Protein AF-A0A482XL24-F1 (afdb_monomer_lite)

Radius of gyration: 33.19 Å; chains: 1; bounding box: 81×76×133 Å

Sequence (801 aa):
MAFNTCVSWLLFVTLSTFYIAEVHLQKIIPEHLTKCYEYPPKQLLPRTMDTLIEIIRKIESAPGFNMDMKMLATTMLHRFRVDGIERDPDVLTLIAVPYRISGFQAYRQQILFDYLLPVGSRYHYFNVLNDVEKCTLHQMLSSTVDPWQRGDESTTCPQTVFGPIAPITQPFGVKGAKMSSCPQELGVVSEGKSTVSAGTVIAAIAAALSPVEVQQLQILANLQRDQRSLNPGRPTSVADLSDSYVNNTWAATLAGDLAEVIEFQAANVEDIFLGANGVWNDTLIPTAYYFTSLEKKRIEKKTWQITDAEALGGVDGLILAREVSSLTSNMYQPRLSQILEMYYSTKGLFLNSNIQACYREQNIKNIMQTEKQNLLSQIVKFAELLDAKTSSYIIDKSFIADAGRQTVDRFSSYLSELLKGTKCEEQMMRKAKVYLTFVIDQTWLPYKTLQLIMYLSRALDASDYGSTISVLNGQTGYTIVDDARNTSSIYSNWTASPHTEPYGLSLPNALITLKQRLENRIEKEKNQNIYTSSSCVALVMGYSTNIPDSDYERAKSLIRSIKSLNPDLRLIYVASWRNNFMYARLTESTDSHDDKVITIDADGSIPLRSFLPQLQDPLLSVPRSLSAPYCSIGQGESYFEEYITPGQPLKYRIHPAYLCGSDELTIKVTNREYGSIQVCKSRSEKASGDYACRSLRPYEEHYFRIQDPCQKSRYYRGEGLQWSEGCMPIYIDVTVYSTLNKCTETKCRFPDQVKFNIALKGLQCVQPYKAICSSARKLISHLGFSTYALLAILVYSLNYT

Foldseek 3Di:
DVPVVVVVVVVVVVVVVVVVPPPPPFADDPPLCQCCQLPNDPAAAFQALQLLLQLLLLLCPFPPDDDFQLLSLLQLCVQQEQAQWEFQPVDDSVPDRRTTNDGLVNLLSCLLDVPQRDHDDDDDSNVSDDPSSSSSSSQQQYWDKYFFDPPCCQPQPDCVQQPRPDPPPFDQDDPRTGTDPWIFTTQWGDQQFAIARVNLLSQLLNCLVVWDWDQLVVLLVVLVVVCVVPDPDDDDPPVPRRPATATSNLSSADLVLLLSQLQQPVLQDPDQDAAQAWDASDSLRRRITTGRDQDSVCSVSVRPSHHLRRNLSRLLSNLCSVCSVVCVVQFDRDRPSLQSCQQSDCNHDPVDSCRHSLNSLVSVVVVCVPCVVVSLSNNLSSSVSSCSNVVDDDPDSVSSSVSSVVSSVVVVVVVNVSSPPRDRDPDPLLAAAAAEEEEDQLPDDLVVVLSLVSLVCVSNVLALQTYWYWYAHQDQRDTQQDRGRGSRSVVVSSVPDDSPDDGAGQLLNVLVSVQVVLVVVLVVCQVVVNDEQHFYEYEHEHAPYAQDPVSLVSNLVSLVQSCLQPLRYEYEYEYEPVRQVSVVVSCPDLSNVLYYYDYDHNVPPPDCVVVVVVVSVSRSLRAGEDDAAADDPDFDKRKDKDKDDASHKHKYKYDLLQLPPFQKKKKKKFWAPFAKKKKWKDLDPDPPDGIDIDIAGHGDMDIDMDGSQQPQPPPDPDPDSHHPRNRTMMMMMMHGDAGSLCPDDSNDSHSRITIMMIMMGRTQHRDNSDRSDDPPPVPPVVVVVVVVVVVVVVVVVVVPD

Structure (mmCIF, N/CA/C/O backbone):
data_AF-A0A482XL24-F1
#
_entry.id   AF-A0A482XL24-F1
#
loop_
_atom_site.group_PDB
_atom_site.id
_atom_site.type_symbol
_atom_site.label_atom_id
_atom_site.label_alt_id
_atom_site.label_comp_id
_atom_site.label_asym_id
_atom_site.label_entity_id
_atom_site.label_seq_id
_atom_site.pdbx_PDB_ins_code
_atom_site.Cartn_x
_atom_site.Cartn_y
_atom_site.Cartn_z
_atom_site.occupancy
_atom_site.B_iso_or_equiv
_atom_site.auth_seq_id
_atom_site.auth_comp_id
_atom_site.auth_asym_id
_atom_site.auth_atom_id
_atom_site.pdbx_PDB_model_num
ATOM 1 N N . MET A 1 1 ? -35.163 -53.350 52.246 1.00 48.88 1 MET A N 1
ATOM 2 C CA . MET A 1 1 ? -34.660 -51.965 52.424 1.00 48.88 1 MET A CA 1
ATOM 3 C C . MET A 1 1 ? -33.267 -51.701 51.833 1.00 48.88 1 MET A C 1
ATOM 5 O O . MET A 1 1 ? -32.906 -50.540 51.760 1.00 48.88 1 MET A O 1
ATOM 9 N N . ALA A 1 2 ? -32.512 -52.697 51.344 1.00 48.81 2 ALA A N 1
ATOM 10 C CA . ALA A 1 2 ? -31.177 -52.474 50.758 1.00 48.81 2 ALA A CA 1
ATOM 11 C C . ALA A 1 2 ? -31.162 -52.176 49.238 1.00 48.81 2 ALA A C 1
ATOM 13 O O . ALA A 1 2 ? -30.155 -51.725 48.709 1.00 48.81 2 ALA A O 1
ATOM 14 N N . PHE A 1 3 ? -32.272 -52.407 48.524 1.00 44.47 3 PHE A N 1
ATOM 15 C CA . PHE A 1 3 ? -32.326 -52.228 47.064 1.00 44.47 3 PHE A CA 1
ATOM 16 C C . PHE A 1 3 ? -32.654 -50.780 46.643 1.00 44.47 3 PHE A C 1
ATOM 18 O O . PHE A 1 3 ? -32.131 -50.287 45.650 1.00 44.47 3 PHE A O 1
ATOM 25 N N . ASN A 1 4 ? -33.437 -50.050 47.449 1.00 47.16 4 ASN A N 1
ATOM 26 C CA . ASN A 1 4 ? -33.814 -48.659 47.149 1.00 47.16 4 ASN A CA 1
ATOM 27 C C . ASN A 1 4 ? -32.699 -47.640 47.429 1.00 47.16 4 ASN A C 1
ATOM 29 O O . ASN A 1 4 ? -32.692 -46.563 46.840 1.00 47.16 4 ASN A O 1
ATOM 33 N N . THR A 1 5 ? -31.734 -47.965 48.291 1.00 53.38 5 THR A N 1
ATOM 34 C CA . THR A 1 5 ? -30.591 -47.084 48.576 1.00 53.38 5 THR A CA 1
ATOM 35 C C . THR A 1 5 ? -29.534 -47.136 47.473 1.00 53.38 5 THR A C 1
ATOM 37 O O . THR A 1 5 ? -28.898 -46.123 47.197 1.00 53.38 5 THR A O 1
ATOM 40 N N . CYS A 1 6 ? -29.398 -48.274 46.784 1.00 48.97 6 CYS A N 1
ATOM 41 C CA . CYS A 1 6 ? -28.435 -48.449 45.695 1.00 48.97 6 CYS A CA 1
ATOM 42 C C . CYS A 1 6 ? -28.885 -47.741 44.402 1.00 48.97 6 CYS A C 1
ATOM 44 O O . CYS A 1 6 ? -28.084 -47.079 43.747 1.00 48.97 6 CYS A O 1
ATOM 46 N N . VAL A 1 7 ? -30.187 -47.782 44.090 1.00 56.69 7 VAL A N 1
ATOM 47 C CA . VAL A 1 7 ? -30.765 -47.070 42.934 1.00 56.69 7 VAL A CA 1
ATOM 48 C C . VAL A 1 7 ? -30.739 -45.550 43.136 1.00 56.69 7 VAL A C 1
ATOM 50 O O . VAL A 1 7 ? -30.457 -44.814 42.195 1.00 56.69 7 VAL A O 1
ATOM 53 N N . SER A 1 8 ? -30.946 -45.074 44.370 1.00 52.84 8 SER A N 1
ATOM 54 C CA . SER A 1 8 ? -30.853 -43.646 44.704 1.00 52.84 8 SER A CA 1
ATOM 55 C C . SER A 1 8 ? -29.417 -43.111 44.587 1.00 52.84 8 SER A C 1
ATOM 57 O O . SER A 1 8 ? -29.208 -42.031 44.041 1.00 52.84 8 SER A O 1
ATOM 59 N N . TRP A 1 9 ? -28.412 -43.894 45.000 1.00 53.00 9 TRP A N 1
ATOM 60 C CA . TRP A 1 9 ? -26.997 -43.527 44.849 1.00 53.00 9 TRP A CA 1
ATOM 61 C C . TRP A 1 9 ? -26.520 -43.549 43.393 1.00 53.00 9 TRP A C 1
ATOM 63 O O . TRP A 1 9 ? -25.795 -42.648 42.983 1.00 53.00 9 TRP A O 1
ATOM 73 N N . LEU A 1 10 ? -26.962 -44.520 42.587 1.00 52.53 10 LEU A N 1
ATOM 74 C CA . LEU A 1 10 ? -26.668 -44.547 41.149 1.00 52.53 10 LEU A CA 1
ATOM 75 C C . LEU A 1 10 ? -27.310 -43.363 40.416 1.00 52.53 10 LEU A C 1
ATOM 77 O O . LEU A 1 10 ? -26.630 -42.728 39.618 1.00 52.53 10 LEU A O 1
ATOM 81 N N . LEU A 1 11 ? -28.554 -42.998 40.753 1.00 52.25 11 LEU A N 1
ATOM 82 C CA . LEU A 1 11 ? -29.205 -41.799 40.216 1.00 52.25 11 LEU A CA 1
ATOM 83 C C . LEU A 1 11 ? -28.482 -40.513 40.633 1.00 52.25 11 LEU A C 1
ATOM 85 O O . LEU A 1 11 ? -28.267 -39.657 39.781 1.00 52.25 11 LEU A O 1
ATOM 89 N N . PHE A 1 12 ? -28.031 -40.394 41.887 1.00 51.09 12 PHE A N 1
ATOM 90 C CA . PHE A 1 12 ? -27.273 -39.228 42.361 1.00 51.09 12 PHE A CA 1
ATOM 91 C C . PHE A 1 12 ? -25.885 -39.117 41.716 1.00 51.09 12 PHE A C 1
ATOM 93 O O . PHE A 1 12 ? -25.445 -38.010 41.415 1.00 51.09 12 PHE A O 1
ATOM 100 N N . VAL A 1 13 ? -25.206 -40.236 41.444 1.00 52.75 13 VAL A N 1
ATOM 101 C CA . VAL A 1 13 ? -23.914 -40.254 40.735 1.00 52.75 13 VAL A CA 1
ATOM 102 C C . VAL A 1 13 ? -24.099 -39.958 39.242 1.00 52.75 13 VAL A C 1
ATOM 104 O O . VAL A 1 13 ? -23.300 -39.221 38.671 1.00 52.75 13 VAL A O 1
ATOM 107 N N . THR A 1 14 ? -25.188 -40.413 38.611 1.00 49.09 14 THR A N 1
ATOM 108 C CA . THR A 1 14 ? -25.514 -40.019 37.227 1.00 49.09 14 THR A CA 1
ATOM 109 C C . THR A 1 14 ? -25.974 -38.561 37.120 1.00 49.09 14 THR A C 1
ATOM 111 O O . THR A 1 14 ? -25.572 -37.866 36.199 1.00 49.09 14 THR A O 1
ATOM 114 N N . LEU A 1 15 ? -26.733 -38.037 38.088 1.00 44.09 15 LEU A N 1
ATOM 115 C CA . LEU A 1 15 ? -27.141 -36.627 38.109 1.00 44.09 15 LEU A CA 1
ATOM 116 C C . LEU A 1 15 ? -25.984 -35.687 38.467 1.00 44.09 15 LEU A C 1
ATOM 118 O O . LEU A 1 15 ? -25.903 -34.613 37.889 1.00 44.09 15 LEU A O 1
ATOM 122 N N . SER A 1 16 ? -25.050 -36.086 39.337 1.00 39.81 16 SER A N 1
ATOM 123 C CA . SER A 1 16 ? -23.849 -35.286 39.644 1.00 39.81 16 SER A CA 1
ATOM 124 C C . SER A 1 16 ? -22.781 -35.341 38.547 1.00 39.81 16 SER A C 1
ATOM 126 O O . SER A 1 16 ? -22.054 -34.368 38.372 1.00 39.81 16 SER A O 1
ATOM 128 N N . THR A 1 17 ? -22.732 -36.409 37.743 1.00 36.69 17 THR A N 1
ATOM 129 C CA . THR A 1 17 ? -21.909 -36.442 36.517 1.00 36.69 17 THR A CA 1
ATOM 130 C C . THR A 1 17 ? -22.551 -35.684 35.352 1.00 36.69 17 THR A C 1
ATOM 132 O O . THR A 1 17 ? -21.823 -35.136 34.530 1.00 36.69 17 THR A O 1
ATOM 135 N N . PHE A 1 18 ? -23.881 -35.536 35.324 1.00 32.59 18 PHE A N 1
ATOM 136 C CA . PHE A 1 18 ? -24.559 -34.603 34.415 1.00 32.59 18 PHE A CA 1
ATOM 137 C C . PHE A 1 18 ? -24.506 -33.132 34.884 1.00 32.59 18 PHE A C 1
ATOM 139 O O . PHE A 1 18 ? -24.607 -32.239 34.049 1.00 32.59 18 PHE A O 1
ATOM 146 N N . TYR A 1 19 ? -24.273 -32.856 36.175 1.00 31.67 19 TYR A N 1
ATOM 147 C CA . TYR A 1 19 ? -24.202 -31.489 36.729 1.00 31.67 19 TYR A CA 1
ATOM 148 C C . TYR A 1 19 ? -22.804 -30.833 36.713 1.00 31.67 19 TYR A C 1
ATOM 150 O O . TYR A 1 19 ? -22.665 -29.705 37.178 1.00 31.67 19 TYR A O 1
ATOM 158 N N . ILE A 1 20 ? -21.769 -31.483 36.160 1.00 35.00 20 ILE A N 1
ATOM 159 C CA . ILE A 1 20 ? -20.423 -30.884 35.965 1.00 35.00 20 ILE A CA 1
ATOM 160 C C . ILE A 1 20 ? -20.097 -30.658 34.470 1.00 35.00 20 ILE A C 1
ATOM 162 O O . ILE A 1 20 ? -18.975 -30.337 34.095 1.00 35.00 20 ILE A O 1
ATOM 166 N N . ALA A 1 21 ? -21.095 -30.727 33.589 1.00 32.12 21 ALA A N 1
ATOM 167 C CA . ALA A 1 21 ? -20.936 -30.371 32.178 1.00 32.12 21 ALA A CA 1
ATOM 168 C C . ALA A 1 21 ? -21.790 -29.163 31.763 1.00 32.12 21 ALA A C 1
ATOM 170 O O . ALA A 1 21 ? -22.226 -29.085 30.622 1.00 32.12 21 ALA A O 1
ATOM 171 N N . GLU A 1 22 ? -21.973 -28.170 32.636 1.00 30.62 22 GLU A N 1
ATOM 172 C CA . GLU A 1 22 ? -22.144 -26.792 32.158 1.00 30.62 22 GLU A CA 1
ATOM 173 C C . GLU A 1 22 ? -20.754 -26.190 31.943 1.00 30.62 22 GLU A C 1
ATOM 175 O O . GLU A 1 22 ? -20.277 -25.314 32.663 1.00 30.62 22 GLU A O 1
ATOM 180 N N . VAL A 1 23 ? -20.070 -26.703 30.917 1.00 31.11 23 VAL A N 1
ATOM 181 C CA . VAL A 1 23 ? -19.019 -25.936 30.258 1.00 31.11 23 VAL A CA 1
ATOM 182 C C . VAL A 1 23 ? -19.736 -24.704 29.726 1.00 31.11 23 VAL A C 1
ATOM 184 O O . VAL A 1 23 ? -20.523 -24.809 28.784 1.00 31.11 23 VAL A O 1
ATOM 187 N N . HIS A 1 24 ? -19.523 -23.552 30.380 1.00 34.47 24 HIS A N 1
ATOM 188 C CA . HIS A 1 24 ? -19.793 -22.233 29.808 1.00 34.47 24 HIS A CA 1
ATOM 189 C C . HIS A 1 24 ? -19.549 -22.322 28.315 1.00 34.47 24 HIS A C 1
ATOM 191 O O . HIS A 1 24 ? -18.471 -22.778 27.950 1.00 34.47 24 HIS A O 1
ATOM 197 N N . LEU A 1 25 ? -20.533 -21.954 27.494 1.00 35.41 25 LEU A N 1
ATOM 198 C CA . LEU A 1 25 ? -20.476 -22.033 26.038 1.00 35.41 25 LEU A CA 1
ATOM 199 C C . LEU A 1 25 ? -19.195 -21.328 25.541 1.00 35.41 25 LEU A C 1
ATOM 201 O O . LEU A 1 25 ? -19.185 -20.129 25.266 1.00 35.41 25 LEU A O 1
ATOM 205 N N . GLN A 1 26 ? -18.081 -22.060 25.514 1.00 45.78 26 GLN A N 1
ATOM 206 C CA . GLN A 1 26 ? -16.771 -21.584 25.117 1.00 45.78 26 GLN A CA 1
ATOM 207 C C . GLN A 1 26 ? -16.926 -21.359 23.627 1.00 45.78 26 GLN A C 1
ATOM 209 O O . GLN A 1 26 ? -17.071 -22.318 22.873 1.00 45.78 26 GLN A O 1
ATOM 214 N N . LYS A 1 27 ? -17.018 -20.099 23.195 1.00 57.47 27 LYS A N 1
ATOM 215 C CA . LYS A 1 27 ? -17.127 -19.794 21.770 1.00 57.47 27 LYS A CA 1
ATOM 216 C C . LYS A 1 27 ? -15.819 -20.215 21.106 1.00 57.47 27 LYS A C 1
ATOM 218 O O . LYS A 1 27 ? -14.801 -19.532 21.218 1.00 57.47 27 LYS A O 1
ATOM 223 N N . ILE A 1 28 ? -15.868 -21.391 20.486 1.00 71.56 28 ILE A N 1
ATOM 224 C CA . ILE A 1 28 ? -14.778 -22.006 19.735 1.00 71.56 28 ILE A CA 1
ATOM 225 C C . ILE A 1 28 ? -14.460 -21.096 18.546 1.00 71.56 28 ILE A C 1
ATOM 227 O O . ILE A 1 28 ? -15.362 -20.529 17.922 1.00 71.56 28 ILE A O 1
ATOM 231 N N . ILE A 1 29 ? -13.170 -20.942 18.251 1.00 83.94 29 ILE A N 1
ATOM 232 C CA . ILE A 1 29 ? -12.689 -20.206 17.078 1.00 83.94 29 ILE A CA 1
ATOM 233 C C . ILE A 1 29 ? -13.371 -20.772 15.823 1.00 83.94 29 ILE A C 1
ATOM 235 O O . ILE A 1 29 ? -13.441 -21.995 15.680 1.00 83.94 29 ILE A O 1
ATOM 239 N N . PRO A 1 30 ? -13.877 -19.926 14.905 1.00 86.00 30 PRO A N 1
ATOM 240 C CA . PRO A 1 30 ? -14.501 -20.415 13.684 1.00 86.00 30 PRO A CA 1
ATOM 241 C C . PRO A 1 30 ? -13.579 -21.358 12.903 1.00 86.00 30 PRO A C 1
ATOM 243 O O . PRO A 1 30 ? -12.404 -21.051 12.714 1.00 86.00 30 PRO A O 1
ATOM 246 N N . GLU A 1 31 ? -14.131 -22.460 12.386 1.00 84.12 31 GLU A N 1
ATOM 247 C CA . GLU A 1 31 ? -13.383 -23.558 11.743 1.00 84.12 31 GLU A CA 1
ATOM 248 C C . GLU A 1 31 ? -12.384 -23.082 10.672 1.00 84.12 31 GLU A C 1
ATOM 250 O O . GLU A 1 31 ? -11.272 -23.589 10.539 1.00 84.12 31 GLU A O 1
ATOM 255 N N . HIS A 1 32 ? -12.749 -22.051 9.910 1.00 84.50 32 HIS A N 1
ATOM 256 C CA . HIS A 1 32 ? -11.908 -21.510 8.844 1.00 84.50 32 HIS A CA 1
ATOM 257 C C . HIS A 1 32 ? -10.732 -20.651 9.322 1.00 84.50 32 HIS A C 1
ATOM 259 O O . HIS A 1 32 ? -9.872 -20.323 8.505 1.00 84.50 32 HIS A O 1
ATOM 265 N N . LEU A 1 33 ? -10.701 -20.273 10.601 1.00 89.81 33 LEU A N 1
ATOM 266 C CA . LEU A 1 33 ? -9.596 -19.566 11.257 1.00 89.81 33 LEU A CA 1
ATOM 267 C C . LEU A 1 33 ? -8.789 -20.484 12.174 1.00 89.81 33 LEU A C 1
ATOM 269 O O . LEU A 1 33 ? -7.684 -20.116 12.559 1.00 89.81 33 LEU A O 1
ATOM 273 N N . THR A 1 34 ? -9.284 -21.685 12.483 1.00 87.25 34 THR A N 1
ATOM 274 C CA . THR A 1 34 ? -8.629 -22.638 13.388 1.00 87.25 34 THR A CA 1
ATOM 275 C C . THR A 1 34 ? -7.171 -22.909 13.009 1.00 87.25 34 THR A C 1
ATOM 277 O O . THR A 1 34 ? -6.294 -22.892 13.871 1.00 87.25 34 THR A O 1
ATOM 280 N N . LYS A 1 35 ? -6.865 -23.027 11.708 1.00 87.12 35 LYS A N 1
ATOM 281 C CA . LYS A 1 35 ? -5.487 -23.188 11.207 1.00 87.12 35 LYS A CA 1
ATOM 282 C C . LYS A 1 35 ? -4.532 -22.075 11.645 1.00 87.12 35 LYS A C 1
ATOM 284 O O . LYS A 1 35 ? -3.357 -22.348 11.854 1.00 87.12 35 LYS A O 1
ATOM 289 N N . CYS A 1 36 ? -5.018 -20.844 11.800 1.00 90.62 36 CYS A N 1
ATOM 290 C CA . CYS A 1 36 ? -4.198 -19.709 12.226 1.00 90.62 36 CYS A CA 1
ATOM 291 C C . CYS A 1 36 ? -3.732 -19.814 13.682 1.00 90.62 36 CYS A C 1
ATOM 293 O O . CYS A 1 36 ? -2.835 -19.073 14.071 1.00 90.62 36 CYS A O 1
ATOM 295 N N . TYR A 1 37 ? -4.323 -20.722 14.462 1.00 88.62 37 TYR A N 1
ATOM 296 C CA . TYR A 1 37 ? -4.043 -20.902 15.882 1.00 88.62 37 TYR A CA 1
ATOM 297 C C . TYR A 1 37 ? -3.510 -22.304 16.216 1.00 88.62 37 TYR A C 1
ATOM 299 O O . TYR A 1 37 ? -2.639 -22.417 17.072 1.00 88.62 37 TYR A O 1
ATOM 307 N N . GLU A 1 38 ? -3.974 -23.358 15.532 1.00 83.81 38 GLU A N 1
ATOM 308 C CA . GLU A 1 38 ? -3.435 -24.725 15.674 1.00 83.81 38 GLU A CA 1
ATOM 309 C C . GLU A 1 38 ? -2.052 -24.871 15.042 1.00 83.81 38 GLU A C 1
ATOM 311 O O . GLU A 1 38 ? -1.120 -25.391 15.654 1.00 83.81 38 GLU A O 1
ATOM 316 N N . TYR A 1 39 ? -1.923 -24.397 13.803 1.00 81.94 39 TYR A N 1
ATOM 317 C CA . TYR A 1 39 ? -0.723 -24.538 12.986 1.00 81.94 39 TYR A CA 1
ATOM 318 C C . TYR A 1 39 ? -0.390 -23.189 12.344 1.00 81.94 39 TYR A C 1
ATOM 320 O O . TYR A 1 39 ? -0.446 -23.060 11.115 1.00 81.94 39 TYR A O 1
ATOM 328 N N . PRO A 1 40 ? -0.083 -22.162 13.164 1.00 83.88 40 PRO A N 1
ATOM 329 C CA . PRO A 1 40 ? 0.149 -20.821 12.663 1.00 83.88 40 PRO A CA 1
ATOM 330 C C . PRO A 1 40 ? 1.267 -20.836 11.613 1.00 83.88 40 PRO A C 1
ATOM 332 O O . PRO A 1 40 ? 2.295 -21.501 11.808 1.00 83.88 40 PRO A O 1
ATOM 335 N N . PRO A 1 41 ? 1.107 -20.099 10.500 1.00 83.56 41 PRO A N 1
ATOM 336 C CA . PRO A 1 41 ? 2.189 -19.908 9.551 1.00 83.56 41 PRO A CA 1
ATOM 337 C C . PRO A 1 41 ? 3.446 -19.408 10.266 1.00 83.56 41 PRO A C 1
ATOM 339 O O . PRO A 1 41 ? 3.373 -18.502 11.094 1.00 83.56 41 PRO A O 1
ATOM 342 N N . LYS A 1 42 ? 4.612 -19.973 9.924 1.00 79.69 42 LYS A N 1
ATOM 343 C CA . LYS A 1 42 ? 5.891 -19.614 10.566 1.00 79.69 42 LYS A CA 1
ATOM 344 C C . LYS A 1 42 ? 6.191 -18.116 10.491 1.00 79.69 42 LYS A C 1
ATOM 346 O O . LYS A 1 42 ? 6.833 -17.580 11.386 1.00 79.69 42 LYS A O 1
ATOM 351 N N . GLN A 1 43 ? 5.777 -17.471 9.401 1.00 84.50 43 GLN A N 1
ATOM 352 C CA . GLN A 1 43 ? 5.927 -16.040 9.173 1.00 84.50 43 GLN A CA 1
ATOM 353 C C . GLN A 1 43 ? 4.677 -15.513 8.471 1.00 84.50 43 GLN A C 1
ATOM 355 O O . GLN A 1 43 ? 4.174 -16.129 7.529 1.00 84.50 43 GLN A O 1
ATOM 360 N N . LEU A 1 44 ? 4.180 -14.379 8.953 1.00 90.88 44 LEU A N 1
ATOM 361 C CA . LEU A 1 44 ? 3.067 -13.645 8.359 1.00 90.88 44 LEU A CA 1
ATOM 362 C C . LEU A 1 44 ? 3.593 -12.509 7.489 1.00 90.88 44 LEU A C 1
ATOM 364 O O . LEU A 1 44 ? 4.750 -12.105 7.611 1.00 90.88 44 LEU A O 1
ATOM 368 N N . LEU A 1 45 ? 2.738 -11.992 6.610 1.00 94.50 45 LEU A N 1
ATOM 369 C CA . LEU A 1 45 ? 3.110 -10.874 5.750 1.00 94.50 45 LEU A CA 1
ATOM 370 C C . LEU A 1 45 ? 3.285 -9.587 6.578 1.00 94.50 45 LEU A C 1
ATOM 372 O O . LEU A 1 45 ? 2.672 -9.444 7.642 1.00 94.50 45 LEU A O 1
ATOM 376 N N . PRO A 1 46 ? 4.068 -8.610 6.088 1.00 94.50 46 PRO A N 1
ATOM 377 C CA . PRO A 1 46 ? 4.131 -7.288 6.698 1.00 94.50 46 PRO A CA 1
ATOM 378 C C . PRO A 1 46 ? 2.738 -6.645 6.747 1.00 94.50 46 PRO A C 1
ATOM 380 O O . PRO A 1 46 ? 2.072 -6.514 5.720 1.00 94.50 46 PRO A O 1
ATOM 383 N N . ARG A 1 47 ? 2.303 -6.214 7.931 1.00 95.50 47 ARG A N 1
ATOM 384 C CA . ARG A 1 47 ? 0.991 -5.613 8.201 1.00 95.50 47 ARG A CA 1
ATOM 385 C C . ARG A 1 47 ? 0.992 -4.123 7.860 1.00 95.50 47 ARG A C 1
ATOM 387 O O . ARG A 1 47 ? 0.819 -3.274 8.726 1.00 95.50 47 ARG A O 1
ATOM 394 N N . THR A 1 48 ? 1.223 -3.792 6.594 1.00 94.62 48 THR A N 1
ATOM 395 C CA . THR A 1 48 ? 1.117 -2.422 6.066 1.00 94.62 48 THR A CA 1
ATOM 396 C C . THR A 1 48 ? -0.235 -2.203 5.389 1.00 94.62 48 THR A C 1
ATOM 398 O O . THR A 1 48 ? -0.892 -3.158 4.968 1.00 94.62 48 THR A O 1
ATOM 401 N N . MET A 1 49 ? -0.637 -0.939 5.233 1.00 94.38 49 MET A N 1
ATOM 402 C CA . MET A 1 49 ? -1.806 -0.592 4.416 1.00 94.38 49 MET A CA 1
ATOM 403 C C . MET A 1 49 ? -1.665 -1.086 2.963 1.00 94.38 49 MET A C 1
ATOM 405 O O . MET A 1 49 ? -2.634 -1.566 2.379 1.00 94.38 49 MET A O 1
ATOM 409 N N . ASP A 1 50 ? -0.449 -1.053 2.408 1.00 91.62 50 ASP A N 1
ATOM 410 C CA . ASP A 1 50 ? -0.158 -1.550 1.057 1.00 91.62 50 ASP A CA 1
ATOM 411 C C . ASP A 1 50 ? -0.473 -3.055 0.937 1.00 91.62 50 ASP A C 1
ATOM 413 O O . ASP A 1 50 ? -1.212 -3.459 0.040 1.00 91.62 50 ASP A O 1
ATOM 417 N N . THR A 1 51 ? -0.013 -3.877 1.891 1.00 94.06 51 THR A N 1
ATOM 418 C CA . THR A 1 51 ? -0.314 -5.320 1.924 1.00 94.06 51 THR A CA 1
ATOM 419 C C . THR A 1 51 ? -1.817 -5.583 2.062 1.00 94.06 51 THR A C 1
ATOM 421 O O . THR A 1 51 ? -2.344 -6.487 1.413 1.00 94.06 51 THR A O 1
ATOM 424 N N . LEU A 1 52 ? -2.536 -4.797 2.877 1.00 96.19 52 LEU A N 1
ATOM 425 C CA . LEU A 1 52 ? -3.991 -4.937 3.023 1.00 96.19 52 LEU A CA 1
ATOM 426 C C . LEU A 1 52 ? -4.697 -4.732 1.682 1.00 96.19 52 LEU A C 1
ATOM 428 O O . LEU A 1 52 ? -5.522 -5.546 1.267 1.00 96.19 52 LEU A O 1
ATOM 432 N N . ILE A 1 53 ? -4.354 -3.635 1.007 1.00 95.12 53 ILE A N 1
ATOM 433 C CA . ILE A 1 53 ? -4.922 -3.251 -0.283 1.00 95.12 53 ILE A CA 1
ATOM 434 C C . ILE A 1 53 ? -4.605 -4.318 -1.335 1.00 95.12 53 ILE A C 1
ATOM 436 O O . ILE A 1 53 ? -5.486 -4.670 -2.116 1.00 95.12 53 ILE A O 1
ATOM 440 N N . GLU A 1 54 ? -3.393 -4.877 -1.346 1.00 92.62 54 GLU A N 1
ATOM 441 C CA . GLU A 1 54 ? -3.014 -5.984 -2.235 1.00 92.62 54 GLU A CA 1
ATOM 442 C C . GLU A 1 54 ? -3.867 -7.242 -2.017 1.00 92.62 54 GLU A C 1
ATOM 444 O O . GLU A 1 54 ? -4.374 -7.809 -2.987 1.00 92.62 54 GLU A O 1
ATOM 449 N N . ILE A 1 55 ? -4.081 -7.658 -0.763 1.00 94.88 55 ILE A N 1
ATOM 450 C CA . ILE A 1 55 ? -4.930 -8.818 -0.444 1.00 94.88 55 ILE A CA 1
ATOM 451 C C . ILE A 1 55 ? -6.372 -8.565 -0.907 1.00 94.88 55 ILE A C 1
ATOM 453 O O . ILE A 1 55 ? -6.981 -9.436 -1.532 1.00 94.88 55 ILE A O 1
ATOM 457 N N . ILE A 1 56 ? -6.911 -7.364 -0.665 1.00 95.50 56 ILE A N 1
ATOM 458 C CA . ILE A 1 56 ? -8.259 -6.982 -1.117 1.00 95.50 56 ILE A CA 1
ATOM 459 C C . ILE A 1 56 ? -8.341 -6.996 -2.651 1.00 95.50 56 ILE A C 1
ATOM 461 O O . ILE A 1 56 ? -9.282 -7.563 -3.204 1.00 95.50 56 ILE A O 1
ATOM 465 N N . ARG A 1 57 ? -7.336 -6.462 -3.357 1.00 93.19 57 ARG A N 1
ATOM 466 C CA . ARG A 1 57 ? -7.270 -6.503 -4.831 1.00 93.19 57 ARG A CA 1
ATOM 467 C C . ARG A 1 57 ? -7.267 -7.915 -5.373 1.00 93.19 57 ARG A C 1
ATOM 469 O O . ARG A 1 57 ? -7.926 -8.187 -6.373 1.00 93.19 57 ARG A O 1
ATOM 476 N N . LYS A 1 58 ? -6.528 -8.816 -4.729 1.00 92.69 58 LYS A N 1
ATOM 477 C CA . LYS A 1 58 ? -6.480 -10.228 -5.113 1.00 92.69 58 LYS A CA 1
ATOM 478 C C . LYS A 1 58 ? -7.860 -10.888 -5.012 1.00 92.69 58 LYS A C 1
ATOM 480 O O . LYS A 1 58 ? -8.207 -11.692 -5.871 1.00 92.69 58 LYS A O 1
ATOM 485 N N . ILE A 1 59 ? -8.668 -10.518 -4.012 1.00 93.00 59 ILE A N 1
ATOM 486 C CA . ILE A 1 59 ? -10.071 -10.954 -3.908 1.00 93.00 59 ILE A CA 1
ATOM 487 C C . ILE A 1 59 ? -10.924 -10.330 -5.028 1.00 93.00 59 ILE A C 1
ATOM 489 O O . ILE A 1 59 ? -11.646 -11.050 -5.710 1.00 93.00 59 ILE A O 1
ATOM 493 N N . GLU A 1 60 ? -10.821 -9.017 -5.252 1.00 92.06 60 GLU A N 1
ATOM 494 C CA . GLU A 1 60 ? -11.606 -8.276 -6.262 1.00 92.06 60 GLU A CA 1
ATOM 495 C C . GLU A 1 60 ? -11.285 -8.672 -7.717 1.00 92.06 60 GLU A C 1
ATOM 497 O O . GLU A 1 60 ? -12.099 -8.478 -8.616 1.00 92.06 60 GLU A O 1
ATOM 502 N N . SER A 1 61 ? -10.091 -9.214 -7.960 1.00 90.44 61 SER A N 1
ATOM 503 C CA . SER A 1 61 ? -9.628 -9.704 -9.268 1.00 90.44 61 SER A CA 1
ATOM 504 C C . SER A 1 61 ? -9.833 -11.207 -9.464 1.00 90.44 61 SER A C 1
ATOM 506 O O . SER A 1 61 ? -9.454 -11.747 -10.508 1.00 90.44 61 SER A O 1
ATOM 508 N N . ALA A 1 62 ? -10.435 -11.894 -8.489 1.00 90.62 62 ALA A N 1
ATOM 509 C CA . ALA A 1 62 ? -10.686 -13.320 -8.587 1.00 90.62 62 ALA A CA 1
ATOM 510 C C . ALA A 1 62 ? -11.604 -13.639 -9.789 1.00 90.62 62 ALA A C 1
ATOM 512 O O . ALA A 1 62 ? -12.568 -12.911 -10.053 1.00 90.62 62 ALA A O 1
ATOM 513 N N . PRO A 1 63 ? -11.358 -14.741 -10.521 1.00 87.19 63 PRO A N 1
ATOM 514 C CA . PRO A 1 63 ? -12.226 -15.150 -11.620 1.00 87.19 63 PRO A CA 1
ATOM 515 C C . PRO A 1 63 ? -13.680 -15.319 -11.162 1.00 87.19 63 PRO A C 1
ATOM 517 O O . PRO A 1 63 ? -13.958 -16.037 -10.202 1.00 87.19 63 PRO A O 1
ATOM 520 N N . GLY A 1 64 ? -14.610 -14.663 -11.858 1.00 84.31 64 GLY A N 1
ATOM 521 C CA . GLY A 1 64 ? -16.037 -14.708 -11.530 1.00 84.31 64 GLY A CA 1
ATOM 522 C C . GLY A 1 64 ? -16.455 -13.837 -10.342 1.00 84.31 64 GLY A C 1
ATOM 523 O O . GLY A 1 64 ? -17.591 -13.968 -9.895 1.00 84.31 64 GLY A O 1
ATOM 524 N N . PHE A 1 65 ? -15.578 -12.962 -9.830 1.00 88.19 65 PHE A N 1
ATOM 525 C CA . PHE A 1 65 ? -15.926 -12.009 -8.777 1.00 88.19 65 PHE A CA 1
ATOM 526 C C . PHE A 1 65 ? -17.129 -11.147 -9.189 1.00 88.19 65 PHE A C 1
ATOM 528 O O . PHE A 1 65 ? -17.101 -10.454 -10.204 1.00 88.19 65 PHE A O 1
ATOM 535 N N . ASN A 1 66 ? -18.195 -11.213 -8.393 1.00 86.62 66 ASN A N 1
ATOM 536 C CA . ASN A 1 66 ? -19.445 -10.488 -8.619 1.00 86.62 66 ASN A CA 1
ATOM 537 C C . ASN A 1 66 ? -20.004 -9.990 -7.281 1.00 86.62 66 ASN A C 1
ATOM 539 O O . ASN A 1 66 ? -21.074 -10.408 -6.837 1.00 86.62 66 ASN A O 1
ATOM 543 N N . MET A 1 67 ? -19.213 -9.179 -6.584 1.00 88.31 67 MET A N 1
ATOM 544 C CA . MET A 1 67 ? -19.648 -8.468 -5.387 1.00 88.31 67 MET A CA 1
ATOM 545 C C . MET A 1 67 ? -19.441 -6.979 -5.594 1.00 88.31 67 MET A C 1
ATOM 547 O O . MET A 1 67 ? -18.406 -6.562 -6.113 1.00 88.31 67 MET A O 1
ATOM 551 N N . ASP A 1 68 ? -20.398 -6.179 -5.141 1.00 88.25 68 ASP A N 1
ATOM 552 C CA . ASP A 1 68 ? -20.150 -4.757 -4.956 1.00 88.25 68 ASP A CA 1
ATOM 553 C C . ASP A 1 68 ? -19.299 -4.514 -3.693 1.00 88.25 68 ASP A C 1
ATOM 555 O O . ASP A 1 68 ? -19.031 -5.413 -2.886 1.00 88.25 68 ASP A O 1
ATOM 559 N N . MET A 1 69 ? -18.860 -3.271 -3.512 1.00 90.50 69 MET A N 1
ATOM 560 C CA . MET A 1 69 ? -18.039 -2.871 -2.370 1.00 90.50 69 MET A CA 1
ATOM 561 C C . MET A 1 69 ? -18.705 -3.151 -1.016 1.00 90.50 69 MET A C 1
ATOM 563 O O . MET A 1 69 ? -18.027 -3.542 -0.066 1.00 90.50 69 MET A O 1
ATOM 567 N N . LYS A 1 70 ? -20.027 -2.978 -0.925 1.00 89.94 70 LYS A N 1
ATOM 568 C CA . LYS A 1 70 ? -20.810 -3.200 0.298 1.00 89.94 70 LYS A CA 1
ATOM 569 C C . LYS A 1 70 ? -20.752 -4.663 0.710 1.00 89.94 70 LYS A C 1
ATOM 571 O O . LYS A 1 70 ? -20.448 -5.002 1.855 1.00 89.94 70 LYS A O 1
ATOM 576 N N . MET A 1 71 ? -21.048 -5.529 -0.241 1.00 90.06 71 MET A N 1
ATOM 577 C CA . MET A 1 71 ? -21.080 -6.968 -0.089 1.00 90.06 71 MET A CA 1
ATOM 578 C C . MET A 1 71 ? -19.691 -7.527 0.207 1.00 90.06 71 MET A C 1
ATOM 580 O O . MET A 1 71 ? -19.553 -8.362 1.100 1.00 90.06 71 MET A O 1
ATOM 584 N N . LEU A 1 72 ? -18.651 -7.025 -0.466 1.00 92.38 72 LEU A N 1
ATOM 585 C CA . LEU A 1 72 ? -17.270 -7.396 -0.171 1.00 92.38 72 LEU A CA 1
ATOM 586 C C . LEU A 1 72 ? -16.873 -6.995 1.256 1.00 92.38 72 LEU A C 1
ATOM 588 O O . LEU A 1 72 ? -16.396 -7.845 2.006 1.00 92.38 72 LEU A O 1
ATOM 592 N N . ALA A 1 73 ? -17.090 -5.734 1.645 1.00 93.56 73 ALA A N 1
ATOM 593 C CA . ALA A 1 73 ? -16.704 -5.228 2.963 1.00 93.56 73 ALA A CA 1
ATOM 594 C C . ALA A 1 73 ? -17.400 -6.003 4.094 1.00 93.56 73 ALA A C 1
ATOM 596 O O . ALA A 1 73 ? -16.736 -6.512 4.996 1.00 93.56 73 ALA A O 1
ATOM 597 N N . THR A 1 74 ? -18.722 -6.172 4.010 1.00 91.94 74 THR A N 1
ATOM 598 C CA . THR A 1 74 ? -19.512 -6.916 5.009 1.00 91.94 74 THR A CA 1
ATOM 599 C C . THR A 1 74 ? -19.126 -8.396 5.074 1.00 91.94 74 THR A C 1
ATOM 601 O O . THR A 1 74 ? -18.873 -8.915 6.161 1.00 91.94 74 THR A O 1
ATOM 604 N N . THR A 1 75 ? -18.997 -9.078 3.929 1.00 91.44 75 THR A N 1
ATOM 605 C CA . THR A 1 75 ? -18.620 -10.503 3.900 1.00 91.44 75 THR A CA 1
ATOM 606 C C . THR A 1 75 ? -17.199 -10.713 4.429 1.00 91.44 75 THR A C 1
ATOM 608 O O . THR A 1 75 ? -16.949 -11.669 5.163 1.00 91.44 75 THR A O 1
ATOM 611 N N . MET A 1 76 ? -16.260 -9.826 4.089 1.00 92.69 76 MET A N 1
ATOM 612 C CA . MET A 1 76 ? -14.879 -9.906 4.566 1.00 92.69 76 MET A CA 1
ATOM 613 C C . MET A 1 76 ? -14.797 -9.728 6.085 1.00 92.69 76 MET A C 1
ATOM 615 O O . MET A 1 76 ? -14.098 -10.499 6.739 1.00 92.69 76 MET A O 1
ATOM 619 N N . LEU A 1 77 ? -15.545 -8.775 6.651 1.00 93.69 77 LEU A N 1
ATOM 620 C CA . LEU A 1 77 ? -15.631 -8.575 8.100 1.00 93.69 77 LEU A CA 1
ATOM 621 C C . LEU A 1 77 ? -16.189 -9.817 8.802 1.00 93.69 77 LEU A C 1
ATOM 623 O O . LEU A 1 77 ? -15.529 -10.357 9.681 1.00 93.69 77 LEU A O 1
ATOM 627 N N . HIS A 1 78 ? -17.336 -10.341 8.366 1.00 92.00 78 HIS A N 1
ATOM 628 C CA . HIS A 1 78 ? -17.931 -11.548 8.963 1.00 92.00 78 HIS A CA 1
ATOM 629 C C . HIS A 1 78 ? -17.062 -12.800 8.814 1.00 92.00 78 HIS A C 1
ATOM 631 O O . HIS A 1 78 ? -17.169 -13.734 9.608 1.00 92.00 78 HIS A O 1
ATOM 637 N N . ARG A 1 79 ? -16.203 -12.849 7.790 1.00 90.88 79 ARG A N 1
ATOM 638 C CA . ARG A 1 79 ? -15.308 -13.986 7.563 1.00 90.88 79 ARG A CA 1
ATOM 639 C C . ARG A 1 79 ? -14.004 -13.874 8.345 1.00 90.88 79 ARG A C 1
ATOM 641 O O . ARG A 1 79 ? -13.555 -14.881 8.875 1.00 90.88 79 ARG A O 1
ATOM 648 N N . PHE A 1 80 ? -13.369 -12.710 8.390 1.00 93.62 80 PHE A N 1
ATOM 649 C CA . PHE A 1 80 ? -11.995 -12.582 8.890 1.00 93.62 80 PHE A CA 1
ATOM 650 C C . PHE A 1 80 ? -11.852 -11.723 10.134 1.00 93.62 80 PHE A C 1
ATOM 652 O O . PHE A 1 80 ? -10.792 -11.777 10.744 1.00 93.62 80 PHE A O 1
ATOM 659 N N . ARG A 1 81 ? -12.857 -10.945 10.533 1.00 94.50 81 ARG A N 1
ATOM 660 C CA . ARG A 1 81 ? -12.794 -10.169 11.770 1.00 94.50 81 ARG A CA 1
ATOM 661 C C . ARG A 1 81 ? -13.442 -10.968 12.894 1.00 94.50 81 ARG A C 1
ATOM 663 O O . ARG A 1 81 ? -14.626 -11.283 12.819 1.00 94.50 81 ARG A O 1
ATOM 670 N N . VAL A 1 82 ? -12.669 -11.297 13.923 1.00 94.19 82 VAL A N 1
ATOM 671 C CA . VAL A 1 82 ? -13.154 -11.892 15.178 1.00 94.19 82 VAL A CA 1
ATOM 672 C C . VAL A 1 82 ? -12.391 -11.237 16.320 1.00 94.19 82 VAL A C 1
ATOM 674 O O . VAL A 1 82 ? -11.273 -11.632 16.648 1.00 94.19 82 VAL A O 1
ATOM 677 N N . ASP A 1 83 ? -12.984 -10.194 16.879 1.00 94.31 83 ASP A N 1
ATOM 678 C CA . ASP A 1 83 ? -12.379 -9.373 17.915 1.00 94.31 83 ASP A CA 1
ATOM 679 C C . ASP A 1 83 ? -12.393 -10.109 19.265 1.00 94.31 83 ASP A C 1
ATOM 681 O O . ASP A 1 83 ? -13.246 -10.959 19.537 1.00 94.31 83 ASP A O 1
ATOM 685 N N . GLY A 1 84 ? -11.433 -9.784 20.131 1.00 92.25 84 GLY A N 1
ATOM 686 C CA . GLY A 1 84 ? -11.362 -10.332 21.487 1.00 92.25 84 GLY A CA 1
ATOM 687 C C . GLY A 1 84 ? -10.946 -11.806 21.567 1.00 92.25 84 GLY A C 1
ATOM 688 O O . GLY A 1 84 ? -11.269 -12.480 22.548 1.00 92.25 84 GLY A O 1
ATOM 689 N N . ILE A 1 85 ? -10.232 -12.338 20.568 1.00 91.62 85 ILE A N 1
ATOM 690 C CA . ILE A 1 85 ? -9.551 -13.631 20.725 1.00 91.62 85 ILE A CA 1
ATOM 691 C C . ILE A 1 85 ? -8.364 -13.435 21.670 1.00 91.62 85 ILE A C 1
ATOM 693 O O . ILE A 1 85 ? -7.383 -12.781 21.317 1.00 91.62 85 ILE A O 1
ATOM 697 N N . GLU A 1 86 ? -8.447 -14.012 22.864 1.00 87.62 86 GLU A N 1
ATOM 698 C CA . GLU A 1 86 ? -7.393 -13.976 23.874 1.00 87.62 86 GLU A CA 1
ATOM 699 C C . GLU A 1 86 ? -6.768 -15.365 24.027 1.00 87.62 86 GLU A C 1
ATOM 701 O O . GLU A 1 86 ? -7.442 -16.397 23.921 1.00 87.62 86 GLU A O 1
ATOM 706 N N . ARG A 1 87 ? -5.463 -15.388 24.313 1.00 84.88 87 ARG A N 1
ATOM 707 C CA . ARG A 1 87 ? -4.773 -16.610 24.716 1.00 84.88 87 ARG A CA 1
ATOM 708 C C . ARG A 1 87 ? -5.201 -16.992 26.133 1.00 84.88 87 ARG A C 1
ATOM 710 O O . ARG A 1 87 ? -5.169 -16.158 27.039 1.00 84.88 87 ARG A O 1
ATOM 717 N N . ASP A 1 88 ? -5.573 -18.252 26.315 1.00 81.75 88 ASP A N 1
ATOM 718 C CA . ASP A 1 88 ? -5.839 -18.859 27.612 1.00 81.75 88 ASP A CA 1
ATOM 719 C C . ASP A 1 88 ? -4.538 -19.470 28.158 1.00 81.75 88 ASP A C 1
ATOM 721 O O . ASP A 1 88 ? -4.060 -20.476 27.623 1.00 81.75 88 ASP A O 1
ATOM 725 N N . PRO A 1 89 ? -3.920 -18.871 29.191 1.00 73.69 89 PRO A N 1
ATOM 726 C CA . PRO A 1 89 ? -2.669 -19.382 29.732 1.00 73.69 89 PRO A CA 1
ATOM 727 C C . PRO A 1 89 ? -2.831 -20.720 30.470 1.00 73.69 89 PRO A C 1
ATOM 729 O O . PRO A 1 89 ? -1.827 -21.392 30.705 1.00 73.69 89 PRO A O 1
ATOM 732 N N . ASP A 1 90 ? -4.061 -21.116 30.819 1.00 70.81 90 ASP A N 1
ATOM 733 C CA . ASP A 1 90 ? -4.338 -22.345 31.569 1.00 70.81 90 ASP A CA 1
ATOM 734 C C . ASP A 1 90 ? -4.360 -23.597 30.672 1.00 70.81 90 ASP A C 1
ATOM 736 O O . ASP A 1 90 ? -4.356 -24.724 31.175 1.00 70.81 90 ASP A O 1
ATOM 740 N N . VAL A 1 91 ? -4.380 -23.425 29.346 1.00 71.50 91 VAL A N 1
ATOM 741 C CA . VAL A 1 91 ? -4.454 -24.525 28.379 1.00 71.50 91 VAL A CA 1
ATOM 742 C C . VAL A 1 91 ? -3.056 -24.890 27.880 1.00 71.50 91 VAL A C 1
ATOM 744 O O . VAL A 1 91 ? -2.345 -24.080 27.282 1.00 71.50 91 VAL A O 1
ATOM 747 N N . LEU A 1 92 ? -2.661 -26.149 28.086 1.00 62.94 92 LEU A N 1
ATOM 748 C CA . LEU A 1 92 ? -1.423 -26.688 27.523 1.00 62.94 92 LEU A CA 1
ATOM 749 C C . LEU A 1 92 ? -1.560 -26.839 26.001 1.00 62.94 92 LEU A C 1
ATOM 751 O O . LEU A 1 92 ? -2.407 -27.592 25.517 1.00 62.94 92 LEU A O 1
ATOM 755 N N . THR A 1 93 ? -0.658 -26.193 25.259 1.00 63.66 93 THR A N 1
ATOM 756 C CA . THR A 1 93 ? -0.603 -26.193 23.781 1.00 63.66 93 THR A CA 1
ATOM 757 C C . THR A 1 93 ? -0.515 -27.585 23.150 1.00 63.66 93 THR A C 1
ATOM 759 O O . THR A 1 93 ? -0.846 -27.748 21.983 1.00 63.66 93 THR A O 1
ATOM 762 N N . LEU A 1 94 ? -0.066 -28.595 23.903 1.00 59.28 94 LEU A N 1
ATOM 763 C CA . LEU A 1 94 ? 0.048 -29.984 23.445 1.00 59.28 94 LEU A CA 1
ATOM 764 C C . LEU A 1 94 ? -1.304 -30.713 23.350 1.00 59.28 94 LEU A C 1
ATOM 766 O O . LEU A 1 94 ? -1.370 -31.760 22.712 1.00 59.28 94 LEU A O 1
ATOM 770 N N . ILE A 1 95 ? -2.349 -30.205 24.013 1.00 59.19 95 ILE A N 1
ATOM 771 C CA . ILE A 1 95 ? -3.642 -30.894 24.172 1.00 59.19 95 ILE A CA 1
ATOM 772 C C . ILE A 1 95 ? -4.758 -30.159 23.421 1.00 59.19 95 ILE A C 1
ATOM 774 O O . ILE A 1 95 ? -5.671 -30.800 22.906 1.00 59.19 95 ILE A O 1
ATOM 778 N N . ALA A 1 96 ? -4.690 -28.828 23.341 1.00 69.81 96 ALA A N 1
ATOM 779 C CA . ALA A 1 96 ? -5.676 -28.009 22.646 1.00 69.81 96 ALA A CA 1
ATOM 780 C C . ALA A 1 96 ? -5.096 -26.647 22.238 1.00 69.81 96 ALA A C 1
ATOM 782 O O . ALA A 1 96 ? -4.059 -26.209 22.742 1.00 69.81 96 ALA A O 1
ATOM 783 N N . VAL A 1 97 ? -5.813 -25.956 21.352 1.00 75.38 97 VAL A N 1
ATOM 784 C CA . VAL A 1 97 ? -5.548 -24.558 20.998 1.00 75.38 97 VAL A CA 1
ATOM 785 C C . VAL A 1 97 ? -5.801 -23.674 22.220 1.00 75.38 97 VAL A C 1
ATOM 787 O O . VAL A 1 97 ? -6.940 -23.614 22.684 1.00 75.38 97 VAL A O 1
ATOM 790 N N . PRO A 1 98 ? -4.797 -22.950 22.743 1.00 82.88 98 PRO A N 1
ATOM 791 C CA . PRO A 1 98 ? -4.951 -22.155 23.957 1.00 82.88 98 PRO A CA 1
ATOM 792 C C . PRO A 1 98 ? -5.550 -20.779 23.646 1.00 82.88 98 PRO A C 1
ATOM 794 O O . PRO A 1 98 ? -5.013 -19.766 24.074 1.00 82.88 98 PRO A O 1
ATOM 797 N N . TYR A 1 99 ? -6.611 -20.706 22.846 1.00 86.25 99 TYR A N 1
ATOM 798 C CA . TYR A 1 99 ? -7.223 -19.441 22.439 1.00 86.25 99 TYR A CA 1
ATOM 799 C C . TYR A 1 99 ? -8.742 -19.532 22.501 1.00 86.25 99 TYR A C 1
ATOM 801 O O . TYR A 1 99 ? -9.334 -20.545 22.130 1.00 86.25 99 TYR A O 1
ATOM 809 N N . ARG A 1 100 ? -9.374 -18.449 22.952 1.00 85.62 100 ARG A N 1
ATOM 810 C CA . ARG A 1 100 ? -10.829 -18.350 23.088 1.00 85.62 100 ARG A CA 1
ATOM 811 C C . ARG A 1 100 ? -11.305 -16.921 22.860 1.00 85.62 100 ARG A C 1
ATOM 813 O O . ARG A 1 100 ? -10.564 -15.966 23.076 1.00 85.62 100 ARG A O 1
ATOM 820 N N . ILE A 1 101 ? -12.559 -16.774 22.449 1.00 88.25 101 ILE A N 1
ATOM 821 C CA . ILE A 1 101 ? -13.198 -15.464 22.285 1.00 88.25 101 ILE A CA 1
ATOM 822 C C . ILE A 1 101 ? -13.679 -14.998 23.669 1.00 88.25 101 ILE A C 1
ATOM 824 O O . ILE A 1 101 ? -14.815 -15.275 24.056 1.00 88.25 101 ILE A O 1
ATOM 828 N N . SER A 1 102 ? -12.791 -14.367 24.446 1.00 85.94 102 SER A N 1
ATOM 829 C CA . SER A 1 102 ? -13.076 -13.882 25.813 1.00 85.94 102 SER A CA 1
ATOM 830 C C . SER A 1 102 ? -12.747 -12.411 26.066 1.00 85.94 102 SER A C 1
ATOM 832 O O . SER A 1 102 ? -13.105 -11.893 27.123 1.00 85.94 102 SER A O 1
ATOM 834 N N . GLY A 1 103 ? -12.082 -11.738 25.128 1.00 87.69 103 GLY A N 1
ATOM 835 C CA . GLY A 1 103 ? -11.761 -10.318 25.228 1.00 87.69 103 GLY A CA 1
ATOM 836 C C . GLY A 1 103 ? -13.011 -9.441 25.194 1.00 87.69 103 GLY A C 1
ATOM 837 O O . GLY A 1 103 ? -14.039 -9.811 24.623 1.00 87.69 103 GLY A O 1
ATOM 838 N N . PHE A 1 104 ? -12.919 -8.255 25.795 1.00 88.69 104 PHE A N 1
ATOM 839 C CA . PHE A 1 104 ? -14.053 -7.334 25.903 1.00 88.69 104 PHE A CA 1
ATOM 840 C C . PHE A 1 104 ? -14.567 -6.860 24.532 1.00 88.69 104 PHE A C 1
ATOM 842 O O . PHE A 1 104 ? -15.772 -6.675 24.360 1.00 88.69 104 PHE A O 1
ATOM 849 N N . GLN A 1 105 ? -13.683 -6.778 23.531 1.00 92.81 105 GLN A N 1
ATOM 850 C CA . GLN A 1 105 ? -14.028 -6.364 22.169 1.00 92.81 105 GLN A CA 1
ATOM 851 C C . GLN A 1 105 ? -15.057 -7.296 21.507 1.00 92.81 105 GLN A C 1
ATOM 853 O O . GLN A 1 105 ? -15.829 -6.883 20.639 1.00 92.81 105 GLN A O 1
ATOM 858 N N . ALA A 1 106 ? -15.116 -8.562 21.940 1.00 92.31 106 ALA A N 1
ATOM 859 C CA . ALA A 1 106 ? -16.047 -9.545 21.400 1.00 92.31 106 ALA A CA 1
ATOM 860 C C . ALA A 1 106 ? -17.519 -9.185 21.676 1.00 92.31 106 ALA A C 1
ATOM 862 O O . ALA A 1 106 ? -18.395 -9.559 20.892 1.00 92.31 106 ALA A O 1
ATOM 863 N N . TYR A 1 107 ? -17.815 -8.477 22.774 1.00 91.19 107 TYR A N 1
ATOM 864 C CA . TYR A 1 107 ? -19.187 -8.091 23.123 1.00 91.19 107 TYR A CA 1
ATOM 865 C C . TYR A 1 107 ? -19.728 -7.033 22.163 1.00 91.19 107 TYR A C 1
ATOM 867 O O . TYR A 1 107 ? -20.812 -7.212 21.600 1.00 91.19 107 TYR A O 1
ATOM 875 N N . ARG A 1 108 ? -18.945 -5.980 21.906 1.00 92.31 108 ARG A N 1
ATOM 876 C CA . ARG A 1 108 ? -19.266 -4.969 20.893 1.00 92.31 108 ARG A CA 1
ATOM 877 C C . ARG A 1 108 ? -19.396 -5.590 19.518 1.00 92.31 108 ARG A C 1
ATOM 879 O O . ARG A 1 108 ? -20.372 -5.308 18.825 1.00 92.31 108 ARG A O 1
ATOM 886 N N . GLN A 1 109 ? -18.438 -6.431 19.128 1.00 92.56 109 GLN A N 1
ATOM 887 C CA . GLN A 1 109 ? -18.441 -7.026 17.799 1.00 92.56 109 GLN A CA 1
ATOM 888 C C . GLN A 1 109 ? -19.718 -7.833 17.542 1.00 92.56 109 GLN A C 1
ATOM 890 O O . GLN A 1 109 ? -20.313 -7.705 16.475 1.00 92.56 109 GLN A O 1
ATOM 895 N N . GLN A 1 110 ? -20.173 -8.618 18.523 1.00 89.75 110 GLN A N 1
ATOM 896 C CA . GLN A 1 110 ? -21.427 -9.370 18.415 1.00 89.75 110 GLN A CA 1
ATOM 897 C C . GLN A 1 110 ? -22.618 -8.442 18.181 1.00 89.75 110 GLN A C 1
ATOM 899 O O . GLN A 1 110 ? -23.373 -8.649 17.239 1.00 89.75 110 GLN A O 1
ATOM 904 N N . ILE A 1 111 ? -22.759 -7.377 18.980 1.00 91.38 111 ILE A N 1
ATOM 905 C CA . ILE A 1 111 ? -23.858 -6.417 18.802 1.00 91.38 111 ILE A CA 1
ATOM 906 C C . ILE A 1 111 ? -23.793 -5.779 17.407 1.00 91.38 111 ILE A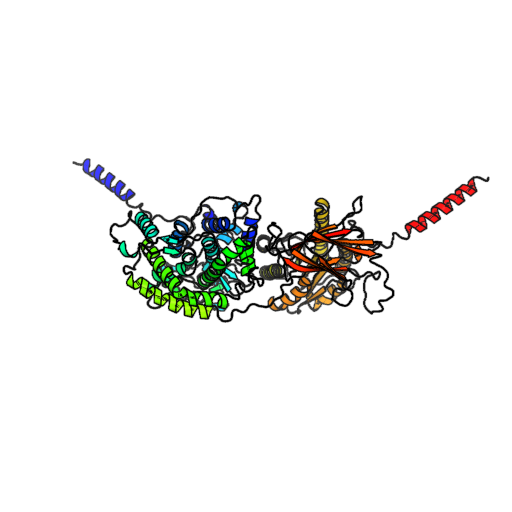 C 1
ATOM 908 O O . ILE A 1 111 ? -24.805 -5.689 16.709 1.00 91.38 111 ILE A O 1
ATOM 912 N N . LEU A 1 112 ? -22.597 -5.368 16.983 1.00 92.31 112 LEU A N 1
ATOM 913 C CA . LEU A 1 112 ? -22.382 -4.739 15.688 1.00 92.31 112 LEU A CA 1
ATOM 914 C C . LEU A 1 112 ? -22.743 -5.684 14.531 1.00 92.31 112 LEU A C 1
ATOM 916 O O . LEU A 1 112 ? -23.452 -5.280 13.615 1.00 92.31 112 LEU A O 1
ATOM 920 N N . PHE A 1 113 ? -22.281 -6.933 14.552 1.00 90.94 113 PHE A N 1
ATOM 921 C CA . PHE A 1 113 ? -22.436 -7.858 13.424 1.00 90.94 113 PHE A CA 1
ATOM 922 C C . PHE A 1 113 ? -23.819 -8.511 13.377 1.00 90.94 113 PHE A C 1
ATOM 924 O O . PHE A 1 113 ? -24.351 -8.701 12.282 1.00 90.94 113 PHE A O 1
ATOM 931 N N . ASP A 1 114 ? -24.417 -8.804 14.533 1.00 88.75 114 ASP A N 1
ATOM 932 C CA . ASP A 1 114 ? -25.719 -9.471 14.607 1.00 88.75 114 ASP A CA 1
ATOM 933 C C . ASP A 1 114 ? -26.874 -8.503 14.299 1.00 88.75 114 ASP A C 1
ATOM 935 O O . ASP A 1 114 ? -27.867 -8.905 13.689 1.00 88.75 114 ASP A O 1
ATOM 939 N N . TYR A 1 115 ? -26.751 -7.223 14.685 1.00 89.19 115 TYR A N 1
ATOM 940 C CA . TYR A 1 115 ? -27.864 -6.263 14.613 1.00 89.19 115 TYR A CA 1
ATOM 941 C C . TYR A 1 115 ? -27.641 -5.076 13.670 1.00 89.19 115 TYR A C 1
ATOM 943 O O . TYR A 1 115 ? -28.615 -4.559 13.125 1.00 89.19 115 TYR A O 1
ATOM 951 N N . LEU A 1 116 ? -26.401 -4.616 13.477 1.00 90.06 116 LEU A N 1
ATOM 952 C CA . LEU A 1 116 ? -26.119 -3.347 12.782 1.00 90.06 116 LEU A CA 1
ATOM 953 C C . LEU A 1 116 ? -25.434 -3.526 11.417 1.00 90.06 116 LEU A C 1
ATOM 955 O O . LEU A 1 116 ? -25.549 -2.654 10.554 1.00 90.06 116 LEU A O 1
ATOM 959 N N . LEU A 1 117 ? -24.748 -4.654 11.213 1.00 88.94 117 LEU A N 1
ATOM 960 C CA . LEU A 1 117 ? -24.064 -5.045 9.977 1.00 88.94 117 LEU A CA 1
ATOM 961 C C . LEU A 1 117 ? -24.394 -6.496 9.571 1.00 88.94 117 LEU A C 1
ATOM 963 O O . LEU A 1 117 ? -23.470 -7.294 9.396 1.00 88.94 117 LEU A O 1
ATOM 967 N N . PRO A 1 118 ? -25.673 -6.882 9.413 1.00 79.00 118 PRO A N 1
ATOM 968 C CA . PRO A 1 118 ? -26.021 -8.255 9.062 1.00 79.00 118 PRO A CA 1
ATOM 969 C C . PRO A 1 118 ? -25.549 -8.620 7.644 1.00 79.00 118 PRO A C 1
ATOM 971 O O . PRO A 1 118 ? -25.578 -7.795 6.727 1.00 79.00 118 PRO A O 1
ATOM 974 N N . VAL A 1 119 ? -25.158 -9.882 7.440 1.00 78.38 119 VAL A N 1
ATOM 975 C CA . VAL A 1 119 ? -24.782 -10.424 6.122 1.00 78.38 119 VAL A CA 1
ATOM 976 C C . VAL A 1 119 ? -25.890 -11.317 5.573 1.00 78.38 119 VAL A C 1
ATOM 978 O O . VAL A 1 119 ? -26.351 -12.239 6.240 1.00 78.38 119 VAL A O 1
ATOM 981 N N . GLY A 1 120 ? -26.295 -11.061 4.326 1.00 56.75 120 GLY A N 1
ATOM 982 C CA . GLY A 1 120 ? -27.372 -11.795 3.652 1.00 56.75 120 GLY A CA 1
ATOM 983 C C . GLY A 1 120 ? -26.961 -13.123 3.006 1.00 56.75 120 GLY A C 1
ATOM 984 O O . GLY A 1 120 ? -27.836 -13.871 2.571 1.00 56.75 120 GLY A O 1
ATOM 985 N N . SER A 1 121 ? -25.665 -13.443 2.906 1.00 58.53 121 SER A N 1
ATOM 986 C CA . SER A 1 121 ? -25.227 -14.590 2.096 1.00 58.53 121 SER A CA 1
ATOM 987 C C . SER A 1 121 ? -23.776 -15.029 2.331 1.00 58.53 121 SER A C 1
ATOM 989 O O . SER A 1 121 ? -22.889 -14.237 2.639 1.00 58.53 121 SER A O 1
ATOM 991 N N . ARG A 1 122 ? -23.531 -16.337 2.164 1.00 58.34 122 ARG A N 1
ATOM 992 C CA . ARG A 1 122 ? -22.204 -16.969 2.238 1.00 58.34 122 ARG A CA 1
ATOM 993 C C . ARG A 1 122 ? -21.616 -17.065 0.828 1.00 58.34 122 ARG A C 1
ATOM 995 O O . ARG A 1 122 ? -22.205 -17.718 -0.027 1.00 58.34 122 ARG A O 1
ATOM 1002 N N . TYR A 1 123 ? -20.457 -16.456 0.593 1.00 64.38 123 TYR A N 1
ATOM 1003 C CA . TYR A 1 123 ? -19.763 -16.504 -0.700 1.00 64.38 123 TYR A CA 1
ATOM 1004 C C . TYR A 1 123 ? -18.354 -17.081 -0.579 1.00 64.38 123 TYR A C 1
ATOM 1006 O O . TYR A 1 123 ? -17.703 -16.961 0.458 1.00 64.38 123 TYR A O 1
ATOM 1014 N N . HIS A 1 124 ? -17.866 -17.678 -1.670 1.00 65.69 124 HIS A N 1
ATOM 1015 C CA . HIS A 1 124 ? -16.650 -18.500 -1.688 1.00 65.69 124 HIS A CA 1
ATOM 1016 C C . HIS A 1 124 ? -15.432 -17.859 -2.392 1.00 65.69 124 HIS A C 1
ATOM 1018 O O . HIS A 1 124 ? -14.461 -18.558 -2.678 1.00 65.69 124 HIS A O 1
ATOM 1024 N N . TYR A 1 125 ? -15.416 -16.540 -2.632 1.00 75.62 125 TYR A N 1
ATOM 1025 C CA . TYR A 1 125 ? -14.303 -15.869 -3.339 1.00 75.62 125 TYR A CA 1
ATOM 1026 C C . TYR A 1 125 ? -12.978 -15.823 -2.554 1.00 75.62 125 TYR A C 1
ATOM 1028 O O . TYR A 1 125 ? -11.925 -15.550 -3.120 1.00 75.62 125 TYR A O 1
ATOM 1036 N N . PHE A 1 126 ? -12.989 -16.162 -1.264 1.00 80.62 126 PHE A N 1
ATOM 1037 C CA . PHE A 1 126 ? -11.794 -16.148 -0.409 1.00 80.62 126 PHE A CA 1
ATOM 1038 C C . PHE A 1 126 ? -10.877 -17.369 -0.570 1.00 80.62 126 PHE A C 1
ATOM 1040 O O . PHE A 1 126 ? -9.824 -17.439 0.064 1.00 80.62 126 PHE A O 1
ATOM 1047 N N . ASN A 1 127 ? -11.246 -18.331 -1.421 1.00 85.12 127 ASN A N 1
ATOM 1048 C CA . ASN A 1 127 ? -10.395 -19.482 -1.739 1.00 85.12 127 ASN A CA 1
ATOM 1049 C C . ASN A 1 127 ? -9.162 -19.099 -2.576 1.00 85.12 127 ASN A C 1
ATOM 1051 O O . ASN A 1 127 ? -8.216 -19.878 -2.633 1.00 85.12 127 ASN A O 1
ATOM 1055 N N . VAL A 1 128 ? -9.146 -17.901 -3.177 1.00 90.12 128 VAL A N 1
ATOM 1056 C CA . VAL A 1 128 ? -7.978 -17.345 -3.886 1.00 90.12 128 VAL A CA 1
ATOM 1057 C C . VAL A 1 128 ? -6.811 -17.016 -2.942 1.00 90.12 128 VAL A C 1
ATOM 1059 O O . VAL A 1 128 ? -5.669 -16.882 -3.386 1.00 90.12 128 VAL A O 1
ATOM 1062 N N . LEU A 1 129 ? -7.091 -16.882 -1.640 1.00 91.44 129 LEU A N 1
ATOM 1063 C CA . LEU A 1 129 ? -6.088 -16.592 -0.623 1.00 91.44 129 LEU A CA 1
ATOM 1064 C C . LEU A 1 129 ? -5.453 -17.878 -0.084 1.00 91.44 129 LEU A C 1
ATOM 1066 O O . LEU A 1 129 ? -6.152 -18.844 0.244 1.00 91.44 129 LEU A O 1
ATOM 1070 N N . ASN A 1 130 ? -4.131 -17.866 0.068 1.00 90.62 130 ASN A N 1
ATOM 1071 C CA . ASN A 1 130 ? -3.407 -18.922 0.771 1.00 90.62 130 ASN A CA 1
ATOM 1072 C C . ASN A 1 130 ? -3.548 -18.773 2.304 1.00 90.62 130 ASN A C 1
ATOM 1074 O O . ASN A 1 130 ? -4.080 -17.779 2.803 1.00 90.62 130 ASN A O 1
ATOM 1078 N N . ASP A 1 131 ? -3.100 -19.772 3.068 1.00 90.00 131 ASP A N 1
ATOM 1079 C CA . ASP A 1 131 ? -3.271 -19.778 4.530 1.00 90.00 131 ASP A CA 1
ATOM 1080 C C . ASP A 1 131 ? -2.492 -18.630 5.217 1.00 90.00 131 ASP A C 1
ATOM 1082 O O . ASP A 1 131 ? -2.985 -18.047 6.181 1.00 90.00 131 ASP A O 1
ATOM 1086 N N . VAL A 1 132 ? -1.337 -18.218 4.674 1.00 92.06 132 VAL A N 1
ATOM 1087 C CA . VAL A 1 132 ? -0.555 -17.070 5.179 1.00 92.06 132 VAL A CA 1
ATOM 1088 C C . VAL A 1 132 ? -1.327 -15.759 4.983 1.00 92.06 132 VAL A C 1
ATOM 1090 O O . VAL A 1 132 ? -1.436 -14.963 5.914 1.00 92.06 132 VAL A O 1
ATOM 1093 N N . GLU A 1 133 ? -1.908 -15.542 3.803 1.00 93.88 133 GLU A N 1
ATOM 1094 C CA . GLU A 1 133 ? -2.723 -14.368 3.469 1.00 93.88 133 GLU A CA 1
ATOM 1095 C C . GLU A 1 133 ? -3.997 -14.310 4.319 1.00 93.88 133 GLU A C 1
ATOM 1097 O O . GLU A 1 133 ? -4.323 -13.252 4.850 1.00 93.88 133 GLU A O 1
ATOM 1102 N N . LYS A 1 134 ? -4.686 -15.443 4.513 1.00 93.75 134 LYS A N 1
ATOM 1103 C CA . LYS A 1 134 ? -5.881 -15.532 5.373 1.00 93.75 134 LYS A CA 1
ATOM 1104 C C . LYS A 1 134 ? -5.567 -15.167 6.820 1.00 93.75 134 LYS A C 1
ATOM 1106 O O . LYS A 1 134 ? -6.275 -14.348 7.402 1.00 93.75 134 LYS A O 1
ATOM 1111 N N . CYS A 1 135 ? -4.512 -15.747 7.392 1.00 94.88 135 CYS A N 1
ATOM 1112 C CA . CYS A 1 135 ? -4.133 -15.466 8.775 1.00 94.88 135 CYS A CA 1
ATOM 1113 C C . CYS A 1 135 ? -3.597 -14.041 8.947 1.00 94.88 135 CYS A C 1
ATOM 1115 O O . CYS A 1 135 ? -3.916 -13.391 9.940 1.00 94.88 135 CYS A O 1
ATOM 1117 N N . THR A 1 136 ? -2.851 -13.519 7.966 1.00 95.88 136 THR A N 1
ATOM 1118 C CA . THR A 1 136 ? -2.409 -12.114 7.974 1.00 95.88 136 THR A CA 1
ATOM 1119 C C . THR A 1 136 ? -3.619 -11.180 7.928 1.00 95.88 136 THR A C 1
ATOM 1121 O O . THR A 1 136 ? -3.737 -10.303 8.779 1.00 95.88 136 THR A O 1
ATOM 1124 N N . LEU A 1 137 ? -4.561 -11.401 7.002 1.00 96.56 137 LEU A N 1
ATOM 1125 C CA . LEU A 1 137 ? -5.784 -10.603 6.897 1.00 96.56 137 LEU A CA 1
ATOM 1126 C C . LEU A 1 137 ? -6.587 -10.642 8.203 1.00 96.56 137 LEU A C 1
ATOM 1128 O O . LEU A 1 137 ? -7.006 -9.602 8.700 1.00 96.56 137 LEU A O 1
ATOM 1132 N N . HIS A 1 138 ? -6.739 -11.823 8.804 1.00 96.25 138 HIS A N 1
ATOM 1133 C CA . HIS A 1 138 ? -7.395 -11.979 10.099 1.00 96.25 138 HIS A CA 1
ATOM 1134 C C . HIS A 1 138 ? -6.720 -11.148 11.208 1.00 96.25 138 HIS A C 1
ATOM 1136 O O . HIS A 1 138 ? -7.408 -10.418 11.922 1.00 96.25 138 HIS A O 1
ATOM 1142 N N . GLN A 1 139 ? -5.385 -11.181 11.305 1.00 95.25 139 GLN A N 1
ATOM 1143 C CA . GLN A 1 139 ? -4.621 -10.394 12.284 1.00 95.25 139 GLN A CA 1
ATOM 1144 C C . GLN A 1 139 ? -4.570 -8.887 11.996 1.00 95.25 139 GLN A C 1
ATOM 1146 O O . GLN A 1 139 ? -4.240 -8.112 12.894 1.00 95.25 139 GLN A O 1
ATOM 1151 N N . MET A 1 140 ? -4.849 -8.461 10.763 1.00 97.50 140 MET A N 1
ATOM 1152 C CA . MET A 1 140 ? -4.963 -7.045 10.390 1.00 97.50 140 MET A CA 1
ATOM 1153 C C . MET A 1 140 ? -6.357 -6.481 10.676 1.00 97.50 140 MET A C 1
ATOM 1155 O O . MET A 1 140 ? -6.490 -5.275 10.850 1.00 97.50 140 MET A O 1
ATOM 1159 N N . LEU A 1 141 ? -7.389 -7.331 10.712 1.00 97.56 141 LEU A N 1
ATOM 1160 C CA . LEU A 1 141 ? -8.781 -6.905 10.889 1.00 97.56 141 LEU A CA 1
ATOM 1161 C C . LEU A 1 141 ? -9.321 -7.100 12.308 1.00 97.56 141 LEU A C 1
ATOM 1163 O O . LEU A 1 141 ? -10.244 -6.383 12.677 1.00 97.56 141 LEU A O 1
ATOM 1167 N N . SER A 1 142 ? -8.799 -8.068 13.064 1.00 96.56 142 SER A N 1
ATOM 1168 C CA . SER A 1 142 ? -9.364 -8.470 14.360 1.00 96.56 142 SER A CA 1
ATOM 1169 C C . SER A 1 142 ? -8.695 -7.761 15.528 1.00 96.56 142 SER A C 1
ATOM 1171 O O . SER A 1 142 ? -7.535 -8.047 15.829 1.00 96.56 142 SER A O 1
ATOM 1173 N N . SER A 1 143 ? -9.431 -6.876 16.200 1.00 95.06 143 SER A N 1
ATOM 1174 C CA . SER A 1 143 ? -8.959 -6.147 17.380 1.00 95.06 143 SER A CA 1
ATOM 1175 C C . SER A 1 143 ? -8.797 -7.097 18.564 1.00 95.06 143 SER A C 1
ATOM 1177 O O . SER A 1 143 ? -9.768 -7.677 19.057 1.00 95.06 143 SER A O 1
ATOM 1179 N N . THR A 1 144 ? -7.568 -7.257 19.045 1.00 92.94 144 THR A N 1
ATOM 1180 C CA . THR A 1 144 ? -7.282 -7.945 20.309 1.00 92.94 144 THR A CA 1
ATOM 1181 C C . THR A 1 144 ? -5.904 -7.549 20.831 1.00 92.94 144 THR A C 1
ATOM 1183 O O . THR A 1 144 ? -5.038 -7.101 20.077 1.00 92.94 144 THR A O 1
ATOM 1186 N N . VAL A 1 145 ? -5.693 -7.742 22.128 1.00 91.44 145 VAL A N 1
ATOM 1187 C CA . VAL A 1 145 ? -4.407 -7.535 22.792 1.00 91.44 145 VAL A CA 1
ATOM 1188 C C . VAL A 1 145 ? -3.983 -8.855 23.414 1.00 91.44 145 VAL A C 1
ATOM 1190 O O . VAL A 1 145 ? -4.756 -9.461 24.154 1.00 91.44 145 VAL A O 1
ATOM 1193 N N . ASP A 1 146 ? -2.750 -9.281 23.143 1.00 89.19 146 ASP A N 1
ATOM 1194 C CA . ASP A 1 146 ? -2.113 -10.394 23.846 1.00 89.19 146 ASP A CA 1
ATOM 1195 C C . ASP A 1 146 ? -1.211 -9.846 24.968 1.00 89.19 146 ASP A C 1
ATOM 1197 O O . ASP A 1 146 ? -0.109 -9.347 24.691 1.00 89.19 146 ASP A O 1
ATOM 1201 N N . PRO A 1 147 ? -1.663 -9.898 26.238 1.00 86.06 147 PRO A N 1
ATOM 1202 C CA . PRO A 1 147 ? -0.903 -9.392 27.373 1.00 86.06 147 PRO A CA 1
ATOM 1203 C C . PRO A 1 147 ? 0.111 -10.404 27.914 1.00 86.06 147 PRO A C 1
ATOM 1205 O O . PRO A 1 147 ? 0.823 -10.088 28.868 1.00 86.06 147 PRO A O 1
ATOM 1208 N N . TRP A 1 148 ? 0.165 -11.627 27.383 1.00 85.12 148 TRP A N 1
ATOM 1209 C CA . TRP A 1 148 ? 0.900 -12.726 28.002 1.00 85.12 148 TRP A CA 1
ATOM 1210 C C . TRP A 1 148 ? 2.323 -12.865 27.475 1.00 85.12 148 TRP A C 1
ATOM 1212 O O . TRP A 1 148 ? 2.623 -12.574 26.317 1.00 85.12 148 TRP A O 1
ATOM 1222 N N . GLN A 1 149 ? 3.212 -13.362 28.336 1.00 82.25 149 GLN A N 1
ATOM 1223 C CA . GLN A 1 149 ? 4.598 -13.600 27.963 1.00 82.25 149 GLN A CA 1
ATOM 1224 C C . GLN A 1 149 ? 4.722 -14.679 26.872 1.00 82.25 149 GLN A C 1
ATOM 1226 O O . GLN A 1 149 ? 4.142 -15.768 26.959 1.00 82.25 149 GLN A O 1
ATOM 1231 N N . ARG A 1 150 ? 5.533 -14.379 25.852 1.00 83.31 150 ARG A N 1
ATOM 1232 C CA . ARG A 1 150 ? 5.784 -15.265 24.695 1.00 83.31 150 ARG A CA 1
ATOM 1233 C C . ARG A 1 150 ? 7.057 -16.104 24.820 1.00 83.31 150 ARG A C 1
ATOM 1235 O O . ARG A 1 150 ? 7.171 -17.145 24.186 1.00 83.31 150 ARG A O 1
ATOM 1242 N N . GLY A 1 151 ? 7.998 -15.675 25.661 1.00 79.38 151 GLY A N 1
ATOM 1243 C CA . GLY A 1 151 ? 9.283 -16.352 25.882 1.00 79.38 151 GLY A CA 1
ATOM 1244 C C . GLY A 1 151 ? 10.402 -15.945 24.915 1.00 79.38 151 GLY A C 1
ATOM 1245 O O . GLY A 1 151 ? 11.554 -16.286 25.158 1.00 79.38 151 GLY A O 1
ATOM 1246 N N . ASP A 1 152 ? 10.098 -15.166 23.877 1.00 81.00 152 ASP A N 1
ATOM 1247 C CA . ASP A 1 152 ? 11.050 -14.639 22.886 1.00 81.00 152 ASP A CA 1
ATOM 1248 C C . ASP A 1 152 ? 11.332 -13.129 23.048 1.00 81.00 152 ASP A C 1
ATOM 1250 O O . ASP A 1 152 ? 12.039 -12.519 22.243 1.00 81.00 152 ASP A O 1
ATOM 1254 N N . GLU A 1 153 ? 10.802 -12.526 24.114 1.00 79.31 153 GLU A N 1
ATOM 1255 C CA . GLU A 1 153 ? 10.766 -11.077 24.360 1.00 79.31 153 GLU A CA 1
ATOM 1256 C C . GLU A 1 153 ? 12.143 -10.408 24.392 1.00 79.31 153 GLU A C 1
ATOM 1258 O O . GLU A 1 153 ? 12.269 -9.247 24.008 1.00 79.31 153 GLU A O 1
ATOM 1263 N N . SER A 1 154 ? 13.193 -11.139 24.783 1.00 74.44 154 SER A N 1
ATOM 1264 C CA . SER A 1 154 ? 14.578 -10.646 24.748 1.00 74.44 154 SER A CA 1
ATOM 1265 C C . SER A 1 154 ? 15.060 -10.307 23.334 1.00 74.44 154 SER A C 1
ATOM 1267 O O . SER A 1 154 ? 15.991 -9.520 23.177 1.00 74.44 154 SER A O 1
ATOM 1269 N N . THR A 1 155 ? 14.427 -10.885 22.312 1.00 76.00 155 THR A N 1
ATOM 1270 C CA . THR A 1 155 ? 14.767 -10.677 20.898 1.00 76.00 155 THR A CA 1
ATOM 1271 C C . THR A 1 155 ? 13.709 -9.886 20.138 1.00 76.00 155 THR A C 1
ATOM 1273 O O . THR A 1 155 ? 14.053 -9.149 19.216 1.00 76.00 155 THR A O 1
ATOM 1276 N N . THR A 1 156 ? 12.434 -10.013 20.515 1.00 78.44 156 THR A N 1
ATOM 1277 C CA . THR A 1 156 ? 11.312 -9.443 19.761 1.00 78.44 156 THR A CA 1
ATOM 1278 C C . THR A 1 156 ? 10.835 -8.093 20.291 1.00 78.44 156 THR A C 1
ATOM 1280 O O . THR A 1 156 ? 10.372 -7.273 19.496 1.00 78.44 156 THR A O 1
ATOM 1283 N N . CYS A 1 157 ? 10.977 -7.816 21.594 1.00 78.00 157 CYS A N 1
ATOM 1284 C CA . CYS A 1 157 ? 10.638 -6.506 22.144 1.00 78.00 157 CYS A CA 1
ATOM 1285 C C . CYS A 1 157 ? 11.668 -5.448 21.694 1.00 78.00 157 CYS A C 1
ATOM 1287 O O . CYS A 1 157 ? 12.875 -5.671 21.846 1.00 78.00 157 CYS A O 1
ATOM 1289 N N . PRO A 1 158 ? 11.223 -4.275 21.200 1.00 69.88 158 PRO A N 1
ATOM 1290 C CA . PRO A 1 158 ? 12.090 -3.162 20.809 1.00 69.88 158 PRO A CA 1
ATOM 1291 C C . PRO A 1 158 ? 13.006 -2.656 21.942 1.00 69.88 158 PRO A C 1
ATOM 1293 O O . PRO A 1 158 ? 12.652 -1.754 22.699 1.00 69.88 158 PRO A O 1
ATOM 1296 N N . GLN A 1 159 ? 14.229 -3.183 22.045 1.00 65.38 159 GLN A N 1
ATOM 1297 C CA . GLN A 1 159 ? 15.178 -2.822 23.116 1.00 65.38 159 GLN A CA 1
ATOM 1298 C C . GLN A 1 159 ? 15.515 -1.318 23.139 1.00 65.38 159 GLN A C 1
ATOM 1300 O O . GLN A 1 159 ? 15.859 -0.770 24.181 1.00 65.38 159 GLN A O 1
ATOM 1305 N N . THR A 1 160 ? 15.380 -0.629 22.000 1.00 59.31 160 THR A N 1
ATOM 1306 C CA . THR A 1 160 ? 15.552 0.828 21.880 1.00 59.31 160 THR A CA 1
ATOM 1307 C C . THR A 1 160 ? 14.525 1.633 22.674 1.00 59.31 160 THR A C 1
ATOM 1309 O O . THR A 1 160 ? 14.798 2.783 23.004 1.00 59.31 160 THR A O 1
ATOM 1312 N N . VAL A 1 161 ? 13.361 1.048 22.969 1.00 59.69 161 VAL A N 1
ATOM 1313 C CA . VAL A 1 161 ? 12.280 1.689 23.727 1.00 59.69 161 VAL A CA 1
ATOM 1314 C C . VAL A 1 161 ? 12.207 1.153 25.156 1.00 59.69 161 VAL A C 1
ATOM 1316 O O . VAL A 1 161 ? 11.987 1.928 26.081 1.00 59.69 161 VAL A O 1
ATOM 1319 N N . PHE A 1 162 ? 12.441 -0.147 25.356 1.00 58.22 162 PHE A N 1
ATOM 1320 C CA . PHE A 1 162 ? 12.304 -0.791 26.671 1.00 58.22 162 PHE A CA 1
ATOM 1321 C C . PHE A 1 162 ? 13.616 -0.899 27.473 1.00 58.22 162 PHE A C 1
ATOM 1323 O O . PHE A 1 162 ? 13.575 -1.259 28.649 1.00 58.22 162 PHE A O 1
ATOM 1330 N N . GLY A 1 163 ? 14.774 -0.586 26.876 1.00 55.44 163 GLY A N 1
ATOM 1331 C CA . GLY A 1 163 ? 16.087 -0.850 27.477 1.00 55.44 163 GLY A CA 1
ATOM 1332 C C . GLY A 1 163 ? 16.380 -2.354 27.614 1.00 55.44 163 GLY A C 1
ATOM 1333 O O . GLY A 1 163 ? 15.627 -3.174 27.087 1.00 55.44 163 GLY A O 1
ATOM 1334 N N . PRO A 1 164 ? 17.466 -2.750 28.312 1.00 49.41 164 PRO A N 1
ATOM 1335 C CA . PRO A 1 164 ? 17.705 -4.148 28.651 1.00 49.41 164 PRO A CA 1
ATOM 1336 C C . PRO A 1 164 ? 16.556 -4.643 29.527 1.00 49.41 164 PRO A C 1
ATOM 1338 O O . PRO A 1 164 ? 16.345 -4.118 30.623 1.00 49.41 164 PRO A O 1
ATOM 1341 N N . ILE A 1 165 ? 15.827 -5.657 29.061 1.00 54.72 165 ILE A N 1
ATOM 1342 C CA . ILE A 1 165 ? 14.783 -6.304 29.859 1.00 54.72 165 ILE A CA 1
ATOM 1343 C C . ILE A 1 165 ? 15.475 -7.017 31.024 1.00 54.72 165 ILE A C 1
ATOM 1345 O O . ILE A 1 165 ? 15.922 -8.158 30.909 1.00 54.72 165 ILE A O 1
ATOM 1349 N N . ALA A 1 166 ? 15.614 -6.326 32.155 1.00 44.84 166 ALA A N 1
ATOM 1350 C CA . ALA A 1 166 ? 16.001 -6.969 33.396 1.00 44.84 166 ALA A CA 1
ATOM 1351 C C . ALA A 1 166 ? 14.933 -8.026 33.734 1.00 44.84 166 ALA A C 1
ATOM 1353 O O . ALA A 1 166 ? 13.750 -7.797 33.458 1.00 44.84 166 ALA A O 1
ATOM 1354 N N . PRO A 1 167 ? 15.299 -9.165 34.348 1.00 43.78 167 PRO A N 1
ATOM 1355 C CA . PRO A 1 167 ? 14.336 -10.080 34.945 1.00 43.78 167 PRO A CA 1
ATOM 1356 C C . PRO A 1 167 ? 13.713 -9.390 36.166 1.00 43.78 167 PRO A C 1
ATOM 1358 O O . PRO A 1 167 ? 14.021 -9.687 37.316 1.00 43.78 167 PRO A O 1
ATOM 1361 N N . ILE A 1 168 ? 12.877 -8.387 35.915 1.00 45.84 168 ILE A N 1
ATOM 1362 C CA . ILE A 1 168 ? 12.057 -7.736 36.922 1.00 45.84 168 ILE A CA 1
ATOM 1363 C C . ILE A 1 168 ? 11.043 -8.786 37.369 1.00 45.84 168 ILE A C 1
ATOM 1365 O O . ILE A 1 168 ? 10.624 -9.640 36.587 1.00 45.84 168 ILE A O 1
ATOM 1369 N N . THR A 1 169 ? 10.658 -8.731 38.637 1.00 46.38 169 THR A N 1
ATOM 1370 C CA . THR A 1 169 ? 9.513 -9.427 39.227 1.00 46.38 169 THR A CA 1
ATOM 1371 C C . THR A 1 169 ? 8.233 -9.118 38.430 1.00 46.38 169 THR A C 1
ATOM 1373 O O . THR A 1 169 ? 7.433 -8.234 38.761 1.00 46.38 169 THR A O 1
ATOM 1376 N N . GLN A 1 170 ? 8.074 -9.815 37.303 1.00 53.12 170 GLN A N 1
ATOM 1377 C CA . GLN A 1 170 ? 6.920 -9.732 36.419 1.00 53.12 170 GLN A CA 1
ATOM 1378 C C . GLN A 1 170 ? 5.690 -10.171 37.219 1.00 53.12 170 GLN A C 1
ATOM 1380 O O . GLN A 1 170 ? 5.779 -11.136 37.985 1.00 53.12 170 GLN A O 1
ATOM 1385 N N . PRO A 1 171 ? 4.564 -9.447 37.115 1.00 49.47 171 PRO A N 1
ATOM 1386 C CA . PRO A 1 171 ? 3.358 -9.835 37.824 1.00 49.47 171 PRO A CA 1
ATOM 1387 C C . PRO A 1 171 ? 2.934 -11.227 37.358 1.00 49.47 171 PRO A C 1
ATOM 1389 O O . PRO A 1 171 ? 2.895 -11.523 36.159 1.00 49.47 171 PRO A O 1
ATOM 1392 N N . PHE A 1 172 ? 2.645 -12.084 38.331 1.00 54.03 172 PHE A N 1
ATOM 1393 C CA . PHE A 1 172 ? 1.972 -13.341 38.074 1.00 54.03 172 PHE A CA 1
ATOM 1394 C C . PHE A 1 172 ? 0.507 -13.020 37.779 1.00 54.03 172 PHE A C 1
ATOM 1396 O O . PHE A 1 172 ? -0.195 -12.447 38.609 1.00 54.03 172 PHE A O 1
ATOM 1403 N N . GLY A 1 173 ? 0.054 -13.374 36.587 1.00 52.34 173 GLY A N 1
ATOM 1404 C CA . GLY A 1 173 ? -1.351 -13.575 36.295 1.00 52.34 173 GLY A CA 1
ATOM 1405 C C . GLY A 1 173 ? -1.904 -14.796 37.030 1.00 52.34 173 GLY A C 1
ATOM 1406 O O . GLY A 1 173 ? -1.220 -15.473 37.808 1.00 52.34 173 GLY A O 1
ATOM 1407 N N . VAL A 1 174 ? -3.177 -15.078 36.768 1.00 51.31 174 VAL A N 1
ATOM 1408 C CA . VAL A 1 174 ? -3.893 -16.224 37.335 1.00 51.31 174 VAL A CA 1
ATOM 1409 C C . VAL A 1 174 ? -3.081 -17.509 37.077 1.00 51.31 174 VAL A C 1
ATOM 1411 O O . VAL A 1 174 ? -2.624 -17.741 35.963 1.00 51.31 174 VAL A O 1
ATOM 1414 N N . LYS A 1 175 ? -2.823 -18.295 38.135 1.00 55.41 175 LYS A N 1
ATOM 1415 C CA . LYS A 1 175 ? -2.084 -19.581 38.114 1.00 55.41 175 LYS A CA 1
ATOM 1416 C C . LYS A 1 175 ? -0.635 -19.554 37.582 1.00 55.41 175 LYS A C 1
ATOM 1418 O O . LYS A 1 175 ? -0.117 -20.581 37.154 1.00 55.41 175 LYS A O 1
ATOM 1423 N N . GLY A 1 176 ? 0.072 -18.426 37.684 1.00 62.91 176 GLY A N 1
ATOM 1424 C CA . GLY A 1 176 ? 1.528 -18.382 37.467 1.00 62.91 176 GLY A CA 1
ATOM 1425 C C . GLY A 1 176 ? 1.978 -18.010 36.050 1.00 62.91 176 GLY A C 1
ATOM 1426 O O . GLY A 1 176 ? 3.182 -17.937 35.797 1.00 62.91 176 GLY A O 1
ATOM 1427 N N . ALA A 1 177 ? 1.040 -17.713 35.147 1.00 70.19 177 ALA A N 1
ATOM 1428 C CA . ALA A 1 177 ? 1.337 -17.105 33.853 1.00 70.19 177 ALA A CA 1
ATOM 1429 C C . ALA A 1 177 ? 1.898 -15.691 34.041 1.00 70.19 177 ALA A C 1
ATOM 1431 O O . ALA A 1 177 ? 1.382 -14.934 34.853 1.00 70.19 177 ALA A O 1
ATOM 1432 N N . LYS A 1 178 ? 2.946 -15.305 33.315 1.00 76.81 178 LYS A N 1
ATOM 1433 C CA . LYS A 1 178 ? 3.552 -13.970 33.450 1.00 76.81 178 LYS A CA 1
ATOM 1434 C C . LYS A 1 178 ? 3.010 -13.020 32.390 1.00 76.81 178 LYS A C 1
ATOM 1436 O O . LYS A 1 178 ? 2.817 -13.418 31.240 1.00 76.81 178 LYS A O 1
ATOM 1441 N N . MET A 1 179 ? 2.776 -11.769 32.777 1.00 78.31 179 MET A N 1
ATOM 1442 C CA . MET A 1 179 ? 2.453 -10.714 31.813 1.00 78.31 179 MET A CA 1
ATOM 1443 C C . MET A 1 179 ? 3.696 -10.317 31.015 1.00 78.31 179 MET A C 1
ATOM 1445 O O . MET A 1 179 ? 4.805 -10.277 31.554 1.00 78.31 179 MET A O 1
ATOM 1449 N N . SER A 1 180 ? 3.485 -10.015 29.738 1.00 80.81 180 SER A N 1
ATOM 1450 C CA . SER A 1 180 ? 4.518 -9.567 28.814 1.00 80.81 180 SER A CA 1
ATOM 1451 C C . SER A 1 180 ? 5.061 -8.200 29.214 1.00 80.81 180 SER A C 1
ATOM 1453 O O . SER A 1 180 ? 4.307 -7.309 29.608 1.00 80.81 180 SER A O 1
ATOM 1455 N N . SER A 1 181 ? 6.370 -8.008 29.049 1.00 77.31 181 SER A N 1
ATOM 1456 C CA . SER A 1 181 ? 6.980 -6.676 29.138 1.00 77.31 181 SER A CA 1
ATOM 1457 C C . SER A 1 181 ? 6.671 -5.801 27.918 1.00 77.31 181 SER A C 1
ATOM 1459 O O . SER A 1 181 ? 6.790 -4.583 28.008 1.00 77.31 181 SER A O 1
ATOM 1461 N N . CYS A 1 182 ? 6.256 -6.403 26.800 1.00 82.75 182 CYS A N 1
ATOM 1462 C CA . CYS A 1 182 ? 5.778 -5.699 25.616 1.00 82.75 182 CYS A CA 1
ATOM 1463 C C . CYS A 1 182 ? 4.545 -6.436 25.036 1.00 82.75 182 CYS A C 1
ATOM 1465 O O . CYS A 1 182 ? 4.666 -7.271 24.125 1.00 82.75 182 CYS A O 1
ATOM 1467 N N . PRO A 1 183 ? 3.343 -6.192 25.598 1.00 88.81 183 PRO A N 1
ATOM 1468 C CA . PRO A 1 183 ? 2.100 -6.753 25.073 1.00 88.81 183 PRO A CA 1
ATOM 1469 C C . PRO A 1 183 ? 1.921 -6.436 23.589 1.00 88.81 183 PRO A C 1
ATOM 1471 O O . PRO A 1 183 ? 2.346 -5.377 23.123 1.00 88.81 183 PRO A O 1
ATOM 1474 N N . GLN A 1 184 ? 1.299 -7.351 22.852 1.00 90.88 184 GLN A N 1
ATOM 1475 C CA . GLN A 1 184 ? 1.122 -7.217 21.408 1.00 90.88 184 GLN A CA 1
ATOM 1476 C C . GLN A 1 184 ? -0.309 -6.800 21.066 1.00 90.88 184 GLN A C 1
ATOM 1478 O O . GLN A 1 184 ? -1.259 -7.419 21.538 1.00 90.88 184 GLN A O 1
ATOM 1483 N N . GLU A 1 185 ? -0.455 -5.804 20.192 1.00 93.75 185 GLU A N 1
ATOM 1484 C CA . GLU A 1 185 ? -1.744 -5.414 19.612 1.00 93.75 185 GLU A CA 1
ATOM 1485 C C . GLU A 1 185 ? -1.936 -6.071 18.232 1.00 93.75 185 GLU A C 1
ATOM 1487 O O . GLU A 1 185 ? -1.041 -6.086 17.367 1.00 93.75 185 GLU A O 1
ATOM 1492 N N . LEU A 1 186 ? -3.126 -6.626 18.021 1.00 94.88 186 LEU A N 1
ATOM 1493 C CA . LEU A 1 186 ? -3.618 -7.144 16.746 1.00 94.88 186 LEU A CA 1
ATOM 1494 C C . LEU A 1 186 ? -4.791 -6.284 16.251 1.00 94.88 186 LEU A C 1
ATOM 1496 O O . LEU A 1 186 ? -5.327 -5.465 16.988 1.00 94.88 186 LEU A O 1
ATOM 1500 N N . GLY A 1 187 ? -5.175 -6.456 14.986 1.00 95.81 187 GLY A N 1
ATOM 1501 C CA . GLY A 1 187 ? -6.211 -5.635 14.345 1.00 95.81 187 GLY A CA 1
ATOM 1502 C C . GLY A 1 187 ? -5.682 -4.311 13.800 1.00 95.81 187 GLY A C 1
ATOM 1503 O O . GLY A 1 187 ? -6.460 -3.434 13.438 1.00 95.81 187 GLY A O 1
ATOM 1504 N N . VAL A 1 188 ? -4.356 -4.172 13.730 1.00 96.88 188 VAL A N 1
ATOM 1505 C CA . VAL A 1 188 ? -3.677 -2.932 13.355 1.00 96.88 188 VAL A CA 1
ATOM 1506 C C . VAL A 1 188 ? -2.839 -3.081 12.093 1.00 96.88 188 VAL A C 1
ATOM 1508 O O . VAL A 1 188 ? -2.261 -4.139 11.818 1.00 96.88 188 VAL A O 1
ATOM 1511 N N . VAL A 1 189 ? -2.745 -1.985 11.342 1.00 97.12 189 VAL A N 1
ATOM 1512 C CA . VAL A 1 189 ? -1.928 -1.863 10.132 1.00 97.12 189 VAL A CA 1
ATOM 1513 C C . VAL A 1 189 ? -1.057 -0.614 10.184 1.00 97.12 189 VAL A C 1
ATOM 1515 O O . VAL A 1 189 ? -1.458 0.430 10.698 1.00 97.12 189 VAL A O 1
ATOM 1518 N N . SER A 1 190 ? 0.155 -0.721 9.649 1.00 95.25 190 SER A N 1
ATOM 1519 C CA . SER A 1 190 ? 1.108 0.380 9.557 1.00 95.25 190 SER A CA 1
ATOM 1520 C C . SER A 1 190 ? 0.763 1.306 8.388 1.00 95.25 190 SER A C 1
ATOM 1522 O O . SER A 1 190 ? 0.643 0.864 7.239 1.00 95.25 190 SER A O 1
ATOM 1524 N N . GLU A 1 191 ? 0.664 2.601 8.683 1.00 89.94 191 GLU A N 1
ATOM 1525 C CA . GLU A 1 191 ? 0.439 3.694 7.734 1.00 89.94 191 GLU A CA 1
ATOM 1526 C C . GLU A 1 191 ? 1.577 4.712 7.890 1.00 89.94 191 GLU A C 1
ATOM 1528 O O . GLU A 1 191 ? 1.499 5.702 8.614 1.00 89.94 191 GLU A O 1
ATOM 1533 N N . GLY A 1 192 ? 2.720 4.401 7.274 1.00 82.88 192 GLY A N 1
ATOM 1534 C CA . GLY A 1 192 ? 3.921 5.229 7.364 1.00 82.88 192 GLY A CA 1
ATOM 1535 C C . GLY A 1 192 ? 4.466 5.296 8.792 1.00 82.88 192 GLY A C 1
ATOM 1536 O O . GLY A 1 192 ? 5.098 4.353 9.264 1.00 82.88 192 GLY A O 1
ATOM 1537 N N . LYS A 1 193 ? 4.260 6.434 9.461 1.00 78.94 193 LYS A N 1
ATOM 1538 C CA . LYS A 1 193 ? 4.655 6.644 10.866 1.00 78.94 193 LYS A CA 1
ATOM 1539 C C . LYS A 1 193 ? 3.511 6.396 11.853 1.00 78.94 193 LYS A C 1
ATOM 1541 O O . LYS A 1 193 ? 3.764 6.394 13.053 1.00 78.94 193 LYS A O 1
ATOM 1546 N N . SER A 1 194 ? 2.286 6.219 11.363 1.00 88.38 194 SER A N 1
ATOM 1547 C CA . SER A 1 194 ? 1.094 5.995 12.175 1.00 88.38 194 SER A CA 1
ATOM 1548 C C . SER A 1 194 ? 0.657 4.525 12.128 1.00 88.38 194 SER A C 1
ATOM 1550 O O . SER A 1 194 ? 1.209 3.702 11.384 1.00 88.38 194 SER A O 1
ATOM 1552 N N . THR A 1 195 ? -0.313 4.183 12.971 1.00 93.94 195 THR A N 1
ATOM 1553 C CA . THR A 1 195 ? -0.897 2.842 13.069 1.00 93.94 195 THR A CA 1
ATOM 1554 C C . THR A 1 195 ? -2.407 2.991 13.136 1.00 93.94 195 THR A C 1
ATOM 1556 O O . THR A 1 195 ? -2.889 3.879 13.828 1.00 93.94 195 THR A O 1
ATOM 1559 N N . VAL A 1 196 ? -3.148 2.175 12.389 1.00 96.62 196 VAL A N 1
ATOM 1560 C CA . VAL A 1 196 ? -4.601 2.332 12.220 1.00 96.62 196 VAL A CA 1
ATOM 1561 C C . VAL A 1 196 ? -5.295 0.984 12.371 1.00 96.62 196 VAL A C 1
ATOM 1563 O O . VAL A 1 196 ? -4.789 -0.028 11.884 1.00 96.62 196 VAL A O 1
ATOM 1566 N N . SER A 1 197 ? -6.473 0.966 12.996 1.00 97.50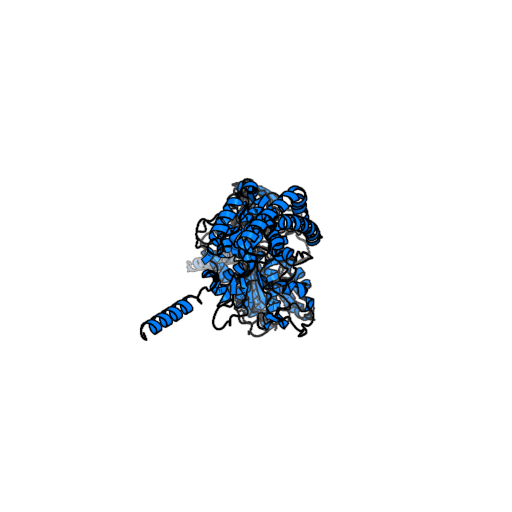 197 SER A N 1
ATOM 1567 C CA . SER A 1 197 ? -7.358 -0.199 12.999 1.00 97.50 197 SER A CA 1
ATOM 1568 C C . SER A 1 197 ? -8.101 -0.310 11.667 1.00 97.50 197 SER A C 1
ATOM 1570 O O . SER A 1 197 ? -9.119 0.347 11.427 1.00 97.50 197 SER A O 1
ATOM 1572 N N . ALA A 1 198 ? -7.583 -1.147 10.767 1.00 96.75 198 ALA A N 1
ATOM 1573 C CA . ALA A 1 198 ? -8.182 -1.356 9.449 1.00 96.75 198 ALA A CA 1
ATOM 1574 C C . ALA A 1 198 ? -9.566 -2.015 9.534 1.00 96.75 198 ALA A C 1
ATOM 1576 O O . ALA A 1 198 ? -10.449 -1.713 8.727 1.00 96.75 198 ALA A O 1
ATOM 1577 N N . GLY A 1 199 ? -9.767 -2.893 10.523 1.00 97.00 199 GLY A N 1
ATOM 1578 C CA . GLY A 1 199 ? -11.058 -3.520 10.789 1.00 97.00 199 GLY A CA 1
ATOM 1579 C C . GLY A 1 199 ? -12.154 -2.487 11.046 1.00 97.00 199 GLY A C 1
ATOM 1580 O O . GLY A 1 199 ? -13.243 -2.604 10.477 1.00 97.00 199 GLY A O 1
ATOM 1581 N N . THR A 1 200 ? -11.861 -1.463 11.852 1.00 97.25 200 THR A N 1
ATOM 1582 C CA . THR A 1 200 ? -12.778 -0.351 12.158 1.00 97.25 200 THR A CA 1
ATOM 1583 C C . THR A 1 200 ? -13.076 0.493 10.920 1.00 97.25 200 THR A C 1
ATOM 1585 O O . THR A 1 200 ? -14.240 0.764 10.630 1.00 97.25 200 THR A O 1
ATOM 1588 N N . VAL A 1 201 ? -12.060 0.818 10.114 1.00 97.81 201 VAL A N 1
ATOM 1589 C CA . VAL A 1 201 ? -12.240 1.582 8.864 1.00 97.81 201 VAL A CA 1
ATOM 1590 C C . VAL A 1 201 ? -13.165 0.852 7.887 1.00 97.81 201 VAL A C 1
ATOM 1592 O O . VAL A 1 201 ? -14.112 1.436 7.359 1.00 97.81 201 VAL A O 1
ATOM 1595 N N . ILE A 1 202 ? -12.936 -0.445 7.665 1.00 97.56 202 ILE A N 1
ATOM 1596 C CA . ILE A 1 202 ? -13.754 -1.247 6.743 1.00 97.56 202 ILE A CA 1
ATOM 1597 C C . ILE A 1 202 ? -15.179 -1.429 7.290 1.00 97.56 202 ILE A C 1
ATOM 1599 O O . ILE A 1 202 ? -16.134 -1.389 6.512 1.00 97.56 202 ILE A O 1
ATOM 1603 N N . ALA A 1 203 ? -15.346 -1.572 8.609 1.00 96.56 203 ALA A N 1
ATOM 1604 C CA . ALA A 1 203 ? -16.664 -1.611 9.246 1.00 96.56 203 ALA A CA 1
ATOM 1605 C C . ALA A 1 203 ? -17.437 -0.300 9.067 1.00 96.56 203 ALA A C 1
ATOM 1607 O O . ALA A 1 203 ? -18.630 -0.342 8.771 1.00 96.56 203 ALA A O 1
ATOM 1608 N N . ALA A 1 204 ? -16.764 0.847 9.153 1.00 96.44 204 ALA A N 1
ATOM 1609 C CA . ALA A 1 204 ? -17.372 2.148 8.904 1.00 96.44 204 ALA A CA 1
ATOM 1610 C C . ALA A 1 204 ? -17.846 2.302 7.451 1.00 96.44 204 ALA A C 1
ATOM 1612 O O . ALA A 1 204 ? -18.970 2.737 7.209 1.00 96.44 204 ALA A O 1
ATOM 1613 N N . ILE A 1 205 ? -17.027 1.879 6.478 1.00 96.00 205 ILE A N 1
ATOM 1614 C CA . ILE A 1 205 ? -17.411 1.868 5.056 1.00 96.00 205 ILE A CA 1
ATOM 1615 C C . ILE A 1 205 ? -18.624 0.951 4.841 1.00 96.00 205 ILE A C 1
ATOM 1617 O O . ILE A 1 205 ? -19.583 1.335 4.171 1.00 96.00 205 ILE A O 1
ATOM 1621 N N . ALA A 1 206 ? -18.615 -0.249 5.429 1.00 94.56 206 ALA A N 1
ATOM 1622 C CA . ALA A 1 206 ? -19.730 -1.191 5.343 1.00 94.56 206 ALA A CA 1
ATOM 1623 C C . ALA A 1 206 ? -21.030 -0.622 5.944 1.00 94.56 206 ALA A C 1
ATOM 1625 O O . ALA A 1 206 ? -22.097 -0.766 5.338 1.00 94.56 206 ALA A O 1
ATOM 1626 N N . ALA A 1 207 ? -20.929 0.052 7.096 1.00 94.50 207 ALA A N 1
ATOM 1627 C CA . ALA A 1 207 ? -22.039 0.723 7.767 1.00 94.50 207 ALA A CA 1
ATOM 1628 C C . ALA A 1 207 ? -22.609 1.865 6.920 1.00 94.50 207 ALA A C 1
ATOM 1630 O O . ALA A 1 207 ? -23.818 1.941 6.729 1.00 94.50 207 ALA A O 1
ATOM 1631 N N . ALA A 1 208 ? -21.744 2.691 6.332 1.00 93.69 208 ALA A N 1
ATOM 1632 C CA . ALA A 1 208 ? -22.149 3.811 5.488 1.00 93.69 208 ALA A CA 1
ATOM 1633 C C . ALA A 1 208 ? -22.840 3.374 4.188 1.00 93.69 208 ALA A C 1
ATOM 1635 O O . ALA A 1 208 ? -23.768 4.030 3.723 1.00 93.69 208 ALA A O 1
ATOM 1636 N N . LEU A 1 209 ? -22.416 2.248 3.606 1.00 91.44 209 LEU A N 1
ATOM 1637 C CA . LEU A 1 209 ? -23.052 1.651 2.423 1.00 91.44 209 LEU A CA 1
ATOM 1638 C C . LEU A 1 209 ? -24.388 0.965 2.737 1.00 91.44 209 LEU A C 1
ATOM 1640 O O . LEU A 1 209 ? -25.160 0.625 1.836 1.00 91.44 209 LEU A O 1
ATOM 1644 N N . SER A 1 210 ? -24.651 0.709 4.014 1.00 87.69 210 SER A N 1
ATOM 1645 C CA . SER A 1 210 ? -25.870 0.074 4.503 1.00 87.69 210 SER A CA 1
ATOM 1646 C C . SER A 1 210 ? -26.382 0.862 5.696 1.00 87.69 210 SER A C 1
ATOM 1648 O O . SER A 1 210 ? -26.366 0.320 6.797 1.00 87.69 210 SER A O 1
ATOM 1650 N N . PRO A 1 211 ? -26.771 2.136 5.529 1.00 82.69 211 PRO A N 1
ATOM 1651 C CA . PRO A 1 211 ? -27.164 2.950 6.664 1.00 82.69 211 PRO A CA 1
ATOM 1652 C C . PRO A 1 211 ? -28.397 2.315 7.306 1.00 82.69 211 PRO A C 1
ATOM 1654 O O . PRO A 1 211 ? -29.430 2.137 6.659 1.00 82.69 211 PRO A O 1
ATOM 1657 N N . VAL A 1 212 ? -28.258 1.928 8.571 1.00 83.25 212 VAL A N 1
ATOM 1658 C CA . VAL A 1 212 ? -29.348 1.384 9.375 1.00 83.25 212 VAL A CA 1
ATOM 1659 C C . VAL A 1 212 ? -29.387 2.156 10.681 1.00 83.25 212 VAL A C 1
ATOM 1661 O O . VAL A 1 212 ? -28.377 2.286 11.378 1.00 83.25 212 VAL A O 1
ATOM 1664 N N . GLU A 1 213 ? -30.579 2.634 11.013 1.00 81.56 213 GLU A N 1
ATOM 1665 C CA . GLU A 1 213 ? -30.913 3.119 12.342 1.00 81.56 213 GLU A CA 1
ATOM 1666 C C . GLU A 1 213 ? -31.862 2.110 12.974 1.00 81.56 213 GLU A C 1
ATOM 1668 O O . GLU A 1 213 ? -33.003 1.945 12.542 1.00 81.56 213 GLU A O 1
ATOM 1673 N N . VAL A 1 214 ? -31.360 1.371 13.962 1.00 84.50 214 VAL A N 1
ATOM 1674 C CA . VAL A 1 214 ? -32.148 0.348 14.653 1.00 84.50 214 VAL A CA 1
ATOM 1675 C C . VAL A 1 214 ? -32.663 0.932 15.955 1.00 84.50 214 VAL A C 1
ATOM 1677 O O . VAL A 1 214 ? -31.913 1.564 16.704 1.00 84.50 214 VAL A O 1
ATOM 1680 N N . GLN A 1 215 ? -33.942 0.700 16.242 1.00 84.94 215 GLN A N 1
ATOM 1681 C CA . GLN A 1 215 ? -34.528 1.076 17.519 1.00 84.94 215 GLN A CA 1
ATOM 1682 C C . GLN A 1 215 ? -33.803 0.329 18.647 1.00 84.94 215 GLN A C 1
ATOM 1684 O O . GLN A 1 215 ? -33.745 -0.904 18.661 1.00 84.94 215 GLN A O 1
ATOM 1689 N N . GLN A 1 216 ? -33.262 1.068 19.614 1.00 82.25 216 GLN A N 1
ATOM 1690 C CA . GLN A 1 216 ? -32.469 0.517 20.715 1.00 82.25 216 GLN A CA 1
ATOM 1691 C C . GLN A 1 216 ? -33.259 -0.540 21.499 1.00 82.25 216 GLN A C 1
ATOM 1693 O O . GLN A 1 216 ? -32.725 -1.590 21.858 1.00 82.25 216 GLN A O 1
ATOM 1698 N N . LEU A 1 217 ? -34.561 -0.301 21.690 1.00 81.00 217 LEU A N 1
ATOM 1699 C CA . LEU A 1 217 ? -35.475 -1.222 22.361 1.00 81.00 217 LEU A CA 1
ATOM 1700 C C . LEU A 1 217 ? -35.545 -2.598 21.675 1.00 81.00 217 LEU A C 1
ATOM 1702 O O . LEU A 1 217 ? -35.609 -3.616 22.361 1.00 81.00 217 LEU A O 1
ATOM 1706 N N . GLN A 1 218 ? -35.495 -2.648 20.339 1.00 82.25 218 GLN A N 1
ATOM 1707 C CA . GLN A 1 218 ? -35.535 -3.903 19.585 1.00 82.25 218 GLN A CA 1
ATOM 1708 C C . GLN A 1 218 ? -34.281 -4.748 19.841 1.00 82.25 218 GLN A C 1
ATOM 1710 O O . GLN A 1 218 ? -34.385 -5.961 20.032 1.00 82.25 218 GLN A O 1
ATOM 1715 N N . ILE A 1 219 ? -33.107 -4.111 19.883 1.00 83.62 219 ILE A N 1
ATOM 1716 C CA . ILE A 1 219 ? -31.841 -4.789 20.187 1.00 83.62 219 ILE A CA 1
ATOM 1717 C C . ILE A 1 219 ? -31.860 -5.286 21.636 1.00 83.62 219 ILE A C 1
ATOM 1719 O O . ILE A 1 219 ? -31.626 -6.469 21.879 1.00 83.62 219 ILE A O 1
ATOM 1723 N N . LEU A 1 220 ? -32.223 -4.422 22.592 1.00 81.06 220 LEU A N 1
ATOM 1724 C CA . LEU A 1 220 ? -32.319 -4.779 24.013 1.00 81.06 220 LEU A CA 1
ATOM 1725 C C . LEU A 1 220 ? -33.262 -5.963 24.254 1.00 81.06 220 LEU A C 1
ATOM 1727 O O . LEU A 1 220 ? -32.910 -6.892 24.979 1.00 81.06 220 LEU A O 1
ATOM 1731 N N . ALA A 1 221 ? -34.434 -5.975 23.616 1.00 76.62 221 ALA A N 1
ATOM 1732 C CA . ALA A 1 221 ? -35.400 -7.063 23.750 1.00 76.62 221 ALA A CA 1
ATOM 1733 C C . ALA A 1 221 ? -34.866 -8.414 23.232 1.00 76.62 221 ALA A C 1
ATOM 1735 O O . ALA A 1 221 ? -35.260 -9.468 23.738 1.00 76.62 221 ALA A O 1
ATOM 1736 N N . ASN A 1 222 ? -33.983 -8.404 22.230 1.00 79.44 222 ASN A N 1
ATOM 1737 C CA . ASN A 1 222 ? -33.335 -9.611 21.712 1.00 79.44 222 ASN A CA 1
ATOM 1738 C C . ASN A 1 222 ? -32.194 -10.069 22.626 1.00 79.44 222 ASN A C 1
ATOM 1740 O O . ASN A 1 222 ? -32.164 -11.233 23.017 1.00 79.44 222 ASN A O 1
ATOM 1744 N N . LEU A 1 223 ? -31.337 -9.142 23.063 1.00 77.06 223 LEU A N 1
ATOM 1745 C CA . LEU A 1 223 ? -30.251 -9.425 24.008 1.00 77.06 223 LEU A CA 1
ATOM 1746 C C . LEU A 1 223 ? -30.770 -10.018 25.325 1.00 77.06 223 LEU A C 1
ATOM 1748 O O . LEU A 1 223 ? -30.219 -10.990 25.840 1.00 77.06 223 LEU A O 1
ATOM 1752 N N . GLN A 1 224 ? -31.881 -9.487 25.836 1.00 68.00 224 GLN A N 1
ATOM 1753 C CA . GLN A 1 224 ? -32.532 -10.010 27.035 1.00 68.00 224 GLN A CA 1
ATOM 1754 C C . GLN A 1 224 ? -33.173 -11.383 26.815 1.00 68.00 224 GLN A C 1
ATOM 1756 O O . GLN A 1 224 ? -33.237 -12.171 27.754 1.00 68.00 224 GLN A O 1
ATOM 1761 N N . ARG A 1 225 ? -33.661 -11.701 25.606 1.00 61.53 225 ARG A N 1
ATOM 1762 C CA . ARG A 1 225 ? -34.166 -13.049 25.294 1.00 61.53 225 ARG A CA 1
ATOM 1763 C C . ARG A 1 225 ? -33.048 -14.084 25.328 1.00 61.53 225 ARG A C 1
ATOM 1765 O O . ARG A 1 225 ? -33.259 -15.140 25.917 1.00 61.53 225 ARG A O 1
ATOM 1772 N N . ASP A 1 226 ? -31.879 -13.748 24.793 1.00 57.28 226 ASP A N 1
ATOM 1773 C CA . ASP A 1 226 ? -30.696 -14.613 24.845 1.00 57.28 226 ASP A CA 1
ATOM 1774 C C . ASP A 1 226 ? -30.204 -14.832 26.289 1.00 57.28 226 ASP A C 1
ATOM 1776 O O . ASP A 1 226 ? -29.715 -15.908 26.619 1.00 57.28 226 ASP A O 1
ATOM 1780 N N . GLN A 1 227 ? -30.377 -13.843 27.178 1.00 53.69 227 GLN A N 1
ATOM 1781 C CA . GLN A 1 227 ? -30.005 -13.937 28.599 1.00 53.69 227 GLN A CA 1
ATOM 1782 C C . GLN A 1 227 ? -31.091 -14.514 29.525 1.00 53.69 227 GLN A C 1
ATOM 1784 O O . GLN A 1 227 ? -30.785 -14.925 30.646 1.00 53.69 227 GLN A O 1
ATOM 1789 N N . ARG A 1 228 ? -32.363 -14.581 29.104 1.00 48.56 228 ARG A N 1
ATOM 1790 C CA . ARG A 1 228 ? -33.472 -15.121 29.923 1.00 48.56 228 ARG A CA 1
ATOM 1791 C C . ARG A 1 228 ? -33.349 -16.618 30.223 1.00 48.56 228 ARG A C 1
ATOM 1793 O O . ARG A 1 228 ? -34.087 -17.100 31.077 1.00 48.56 228 ARG A O 1
ATOM 1800 N N . SER A 1 229 ? -32.414 -17.340 29.598 1.00 45.31 229 SER A N 1
ATOM 1801 C CA . SER A 1 229 ? -32.047 -18.693 30.037 1.00 45.31 229 SER A CA 1
ATOM 1802 C C . SER A 1 229 ? -31.148 -18.709 31.283 1.00 45.31 229 SER A C 1
ATOM 1804 O O . SER A 1 229 ? -30.877 -19.790 31.791 1.00 45.31 229 SER A O 1
ATOM 1806 N N . LEU A 1 230 ? -30.669 -17.550 31.763 1.00 44.16 230 LEU A N 1
ATOM 1807 C CA . LEU A 1 230 ? -29.645 -17.454 32.810 1.00 44.16 230 LEU A CA 1
ATOM 1808 C C . LEU A 1 230 ? -30.024 -16.590 34.026 1.00 44.16 230 LEU A C 1
ATOM 1810 O O . LEU A 1 230 ? -29.499 -16.885 35.088 1.00 44.16 230 LEU A O 1
ATOM 1814 N N . ASN A 1 231 ? -30.919 -15.587 33.947 1.00 42.56 231 ASN A N 1
ATOM 1815 C CA . ASN A 1 231 ? -31.418 -14.866 35.142 1.00 42.56 231 ASN A CA 1
ATOM 1816 C C . ASN A 1 231 ? -32.743 -14.090 34.909 1.00 42.56 231 ASN A C 1
ATOM 1818 O O . ASN A 1 231 ? -32.789 -13.202 34.054 1.00 42.56 231 ASN A O 1
ATOM 1822 N N . PRO A 1 232 ? -33.818 -14.335 35.688 1.00 39.38 232 PRO A N 1
ATOM 1823 C CA . PRO A 1 232 ? -35.061 -13.566 35.619 1.00 39.38 232 PRO A CA 1
ATOM 1824 C C . PRO A 1 232 ? -35.050 -12.412 36.639 1.00 39.38 232 PRO A C 1
ATOM 1826 O O . PRO A 1 232 ? -35.121 -12.659 37.839 1.00 39.38 232 PRO A O 1
ATOM 1829 N N . GLY A 1 233 ? -34.997 -11.144 36.202 1.00 43.00 233 GLY A N 1
ATOM 1830 C CA . GLY A 1 233 ? -35.192 -10.047 37.167 1.00 43.00 233 GLY A CA 1
ATOM 1831 C C . GLY A 1 233 ? -34.932 -8.590 36.779 1.00 43.00 233 GLY A C 1
ATOM 1832 O O . GLY A 1 233 ? -35.194 -7.745 37.624 1.00 43.00 233 GLY A O 1
ATOM 1833 N N . ARG A 1 234 ? -34.444 -8.234 35.580 1.00 50.28 234 ARG A N 1
ATOM 1834 C CA . ARG A 1 234 ? -34.121 -6.822 35.250 1.00 50.28 234 ARG A CA 1
ATOM 1835 C C . ARG A 1 234 ? -35.347 -6.104 34.637 1.00 50.28 234 ARG A C 1
ATOM 1837 O O . ARG A 1 234 ? -35.704 -6.428 33.503 1.00 50.28 234 ARG A O 1
ATOM 1844 N N . PRO A 1 235 ? -36.016 -5.151 35.323 1.00 45.34 235 PRO A N 1
ATOM 1845 C CA . PRO A 1 235 ? -37.079 -4.356 34.721 1.00 45.34 235 PRO A CA 1
ATOM 1846 C C . PRO A 1 235 ? -36.453 -3.179 33.967 1.00 45.34 235 PRO A C 1
ATOM 1848 O O . PRO A 1 235 ? -35.797 -2.323 34.553 1.00 45.34 235 PRO A O 1
ATOM 1851 N N . THR A 1 236 ? -36.632 -3.133 32.651 1.00 50.72 236 THR A N 1
ATOM 1852 C CA . THR A 1 236 ? -36.277 -1.959 31.841 1.00 50.72 236 THR A CA 1
ATOM 1853 C C . THR A 1 236 ? -37.497 -1.042 31.794 1.00 50.72 236 THR A C 1
ATOM 1855 O O . THR A 1 236 ? -38.582 -1.509 31.446 1.00 50.72 236 THR A O 1
ATOM 1858 N N . SER A 1 237 ? -37.369 0.241 32.149 1.00 49.22 237 SER A N 1
ATOM 1859 C CA . SER A 1 237 ? -38.454 1.205 31.926 1.00 49.22 237 SER A CA 1
ATOM 1860 C C . SER A 1 237 ? -38.669 1.361 30.415 1.00 49.22 237 SER A C 1
ATOM 1862 O O . SER A 1 237 ? -37.843 1.915 29.696 1.00 49.22 237 SER A O 1
ATOM 1864 N N . VAL A 1 238 ? -39.770 0.799 29.911 1.00 50.78 238 VAL A N 1
ATOM 1865 C CA . VAL A 1 238 ? -40.084 0.717 28.470 1.00 50.78 238 VAL A CA 1
ATOM 1866 C C . VAL A 1 238 ? -40.474 2.087 27.882 1.00 50.78 238 VAL A C 1
ATOM 1868 O O . VAL A 1 238 ? -40.413 2.273 26.672 1.00 50.78 238 VAL A O 1
ATOM 1871 N N . ALA A 1 239 ? -40.833 3.058 28.729 1.00 49.06 239 ALA A N 1
ATOM 1872 C CA . ALA A 1 239 ? -41.368 4.354 28.308 1.00 49.06 239 ALA A CA 1
ATOM 1873 C C . ALA A 1 239 ? -40.316 5.354 27.776 1.00 49.06 239 ALA A C 1
ATOM 1875 O O . ALA A 1 239 ? -40.666 6.167 26.931 1.00 49.06 239 ALA A O 1
ATOM 1876 N N . ASP A 1 240 ? -39.045 5.278 28.201 1.00 52.50 240 ASP A N 1
ATOM 1877 C CA . ASP A 1 240 ? -37.999 6.245 27.792 1.00 52.50 240 ASP A CA 1
ATOM 1878 C C . ASP A 1 240 ? -37.226 5.832 26.522 1.00 52.50 240 ASP A C 1
ATOM 1880 O O . ASP A 1 240 ? -36.452 6.612 25.972 1.00 52.50 240 ASP A O 1
ATOM 1884 N N . LEU A 1 241 ? -37.399 4.591 26.051 1.00 60.00 241 LEU A N 1
ATOM 1885 C CA . LEU A 1 241 ? -36.584 3.993 24.980 1.00 60.00 241 LEU A CA 1
ATOM 1886 C C . LEU A 1 241 ? -37.302 3.902 23.622 1.00 60.00 241 LEU A C 1
ATOM 1888 O O . LEU A 1 241 ? -36.698 3.447 22.649 1.00 60.00 241 LEU A O 1
ATOM 1892 N N . SER A 1 242 ? -38.573 4.310 23.533 1.00 57.81 242 SER A N 1
ATOM 1893 C CA . SER A 1 242 ? -39.384 4.157 22.317 1.00 57.81 242 SER A CA 1
ATOM 1894 C C . SER A 1 242 ? -38.901 5.013 21.139 1.00 57.81 242 SER A C 1
ATOM 1896 O O . SER A 1 242 ? -39.036 4.570 20.003 1.00 57.81 242 SER A O 1
ATOM 1898 N N . ASP A 1 243 ? -38.256 6.157 21.393 1.00 63.59 243 ASP A N 1
ATOM 1899 C CA . ASP A 1 243 ? -37.718 7.059 20.354 1.00 63.59 243 ASP A CA 1
ATOM 1900 C C . ASP A 1 243 ? -36.175 7.048 20.266 1.00 63.59 243 ASP A C 1
ATOM 1902 O O . ASP A 1 243 ? -35.558 7.934 19.670 1.00 63.59 243 ASP A O 1
ATOM 1906 N N . SER A 1 244 ? -35.515 6.040 20.850 1.00 81.50 244 SER A N 1
ATOM 1907 C CA . SER A 1 244 ? -34.050 5.925 20.833 1.00 81.50 244 SER A CA 1
ATOM 1908 C C . SER A 1 244 ? -33.555 5.032 19.691 1.00 81.50 244 SER A C 1
ATOM 1910 O O . SER A 1 244 ? -33.826 3.830 19.667 1.00 81.50 244 SER A O 1
ATOM 1912 N N . TYR A 1 245 ? -32.781 5.608 18.765 1.00 89.00 245 TYR A N 1
ATOM 1913 C CA . TYR A 1 245 ? -32.154 4.899 17.641 1.00 89.00 245 TYR A CA 1
ATOM 1914 C C . TYR A 1 245 ? -30.628 4.877 17.750 1.00 89.00 245 TYR A C 1
ATOM 1916 O O . TYR A 1 245 ? -30.005 5.883 18.126 1.00 89.00 245 TYR A O 1
ATOM 1924 N N . VAL A 1 246 ? -30.045 3.732 17.384 1.00 90.81 246 VAL A N 1
ATOM 1925 C CA . VAL A 1 246 ? -28.599 3.510 17.277 1.00 90.81 246 VAL A CA 1
ATOM 1926 C C . VAL A 1 246 ? -28.196 3.566 15.812 1.00 90.81 246 VAL A C 1
ATOM 1928 O O . VAL A 1 246 ? -28.708 2.806 14.989 1.00 90.81 246 VAL A O 1
ATOM 1931 N N . ASN A 1 247 ? -27.264 4.462 15.501 1.00 93.69 247 ASN A N 1
ATOM 1932 C CA . ASN A 1 247 ? -26.726 4.624 14.161 1.00 93.69 247 ASN A CA 1
ATOM 1933 C C . ASN A 1 247 ? -25.526 3.688 13.970 1.00 93.69 247 ASN A C 1
ATOM 1935 O O . ASN A 1 247 ? -24.537 3.758 14.707 1.00 93.69 247 ASN A O 1
ATOM 1939 N N . ASN A 1 248 ? -25.600 2.818 12.965 1.00 93.94 248 ASN A N 1
ATOM 1940 C CA . ASN A 1 248 ? -24.572 1.808 12.738 1.00 93.94 248 ASN A CA 1
ATOM 1941 C C . ASN A 1 248 ? -23.188 2.382 12.391 1.00 93.94 248 ASN A C 1
ATOM 1943 O O . ASN A 1 248 ? -22.185 1.768 12.735 1.00 93.94 248 ASN A O 1
ATOM 1947 N N . THR A 1 249 ? -23.108 3.559 11.764 1.00 94.25 249 THR A N 1
ATOM 1948 C CA . THR A 1 249 ? -21.829 4.195 11.404 1.00 94.25 249 THR A CA 1
ATOM 1949 C C . THR A 1 249 ? -21.102 4.698 12.646 1.00 94.25 249 THR A C 1
ATOM 1951 O O . THR A 1 249 ? -19.900 4.476 12.796 1.00 94.25 249 THR A O 1
ATOM 1954 N N . TRP A 1 250 ? -21.830 5.314 13.579 1.00 95.25 250 TRP A N 1
ATOM 1955 C CA . TRP A 1 250 ? -21.271 5.714 14.871 1.00 95.25 250 TRP A CA 1
ATOM 1956 C C . TRP A 1 250 ? -20.857 4.501 15.706 1.00 95.25 250 TRP A C 1
ATOM 1958 O O . TRP A 1 250 ? -19.752 4.481 16.246 1.00 95.25 250 TRP A O 1
ATOM 1968 N N . ALA A 1 251 ? -21.705 3.470 15.760 1.00 95.12 251 ALA A N 1
ATOM 1969 C CA . ALA A 1 251 ? -21.419 2.233 16.486 1.00 95.12 251 ALA A CA 1
ATOM 1970 C C . ALA A 1 251 ? -20.218 1.456 15.912 1.00 95.12 251 ALA A C 1
ATOM 1972 O O . ALA A 1 251 ? -19.470 0.842 16.666 1.00 95.12 251 ALA A O 1
ATOM 1973 N N . ALA A 1 252 ? -20.013 1.495 14.592 1.00 95.19 252 ALA A N 1
ATOM 1974 C CA . ALA A 1 252 ? -18.869 0.876 13.920 1.00 95.19 252 ALA A CA 1
ATOM 1975 C C . ALA A 1 252 ? -17.554 1.660 14.085 1.00 95.19 252 ALA A C 1
ATOM 1977 O O . ALA A 1 252 ? -16.506 1.144 13.703 1.00 95.19 252 ALA A O 1
ATOM 1978 N N . THR A 1 253 ? -17.613 2.896 14.593 1.00 95.56 253 THR A N 1
ATOM 1979 C CA . THR A 1 253 ? -16.472 3.808 14.759 1.00 95.56 253 THR A CA 1
ATOM 1980 C C . THR A 1 253 ? -16.350 4.245 16.227 1.00 95.56 253 THR A C 1
ATOM 1982 O O . THR A 1 253 ? -16.455 3.421 17.134 1.00 95.56 253 THR A O 1
ATOM 1985 N N . LEU A 1 254 ? -16.163 5.546 16.475 1.00 95.50 254 LEU A N 1
ATOM 1986 C CA . LEU A 1 254 ? -15.809 6.114 17.774 1.00 95.50 254 LEU A CA 1
ATOM 1987 C C . LEU A 1 254 ? -16.816 5.790 18.881 1.00 95.50 254 LEU A C 1
ATOM 1989 O O . LEU A 1 254 ? -16.411 5.611 20.025 1.00 95.50 254 LEU A O 1
ATOM 1993 N N . ALA A 1 255 ? -18.118 5.722 18.577 1.00 96.06 255 ALA A N 1
ATOM 1994 C CA . ALA A 1 255 ? -19.110 5.494 19.625 1.00 96.06 255 ALA A CA 1
ATOM 1995 C C . ALA A 1 255 ? -19.032 4.072 20.193 1.00 96.06 255 ALA A C 1
ATOM 1997 O O . ALA A 1 255 ? -19.251 3.888 21.386 1.00 96.06 255 ALA A O 1
ATOM 1998 N N . GLY A 1 256 ? -18.685 3.087 19.358 1.00 94.50 256 GLY A N 1
ATOM 1999 C CA . GLY A 1 256 ? -18.499 1.705 19.791 1.00 94.50 256 GLY A CA 1
ATOM 2000 C C . GLY A 1 256 ? -17.291 1.542 20.712 1.00 94.50 256 GLY A C 1
ATOM 2001 O O . GLY A 1 256 ? -17.436 0.975 21.790 1.00 94.50 256 GLY A O 1
ATOM 2002 N N . ASP A 1 257 ? -16.124 2.063 20.314 1.00 94.81 257 ASP A N 1
ATOM 2003 C CA . ASP A 1 257 ? -14.892 1.998 21.125 1.00 94.81 257 ASP A CA 1
ATOM 2004 C C . ASP A 1 257 ? -15.052 2.760 22.457 1.00 94.81 257 ASP A C 1
ATOM 2006 O O . ASP A 1 257 ? -14.745 2.254 23.534 1.00 94.81 257 ASP A O 1
ATOM 2010 N N . LEU A 1 258 ? -15.609 3.977 22.425 1.00 95.69 258 LEU A N 1
ATOM 2011 C CA . LEU A 1 258 ? -15.789 4.787 23.638 1.00 95.69 258 LEU A CA 1
ATOM 2012 C C . LEU A 1 258 ? -16.864 4.232 24.583 1.00 95.69 258 LEU A C 1
ATOM 2014 O O . LEU A 1 258 ? -16.810 4.485 25.785 1.00 95.69 258 LEU A O 1
ATOM 2018 N N . ALA A 1 259 ? -17.823 3.458 24.079 1.00 94.25 259 ALA A N 1
ATOM 2019 C CA . ALA A 1 259 ? -18.767 2.744 24.928 1.00 94.25 259 ALA A CA 1
ATOM 2020 C C . ALA A 1 259 ? -18.097 1.592 25.700 1.00 94.25 259 ALA A C 1
ATOM 2022 O O . ALA A 1 259 ? -18.447 1.359 26.856 1.00 94.25 259 ALA A O 1
ATOM 2023 N N . GLU A 1 260 ? -17.094 0.920 25.119 1.00 92.75 260 GLU A N 1
ATOM 2024 C CA . GLU A 1 260 ? -16.285 -0.076 25.838 1.00 92.75 260 GLU A CA 1
ATOM 2025 C C . GLU A 1 260 ? -15.486 0.568 26.979 1.00 92.75 260 GLU A C 1
ATOM 2027 O O . GLU A 1 260 ? -15.369 -0.020 28.054 1.00 92.75 260 GLU A O 1
ATOM 2032 N N . VAL A 1 261 ? -14.993 1.798 26.787 1.00 93.88 261 VAL A N 1
ATOM 2033 C CA . VAL A 1 261 ? -14.337 2.578 27.852 1.00 93.88 261 VAL A CA 1
ATOM 2034 C C . VAL A 1 261 ? -15.290 2.799 29.032 1.00 93.88 261 VAL A C 1
ATOM 2036 O O . VAL A 1 261 ? -14.896 2.631 30.185 1.00 93.88 261 VAL A O 1
ATOM 2039 N N . ILE A 1 262 ? -16.552 3.142 28.777 1.00 92.00 262 ILE A N 1
ATOM 2040 C CA . ILE A 1 262 ? -17.529 3.346 29.856 1.00 92.00 262 ILE A CA 1
ATOM 2041 C C . ILE A 1 262 ? -17.796 2.033 30.595 1.00 92.00 262 ILE A C 1
ATOM 2043 O O . ILE A 1 262 ? -17.671 1.985 31.818 1.00 92.00 262 ILE A O 1
ATOM 2047 N N . GLU A 1 263 ? -18.121 0.975 29.852 1.00 89.12 263 GLU A N 1
ATOM 2048 C CA . GLU A 1 263 ? -18.539 -0.310 30.419 1.00 89.12 263 GLU A CA 1
ATOM 2049 C C . GLU A 1 263 ? -17.405 -1.018 31.173 1.00 89.12 263 GLU A C 1
ATOM 2051 O O . GLU A 1 263 ? -17.575 -1.449 32.312 1.00 89.12 263 GLU A O 1
ATOM 2056 N N . PHE A 1 264 ? -16.221 -1.132 30.566 1.00 88.69 264 PHE A N 1
ATOM 2057 C CA . PHE A 1 264 ? -15.157 -1.988 31.099 1.00 88.69 264 PHE A CA 1
ATOM 2058 C C . PHE A 1 264 ? -14.099 -1.234 31.904 1.00 88.69 264 PHE A C 1
ATOM 2060 O O . PHE A 1 264 ? -13.419 -1.842 32.738 1.00 88.69 264 PHE A O 1
ATOM 2067 N N . GLN A 1 265 ? -13.948 0.075 31.684 1.00 89.81 265 GLN A N 1
ATOM 2068 C CA . GLN A 1 265 ? -12.904 0.869 32.327 1.00 89.81 265 GLN A CA 1
ATOM 2069 C C . GLN A 1 265 ? -13.462 1.822 33.380 1.00 89.81 265 GLN A C 1
ATOM 2071 O O . GLN A 1 265 ? -13.056 1.716 34.536 1.00 89.81 265 GLN A O 1
ATOM 2076 N N . ALA A 1 266 ? -14.392 2.714 33.028 1.00 88.06 266 ALA A N 1
ATOM 2077 C CA . ALA A 1 266 ? -14.879 3.763 33.932 1.00 88.06 266 ALA A CA 1
ATOM 2078 C C . ALA A 1 266 ? -15.508 3.207 35.224 1.00 88.06 266 ALA A C 1
ATOM 2080 O O . ALA A 1 266 ? -15.414 3.839 36.271 1.00 88.06 266 ALA A O 1
ATOM 2081 N N . ALA A 1 267 ? -16.082 2.001 35.184 1.00 78.62 267 ALA A N 1
ATOM 2082 C CA . ALA A 1 267 ? -16.597 1.317 36.373 1.00 78.62 267 ALA A CA 1
ATOM 2083 C C . ALA A 1 267 ? -15.506 0.830 37.353 1.00 78.62 267 ALA A C 1
ATOM 2085 O O . ALA A 1 267 ? -15.785 0.609 38.528 1.00 78.62 267 ALA A O 1
ATOM 2086 N N . ASN A 1 268 ? -14.267 0.650 36.882 1.00 82.00 268 ASN A N 1
ATOM 2087 C CA . ASN A 1 268 ? -13.190 -0.037 37.606 1.00 82.00 268 ASN A CA 1
ATOM 2088 C C . ASN A 1 268 ? -11.999 0.870 37.961 1.00 82.00 268 ASN A C 1
ATOM 2090 O O . ASN A 1 268 ? -11.101 0.462 38.711 1.00 82.00 268 ASN A O 1
ATOM 2094 N N . VAL A 1 269 ? -11.940 2.083 37.405 1.00 82.62 269 VAL A N 1
ATOM 2095 C CA . VAL A 1 269 ? -10.839 3.027 37.626 1.00 82.62 269 VAL A CA 1
ATOM 2096 C C . VAL A 1 269 ? -11.345 4.439 37.889 1.00 82.62 269 VAL A C 1
ATOM 2098 O O . VAL A 1 269 ? -12.316 4.882 37.294 1.00 82.62 269 VAL A O 1
ATOM 2101 N N . GLU A 1 270 ? -10.632 5.166 38.748 1.00 78.88 270 GLU A N 1
ATOM 2102 C CA . GLU A 1 270 ? -10.921 6.577 39.038 1.00 78.88 270 GLU A CA 1
ATOM 2103 C C . GLU A 1 270 ? -10.535 7.504 37.874 1.00 78.88 270 GLU A C 1
ATOM 2105 O O . GLU A 1 270 ? -11.149 8.551 37.681 1.00 78.88 270 GLU A O 1
ATOM 2110 N N . ASP A 1 271 ? -9.517 7.122 37.095 1.00 83.94 271 ASP A N 1
ATOM 2111 C CA . ASP A 1 271 ? -8.987 7.927 35.999 1.00 83.94 271 ASP A CA 1
ATOM 2112 C C . ASP A 1 271 ? -9.042 7.165 34.670 1.00 83.94 271 ASP A C 1
ATOM 2114 O O . ASP A 1 271 ? -8.331 6.177 34.457 1.00 83.94 271 ASP A O 1
ATOM 2118 N N . ILE A 1 272 ? -9.911 7.633 33.773 1.00 88.88 272 ILE A N 1
ATOM 2119 C CA . ILE A 1 272 ? -10.081 7.078 32.429 1.00 88.88 272 ILE A CA 1
ATOM 2120 C C . ILE A 1 272 ? -8.835 7.373 31.596 1.00 88.88 272 ILE A C 1
ATOM 2122 O O . ILE A 1 272 ? -8.452 8.527 31.401 1.00 88.88 272 ILE A O 1
ATOM 2126 N N . PHE A 1 273 ? -8.257 6.315 31.046 1.00 90.31 273 PHE A N 1
ATOM 2127 C CA . PHE A 1 273 ? -7.141 6.359 30.116 1.00 90.31 273 PHE A CA 1
ATOM 2128 C C . PHE A 1 273 ? -7.605 6.067 28.702 1.00 90.31 273 PHE A C 1
ATOM 2130 O O . PHE A 1 273 ? -8.303 5.083 28.483 1.00 90.31 273 PHE A O 1
ATOM 2137 N N . LEU A 1 274 ? -7.161 6.898 27.769 1.00 92.38 274 LEU A N 1
ATOM 2138 C CA . LEU A 1 274 ? -7.468 6.803 26.352 1.00 92.38 274 LEU A CA 1
ATOM 2139 C C . LEU A 1 274 ? -6.146 6.758 25.588 1.00 92.38 274 LEU A C 1
ATOM 2141 O O . LEU A 1 274 ? -5.203 7.448 25.979 1.00 92.38 274 LEU A O 1
ATOM 2145 N N . GLY A 1 275 ? -6.090 5.978 24.510 1.00 88.88 275 GLY A N 1
ATOM 2146 C CA . GLY A 1 275 ? -4.931 5.962 23.622 1.00 88.88 275 GLY A CA 1
ATOM 2147 C C . GLY A 1 275 ? -3.773 5.135 24.153 1.00 88.88 275 GLY A C 1
ATOM 2148 O O . GLY A 1 275 ? -2.668 5.638 24.355 1.00 88.88 275 GLY A O 1
ATOM 2149 N N . ALA A 1 276 ? -4.009 3.842 24.390 1.00 90.38 276 ALA A N 1
ATOM 2150 C CA . ALA A 1 276 ? -2.889 2.919 24.539 1.00 90.38 276 ALA A CA 1
ATOM 2151 C C . ALA A 1 276 ? -2.055 2.941 23.247 1.00 90.38 276 ALA A C 1
ATOM 2153 O O . ALA A 1 276 ? -2.584 2.693 22.161 1.00 90.38 276 ALA A O 1
ATOM 2154 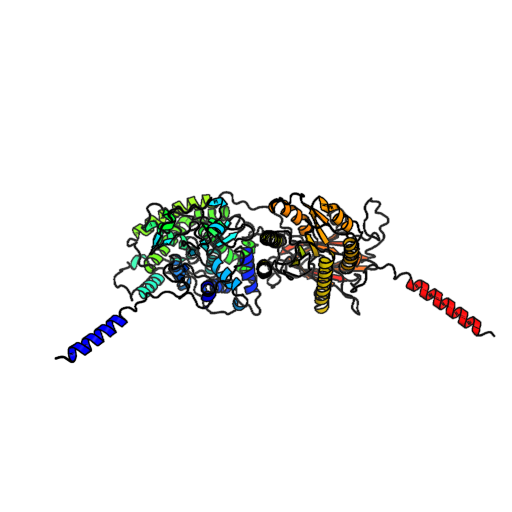N N . ASN A 1 277 ? -0.766 3.262 23.368 1.00 89.38 277 ASN A N 1
ATOM 2155 C CA . ASN A 1 277 ? 0.126 3.443 22.231 1.00 89.38 277 ASN A CA 1
ATOM 2156 C C . ASN A 1 277 ? 1.251 2.405 22.200 1.00 89.38 277 ASN A C 1
ATOM 2158 O O . ASN A 1 277 ? 1.582 1.748 23.195 1.00 89.38 277 ASN A O 1
ATOM 2162 N N . GLY A 1 278 ? 1.853 2.255 21.027 1.00 88.94 278 GLY A N 1
ATOM 2163 C CA . GLY A 1 278 ? 2.876 1.256 20.782 1.00 88.94 278 GLY A CA 1
ATOM 2164 C C . GLY A 1 278 ? 3.791 1.581 19.611 1.00 88.94 278 GLY A C 1
ATOM 2165 O O . GLY A 1 278 ? 3.750 2.661 19.015 1.00 88.94 278 GLY A O 1
ATOM 2166 N N . VAL A 1 279 ? 4.662 0.627 19.296 1.00 90.38 279 VAL A N 1
ATOM 2167 C CA . VAL A 1 279 ? 5.686 0.749 18.260 1.00 90.38 279 VAL A CA 1
ATOM 2168 C C . VAL A 1 279 ? 5.794 -0.560 17.482 1.00 90.38 279 VAL A C 1
ATOM 2170 O O . VAL A 1 279 ? 5.723 -1.658 18.038 1.00 90.38 279 VAL A O 1
ATOM 2173 N N . TRP A 1 280 ? 5.983 -0.433 16.171 1.00 91.19 280 TRP A N 1
ATOM 2174 C CA . TRP A 1 280 ? 6.258 -1.560 15.287 1.00 91.19 280 TRP A CA 1
ATOM 2175 C C . TRP A 1 280 ? 7.660 -2.119 15.518 1.00 91.19 280 TRP A C 1
ATOM 2177 O O . TRP A 1 280 ? 8.615 -1.374 15.733 1.00 91.19 280 TRP A O 1
ATOM 2187 N N . ASN A 1 281 ? 7.803 -3.436 15.401 1.00 87.69 281 ASN A N 1
ATOM 2188 C CA . ASN A 1 281 ? 9.103 -4.101 15.469 1.00 87.69 281 ASN A CA 1
ATOM 2189 C C . ASN A 1 281 ? 10.078 -3.652 14.367 1.00 87.69 281 ASN A C 1
ATOM 2191 O O . ASN A 1 281 ? 11.291 -3.684 14.562 1.00 87.69 281 ASN A O 1
ATOM 2195 N N . ASP A 1 282 ? 9.549 -3.223 13.221 1.00 87.31 282 ASP A N 1
ATOM 2196 C CA . ASP A 1 282 ? 10.311 -2.721 12.086 1.00 87.31 282 ASP A CA 1
ATOM 2197 C C . ASP A 1 282 ? 9.484 -1.686 11.305 1.00 87.31 282 ASP A C 1
ATOM 2199 O O . ASP A 1 282 ? 8.268 -1.808 11.187 1.00 87.31 282 ASP A O 1
ATOM 2203 N N . THR A 1 283 ? 10.135 -0.663 10.746 1.00 84.25 283 THR A N 1
ATOM 2204 C CA . THR A 1 283 ? 9.463 0.382 9.950 1.00 84.25 283 THR A CA 1
ATOM 2205 C C . THR A 1 283 ? 9.257 -0.000 8.481 1.00 84.25 283 THR A C 1
ATOM 2207 O O . THR A 1 283 ? 8.395 0.560 7.812 1.00 84.25 283 THR A O 1
ATOM 2210 N N . LEU A 1 284 ? 10.088 -0.898 7.944 1.00 85.81 284 LEU A N 1
ATOM 2211 C CA . LEU A 1 284 ? 10.034 -1.368 6.555 1.00 85.81 284 LEU A CA 1
ATOM 2212 C C . LEU A 1 284 ? 9.295 -2.703 6.441 1.00 85.81 284 LEU A C 1
ATOM 2214 O O . LEU A 1 284 ? 8.633 -2.944 5.434 1.00 85.81 284 LEU A O 1
ATOM 2218 N N . ILE A 1 285 ? 9.397 -3.548 7.472 1.00 90.88 285 ILE A N 1
ATOM 2219 C CA . ILE A 1 285 ? 8.787 -4.884 7.527 1.00 90.88 285 ILE A CA 1
ATOM 2220 C C . ILE A 1 285 ? 7.954 -5.040 8.818 1.00 90.88 285 ILE A C 1
ATOM 2222 O O . ILE A 1 285 ? 8.248 -5.908 9.642 1.00 90.88 285 ILE A O 1
ATOM 2226 N N . PRO A 1 286 ? 6.933 -4.192 9.042 1.00 92.56 286 PRO A N 1
ATOM 2227 C CA . PRO A 1 286 ? 6.146 -4.226 10.271 1.00 92.56 286 PRO A CA 1
ATOM 2228 C C . PRO A 1 286 ? 5.358 -5.535 10.356 1.00 92.56 286 PRO A C 1
ATOM 2230 O O . PRO A 1 286 ? 4.385 -5.726 9.636 1.00 92.56 286 PRO A O 1
ATOM 2233 N N . THR A 1 287 ? 5.765 -6.455 11.225 1.00 90.94 287 THR A N 1
ATOM 2234 C CA . THR A 1 287 ? 5.069 -7.740 11.430 1.00 90.94 287 THR A CA 1
ATOM 2235 C C . THR A 1 287 ? 4.415 -7.811 12.803 1.00 90.94 287 THR A C 1
ATOM 2237 O O . THR A 1 287 ? 3.338 -8.387 12.936 1.00 90.94 287 THR A O 1
ATOM 2240 N N . ALA A 1 288 ? 4.966 -7.130 13.808 1.00 91.06 288 ALA A N 1
ATOM 2241 C CA . ALA A 1 288 ? 4.458 -7.094 15.178 1.00 91.06 288 ALA A CA 1
ATOM 2242 C C . ALA A 1 288 ? 4.359 -5.648 15.697 1.00 91.06 288 ALA A C 1
ATOM 2244 O O . ALA A 1 288 ? 5.256 -4.846 15.436 1.00 91.06 288 ALA A O 1
ATOM 2245 N N . TYR A 1 289 ? 3.285 -5.325 16.424 1.00 93.12 289 TYR A N 1
ATOM 2246 C CA . TYR A 1 289 ? 3.079 -4.023 17.068 1.00 93.12 289 TYR A CA 1
ATOM 2247 C C . TYR A 1 289 ? 2.990 -4.236 18.572 1.00 93.12 289 TYR A C 1
ATOM 2249 O O . TYR A 1 289 ? 2.196 -5.063 19.023 1.00 93.12 289 TYR A O 1
ATOM 2257 N N . TYR A 1 290 ? 3.825 -3.528 19.326 1.00 91.00 290 TYR A N 1
ATOM 2258 C 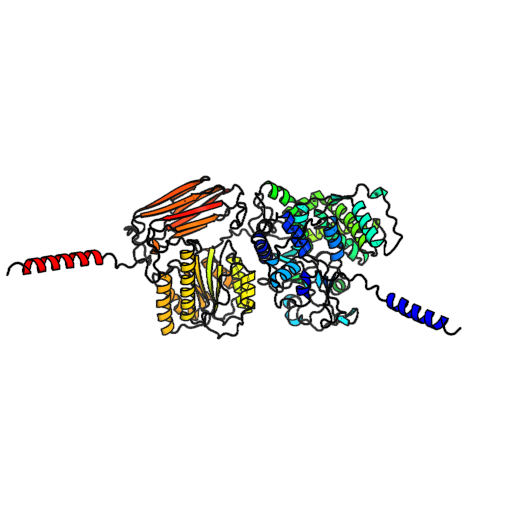CA . TYR A 1 290 ? 3.982 -3.738 20.760 1.00 91.00 290 TYR A CA 1
ATOM 2259 C C . TYR A 1 290 ? 3.685 -2.468 21.540 1.00 91.00 290 TYR A C 1
ATOM 2261 O O . TYR A 1 290 ? 4.184 -1.401 21.184 1.00 91.00 290 TYR A O 1
ATOM 2269 N N . PHE A 1 291 ? 2.950 -2.581 22.641 1.00 87.88 291 PHE A N 1
ATOM 2270 C CA . PHE A 1 291 ? 2.694 -1.450 23.528 1.00 87.88 291 PHE A CA 1
ATOM 2271 C C . PHE A 1 291 ? 3.947 -1.024 24.276 1.00 87.88 291 PHE A C 1
ATOM 2273 O O . PHE A 1 291 ? 4.580 -1.849 24.930 1.00 87.88 291 PHE A O 1
ATOM 2280 N N . THR A 1 292 ? 4.279 0.266 24.211 1.00 73.94 292 THR A N 1
ATOM 2281 C CA . THR A 1 292 ? 5.533 0.823 24.744 1.00 73.94 292 THR A CA 1
ATOM 2282 C C . THR A 1 292 ? 5.413 1.478 26.104 1.00 73.94 292 THR A C 1
ATOM 2284 O O . THR A 1 292 ? 6.394 1.524 26.841 1.00 73.94 292 THR A O 1
ATOM 2287 N N . SER A 1 293 ? 4.229 1.982 26.443 1.00 54.34 293 SER A N 1
ATOM 2288 C CA . SER A 1 293 ? 4.039 2.888 27.579 1.00 54.34 293 SER A CA 1
ATOM 2289 C C . SER A 1 293 ? 2.998 2.417 28.590 1.00 54.34 293 SER A C 1
ATOM 2291 O O . SER A 1 293 ? 2.676 3.153 29.525 1.00 54.34 293 SER A O 1
ATOM 2293 N N . LEU A 1 294 ? 2.461 1.201 28.443 1.00 61.00 294 LEU A N 1
ATOM 2294 C CA . LEU A 1 294 ? 1.518 0.699 29.431 1.00 61.00 294 LEU A CA 1
ATOM 2295 C C . LEU A 1 294 ? 2.260 0.434 30.739 1.00 61.00 294 LEU A C 1
ATOM 2297 O O . LEU A 1 294 ? 2.937 -0.579 30.914 1.00 61.00 294 LEU A O 1
ATOM 2301 N N . GLU A 1 295 ? 2.110 1.370 31.674 1.00 64.25 295 GLU A N 1
ATOM 2302 C CA . GLU A 1 295 ? 2.504 1.176 33.060 1.00 64.25 295 GLU A CA 1
ATOM 2303 C C . GLU A 1 295 ? 1.963 -0.171 33.547 1.00 64.25 295 GLU A C 1
ATOM 2305 O O . GLU A 1 295 ? 0.820 -0.533 33.267 1.00 64.25 295 GLU A O 1
ATOM 2310 N N . LYS A 1 296 ? 2.751 -0.900 34.337 1.00 66.44 296 LYS A N 1
ATOM 2311 C CA . LYS A 1 296 ? 2.375 -2.223 34.859 1.00 66.44 296 LYS A CA 1
ATOM 2312 C C . LYS A 1 296 ? 0.948 -2.265 35.437 1.00 66.44 296 LYS A C 1
ATOM 2314 O O . LYS A 1 296 ? 0.198 -3.191 35.148 1.00 66.44 296 LYS A O 1
ATOM 2319 N N . LYS A 1 297 ? 0.539 -1.218 36.168 1.00 71.50 297 LYS A N 1
ATOM 2320 C CA . LYS A 1 297 ? -0.817 -1.078 36.735 1.00 71.50 297 LYS A CA 1
ATOM 2321 C C . LYS A 1 297 ? -1.926 -1.057 35.675 1.00 71.50 297 LYS A C 1
ATOM 2323 O O . LYS A 1 297 ? -3.019 -1.550 35.930 1.00 71.50 297 LYS A O 1
ATOM 2328 N N . ARG A 1 298 ? -1.661 -0.479 34.504 1.00 77.31 298 ARG A N 1
ATOM 2329 C CA . ARG A 1 298 ? -2.590 -0.412 33.365 1.00 77.31 298 ARG A CA 1
ATOM 2330 C C . ARG A 1 298 ? -2.704 -1.762 32.676 1.00 77.31 298 ARG A C 1
ATOM 2332 O O . ARG A 1 298 ? -3.803 -2.150 32.288 1.00 77.31 298 ARG A O 1
ATOM 2339 N N . ILE A 1 299 ? -1.587 -2.497 32.602 1.00 77.06 299 ILE A N 1
ATOM 2340 C CA . ILE A 1 299 ? -1.590 -3.863 32.079 1.00 77.06 299 ILE A CA 1
ATOM 2341 C C . ILE A 1 299 ? -2.446 -4.771 32.976 1.00 77.06 299 ILE A C 1
ATOM 2343 O O . ILE A 1 299 ? -3.340 -5.469 32.502 1.00 77.06 299 ILE A O 1
ATOM 2347 N N . GLU A 1 300 ? -2.216 -4.698 34.289 1.00 74.94 300 GLU A N 1
ATOM 2348 C CA . GLU A 1 300 ? -2.942 -5.478 35.298 1.00 74.94 300 GLU A CA 1
ATOM 2349 C C . GLU A 1 300 ? -4.447 -5.180 35.310 1.00 74.94 300 GLU A C 1
ATOM 2351 O O . GLU A 1 300 ? -5.257 -6.098 35.423 1.00 74.94 300 GLU A O 1
ATOM 2356 N N . LYS A 1 301 ? -4.827 -3.906 35.156 1.00 79.88 301 LYS A N 1
ATOM 2357 C CA . LYS A 1 301 ? -6.230 -3.466 35.124 1.00 79.88 301 LYS A CA 1
ATOM 2358 C C . LYS A 1 301 ? -6.894 -3.556 33.744 1.00 79.88 301 LYS A C 1
ATOM 2360 O O . LYS A 1 301 ? -8.046 -3.157 33.614 1.00 79.88 301 LYS A O 1
ATOM 2365 N N . LYS A 1 302 ? -6.189 -4.051 32.723 1.00 84.25 302 LYS A N 1
ATOM 2366 C CA . LYS A 1 302 ? -6.666 -4.125 31.335 1.00 84.25 302 LYS A CA 1
ATOM 2367 C C . LYS A 1 302 ? -7.196 -2.801 30.760 1.00 84.25 302 LYS A C 1
ATOM 2369 O O . LYS A 1 302 ? -8.221 -2.795 30.088 1.00 84.25 302 LYS A O 1
ATOM 2374 N N . THR A 1 303 ? -6.533 -1.672 31.015 1.00 86.94 303 THR A N 1
ATOM 2375 C CA . THR A 1 303 ? -7.023 -0.344 30.589 1.00 86.94 303 THR A CA 1
ATOM 2376 C C . THR A 1 303 ? -6.580 0.008 29.161 1.00 86.94 303 THR A C 1
ATOM 2378 O O . THR A 1 303 ? -5.727 0.875 28.980 1.00 86.94 303 THR A O 1
ATOM 2381 N N . TRP A 1 304 ? -7.092 -0.699 28.154 1.00 90.56 304 TRP A N 1
ATOM 2382 C CA . TRP A 1 304 ? -6.791 -0.474 26.727 1.00 90.56 304 TRP A CA 1
ATOM 2383 C C . TRP A 1 304 ? -8.044 -0.581 25.845 1.00 90.56 304 TRP A C 1
ATOM 2385 O O . TRP A 1 304 ? -7.970 -1.019 24.704 1.00 90.56 304 TRP A O 1
ATOM 2395 N N . GLN A 1 305 ? -9.202 -0.191 26.382 1.00 92.50 305 GLN A N 1
ATOM 2396 C CA . GLN A 1 305 ? -10.497 -0.220 25.687 1.00 92.50 305 GLN A CA 1
ATOM 2397 C C . GLN A 1 305 ? -10.536 0.653 24.428 1.00 92.50 305 GLN A C 1
ATOM 2399 O O . GLN A 1 305 ? -11.402 0.463 23.586 1.00 92.50 305 GLN A O 1
ATOM 2404 N N . ILE A 1 306 ? -9.609 1.606 24.307 1.00 93.56 306 ILE A N 1
ATOM 2405 C CA . ILE A 1 306 ? -9.367 2.343 23.073 1.00 93.56 306 ILE A CA 1
ATOM 2406 C C . ILE A 1 306 ? -7.867 2.600 22.904 1.00 93.56 306 ILE A C 1
ATOM 2408 O O . ILE A 1 306 ? -7.216 3.229 23.751 1.00 93.56 306 ILE A O 1
ATOM 2412 N N . THR A 1 307 ? -7.306 2.094 21.810 1.00 94.81 307 THR A N 1
ATOM 2413 C CA . THR A 1 307 ? -5.902 2.313 21.429 1.00 94.81 307 THR A CA 1
ATOM 2414 C C . THR A 1 307 ? -5.758 3.513 20.492 1.00 94.81 307 THR A C 1
ATOM 2416 O O . THR A 1 307 ? -6.742 3.995 19.923 1.00 94.81 307 THR A O 1
ATOM 2419 N N . ASP A 1 308 ? -4.528 3.998 20.292 1.00 94.69 308 ASP A N 1
ATOM 2420 C CA . ASP A 1 308 ? -4.253 5.027 19.274 1.00 94.69 308 ASP A CA 1
ATOM 2421 C C . ASP A 1 308 ? -4.706 4.566 17.879 1.00 94.69 308 ASP A C 1
ATOM 2423 O O . ASP A 1 308 ? -5.253 5.350 17.100 1.00 94.69 308 ASP A O 1
ATOM 2427 N N . ALA A 1 309 ? -4.522 3.280 17.569 1.00 95.88 309 ALA A N 1
ATOM 2428 C CA . ALA A 1 309 ? -4.911 2.710 16.288 1.00 95.88 309 ALA A CA 1
ATOM 2429 C C . ALA A 1 309 ? -6.431 2.613 16.119 1.00 95.88 309 ALA A C 1
ATOM 2431 O O . ALA A 1 309 ? -6.934 2.887 15.027 1.00 95.88 309 ALA A O 1
ATOM 2432 N N . GLU A 1 310 ? -7.172 2.261 17.170 1.00 96.56 310 GLU A N 1
ATOM 2433 C CA . GLU A 1 310 ? -8.639 2.253 17.154 1.00 96.56 310 GLU A CA 1
ATOM 2434 C C . GLU A 1 310 ? -9.207 3.670 17.054 1.00 96.56 310 GLU A C 1
ATOM 2436 O O . GLU A 1 310 ? -10.077 3.911 16.217 1.00 96.56 310 GLU A O 1
ATOM 2441 N N . ALA A 1 311 ? -8.645 4.637 17.788 1.00 96.69 311 ALA A N 1
ATOM 2442 C CA . ALA A 1 311 ? -9.028 6.042 17.672 1.00 96.69 311 ALA A CA 1
ATOM 2443 C C . ALA A 1 311 ? -8.801 6.583 16.247 1.00 96.69 311 ALA A C 1
ATOM 2445 O O . ALA A 1 311 ? -9.713 7.167 15.656 1.00 96.69 311 ALA A O 1
ATOM 2446 N N . LEU A 1 312 ? -7.621 6.348 15.656 1.00 96.31 312 LEU A N 1
ATOM 2447 C CA . LEU A 1 312 ? -7.330 6.747 14.273 1.00 96.31 312 LEU A CA 1
ATOM 2448 C C . LEU A 1 312 ? -8.206 5.999 13.259 1.00 96.31 312 LEU A C 1
ATOM 2450 O O . LEU A 1 312 ? -8.706 6.615 12.321 1.00 96.31 312 LEU A O 1
ATOM 2454 N N . GLY A 1 313 ? -8.451 4.702 13.459 1.00 96.94 313 GLY A N 1
ATOM 2455 C CA . GLY A 1 313 ? -9.339 3.907 12.605 1.00 96.94 313 GLY A CA 1
ATOM 2456 C C . GLY A 1 313 ? -10.793 4.374 12.660 1.00 96.94 313 GLY A C 1
ATOM 2457 O O . GLY A 1 313 ? -11.463 4.425 11.629 1.00 96.94 313 GLY A O 1
ATOM 2458 N N . GLY A 1 314 ? -11.274 4.778 13.837 1.00 96.75 314 GLY A N 1
ATOM 2459 C CA . GLY A 1 314 ? -12.597 5.365 14.021 1.00 96.75 314 GLY A CA 1
ATOM 2460 C C . GLY A 1 314 ? -12.730 6.733 13.351 1.00 96.75 314 GLY A C 1
ATOM 2461 O O . GLY A 1 314 ? -13.743 6.997 12.705 1.00 96.75 314 GLY A O 1
ATOM 2462 N N . VAL A 1 315 ? -11.698 7.581 13.434 1.00 96.69 315 VAL A N 1
ATOM 2463 C CA . VAL A 1 315 ? -11.651 8.877 12.734 1.00 96.69 315 VAL A CA 1
ATOM 2464 C C . VAL A 1 315 ? -11.641 8.692 11.218 1.00 96.69 315 VAL A C 1
ATOM 2466 O O . VAL A 1 315 ? -12.471 9.284 10.527 1.00 96.69 315 VAL A O 1
ATOM 2469 N N . ASP A 1 316 ? -10.747 7.851 10.703 1.00 96.75 316 ASP A N 1
ATOM 2470 C CA . ASP A 1 316 ? -10.631 7.567 9.270 1.00 96.75 316 ASP A CA 1
ATOM 2471 C C . ASP A 1 316 ? -11.917 6.956 8.723 1.00 96.75 316 ASP A C 1
ATOM 2473 O O . ASP A 1 316 ? -12.433 7.386 7.689 1.00 96.75 316 ASP A O 1
ATOM 2477 N N . GLY A 1 317 ? -12.469 5.990 9.460 1.00 96.56 317 GLY A N 1
ATOM 2478 C CA . GLY A 1 317 ? -13.739 5.356 9.153 1.00 96.56 317 GLY A CA 1
ATOM 2479 C C . GLY A 1 317 ? -14.885 6.362 9.088 1.00 96.56 317 GLY A C 1
ATOM 2480 O O . GLY A 1 317 ? -15.662 6.324 8.139 1.00 96.56 317 GLY A O 1
ATOM 2481 N N . LEU A 1 318 ? -14.971 7.298 10.038 1.00 95.94 318 LEU A N 1
ATOM 2482 C CA . LEU A 1 318 ? -16.025 8.314 10.068 1.00 95.94 318 LEU A CA 1
ATOM 2483 C C . LEU A 1 318 ? -15.891 9.340 8.934 1.00 95.94 318 LEU A C 1
ATOM 2485 O O . LEU A 1 318 ? -16.899 9.743 8.353 1.00 95.94 318 LEU A O 1
ATOM 2489 N N . ILE A 1 319 ? -14.662 9.750 8.602 1.00 95.75 319 ILE A N 1
ATOM 2490 C CA . ILE A 1 319 ? -14.393 10.630 7.456 1.00 95.75 319 ILE A CA 1
ATOM 2491 C C . ILE A 1 319 ? -14.820 9.928 6.161 1.00 95.75 319 ILE A C 1
ATOM 2493 O O . ILE A 1 319 ? -15.588 10.488 5.381 1.00 95.75 319 ILE A O 1
ATOM 2497 N N . LEU A 1 320 ? -14.378 8.685 5.948 1.00 95.62 320 LEU A N 1
ATOM 2498 C CA . LEU A 1 320 ? -14.726 7.917 4.753 1.00 95.62 320 LEU A CA 1
ATOM 2499 C C . LEU A 1 320 ? -16.224 7.626 4.665 1.00 95.62 320 LEU A C 1
ATOM 2501 O O . LEU A 1 320 ? -16.805 7.775 3.594 1.00 95.62 320 LEU A O 1
ATOM 2505 N N . ALA A 1 321 ? -16.870 7.273 5.775 1.00 94.00 321 ALA A N 1
ATOM 2506 C CA . ALA A 1 321 ? -18.301 6.994 5.823 1.00 94.00 321 ALA A CA 1
ATOM 2507 C C . ALA A 1 321 ? -19.157 8.151 5.277 1.00 94.00 321 ALA A C 1
ATOM 2509 O O . ALA A 1 321 ? -20.161 7.912 4.608 1.00 94.00 321 ALA A O 1
ATOM 2510 N N . ARG A 1 322 ? -18.738 9.402 5.505 1.00 92.44 322 ARG A N 1
ATOM 2511 C CA . ARG A 1 322 ? -19.438 10.595 4.997 1.00 92.44 322 ARG A CA 1
ATOM 2512 C C . ARG A 1 322 ? -19.286 10.783 3.491 1.00 92.44 322 ARG A C 1
ATOM 2514 O O . ARG A 1 322 ? -20.201 11.280 2.843 1.00 92.44 322 ARG A O 1
ATOM 2521 N N . GLU A 1 323 ? -18.162 10.354 2.930 1.00 92.69 323 GLU A N 1
ATOM 2522 C CA . GLU A 1 323 ? -17.854 10.533 1.509 1.00 92.69 323 GLU A CA 1
ATOM 2523 C C . GLU A 1 323 ? -18.360 9.377 0.642 1.00 92.69 323 GLU A C 1
ATOM 2525 O O . GLU A 1 323 ? -18.745 9.583 -0.508 1.00 92.69 323 GLU A O 1
ATOM 2530 N N . VAL A 1 324 ? -18.399 8.153 1.179 1.00 90.12 324 VAL A N 1
ATOM 2531 C CA . VAL A 1 324 ? -18.662 6.926 0.408 1.00 90.12 324 VAL A CA 1
ATOM 2532 C C . VAL A 1 324 ? -19.980 6.974 -0.372 1.00 90.12 324 VAL A C 1
ATOM 2534 O O . VAL A 1 324 ? -19.999 6.543 -1.525 1.00 90.12 324 VAL A O 1
ATOM 2537 N N . SER A 1 325 ? -21.048 7.554 0.185 1.00 86.44 325 SER A N 1
ATOM 2538 C CA . SER A 1 325 ? -22.323 7.720 -0.534 1.00 86.44 325 SER A CA 1
ATOM 2539 C C . SER A 1 325 ? -22.152 8.565 -1.808 1.00 86.44 325 SER A C 1
ATOM 2541 O O . SER A 1 325 ? -22.498 8.119 -2.904 1.00 86.44 325 SER A O 1
ATOM 2543 N N . SER A 1 326 ? -21.488 9.721 -1.691 1.00 88.25 326 SER A N 1
ATOM 2544 C CA . SER A 1 326 ? -21.172 10.606 -2.821 1.00 88.25 326 SER A CA 1
ATOM 2545 C C . SER A 1 326 ? -20.238 9.943 -3.841 1.00 88.25 326 SER A C 1
ATOM 2547 O O . SER A 1 326 ? -20.406 10.099 -5.053 1.00 88.25 326 SER A O 1
ATOM 2549 N N . LEU A 1 327 ? -19.268 9.145 -3.381 1.00 86.56 327 LEU A N 1
ATOM 2550 C CA . LEU A 1 327 ? -18.396 8.387 -4.282 1.00 86.56 327 LEU A CA 1
ATOM 2551 C C . LEU A 1 327 ? -19.207 7.362 -5.086 1.00 86.56 327 LEU A C 1
ATOM 2553 O O . LEU A 1 327 ? -19.074 7.301 -6.305 1.00 86.56 327 LEU A O 1
ATOM 2557 N N . THR A 1 328 ? -20.084 6.597 -4.431 1.00 85.69 328 THR A N 1
ATOM 2558 C CA . THR A 1 328 ? -20.884 5.552 -5.093 1.00 85.69 328 THR A CA 1
ATOM 2559 C C . THR A 1 328 ? -21.908 6.100 -6.083 1.00 85.69 328 THR A C 1
ATOM 2561 O O . THR A 1 328 ? -22.194 5.430 -7.070 1.00 85.69 328 THR A O 1
ATOM 2564 N N . SER A 1 329 ? -22.418 7.321 -5.882 1.00 86.00 329 SER A N 1
ATOM 2565 C CA . SER A 1 329 ? -23.327 7.962 -6.841 1.00 86.00 329 SER A CA 1
ATOM 2566 C C . SER A 1 329 ? -22.618 8.494 -8.090 1.00 86.00 329 SER A C 1
ATOM 2568 O O . SER A 1 329 ? -23.253 8.650 -9.129 1.00 86.00 329 SER A O 1
ATOM 2570 N N . ASN A 1 330 ? -21.318 8.791 -7.997 1.00 84.19 330 ASN A N 1
ATOM 2571 C CA . ASN A 1 330 ? -20.536 9.407 -9.075 1.00 84.19 330 ASN A CA 1
ATOM 2572 C C . ASN A 1 330 ? -19.552 8.442 -9.759 1.00 84.19 330 ASN A C 1
ATOM 2574 O O . ASN A 1 330 ? -18.994 8.775 -10.805 1.00 84.19 330 ASN A O 1
ATOM 2578 N N . MET A 1 331 ? -19.320 7.262 -9.182 1.00 79.50 331 MET A N 1
ATOM 2579 C CA . MET A 1 331 ? -18.457 6.222 -9.738 1.00 79.50 331 MET A CA 1
ATOM 2580 C C . MET A 1 331 ? -19.286 5.094 -10.345 1.00 79.50 331 MET A C 1
ATOM 2582 O O . MET A 1 331 ? -20.186 4.543 -9.712 1.00 79.50 331 MET A O 1
ATOM 2586 N N . TYR A 1 332 ? -18.898 4.656 -11.539 1.00 75.25 332 TYR A N 1
ATOM 2587 C CA . TYR A 1 332 ? -19.333 3.364 -12.051 1.00 75.25 332 TYR A CA 1
ATOM 2588 C C . TYR A 1 332 ? -18.617 2.283 -11.221 1.00 75.25 332 TYR A C 1
ATOM 2590 O O . TYR A 1 332 ? -17.414 2.129 -11.343 1.00 75.25 332 TYR A O 1
ATOM 2598 N N . GLN A 1 333 ? -19.325 1.585 -10.327 1.00 81.94 333 GLN A N 1
ATOM 2599 C CA . GLN A 1 333 ? -18.813 0.430 -9.558 1.00 81.94 333 GLN A CA 1
ATOM 2600 C C . GLN A 1 333 ? -17.493 0.671 -8.780 1.00 81.94 333 GLN A C 1
ATOM 2602 O O . GLN A 1 333 ? -16.438 0.157 -9.162 1.00 81.94 333 GLN A O 1
ATOM 2607 N N . PRO A 1 334 ? -17.520 1.413 -7.656 1.00 85.81 334 PRO A N 1
ATOM 2608 C CA . PRO A 1 334 ? -16.343 1.569 -6.802 1.00 85.81 334 PRO A CA 1
ATOM 2609 C C . PRO A 1 334 ? -15.865 0.230 -6.231 1.00 85.81 334 PRO A C 1
ATOM 2611 O O . PRO A 1 334 ? -16.669 -0.587 -5.782 1.00 85.81 334 PRO A O 1
ATOM 2614 N N . ARG A 1 335 ? -14.542 0.047 -6.179 1.00 91.56 335 ARG A N 1
ATOM 2615 C CA . ARG A 1 335 ? -13.889 -1.055 -5.459 1.00 91.56 335 ARG A CA 1
ATOM 2616 C C . ARG A 1 335 ? -13.357 -0.593 -4.105 1.00 91.56 335 ARG A C 1
ATOM 2618 O O . ARG A 1 335 ? -12.865 0.531 -3.976 1.00 91.56 335 ARG A O 1
ATOM 2625 N N . LEU A 1 336 ? -13.382 -1.486 -3.117 1.00 94.50 336 LEU A N 1
ATOM 2626 C CA . LEU A 1 336 ? -12.902 -1.201 -1.763 1.00 94.50 336 LEU A CA 1
ATOM 2627 C C . LEU A 1 336 ? -11.409 -0.863 -1.780 1.00 94.50 336 LEU A C 1
ATOM 2629 O O . LEU A 1 336 ? -10.987 0.114 -1.160 1.00 94.50 336 LEU A O 1
ATOM 2633 N N . SER A 1 337 ? -10.616 -1.620 -2.545 1.00 94.44 337 SER A N 1
ATOM 2634 C CA . SER A 1 337 ? -9.171 -1.376 -2.645 1.00 94.44 337 SER A CA 1
ATOM 2635 C C . SER A 1 337 ? -8.825 0.000 -3.224 1.00 94.44 337 SER A C 1
ATOM 2637 O O . SER A 1 337 ? -7.790 0.568 -2.878 1.00 94.44 337 SER A O 1
ATOM 2639 N N . GLN A 1 338 ? -9.679 0.556 -4.090 1.00 92.44 338 GLN A N 1
ATOM 2640 C CA . GLN A 1 338 ? -9.461 1.865 -4.706 1.00 92.44 338 GLN A CA 1
ATOM 2641 C C . GLN A 1 338 ? -9.706 3.000 -3.719 1.00 92.44 338 GLN A C 1
ATOM 2643 O O . GLN A 1 338 ? -8.916 3.938 -3.675 1.00 92.44 338 GLN A O 1
ATOM 2648 N N . ILE A 1 339 ? -10.774 2.917 -2.919 1.00 93.75 339 ILE A N 1
ATOM 2649 C CA . ILE A 1 339 ? -11.076 3.934 -1.902 1.00 93.75 339 ILE A CA 1
ATOM 2650 C C . ILE A 1 339 ? -9.979 3.964 -0.839 1.00 93.75 339 ILE A C 1
ATOM 2652 O O . ILE A 1 339 ? -9.472 5.040 -0.524 1.00 93.75 339 ILE A O 1
ATOM 2656 N N . LEU A 1 340 ? -9.568 2.791 -0.346 1.00 95.69 340 LEU A N 1
ATOM 2657 C CA . LEU A 1 340 ? -8.489 2.688 0.636 1.00 95.69 340 LEU A CA 1
ATOM 2658 C C . LEU A 1 340 ? -7.169 3.234 0.073 1.00 95.69 340 LEU A C 1
ATOM 2660 O O . LEU A 1 340 ? -6.523 4.048 0.727 1.00 95.69 340 LEU A O 1
ATOM 2664 N N . GLU A 1 341 ? -6.791 2.866 -1.157 1.00 93.06 341 GLU A N 1
ATOM 2665 C CA . GLU A 1 341 ? -5.554 3.379 -1.758 1.00 93.06 341 GLU A CA 1
ATOM 2666 C C . GLU A 1 341 ? -5.595 4.893 -1.987 1.00 93.06 341 GLU A C 1
ATOM 2668 O O . GLU A 1 341 ? -4.602 5.575 -1.750 1.00 93.06 341 GLU A O 1
ATOM 2673 N N . MET A 1 342 ? -6.724 5.451 -2.428 1.00 91.81 342 MET A N 1
ATOM 2674 C CA . MET A 1 342 ? -6.853 6.901 -2.600 1.00 91.81 342 MET A CA 1
ATOM 2675 C C . MET A 1 342 ? -6.729 7.645 -1.268 1.00 91.81 342 MET A C 1
ATOM 2677 O O . MET A 1 342 ? -5.986 8.619 -1.193 1.00 91.81 342 MET A O 1
ATOM 2681 N N . TYR A 1 343 ? -7.412 7.175 -0.221 1.00 94.19 343 TYR A N 1
ATOM 2682 C CA . TYR A 1 343 ? -7.440 7.840 1.082 1.00 94.19 343 TYR A CA 1
ATOM 2683 C C . TYR A 1 343 ? -6.097 7.791 1.822 1.00 94.19 343 TYR A C 1
ATOM 2685 O O . TYR A 1 343 ? -5.692 8.781 2.434 1.00 94.19 343 TYR A O 1
ATOM 2693 N N . TYR A 1 344 ? -5.401 6.653 1.750 1.00 93.12 344 TYR A N 1
ATOM 2694 C CA . TYR A 1 344 ? -4.110 6.433 2.409 1.00 93.12 344 TYR A CA 1
ATOM 2695 C C . TYR A 1 344 ? -2.896 6.781 1.537 1.00 93.12 344 TYR A C 1
ATOM 2697 O O . TYR A 1 344 ? -1.759 6.540 1.938 1.00 93.12 344 TYR A O 1
ATOM 2705 N N . SER A 1 345 ? -3.106 7.354 0.349 1.00 87.75 345 SER A N 1
ATOM 2706 C CA . SER A 1 345 ? -2.029 7.882 -0.492 1.00 87.75 345 SER A CA 1
ATOM 2707 C C . SER A 1 345 ? -2.072 9.404 -0.564 1.00 87.75 345 SER A C 1
ATOM 2709 O O . SER A 1 345 ? -3.040 10.041 -0.164 1.00 87.75 345 SER A O 1
ATOM 2711 N N . THR A 1 346 ? -1.035 9.998 -1.155 1.00 83.94 346 THR A N 1
ATOM 2712 C CA . THR A 1 346 ? -0.957 11.445 -1.416 1.00 83.94 346 THR A CA 1
ATOM 2713 C C . THR A 1 346 ? -1.927 11.937 -2.500 1.00 83.94 346 THR A C 1
ATOM 2715 O O . THR A 1 346 ? -1.884 13.107 -2.872 1.00 83.94 346 THR A O 1
ATOM 2718 N N . LYS A 1 347 ? -2.767 11.053 -3.062 1.00 84.94 347 LYS A N 1
ATOM 2719 C CA . LYS A 1 347 ? -3.747 11.395 -4.102 1.00 84.94 347 LYS A CA 1
ATOM 2720 C C . LYS A 1 347 ? -5.014 12.025 -3.515 1.00 84.94 347 LYS A C 1
ATOM 2722 O O . LYS A 1 347 ? -5.576 12.921 -4.143 1.00 84.94 347 LYS A O 1
ATOM 2727 N N . GLY A 1 348 ? -5.473 11.524 -2.367 1.00 88.25 348 GLY A N 1
ATOM 2728 C CA . GLY A 1 348 ? -6.802 11.810 -1.833 1.00 88.25 348 GLY A CA 1
ATOM 2729 C C . GLY A 1 348 ? -7.940 11.262 -2.700 1.00 88.25 348 GLY A C 1
ATOM 2730 O O . GLY A 1 348 ? -7.730 10.653 -3.756 1.00 88.25 348 GLY A O 1
ATOM 2731 N N . LEU A 1 349 ? -9.176 11.450 -2.237 1.00 89.81 349 LEU A N 1
ATOM 2732 C CA . LEU A 1 349 ? -10.367 11.050 -2.988 1.00 89.81 349 LEU A CA 1
ATOM 2733 C C . LEU A 1 349 ? -10.544 11.903 -4.256 1.00 89.81 349 LEU A C 1
ATOM 2735 O O . LEU A 1 349 ? -10.283 13.100 -4.266 1.00 89.81 349 LEU A O 1
ATOM 2739 N N . PHE A 1 350 ? -11.044 11.300 -5.336 1.00 82.25 350 PHE A N 1
ATOM 2740 C CA . PHE A 1 350 ? -11.115 11.965 -6.646 1.00 82.25 350 PHE A CA 1
ATOM 2741 C C . PHE A 1 350 ? -12.086 13.164 -6.716 1.00 82.25 350 PHE A C 1
ATOM 2743 O O . PHE A 1 350 ? -11.858 14.073 -7.508 1.00 82.25 350 PHE A O 1
ATOM 2750 N N . LEU A 1 351 ? -13.158 13.180 -5.909 1.00 83.81 351 LEU A N 1
ATOM 2751 C CA . LEU A 1 351 ? -14.091 14.318 -5.831 1.00 83.81 351 LEU A CA 1
ATOM 2752 C C . LEU A 1 351 ? -13.530 15.468 -4.990 1.00 83.81 351 LEU A C 1
ATOM 2754 O O . LEU A 1 351 ? -13.869 16.626 -5.218 1.00 83.81 351 LEU A O 1
ATOM 2758 N N . ASN A 1 352 ? -12.693 15.139 -4.008 1.00 86.31 352 ASN A N 1
ATOM 2759 C CA . ASN A 1 352 ? -12.098 16.092 -3.089 1.00 86.31 352 ASN A CA 1
ATOM 2760 C C . ASN A 1 352 ? -10.750 15.558 -2.593 1.00 86.31 352 ASN A C 1
ATOM 2762 O O . ASN A 1 352 ? -10.688 14.734 -1.677 1.00 86.31 352 ASN A O 1
ATOM 2766 N N . SER A 1 353 ? -9.665 16.073 -3.171 1.00 85.38 353 SER A N 1
ATOM 2767 C CA . SER A 1 353 ? -8.297 15.681 -2.818 1.00 85.38 353 SER A CA 1
ATOM 2768 C C . SER A 1 353 ? -7.909 16.046 -1.380 1.00 85.38 353 SER A C 1
ATOM 2770 O O . SER A 1 353 ? -6.922 15.529 -0.867 1.00 85.38 353 SER A O 1
ATOM 2772 N N . ASN A 1 354 ? -8.681 16.907 -0.701 1.00 89.12 354 ASN A N 1
ATOM 2773 C CA . ASN A 1 354 ? -8.454 17.240 0.710 1.00 89.12 354 ASN A CA 1
ATOM 2774 C C . ASN A 1 354 ? -8.963 16.148 1.667 1.00 89.12 354 ASN A C 1
ATOM 2776 O O . ASN A 1 354 ? -8.678 16.191 2.866 1.00 89.12 354 ASN A O 1
ATOM 2780 N N . ILE A 1 355 ? -9.687 15.147 1.160 1.00 91.44 355 ILE A N 1
ATOM 2781 C CA . ILE A 1 355 ? -10.036 13.963 1.940 1.00 91.44 355 ILE A CA 1
ATOM 2782 C C . ILE A 1 355 ? -8.936 12.914 1.776 1.00 91.44 355 ILE A C 1
ATOM 2784 O O . ILE A 1 355 ? -8.921 12.133 0.823 1.00 91.44 355 ILE A O 1
ATOM 2788 N N . GLN A 1 356 ? -8.010 12.921 2.730 1.00 90.69 356 GLN A N 1
ATOM 2789 C CA . GLN A 1 356 ? -6.908 11.968 2.850 1.00 90.69 356 GLN A CA 1
ATOM 2790 C C . GLN A 1 356 ? -6.460 11.837 4.307 1.00 90.69 356 GLN A C 1
ATOM 2792 O O . GLN A 1 356 ? -6.668 12.746 5.119 1.00 90.69 356 GLN A O 1
ATOM 2797 N N . ALA A 1 357 ? -5.798 10.725 4.620 1.00 91.38 357 ALA A N 1
ATOM 2798 C CA . ALA A 1 357 ? -5.315 10.377 5.955 1.00 91.38 357 ALA A CA 1
ATOM 2799 C C . ALA A 1 357 ? -4.422 11.462 6.594 1.00 91.38 357 ALA A C 1
ATOM 2801 O O . ALA A 1 357 ? -4.511 11.746 7.785 1.00 91.38 357 ALA A O 1
ATOM 2802 N N . CYS A 1 358 ? -3.579 12.147 5.822 1.00 88.88 358 CYS A N 1
ATOM 2803 C CA . CYS A 1 358 ? -2.718 13.199 6.375 1.00 88.88 358 CYS A CA 1
ATOM 2804 C C . CYS A 1 358 ? -3.458 14.521 6.684 1.00 88.88 358 CYS A C 1
ATOM 2806 O O . CYS A 1 358 ? -2.894 15.371 7.366 1.00 88.88 358 CYS A O 1
ATOM 2808 N N . TYR A 1 359 ? -4.719 14.680 6.251 1.00 90.88 359 TYR A N 1
ATOM 2809 C CA . TYR A 1 359 ? -5.598 15.810 6.599 1.00 90.88 359 TYR A CA 1
ATOM 2810 C C . TYR A 1 359 ? -6.668 15.449 7.649 1.00 90.88 359 TYR A C 1
ATOM 2812 O O . TYR A 1 359 ? -7.647 16.183 7.812 1.00 90.88 359 TYR A O 1
ATOM 2820 N N . ARG A 1 360 ? -6.490 14.347 8.399 1.00 91.31 360 ARG A N 1
ATOM 2821 C CA . ARG A 1 360 ? -7.391 13.922 9.494 1.00 91.31 360 ARG A CA 1
ATOM 2822 C C . ARG A 1 360 ? -7.778 15.067 10.425 1.00 91.31 360 ARG A C 1
ATOM 2824 O O . ARG A 1 360 ? -8.964 15.258 10.659 1.00 91.31 360 ARG A O 1
ATOM 2831 N N . GLU A 1 361 ? -6.800 15.840 10.908 1.00 91.25 361 GLU A N 1
ATOM 2832 C CA . GLU A 1 361 ? -7.013 16.939 11.864 1.00 91.25 361 GLU A CA 1
ATOM 2833 C C . GLU A 1 361 ? -8.042 17.957 11.352 1.00 91.25 361 GLU A C 1
ATOM 2835 O O . GLU A 1 361 ? -8.971 18.331 12.067 1.00 91.25 361 GLU A O 1
ATOM 2840 N N . GLN A 1 362 ? -7.915 18.367 10.089 1.00 89.62 362 GLN A N 1
ATOM 2841 C CA . GLN A 1 362 ? -8.808 19.351 9.478 1.00 89.62 362 GLN A CA 1
ATOM 2842 C C . GLN A 1 362 ? -10.208 18.770 9.257 1.00 89.62 362 GLN A C 1
ATOM 2844 O O . GLN A 1 362 ? -11.206 19.420 9.570 1.00 89.62 362 GLN A O 1
ATOM 2849 N N . ASN A 1 363 ? -10.279 17.530 8.768 1.00 90.44 363 ASN A N 1
ATOM 2850 C CA . ASN A 1 363 ? -11.537 16.871 8.427 1.00 90.44 363 ASN A CA 1
ATOM 2851 C C . ASN A 1 363 ? -12.361 16.507 9.674 1.00 90.44 363 ASN A C 1
ATOM 2853 O O . ASN A 1 363 ? -13.571 16.730 9.703 1.00 90.44 363 ASN A O 1
ATOM 2857 N N . ILE A 1 364 ? -11.719 16.013 10.738 1.00 91.94 364 ILE A N 1
ATOM 2858 C CA . ILE A 1 364 ? -12.416 15.598 11.963 1.00 91.94 364 ILE A CA 1
ATOM 2859 C C . ILE A 1 364 ? -12.847 16.780 12.830 1.00 91.94 364 ILE A C 1
ATOM 2861 O O . ILE A 1 364 ? -13.853 16.691 13.532 1.00 91.94 364 ILE A O 1
ATOM 2865 N N . LYS A 1 365 ? -12.132 17.911 12.772 1.00 90.00 365 LYS A N 1
ATOM 2866 C CA . LYS A 1 365 ? -12.450 19.098 13.575 1.00 90.00 365 LYS A CA 1
ATOM 2867 C C . LYS A 1 365 ? -13.867 19.603 13.309 1.00 90.00 365 LYS A C 1
ATOM 2869 O O . LYS A 1 365 ? -14.600 19.871 14.257 1.00 90.00 365 LYS A O 1
ATOM 2874 N N . ASN A 1 366 ? -14.272 19.667 12.042 1.00 85.69 366 ASN A N 1
ATOM 2875 C CA . ASN A 1 366 ? -15.622 20.093 11.662 1.00 85.69 366 ASN A CA 1
ATOM 2876 C C . ASN A 1 366 ? -16.691 19.129 12.197 1.00 85.69 366 ASN A C 1
ATOM 2878 O O . ASN A 1 366 ? -17.726 19.564 12.705 1.00 85.69 366 ASN A O 1
ATOM 2882 N N . ILE A 1 367 ? -16.416 17.825 12.139 1.00 89.06 367 ILE A N 1
ATOM 2883 C CA . ILE A 1 367 ? -17.309 16.774 12.636 1.00 89.06 367 ILE A CA 1
ATOM 2884 C C . ILE A 1 367 ? -17.479 16.893 14.155 1.00 89.06 367 ILE A C 1
ATOM 2886 O O . ILE A 1 367 ? -18.597 16.969 14.659 1.00 89.06 367 ILE A O 1
ATOM 2890 N N . MET A 1 368 ? -16.372 16.988 14.892 1.00 89.25 368 MET A N 1
ATOM 2891 C CA . MET A 1 368 ? -16.395 17.075 16.354 1.00 89.25 368 MET A CA 1
ATOM 2892 C C . MET A 1 368 ? -17.023 18.377 16.858 1.00 89.25 368 MET A C 1
ATOM 2894 O O . MET A 1 368 ? -17.636 18.377 17.918 1.00 89.25 368 MET A O 1
ATOM 2898 N N . GLN A 1 369 ? -16.912 19.484 16.120 1.00 88.06 369 GLN A N 1
ATOM 2899 C CA . GLN A 1 369 ? -17.549 20.751 16.496 1.00 88.06 369 GLN A CA 1
ATOM 2900 C C . GLN A 1 369 ? -19.068 20.735 16.296 1.00 88.06 369 GLN A C 1
ATOM 2902 O O . GLN A 1 369 ? -19.796 21.293 17.114 1.00 88.06 369 GLN A O 1
ATOM 2907 N N . THR A 1 370 ? -19.546 20.106 15.222 1.00 89.38 370 THR A N 1
ATOM 2908 C CA . THR A 1 370 ? -20.969 20.121 14.846 1.00 89.38 370 THR A CA 1
ATOM 2909 C C . THR A 1 370 ? -21.772 18.999 15.499 1.00 89.38 370 THR A C 1
ATOM 2911 O O . THR A 1 370 ? -22.938 19.194 15.833 1.00 89.38 370 THR A O 1
ATOM 2914 N N . GLU A 1 371 ? -21.156 17.840 15.744 1.00 92.06 371 GLU A N 1
ATOM 2915 C CA . GLU A 1 371 ? -21.869 16.615 16.126 1.00 92.06 371 GLU A CA 1
ATOM 2916 C C . GLU A 1 371 ? -21.448 16.044 17.487 1.00 92.06 371 GLU A C 1
ATOM 2918 O O . GLU A 1 371 ? -21.820 14.921 17.823 1.00 92.06 371 GLU A O 1
ATOM 2923 N N . LYS A 1 372 ? -20.746 16.819 18.329 1.00 91.12 372 LYS A N 1
ATOM 2924 C CA . LYS A 1 372 ? -20.335 16.389 19.683 1.00 91.12 372 LYS A CA 1
ATOM 2925 C C . LYS A 1 372 ? -21.486 15.800 20.507 1.00 91.12 372 LYS A C 1
ATOM 2927 O O . LYS A 1 372 ? -21.317 14.783 21.174 1.00 91.12 372 LYS A O 1
ATOM 2932 N N . GLN A 1 373 ? -22.657 16.438 20.460 1.00 92.19 373 GLN A N 1
ATOM 2933 C CA . GLN A 1 373 ? -23.840 15.984 21.200 1.00 92.19 373 GLN A CA 1
ATOM 2934 C C . GLN A 1 373 ? -24.423 14.690 20.622 1.00 92.19 373 GLN A C 1
ATOM 2936 O O . GLN A 1 373 ? -24.876 13.830 21.375 1.00 92.19 373 GLN A O 1
ATOM 2941 N N . ASN A 1 374 ? -24.366 14.521 19.297 1.00 93.12 374 ASN A N 1
ATOM 2942 C CA . ASN A 1 374 ? -24.777 13.277 18.655 1.00 93.12 374 ASN A CA 1
ATOM 2943 C C . ASN A 1 374 ? -23.829 12.134 19.045 1.00 93.12 374 ASN A C 1
ATOM 2945 O O . ASN A 1 374 ? -24.294 11.079 19.461 1.00 93.12 374 ASN A O 1
ATOM 2949 N N . LEU A 1 375 ? -22.512 12.371 19.019 1.00 94.12 375 LEU A N 1
ATOM 2950 C CA . LEU A 1 375 ? -21.512 11.406 19.481 1.00 94.12 375 LEU A CA 1
ATOM 2951 C C . LEU A 1 375 ? -21.773 10.977 20.932 1.00 94.12 375 LEU A C 1
ATOM 2953 O O . LEU A 1 375 ? -21.857 9.782 21.201 1.00 94.12 375 LEU A O 1
ATOM 2957 N N . LEU A 1 376 ? -21.970 11.931 21.849 1.00 94.94 376 LEU A N 1
ATOM 2958 C CA . LEU A 1 376 ? -22.312 11.632 23.243 1.00 94.94 376 LEU A CA 1
ATOM 2959 C C . LEU A 1 376 ? -23.577 10.767 23.346 1.00 94.94 376 LEU A C 1
ATOM 2961 O O . LEU A 1 376 ? -23.587 9.772 24.067 1.00 94.94 376 LEU A O 1
ATOM 2965 N N . SER A 1 377 ? -24.629 11.120 22.600 1.00 93.69 377 SER A N 1
ATOM 2966 C CA . SER A 1 377 ? -25.875 10.350 22.573 1.00 93.69 377 SER A CA 1
ATOM 2967 C C . SER A 1 377 ? -25.651 8.913 22.094 1.00 93.69 377 SER A C 1
ATOM 2969 O O . SER A 1 377 ? -26.140 7.978 22.724 1.00 93.69 377 SER A O 1
ATOM 2971 N N . GLN A 1 378 ? -24.892 8.717 21.013 1.00 95.12 378 GLN A N 1
ATOM 2972 C CA . GLN A 1 378 ? -24.610 7.387 20.467 1.00 95.12 378 GLN A CA 1
ATOM 2973 C C . GLN A 1 378 ? -23.740 6.546 21.410 1.00 95.12 378 GLN A C 1
ATOM 2975 O O . GLN A 1 378 ? -24.011 5.358 21.567 1.00 95.12 378 GLN A O 1
ATOM 2980 N N . ILE A 1 379 ? -22.757 7.153 22.084 1.00 94.69 379 ILE A N 1
ATOM 2981 C CA . ILE A 1 379 ? -21.918 6.476 23.087 1.00 94.69 379 ILE A CA 1
ATOM 2982 C C . ILE A 1 379 ? -22.774 5.942 24.236 1.00 94.69 379 ILE A C 1
ATOM 2984 O O . ILE A 1 379 ? -22.680 4.764 24.566 1.00 94.69 379 ILE A O 1
ATOM 2988 N N . VAL A 1 380 ? -23.633 6.785 24.823 1.00 92.50 380 VAL A N 1
ATOM 2989 C CA . VAL A 1 380 ? -24.490 6.387 25.954 1.00 92.50 380 VAL A CA 1
ATOM 2990 C C . VAL A 1 380 ? -25.432 5.255 25.545 1.00 92.50 380 VAL A C 1
ATOM 2992 O O . VAL A 1 380 ? -25.502 4.239 26.231 1.00 92.50 380 VAL A O 1
ATOM 2995 N N . LYS A 1 381 ? -26.098 5.380 24.389 1.00 90.38 381 LYS A N 1
ATOM 2996 C CA . LYS A 1 381 ? -27.002 4.338 23.874 1.00 90.38 381 LYS A CA 1
ATOM 2997 C C . LYS A 1 381 ? -26.287 3.008 23.657 1.00 90.38 381 LYS A C 1
ATOM 2999 O O . LYS A 1 381 ? -26.836 1.956 23.971 1.00 90.38 381 LYS A O 1
ATOM 3004 N N . PHE A 1 382 ? -25.079 3.040 23.096 1.00 91.94 382 PHE A N 1
ATOM 3005 C CA . PHE A 1 382 ? -24.323 1.823 22.823 1.00 91.94 382 PHE A CA 1
ATOM 3006 C C . PHE A 1 382 ? -23.738 1.208 24.105 1.00 91.94 382 PHE A C 1
ATOM 3008 O O . PHE A 1 382 ? -23.735 -0.013 24.235 1.00 91.94 382 PHE A O 1
ATOM 3015 N N . ALA A 1 383 ? -23.340 2.023 25.086 1.00 91.00 383 ALA A N 1
ATOM 3016 C CA . ALA A 1 383 ? -22.925 1.550 26.408 1.00 91.00 383 ALA A CA 1
ATOM 3017 C C . ALA A 1 383 ? -24.067 0.824 27.142 1.00 91.00 383 ALA A C 1
ATOM 3019 O O . ALA A 1 383 ? -23.848 -0.250 27.690 1.00 91.00 383 ALA A O 1
ATOM 3020 N N . GLU A 1 384 ? -25.306 1.326 27.062 1.00 87.00 384 GLU A N 1
ATOM 3021 C CA . GLU A 1 384 ? -26.483 0.618 27.597 1.00 87.00 384 GLU A CA 1
ATOM 3022 C C . GLU A 1 384 ? -26.720 -0.745 26.912 1.00 87.00 384 GLU A C 1
ATOM 3024 O O . GLU A 1 384 ? -27.168 -1.697 27.553 1.00 87.00 384 GLU A O 1
ATOM 3029 N N . LEU A 1 385 ? -26.423 -0.869 25.610 1.00 88.25 385 LEU A N 1
ATOM 3030 C CA . LEU A 1 385 ? -26.492 -2.158 24.909 1.00 88.25 385 LEU A CA 1
ATOM 3031 C C . LEU A 1 385 ? -25.392 -3.124 25.372 1.00 88.25 385 LEU A C 1
ATOM 3033 O O . LEU A 1 385 ? -25.639 -4.329 25.458 1.00 88.25 385 LEU A O 1
ATOM 3037 N N . LEU A 1 386 ? -24.193 -2.607 25.654 1.00 88.25 386 LEU A N 1
ATOM 3038 C CA . LEU A 1 386 ? -23.075 -3.399 26.164 1.00 88.25 386 LEU A CA 1
ATOM 3039 C C . LEU A 1 386 ? -23.351 -3.914 27.579 1.00 88.25 386 LEU A C 1
ATOM 3041 O O . LEU A 1 386 ? -23.252 -5.122 27.773 1.00 88.25 386 LEU A O 1
ATOM 3045 N N . ASP A 1 387 ? -23.791 -3.060 28.507 1.00 85.06 387 ASP A N 1
ATOM 3046 C CA . ASP A 1 387 ? -24.214 -3.456 29.865 1.00 85.06 387 ASP A CA 1
ATOM 3047 C C . ASP A 1 387 ? -25.279 -4.571 29.813 1.00 85.06 387 ASP A C 1
ATOM 3049 O O . ASP A 1 387 ? -25.192 -5.602 30.490 1.00 85.06 387 ASP A O 1
ATOM 3053 N N . ALA A 1 388 ? -26.261 -4.433 28.913 1.00 81.19 388 ALA A N 1
ATOM 3054 C CA . ALA A 1 388 ? -27.278 -5.459 28.707 1.00 81.19 388 ALA A CA 1
ATOM 3055 C C . ALA A 1 388 ? -26.712 -6.797 28.192 1.00 81.19 388 ALA A C 1
ATOM 3057 O O . ALA A 1 388 ? -27.351 -7.828 28.382 1.00 81.19 388 ALA A O 1
ATOM 3058 N N . LYS A 1 389 ? -25.539 -6.817 27.545 1.00 82.31 389 LYS A N 1
ATOM 3059 C CA . LYS A 1 389 ? -24.900 -8.031 27.006 1.00 82.31 389 LYS A CA 1
ATOM 3060 C C . LYS A 1 389 ? -23.915 -8.677 27.984 1.00 82.31 389 LYS A C 1
ATOM 3062 O O . LYS A 1 389 ? -23.858 -9.906 28.051 1.00 82.31 389 LYS A O 1
ATOM 3067 N N . THR A 1 390 ? -23.113 -7.880 28.683 1.00 77.12 390 THR A N 1
ATOM 3068 C CA . THR A 1 390 ? -21.928 -8.311 29.451 1.00 77.12 390 THR A CA 1
ATOM 3069 C C . THR A 1 390 ? -22.268 -8.891 30.816 1.00 77.12 390 THR A C 1
ATOM 3071 O O . THR A 1 390 ? -21.477 -9.657 31.362 1.00 77.12 390 THR A O 1
ATOM 3074 N N . SER A 1 391 ? -23.461 -8.613 31.347 1.00 62.41 391 SER A N 1
ATOM 3075 C CA . SER A 1 391 ? -23.869 -9.039 32.697 1.00 62.41 391 SER A CA 1
ATOM 3076 C C . SER A 1 391 ? -22.980 -8.437 33.813 1.00 62.41 391 SER A C 1
ATOM 3078 O O . SER A 1 391 ? -22.810 -9.071 34.854 1.00 62.41 391 SER A O 1
ATOM 3080 N N . SER A 1 392 ? -22.381 -7.251 33.596 1.00 55.25 392 SER A N 1
ATOM 3081 C CA . SER A 1 392 ? -21.336 -6.639 34.445 1.00 55.25 392 SER A CA 1
ATOM 3082 C C . SER A 1 392 ? -21.750 -5.300 35.112 1.00 55.25 392 SER A C 1
ATOM 3084 O O . SER A 1 392 ? -22.711 -4.666 34.709 1.00 55.25 392 SER A O 1
ATOM 3086 N N . TYR A 1 393 ? -21.038 -4.952 36.197 1.00 51.91 393 TYR A N 1
ATOM 3087 C CA . TYR A 1 393 ? -21.190 -3.962 37.295 1.00 51.91 393 TYR A CA 1
ATOM 3088 C C . TYR A 1 393 ? -22.090 -2.703 37.225 1.00 51.91 393 TYR A C 1
ATOM 3090 O O . TYR A 1 393 ? -22.402 -2.174 38.299 1.00 51.91 393 TYR A O 1
ATOM 3098 N N . ILE A 1 394 ? -22.502 -2.174 36.072 1.00 54.94 394 ILE A N 1
ATOM 3099 C CA . ILE A 1 394 ? -23.153 -0.852 36.014 1.00 54.94 394 ILE A CA 1
ATOM 3100 C C . ILE A 1 394 ? -24.678 -0.992 36.096 1.00 54.94 394 ILE A C 1
ATOM 3102 O O . ILE A 1 394 ? -25.365 -1.318 35.136 1.00 54.94 394 ILE A O 1
ATOM 3106 N N . ILE A 1 395 ? -25.238 -0.720 37.277 1.00 57.03 395 ILE A N 1
ATOM 3107 C CA . ILE A 1 395 ? -26.691 -0.811 37.507 1.00 57.03 395 ILE A CA 1
ATOM 3108 C C . ILE A 1 395 ? -27.402 0.508 37.155 1.00 57.03 395 ILE A C 1
ATOM 3110 O O . ILE A 1 395 ? -28.595 0.502 36.847 1.00 57.03 395 ILE A O 1
ATOM 3114 N N . ASP A 1 396 ? -26.686 1.635 37.181 1.00 74.25 396 ASP A N 1
ATOM 3115 C CA . ASP A 1 396 ? -27.288 2.965 37.116 1.00 74.25 396 ASP A CA 1
ATOM 3116 C C . ASP A 1 396 ? -27.083 3.658 35.758 1.00 74.25 396 ASP A C 1
ATOM 3118 O O . ASP A 1 396 ? -25.964 3.984 35.359 1.00 74.25 396 ASP A O 1
ATOM 3122 N N . LYS A 1 397 ? -28.192 3.961 35.072 1.00 77.75 397 LYS A N 1
ATOM 3123 C CA . LYS A 1 397 ? -28.198 4.765 33.839 1.00 77.75 397 LYS A CA 1
ATOM 3124 C C . LYS A 1 397 ? -27.619 6.166 34.049 1.00 77.75 397 LYS A C 1
ATOM 3126 O O . LYS A 1 397 ? -27.047 6.733 33.119 1.00 77.75 397 LYS A O 1
ATOM 3131 N N . SER A 1 398 ? -27.759 6.729 35.253 1.00 83.38 398 SER A N 1
ATOM 3132 C CA . SER A 1 398 ? -27.210 8.048 35.579 1.00 83.38 398 SER A CA 1
ATOM 3133 C C . SER A 1 398 ? -25.678 8.040 35.512 1.00 83.38 398 SER A C 1
ATOM 3135 O O . SER A 1 398 ? -25.088 8.929 34.895 1.00 83.38 398 SER A O 1
ATOM 3137 N N . PHE A 1 399 ? -25.050 6.958 35.991 1.00 87.81 399 PHE A N 1
ATOM 3138 C CA . PHE A 1 399 ? -23.609 6.743 35.892 1.00 87.81 399 PHE A CA 1
ATOM 3139 C C . PHE A 1 399 ? -23.142 6.673 34.436 1.00 87.81 399 PHE A C 1
ATOM 3141 O O . PHE A 1 399 ? -22.183 7.354 34.080 1.00 87.81 399 PHE A O 1
ATOM 3148 N N . ILE A 1 400 ? -23.828 5.908 33.574 1.00 87.81 400 ILE A N 1
ATOM 3149 C CA . ILE A 1 400 ? -23.472 5.800 32.145 1.00 87.81 400 ILE A CA 1
ATOM 3150 C C . ILE A 1 400 ? -23.505 7.183 31.478 1.00 87.81 400 ILE A C 1
ATOM 3152 O O . ILE A 1 400 ? -22.600 7.532 30.717 1.00 87.81 400 ILE A O 1
ATOM 3156 N N . ALA A 1 401 ? -24.517 7.999 31.784 1.00 88.75 401 ALA A N 1
ATOM 3157 C CA . ALA A 1 401 ? -24.636 9.346 31.236 1.00 88.75 401 ALA A CA 1
ATOM 3158 C C . ALA A 1 401 ? -23.520 10.293 31.726 1.00 88.75 401 ALA A C 1
ATOM 3160 O O . ALA A 1 401 ? -22.974 11.062 30.927 1.00 88.75 401 ALA A O 1
ATOM 3161 N N . ASP A 1 402 ? -23.163 10.238 33.013 1.00 90.06 402 ASP A N 1
ATOM 3162 C CA . ASP A 1 402 ? -22.069 11.026 33.596 1.00 90.06 402 ASP A CA 1
ATOM 3163 C C . ASP A 1 402 ? -20.698 10.605 33.051 1.00 90.06 402 ASP A C 1
ATOM 3165 O O . ASP A 1 402 ? -19.929 11.447 32.570 1.00 90.06 402 ASP A O 1
ATOM 3169 N N . ALA A 1 403 ? -20.420 9.300 33.044 1.00 90.81 403 ALA A N 1
ATOM 3170 C CA . ALA A 1 403 ? -19.205 8.724 32.479 1.00 90.81 403 ALA A CA 1
ATOM 3171 C C . ALA A 1 403 ? -19.084 9.035 30.980 1.00 90.81 403 ALA A C 1
ATOM 3173 O O . ALA A 1 403 ? -17.994 9.352 30.497 1.00 90.81 403 ALA A O 1
ATOM 3174 N N . GLY A 1 404 ? -20.201 9.032 30.245 1.00 92.38 404 GLY A N 1
ATOM 3175 C CA . GLY A 1 404 ? -20.253 9.428 28.840 1.00 92.38 404 GLY A CA 1
ATOM 3176 C C . GLY A 1 404 ? -19.796 10.867 28.610 1.00 92.38 404 GLY A C 1
ATOM 3177 O O . GLY A 1 404 ? -18.947 11.110 27.749 1.00 92.38 404 GLY A O 1
ATOM 3178 N N . ARG A 1 405 ? -20.287 11.823 29.413 1.00 93.00 405 ARG A N 1
ATOM 3179 C CA . ARG A 1 405 ? -19.853 13.231 29.330 1.00 93.00 405 ARG A CA 1
ATOM 3180 C C . ARG A 1 405 ? -18.353 13.369 29.577 1.00 93.00 405 ARG A C 1
ATOM 3182 O O . ARG A 1 405 ? -17.649 13.964 28.761 1.00 93.00 405 ARG A O 1
ATOM 3189 N N . GLN A 1 406 ? -17.862 12.764 30.658 1.00 92.00 406 GLN A N 1
ATOM 3190 C CA . GLN A 1 406 ? -16.445 12.815 31.019 1.00 92.00 406 GLN A CA 1
ATOM 3191 C C . GLN A 1 406 ? -15.554 12.194 29.931 1.00 92.00 406 GLN A C 1
ATOM 3193 O O . GLN A 1 406 ? -14.508 12.753 29.589 1.00 92.00 406 GLN A O 1
ATOM 3198 N N . THR A 1 407 ? -15.979 11.064 29.364 1.00 93.44 407 THR A N 1
ATOM 3199 C CA . THR A 1 407 ? -15.247 10.343 28.316 1.00 93.44 407 THR A CA 1
ATOM 3200 C C . THR A 1 407 ? -15.130 11.182 27.045 1.00 93.44 407 THR A C 1
ATOM 3202 O O . THR A 1 407 ? -14.030 11.328 26.517 1.00 93.44 407 THR A O 1
ATOM 3205 N N . VAL A 1 408 ? -16.219 11.804 26.580 1.00 94.00 408 VAL A N 1
ATOM 3206 C CA . VAL A 1 408 ? -16.215 12.640 25.362 1.00 94.00 408 VAL A CA 1
ATOM 3207 C C . VAL A 1 408 ? -15.338 13.886 25.516 1.00 94.00 408 VAL A C 1
ATOM 3209 O O . VAL A 1 408 ? -14.623 14.262 24.580 1.00 94.00 408 VAL A O 1
ATOM 3212 N N . ASP A 1 409 ? -15.366 14.533 26.682 1.00 92.00 409 ASP A N 1
ATOM 3213 C CA . ASP A 1 409 ? -14.549 15.723 26.944 1.00 92.00 409 ASP A CA 1
ATOM 3214 C C . ASP A 1 409 ? -13.050 15.392 26.976 1.00 92.00 409 ASP A C 1
ATOM 3216 O O . ASP A 1 409 ? -12.239 16.080 26.342 1.00 92.00 409 ASP A O 1
ATOM 3220 N N . ARG A 1 410 ? -12.683 14.287 27.638 1.00 93.50 410 ARG A N 1
ATOM 3221 C CA . ARG A 1 410 ? -11.305 13.776 27.646 1.00 93.50 410 ARG A CA 1
ATOM 3222 C C . ARG A 1 410 ? -10.859 13.349 26.254 1.00 93.50 410 ARG A C 1
ATOM 3224 O O . ARG A 1 410 ? -9.779 13.743 25.818 1.00 93.50 410 ARG A O 1
ATOM 3231 N N . PHE A 1 411 ? -11.707 12.619 25.533 1.00 94.81 411 PHE A N 1
ATOM 3232 C CA . PHE A 1 411 ? -11.412 12.146 24.185 1.00 94.81 411 PHE A CA 1
ATOM 3233 C C . PHE A 1 411 ? -11.170 13.300 23.210 1.00 94.81 411 PHE A C 1
ATOM 3235 O O . PHE A 1 411 ? -10.236 13.243 22.421 1.00 94.81 411 PHE A O 1
ATOM 3242 N N . SER A 1 412 ? -11.945 14.385 23.301 1.00 92.56 412 SER A N 1
ATOM 3243 C CA . SER A 1 412 ? -11.752 15.569 22.448 1.00 92.56 412 SER A CA 1
ATOM 3244 C C . SER A 1 412 ? -10.362 16.200 22.629 1.00 92.56 412 SER A C 1
ATOM 3246 O O . SER A 1 412 ? -9.726 16.614 21.655 1.00 92.56 412 SER A O 1
ATOM 3248 N N . SER A 1 413 ? -9.882 16.258 23.875 1.00 92.25 413 SER A N 1
ATOM 3249 C CA . SER A 1 413 ? -8.554 16.789 24.209 1.00 92.25 413 SER A CA 1
ATOM 3250 C C . SER A 1 413 ? -7.445 15.844 23.741 1.00 92.25 413 SER A C 1
ATOM 3252 O O . SER A 1 413 ? -6.529 16.276 23.046 1.00 92.25 413 SER A O 1
ATOM 3254 N N . TYR A 1 414 ? -7.587 14.549 24.042 1.00 94.56 414 TYR A N 1
ATOM 3255 C CA . TYR A 1 414 ? -6.677 13.491 23.597 1.00 94.56 414 TYR A CA 1
ATOM 3256 C C . TYR A 1 414 ? -6.537 13.457 22.068 1.00 94.56 414 TYR A C 1
ATOM 3258 O O . TYR A 1 414 ? -5.427 13.466 21.543 1.00 94.56 414 TYR A O 1
ATOM 3266 N N . LEU A 1 415 ? -7.652 13.499 21.336 1.00 93.31 415 LEU A N 1
ATOM 3267 C CA . LEU A 1 415 ? -7.639 13.439 19.879 1.00 93.31 415 LEU A CA 1
ATOM 3268 C C . LEU A 1 415 ? -6.925 14.649 19.259 1.00 93.31 415 LEU A C 1
ATOM 3270 O O . LEU A 1 415 ? -6.205 14.512 18.271 1.00 93.31 415 LEU A O 1
ATOM 3274 N N . SER A 1 416 ? -7.103 15.832 19.851 1.00 91.31 416 SER A N 1
ATOM 3275 C CA . SER A 1 416 ? -6.413 17.049 19.408 1.00 91.31 416 SER A CA 1
ATOM 3276 C C . SER A 1 416 ? -4.893 16.936 19.571 1.00 91.31 416 SER A C 1
ATOM 3278 O O . SER A 1 416 ? -4.147 17.469 18.753 1.00 91.31 416 SER A O 1
ATOM 3280 N N . GLU A 1 417 ? -4.426 16.238 20.608 1.00 91.88 417 GLU A N 1
ATOM 3281 C CA . GLU A 1 417 ? -3.005 15.954 20.817 1.00 91.88 417 GLU A CA 1
ATOM 3282 C C . GLU A 1 417 ? -2.488 14.889 19.843 1.00 91.88 417 GLU A C 1
ATOM 3284 O O . GLU A 1 417 ? -1.463 15.111 19.198 1.00 91.88 417 GLU A O 1
ATOM 3289 N N . LEU A 1 418 ? -3.231 13.791 19.668 1.00 91.50 418 LEU A N 1
ATOM 3290 C CA . LEU A 1 418 ? -2.881 12.685 18.772 1.00 91.50 418 LEU A CA 1
ATOM 3291 C C . LEU A 1 418 ? -2.684 13.139 17.317 1.00 91.50 418 LEU A C 1
ATOM 3293 O O . LEU A 1 418 ? -1.793 12.655 16.621 1.00 91.50 418 LEU A O 1
ATOM 3297 N N . LEU A 1 419 ? -3.514 14.072 16.843 1.00 90.69 419 LEU A N 1
ATOM 3298 C CA . LEU A 1 419 ? -3.498 14.534 15.451 1.00 90.69 419 LEU A CA 1
ATOM 3299 C C . LEU A 1 419 ? -2.513 15.683 15.184 1.00 90.69 419 LEU A C 1
ATOM 3301 O O . LEU A 1 419 ? -2.279 16.041 14.023 1.00 90.69 419 LEU A O 1
ATOM 3305 N N . LYS A 1 420 ? -1.917 16.253 16.236 1.00 86.25 420 LYS A N 1
ATOM 3306 C CA . LYS A 1 420 ? -1.077 17.448 16.148 1.00 86.25 420 LYS A CA 1
ATOM 3307 C C . LYS A 1 420 ? 0.170 17.200 15.299 1.00 86.25 420 LYS A C 1
ATOM 3309 O O . LYS A 1 420 ? 0.978 16.318 15.573 1.00 86.25 420 LYS A O 1
ATOM 3314 N N . GLY A 1 421 ? 0.390 18.061 14.305 1.00 72.75 421 GLY A N 1
ATOM 3315 C CA . GLY A 1 421 ? 1.611 18.036 13.491 1.00 72.75 421 GLY A CA 1
ATOM 3316 C C . GLY A 1 421 ? 1.587 17.034 12.335 1.00 72.75 421 GLY A C 1
ATOM 3317 O O . GLY A 1 421 ? 2.623 16.826 11.698 1.00 72.75 421 GLY A O 1
ATOM 3318 N N . THR A 1 422 ? 0.421 16.461 12.023 1.00 70.06 422 THR A N 1
ATOM 3319 C CA . THR A 1 422 ? 0.205 15.729 10.772 1.00 70.06 422 THR A CA 1
ATOM 3320 C C . THR A 1 422 ? 0.353 16.691 9.586 1.00 70.06 422 THR A C 1
ATOM 3322 O O . THR A 1 422 ? -0.325 17.710 9.486 1.00 70.06 422 THR A O 1
ATOM 3325 N N . LYS A 1 423 ? 1.321 16.423 8.703 1.00 70.69 423 LYS A N 1
ATOM 3326 C CA . LYS A 1 423 ? 1.551 17.210 7.484 1.00 70.69 423 LYS A CA 1
ATOM 3327 C C . LYS A 1 423 ? 1.580 16.274 6.290 1.00 70.69 423 LYS A C 1
ATOM 3329 O O . LYS A 1 423 ? 2.295 15.275 6.311 1.00 70.69 423 LYS A O 1
ATOM 3334 N N . CYS A 1 424 ? 0.829 16.620 5.254 1.00 72.25 424 CYS A N 1
ATOM 3335 C CA . CYS A 1 424 ? 0.947 15.963 3.963 1.00 72.25 424 CYS A CA 1
ATOM 3336 C C . CYS A 1 424 ? 2.257 16.402 3.307 1.00 72.25 424 CYS A C 1
ATOM 3338 O O . CYS A 1 424 ? 2.512 17.599 3.169 1.00 72.25 424 CYS A O 1
ATOM 3340 N N . GLU A 1 425 ? 3.097 15.446 2.923 1.00 66.69 425 GLU A N 1
ATOM 3341 C CA . GLU A 1 425 ? 4.246 15.752 2.077 1.00 66.69 425 GLU A CA 1
ATOM 3342 C C . GLU A 1 425 ? 3.750 16.035 0.652 1.00 66.69 425 GLU A C 1
ATOM 3344 O O . GLU A 1 425 ? 3.069 15.205 0.047 1.00 66.69 425 GLU A O 1
ATOM 3349 N N . GLU A 1 426 ? 4.105 17.197 0.100 1.00 55.78 426 GLU A N 1
ATOM 3350 C CA . GLU A 1 426 ? 3.887 17.529 -1.312 1.00 55.78 426 GLU A CA 1
ATOM 3351 C C . GLU A 1 426 ? 4.883 16.755 -2.188 1.00 55.78 426 GLU A C 1
ATOM 3353 O O . GLU A 1 426 ? 5.813 17.314 -2.767 1.00 55.78 426 GLU A O 1
ATOM 3358 N N . GLN A 1 427 ? 4.742 15.433 -2.269 1.00 53.19 427 GLN A N 1
ATOM 3359 C CA . GLN A 1 427 ? 5.521 14.649 -3.219 1.00 53.19 427 GLN A CA 1
ATOM 3360 C C . GLN A 1 427 ? 4.712 14.440 -4.497 1.00 53.19 427 GLN A C 1
ATOM 3362 O O . GLN A 1 427 ? 3.725 13.700 -4.520 1.00 53.19 427 GLN A O 1
ATOM 3367 N N . MET A 1 428 ? 5.168 15.048 -5.601 1.00 50.31 428 MET A N 1
ATOM 3368 C CA . MET A 1 428 ? 4.808 14.572 -6.936 1.00 50.31 428 MET A CA 1
ATOM 3369 C C . MET A 1 428 ? 5.322 13.136 -7.065 1.00 50.31 428 MET A C 1
ATOM 3371 O O . MET A 1 428 ? 6.497 12.915 -7.358 1.00 50.31 428 MET A O 1
ATOM 3375 N N . MET A 1 429 ? 4.446 12.160 -6.827 1.00 54.47 429 MET A N 1
ATOM 3376 C CA . MET A 1 429 ? 4.761 10.740 -6.964 1.00 54.47 429 MET A CA 1
ATOM 3377 C C . MET A 1 429 ? 5.096 10.439 -8.427 1.00 54.47 429 MET A C 1
ATOM 3379 O O . MET A 1 429 ? 4.215 10.156 -9.243 1.00 54.47 429 MET A O 1
ATOM 3383 N N . ARG A 1 430 ? 6.383 10.499 -8.775 1.00 62.62 430 ARG A N 1
ATOM 3384 C CA . ARG A 1 430 ? 6.894 9.902 -10.008 1.00 62.62 430 ARG A CA 1
ATOM 3385 C C . ARG A 1 430 ? 6.811 8.395 -9.823 1.00 62.62 430 ARG A C 1
ATOM 3387 O O . ARG A 1 430 ? 7.577 7.832 -9.053 1.00 62.62 430 ARG A O 1
ATOM 3394 N N . LYS A 1 431 ? 5.862 7.746 -10.494 1.00 70.38 431 LYS A N 1
ATOM 3395 C CA . LYS A 1 431 ? 5.757 6.284 -10.496 1.00 70.38 431 LYS A CA 1
ATOM 3396 C C . LYS A 1 431 ? 6.428 5.735 -11.745 1.00 70.38 431 LYS A C 1
ATOM 3398 O O . LYS A 1 431 ? 5.953 5.956 -12.861 1.00 70.38 431 LYS A O 1
ATOM 3403 N N . ALA A 1 432 ? 7.535 5.027 -11.552 1.00 80.50 432 ALA A N 1
ATOM 3404 C CA . ALA A 1 432 ? 8.151 4.256 -12.619 1.00 80.50 432 ALA A CA 1
ATOM 3405 C C . ALA A 1 432 ? 7.351 2.976 -12.892 1.00 80.50 432 ALA A C 1
ATOM 3407 O O . ALA A 1 432 ? 6.722 2.411 -12.002 1.00 80.50 432 ALA A O 1
ATOM 3408 N N . LYS A 1 433 ? 7.388 2.523 -14.146 1.00 90.06 433 LYS A N 1
ATOM 3409 C CA . LYS A 1 433 ? 6.870 1.218 -14.572 1.00 90.06 433 LYS A CA 1
ATOM 3410 C C . LYS A 1 433 ? 8.049 0.437 -15.133 1.00 90.06 433 LYS A C 1
ATOM 3412 O O . LYS A 1 433 ? 8.336 0.517 -16.330 1.00 90.06 433 LYS A O 1
ATOM 3417 N N . VAL A 1 434 ? 8.780 -0.239 -14.250 1.00 92.44 434 VAL A N 1
ATOM 3418 C CA . VAL A 1 434 ? 10.002 -0.971 -14.603 1.00 92.44 434 VAL A CA 1
ATOM 3419 C C . VAL A 1 434 ? 9.860 -2.464 -14.356 1.00 92.44 434 VAL A C 1
ATOM 3421 O O . VAL A 1 434 ? 9.153 -2.913 -13.459 1.00 92.44 434 VAL A O 1
ATOM 3424 N N . TYR A 1 435 ? 10.565 -3.239 -15.165 1.00 94.25 435 TYR A N 1
ATOM 3425 C CA . TYR A 1 435 ? 10.839 -4.640 -14.906 1.00 94.25 435 TYR A CA 1
ATOM 3426 C C . TYR A 1 435 ? 12.242 -4.732 -14.314 1.00 94.25 435 TYR A C 1
ATOM 3428 O O . TYR A 1 435 ? 13.238 -4.675 -15.041 1.00 94.25 435 TYR A O 1
ATOM 3436 N N . LEU A 1 436 ? 12.302 -4.777 -12.985 1.00 95.06 436 LEU A N 1
ATOM 3437 C CA . LEU A 1 436 ? 13.538 -4.762 -12.222 1.00 95.06 436 LEU A CA 1
ATOM 3438 C C . LEU A 1 436 ? 14.045 -6.189 -12.010 1.00 95.06 436 LEU A C 1
ATOM 3440 O O . LEU A 1 436 ? 13.378 -7.008 -11.384 1.00 95.06 436 LEU A O 1
ATOM 3444 N N . THR A 1 437 ? 15.263 -6.462 -12.468 1.00 96.50 437 THR A N 1
ATOM 3445 C CA . THR A 1 437 ? 16.039 -7.633 -12.046 1.00 96.50 437 THR A CA 1
ATOM 3446 C C . THR A 1 437 ? 17.082 -7.187 -11.033 1.00 96.50 437 THR A C 1
ATOM 3448 O O . THR A 1 437 ? 18.027 -6.481 -11.377 1.00 96.50 437 THR A O 1
ATOM 3451 N N . PHE A 1 438 ? 16.901 -7.575 -9.778 1.00 94.88 438 PHE A N 1
ATOM 3452 C CA . PHE A 1 438 ? 17.801 -7.244 -8.689 1.00 94.88 438 PHE A CA 1
ATOM 3453 C C . PHE A 1 438 ? 18.781 -8.390 -8.441 1.00 94.88 438 PHE A C 1
ATOM 3455 O O . PHE A 1 438 ? 18.396 -9.465 -7.992 1.00 94.88 438 PHE A O 1
ATOM 3462 N N . VAL A 1 439 ? 20.050 -8.171 -8.756 1.00 93.62 439 VAL A N 1
ATOM 3463 C CA . VAL A 1 439 ? 21.130 -9.137 -8.562 1.00 93.62 439 VAL A CA 1
ATOM 3464 C C . VAL A 1 439 ? 21.840 -8.801 -7.259 1.00 93.62 439 VAL A C 1
ATOM 3466 O O . VAL A 1 439 ? 22.425 -7.726 -7.140 1.00 93.62 439 VAL A O 1
ATOM 3469 N N . ILE A 1 440 ? 21.795 -9.714 -6.291 1.00 89.94 440 ILE A N 1
ATOM 3470 C CA . ILE A 1 440 ? 22.385 -9.504 -4.965 1.00 89.94 440 ILE A CA 1
ATOM 3471 C C . ILE A 1 440 ? 23.717 -10.245 -4.824 1.00 89.94 440 ILE A C 1
ATOM 3473 O O . ILE A 1 440 ? 23.789 -11.440 -5.111 1.00 89.94 440 ILE A O 1
ATOM 3477 N N . ASP A 1 441 ? 24.762 -9.570 -4.336 1.00 79.38 441 ASP A N 1
ATOM 3478 C CA . ASP A 1 441 ? 25.907 -10.261 -3.753 1.00 79.38 441 ASP A CA 1
ATOM 3479 C C . ASP A 1 441 ? 25.504 -10.684 -2.338 1.00 79.38 441 ASP A C 1
ATOM 3481 O O . ASP A 1 441 ? 25.127 -9.860 -1.509 1.00 79.38 441 ASP A O 1
ATOM 3485 N N . GLN A 1 442 ? 25.510 -11.984 -2.033 1.00 76.94 442 GLN A N 1
ATOM 3486 C CA . GLN A 1 442 ? 25.002 -12.499 -0.747 1.00 76.94 442 GLN A CA 1
ATOM 3487 C C . GLN A 1 442 ? 25.818 -12.054 0.486 1.00 76.94 442 GLN A C 1
ATOM 3489 O O . GLN A 1 442 ? 25.611 -12.557 1.582 1.00 76.94 442 GLN A O 1
ATOM 3494 N N . THR A 1 443 ? 26.739 -11.102 0.332 1.00 79.00 443 THR A N 1
ATOM 3495 C CA . THR A 1 443 ? 27.555 -10.528 1.406 1.00 79.00 443 THR A CA 1
ATOM 3496 C C . THR A 1 443 ? 26.743 -9.713 2.413 1.00 79.00 443 THR A C 1
ATOM 3498 O O . THR A 1 443 ? 27.178 -9.525 3.548 1.00 79.00 443 THR A O 1
ATOM 3501 N N . TRP A 1 444 ? 25.547 -9.259 2.031 1.00 78.50 444 TRP A N 1
ATOM 3502 C CA . TRP A 1 444 ? 24.612 -8.582 2.923 1.00 78.50 444 TRP A CA 1
ATOM 3503 C C . TRP A 1 444 ? 23.826 -9.589 3.764 1.00 78.50 444 TRP A C 1
ATOM 3505 O O . TRP A 1 444 ? 23.373 -10.620 3.267 1.00 78.50 444 TRP A O 1
ATOM 3515 N N . LEU A 1 445 ? 23.587 -9.252 5.037 1.00 83.25 445 LEU A N 1
ATOM 3516 C CA . LEU A 1 445 ? 22.724 -10.052 5.909 1.00 83.25 445 LEU A CA 1
ATOM 3517 C C . LEU A 1 445 ? 21.337 -10.230 5.261 1.00 83.25 445 LEU A C 1
ATOM 3519 O O . LEU A 1 445 ? 20.727 -9.219 4.896 1.00 83.25 445 LEU A O 1
ATOM 3523 N N . PRO A 1 446 ? 20.776 -11.456 5.191 1.00 87.38 446 PRO A N 1
ATOM 3524 C CA . PRO A 1 446 ? 19.525 -11.710 4.473 1.00 87.38 446 PRO A CA 1
ATOM 3525 C C . PRO A 1 446 ? 18.365 -10.796 4.885 1.00 87.38 446 PRO A C 1
ATOM 3527 O O . PRO A 1 446 ? 17.628 -10.299 4.037 1.00 87.38 446 PRO A O 1
ATOM 3530 N N . TYR A 1 447 ? 18.239 -10.499 6.181 1.00 87.12 447 TYR A N 1
ATOM 3531 C CA . TYR A 1 447 ? 17.207 -9.590 6.682 1.00 87.12 447 TYR A CA 1
ATOM 3532 C C . TYR A 1 447 ? 17.404 -8.137 6.208 1.00 87.12 447 TYR A C 1
ATOM 3534 O O . TYR A 1 447 ? 16.436 -7.455 5.881 1.00 87.12 447 TYR A O 1
ATOM 3542 N N . LYS A 1 448 ? 18.653 -7.655 6.109 1.00 85.31 448 LYS A N 1
ATOM 3543 C CA . LYS A 1 448 ? 18.962 -6.315 5.574 1.00 85.31 448 LYS A CA 1
ATOM 3544 C C . LYS A 1 448 ? 18.673 -6.222 4.080 1.00 85.31 448 LYS A C 1
ATOM 3546 O O . LYS A 1 448 ? 18.135 -5.212 3.628 1.00 85.31 448 LYS A O 1
ATOM 3551 N N . THR A 1 449 ? 18.965 -7.282 3.334 1.00 87.88 449 THR A N 1
ATOM 3552 C CA . THR A 1 449 ? 18.604 -7.382 1.916 1.00 87.88 449 THR A CA 1
ATOM 3553 C C . THR A 1 449 ? 17.090 -7.371 1.737 1.00 87.88 449 THR A C 1
ATOM 3555 O O . THR A 1 449 ? 16.586 -6.623 0.903 1.00 87.88 449 THR A O 1
ATOM 3558 N N . LEU A 1 450 ? 16.345 -8.101 2.573 1.00 90.75 450 LEU A N 1
ATOM 3559 C CA . LEU A 1 450 ? 14.884 -8.052 2.561 1.00 90.75 450 LEU A CA 1
ATOM 3560 C C . LEU A 1 450 ? 14.358 -6.640 2.850 1.00 90.75 450 LEU A C 1
ATOM 3562 O O . LEU A 1 450 ? 13.494 -6.166 2.122 1.00 90.75 450 LEU A O 1
ATOM 3566 N N . GLN A 1 451 ? 14.906 -5.928 3.842 1.00 89.69 451 GLN A N 1
ATOM 3567 C CA . GLN A 1 451 ? 14.531 -4.531 4.115 1.00 89.69 451 GLN A CA 1
ATOM 3568 C C . GLN A 1 451 ? 14.719 -3.631 2.881 1.00 89.69 451 GLN A C 1
ATOM 3570 O O . GLN A 1 451 ? 13.841 -2.825 2.566 1.00 89.69 451 GLN A O 1
ATOM 3575 N N . LEU A 1 452 ? 15.834 -3.791 2.161 1.00 88.06 452 LEU A N 1
ATOM 3576 C CA . LEU A 1 452 ? 16.109 -3.059 0.922 1.00 88.06 452 LEU A CA 1
ATOM 3577 C C . LEU A 1 452 ? 15.101 -3.411 -0.181 1.00 88.06 452 LEU A C 1
ATOM 3579 O O . LEU A 1 452 ? 14.542 -2.511 -0.806 1.00 88.06 452 LEU A O 1
ATOM 3583 N N . ILE A 1 453 ? 14.830 -4.702 -0.391 1.00 90.94 453 ILE A N 1
ATOM 3584 C CA . ILE A 1 453 ? 13.862 -5.174 -1.388 1.00 90.94 453 ILE A CA 1
ATOM 3585 C C . ILE A 1 453 ? 12.465 -4.623 -1.080 1.00 90.94 453 ILE A C 1
ATOM 3587 O O . ILE A 1 453 ? 11.812 -4.082 -1.970 1.00 90.94 453 ILE A O 1
ATOM 3591 N N . MET A 1 454 ? 12.018 -4.708 0.176 1.00 91.12 454 MET A N 1
ATOM 3592 C CA . MET A 1 454 ? 10.703 -4.215 0.590 1.00 91.12 454 MET A CA 1
ATOM 3593 C C . MET A 1 454 ? 10.598 -2.698 0.420 1.00 91.12 454 MET A C 1
ATOM 3595 O O . MET A 1 454 ? 9.589 -2.207 -0.081 1.00 91.12 454 MET A O 1
ATOM 3599 N N . TYR A 1 455 ? 11.652 -1.943 0.734 1.00 88.75 455 TYR A N 1
ATOM 3600 C CA . TYR A 1 455 ? 11.675 -0.511 0.444 1.00 88.75 455 TYR A CA 1
ATOM 3601 C C . TYR A 1 455 ? 11.553 -0.217 -1.058 1.00 88.75 455 TYR A C 1
ATOM 3603 O O . TYR A 1 455 ? 10.710 0.587 -1.460 1.00 88.75 455 TYR A O 1
ATOM 3611 N N . LEU A 1 456 ? 12.360 -0.881 -1.895 1.00 88.06 456 LEU A N 1
ATOM 3612 C CA . LEU A 1 456 ? 12.328 -0.692 -3.349 1.00 88.06 456 LEU A CA 1
ATOM 3613 C C . LEU A 1 456 ? 10.974 -1.090 -3.938 1.00 88.06 456 LEU A C 1
ATOM 3615 O O . LEU A 1 456 ? 10.481 -0.406 -4.829 1.00 88.06 456 LEU A O 1
ATOM 3619 N N . SER A 1 457 ? 10.343 -2.139 -3.408 1.00 90.12 457 SER A N 1
ATOM 3620 C CA . SER A 1 457 ? 9.008 -2.561 -3.833 1.00 90.12 457 SER A CA 1
ATOM 3621 C C . SER A 1 457 ? 7.965 -1.460 -3.644 1.00 90.12 457 SER A C 1
ATOM 3623 O O . SER A 1 457 ? 7.182 -1.203 -4.552 1.00 90.12 457 SER A O 1
ATOM 3625 N N . ARG A 1 458 ? 8.017 -0.723 -2.528 1.00 86.94 458 ARG A N 1
ATOM 3626 C CA . ARG A 1 458 ? 7.111 0.405 -2.265 1.00 86.94 458 ARG A CA 1
ATOM 3627 C C . ARG A 1 458 ? 7.474 1.626 -3.106 1.00 86.94 458 ARG A C 1
ATOM 3629 O O . ARG A 1 458 ? 6.597 2.240 -3.704 1.00 86.94 458 ARG A O 1
ATOM 3636 N N . ALA A 1 459 ? 8.765 1.949 -3.201 1.00 85.50 459 ALA A N 1
ATOM 3637 C CA . ALA A 1 459 ? 9.248 3.100 -3.965 1.00 85.50 459 ALA A CA 1
ATOM 3638 C C . ALA A 1 459 ? 8.942 2.985 -5.469 1.00 85.50 459 ALA A C 1
ATOM 3640 O O . ALA A 1 459 ? 8.546 3.964 -6.093 1.00 85.50 459 ALA A O 1
ATOM 3641 N N . LEU A 1 460 ? 9.102 1.791 -6.045 1.00 87.75 460 LEU A N 1
ATOM 3642 C CA . LEU A 1 460 ? 8.839 1.514 -7.461 1.00 87.75 460 LEU A CA 1
ATOM 3643 C C . LEU A 1 460 ? 7.397 1.094 -7.738 1.00 87.75 460 LEU A C 1
ATOM 3645 O O . LEU A 1 460 ? 7.079 0.786 -8.888 1.00 87.75 460 LEU A O 1
ATOM 3649 N N . ASP A 1 461 ? 6.546 1.079 -6.708 1.00 88.44 461 ASP A N 1
ATOM 3650 C CA . ASP A 1 461 ? 5.144 0.692 -6.818 1.00 88.44 461 ASP A CA 1
ATOM 3651 C C . ASP A 1 461 ? 4.991 -0.701 -7.458 1.00 88.44 461 ASP A C 1
ATOM 3653 O O . ASP A 1 461 ? 4.366 -0.871 -8.508 1.00 88.44 461 ASP A O 1
ATOM 3657 N N . ALA A 1 462 ? 5.628 -1.701 -6.841 1.00 90.75 462 ALA A N 1
ATOM 3658 C CA . ALA A 1 462 ? 5.550 -3.100 -7.242 1.00 90.75 462 ALA A CA 1
ATOM 3659 C C . ALA A 1 462 ? 4.111 -3.605 -7.081 1.00 90.75 462 ALA A C 1
ATOM 3661 O O . ALA A 1 462 ? 3.680 -3.975 -5.994 1.00 90.75 462 ALA A O 1
ATOM 3662 N N . SER A 1 463 ? 3.360 -3.556 -8.176 1.00 89.94 463 SER A N 1
ATOM 3663 C CA . SER A 1 463 ? 1.925 -3.816 -8.236 1.00 89.94 463 SER A CA 1
ATOM 3664 C C . SER A 1 463 ? 1.555 -4.288 -9.643 1.00 89.94 463 SER A C 1
ATOM 3666 O O . SER A 1 463 ? 2.321 -4.091 -10.591 1.00 89.94 463 SER A O 1
ATOM 3668 N N . ASP A 1 464 ? 0.343 -4.809 -9.831 1.00 86.69 464 ASP A N 1
ATOM 3669 C CA . ASP A 1 464 ? -0.177 -5.136 -11.169 1.00 86.69 464 ASP A CA 1
ATOM 3670 C C . ASP A 1 464 ? -0.274 -3.921 -12.114 1.00 86.69 464 ASP A C 1
ATOM 3672 O O . ASP A 1 464 ? -0.337 -4.081 -13.334 1.00 86.69 464 ASP A O 1
ATOM 3676 N N . TYR A 1 465 ? -0.258 -2.703 -11.563 1.00 87.81 465 TYR A N 1
ATOM 3677 C CA . TYR A 1 465 ? -0.353 -1.445 -12.308 1.00 87.81 465 TYR A CA 1
ATOM 3678 C C . TYR A 1 465 ? 1.007 -0.764 -12.532 1.00 87.81 465 TYR A C 1
ATOM 3680 O O . TYR A 1 465 ? 1.117 0.130 -13.377 1.00 87.81 465 TYR A O 1
ATOM 3688 N N . GLY A 1 466 ? 2.021 -1.152 -11.757 1.00 89.50 466 GLY A N 1
ATOM 3689 C CA . GLY A 1 466 ? 3.319 -0.490 -11.678 1.00 89.50 466 GLY A CA 1
ATOM 3690 C C . GLY A 1 466 ? 4.462 -1.412 -12.088 1.00 89.50 466 GLY A C 1
ATOM 3691 O O . GLY A 1 466 ? 4.481 -1.941 -13.201 1.00 89.50 466 GLY A O 1
ATOM 3692 N N . SER A 1 467 ? 5.456 -1.544 -11.214 1.00 93.12 467 SER A N 1
ATOM 3693 C CA . SER A 1 467 ? 6.691 -2.275 -11.510 1.00 93.12 467 SER A CA 1
ATOM 3694 C C . SER A 1 467 ? 6.603 -3.766 -11.169 1.00 93.12 467 SER A C 1
ATOM 3696 O O . SER A 1 467 ? 5.776 -4.207 -10.377 1.00 93.12 467 SER A O 1
ATOM 3698 N N . THR A 1 468 ? 7.488 -4.562 -11.763 1.00 94.62 468 THR A N 1
ATOM 3699 C CA . THR A 1 468 ? 7.689 -5.983 -11.438 1.00 94.62 468 THR A CA 1
ATOM 3700 C C . THR A 1 468 ? 9.109 -6.172 -10.927 1.00 94.62 468 THR A C 1
ATOM 3702 O O . THR A 1 468 ? 10.036 -5.585 -11.487 1.00 94.62 468 THR A O 1
ATOM 3705 N N . ILE A 1 469 ? 9.292 -6.984 -9.884 1.00 95.19 469 ILE A N 1
ATOM 3706 C CA . ILE A 1 469 ? 10.598 -7.219 -9.259 1.00 95.19 469 ILE A CA 1
ATOM 3707 C C . ILE A 1 469 ? 10.938 -8.706 -9.302 1.00 95.19 469 ILE A C 1
ATOM 3709 O O . ILE A 1 469 ? 10.162 -9.554 -8.873 1.00 95.19 469 ILE A O 1
ATOM 3713 N N . SER A 1 470 ? 12.137 -9.010 -9.787 1.00 95.62 470 SER A N 1
ATOM 3714 C CA . SER A 1 470 ? 12.780 -10.317 -9.665 1.00 95.62 470 SER A CA 1
ATOM 3715 C C . SER A 1 470 ? 14.075 -10.176 -8.881 1.00 95.62 470 SER A C 1
ATOM 3717 O O . SER A 1 470 ? 14.760 -9.164 -9.016 1.00 95.62 470 SER A O 1
ATOM 3719 N N . VAL A 1 471 ? 14.434 -11.185 -8.092 1.00 95.31 471 VAL A N 1
ATOM 3720 C CA . VAL A 1 471 ? 15.667 -11.191 -7.296 1.00 95.31 471 VAL A CA 1
ATOM 3721 C C . VAL A 1 471 ? 16.489 -12.420 -7.649 1.00 95.31 471 VAL A C 1
ATOM 3723 O O . VAL A 1 471 ? 15.988 -13.542 -7.573 1.00 95.31 471 VAL A O 1
ATOM 3726 N N . LEU A 1 472 ? 17.746 -12.205 -8.028 1.00 93.50 472 LEU A N 1
ATOM 3727 C CA . LEU A 1 472 ? 18.695 -13.242 -8.420 1.00 93.50 472 LEU A CA 1
ATOM 3728 C C . LEU A 1 472 ? 19.850 -13.310 -7.428 1.00 93.50 472 LEU A C 1
ATOM 3730 O O . LEU A 1 472 ? 20.389 -12.278 -7.024 1.00 93.50 472 LEU A O 1
ATOM 3734 N N . ASN A 1 473 ? 20.294 -14.523 -7.114 1.00 91.56 473 ASN A N 1
ATOM 3735 C CA . ASN A 1 473 ? 21.598 -14.717 -6.505 1.00 91.56 473 ASN A CA 1
ATOM 3736 C C . ASN A 1 473 ? 22.688 -14.338 -7.519 1.00 91.56 473 ASN A C 1
ATOM 3738 O O . ASN A 1 473 ? 22.787 -14.937 -8.591 1.00 91.56 473 ASN A O 1
ATOM 3742 N N . GLY A 1 474 ? 23.524 -13.361 -7.174 1.00 89.19 474 GLY A N 1
ATOM 3743 C CA . GLY A 1 474 ? 24.618 -12.901 -8.019 1.00 89.19 474 GLY A CA 1
ATOM 3744 C C . GLY A 1 474 ? 25.733 -13.920 -8.239 1.00 89.19 474 GLY A C 1
ATOM 3745 O O . GLY A 1 474 ? 26.412 -13.844 -9.257 1.00 89.19 474 GLY A O 1
ATOM 3746 N N . GLN A 1 475 ? 25.933 -14.884 -7.343 1.00 88.69 475 GLN A N 1
ATOM 3747 C CA . GLN A 1 475 ? 26.980 -15.900 -7.468 1.00 88.69 475 GLN A CA 1
ATOM 3748 C C . GLN A 1 475 ? 26.564 -17.053 -8.391 1.00 88.69 475 GLN A C 1
ATOM 3750 O O . GLN A 1 475 ? 27.306 -17.438 -9.299 1.00 88.69 475 GLN A O 1
ATOM 3755 N N . THR A 1 476 ? 25.375 -17.612 -8.165 1.00 89.69 476 THR A N 1
ATOM 3756 C CA . THR A 1 476 ? 24.885 -18.809 -8.869 1.00 89.69 476 THR A CA 1
ATOM 3757 C C . THR A 1 476 ? 23.995 -18.485 -10.066 1.00 89.69 476 THR A C 1
ATOM 3759 O O . THR A 1 476 ? 23.857 -19.313 -10.961 1.00 89.69 476 THR A O 1
ATOM 3762 N N . GLY A 1 477 ? 23.391 -17.294 -10.103 1.00 88.38 477 GLY A N 1
ATOM 3763 C CA . GLY A 1 477 ? 22.324 -16.958 -11.046 1.00 88.38 477 GLY A CA 1
ATOM 3764 C C . GLY A 1 477 ? 20.953 -17.525 -10.653 1.00 88.38 477 GLY A C 1
ATOM 3765 O O . GLY A 1 477 ? 19.987 -17.341 -11.386 1.00 88.38 477 GLY A O 1
ATOM 3766 N N . TYR A 1 478 ? 20.824 -18.199 -9.504 1.00 90.81 478 TYR A N 1
ATOM 3767 C CA . TYR A 1 478 ? 19.545 -18.757 -9.064 1.00 90.81 478 TYR A CA 1
ATOM 3768 C C . TYR A 1 478 ? 18.490 -17.660 -8.836 1.00 90.81 478 TYR A C 1
ATOM 3770 O O . TYR A 1 478 ? 18.783 -16.605 -8.270 1.00 90.81 478 TYR A O 1
ATOM 3778 N N . THR A 1 479 ? 17.249 -17.902 -9.268 1.00 91.75 479 THR A N 1
ATOM 3779 C CA . THR A 1 479 ? 16.135 -16.961 -9.070 1.00 91.75 479 THR A CA 1
ATOM 3780 C C . THR A 1 479 ? 15.487 -17.202 -7.709 1.00 91.75 479 THR A C 1
ATOM 3782 O O . THR A 1 479 ? 14.867 -18.236 -7.493 1.00 91.75 479 THR A O 1
ATOM 3785 N N . ILE A 1 480 ? 15.606 -16.229 -6.806 1.00 92.88 480 ILE A N 1
ATOM 3786 C CA . ILE A 1 480 ? 15.025 -16.267 -5.455 1.00 92.88 480 ILE A CA 1
ATOM 3787 C C . ILE A 1 480 ? 13.574 -15.773 -5.492 1.00 92.88 480 ILE A C 1
ATOM 3789 O O . ILE A 1 480 ? 12.674 -16.392 -4.930 1.00 92.88 480 ILE A O 1
ATOM 3793 N N . VAL A 1 481 ? 13.342 -14.653 -6.179 1.00 93.94 481 VAL A N 1
ATOM 3794 C CA . VAL A 1 481 ? 12.009 -14.076 -6.398 1.00 93.94 481 VAL A CA 1
ATOM 3795 C C . VAL A 1 481 ? 11.799 -13.956 -7.899 1.00 93.94 481 VAL A C 1
ATOM 3797 O O . VAL A 1 481 ? 12.626 -13.352 -8.582 1.00 93.94 481 VAL A O 1
ATOM 3800 N N . ASP A 1 482 ? 10.708 -14.525 -8.404 1.00 93.00 482 ASP A N 1
ATOM 3801 C CA . ASP A 1 482 ? 10.426 -14.605 -9.837 1.00 93.00 482 ASP A CA 1
ATOM 3802 C C . ASP A 1 482 ? 9.223 -13.732 -10.209 1.00 93.00 482 ASP A C 1
ATOM 3804 O O . ASP A 1 482 ? 8.110 -14.000 -9.762 1.00 93.00 482 ASP A O 1
ATOM 3808 N N . ASP A 1 483 ? 9.451 -12.684 -11.008 1.00 92.62 483 ASP A N 1
ATOM 3809 C CA . ASP A 1 483 ? 8.417 -11.822 -11.603 1.00 92.62 483 ASP A CA 1
ATOM 3810 C C . ASP A 1 483 ? 7.311 -11.359 -10.634 1.00 92.62 483 ASP A C 1
ATOM 3812 O O . ASP A 1 483 ? 6.130 -11.292 -10.987 1.00 92.62 483 ASP A O 1
ATOM 3816 N N . ALA A 1 484 ? 7.681 -10.998 -9.405 1.00 93.50 484 ALA A N 1
ATOM 3817 C CA . ALA A 1 484 ? 6.716 -10.629 -8.383 1.00 93.50 484 ALA A CA 1
ATOM 3818 C C . ALA A 1 484 ? 6.128 -9.228 -8.631 1.00 93.50 484 ALA A C 1
ATOM 3820 O O . ALA A 1 484 ? 6.848 -8.253 -8.876 1.00 93.50 484 ALA A O 1
ATOM 3821 N N . ARG A 1 485 ? 4.795 -9.137 -8.542 1.00 90.69 485 ARG A N 1
ATOM 3822 C CA . ARG A 1 485 ? 3.987 -7.926 -8.798 1.00 90.69 485 ARG A CA 1
ATOM 3823 C C . ARG A 1 485 ? 3.244 -7.421 -7.566 1.00 90.69 485 ARG A C 1
ATOM 3825 O O . ARG A 1 485 ? 2.254 -6.720 -7.697 1.00 90.69 485 ARG A O 1
ATOM 3832 N N . ASN A 1 486 ? 3.653 -7.839 -6.381 1.00 89.06 486 ASN A N 1
ATOM 3833 C CA . ASN A 1 486 ? 3.093 -7.371 -5.121 1.00 89.06 486 ASN A CA 1
ATOM 3834 C C . ASN A 1 486 ? 4.100 -7.641 -4.000 1.00 89.06 486 ASN A C 1
ATOM 3836 O O . ASN A 1 486 ? 4.947 -8.538 -4.100 1.00 89.06 486 ASN A O 1
ATOM 3840 N N . THR A 1 487 ? 4.029 -6.841 -2.943 1.00 87.44 487 THR A N 1
ATOM 3841 C CA . THR A 1 487 ? 4.946 -6.925 -1.799 1.00 87.44 487 THR A CA 1
ATOM 3842 C C . THR A 1 487 ? 4.820 -8.254 -1.055 1.00 87.44 487 THR A C 1
ATOM 3844 O O . THR A 1 487 ? 5.808 -8.812 -0.574 1.00 87.44 487 THR A O 1
ATOM 3847 N N . SER A 1 488 ? 3.610 -8.801 -1.036 1.00 88.19 488 SER A N 1
ATOM 3848 C CA . SER A 1 488 ? 3.262 -10.067 -0.403 1.00 88.19 488 SER A CA 1
ATOM 3849 C C . SER A 1 488 ? 3.984 -11.271 -1.033 1.00 88.19 488 SER A C 1
ATOM 3851 O O . SER A 1 488 ? 4.638 -12.027 -0.314 1.00 88.19 488 SER A O 1
ATOM 3853 N N . SER A 1 489 ? 3.979 -11.413 -2.363 1.00 89.75 489 SER A N 1
ATOM 3854 C CA . SER A 1 489 ? 4.711 -12.492 -3.057 1.00 89.75 489 SER A CA 1
ATOM 3855 C C . SER A 1 489 ? 6.222 -12.325 -2.927 1.00 89.75 489 SER A C 1
ATOM 3857 O O . SER A 1 489 ? 6.929 -13.305 -2.723 1.00 89.75 489 SER A O 1
ATOM 3859 N N . ILE A 1 490 ? 6.734 -11.089 -2.985 1.00 92.44 490 ILE A N 1
ATOM 3860 C CA . ILE A 1 490 ? 8.165 -10.820 -2.767 1.00 92.44 490 ILE A CA 1
ATOM 3861 C C . ILE A 1 490 ? 8.599 -11.352 -1.397 1.00 92.44 490 ILE A C 1
ATOM 3863 O O . ILE A 1 490 ? 9.577 -12.097 -1.303 1.00 92.44 490 ILE A O 1
ATOM 3867 N N . TYR A 1 491 ? 7.855 -10.996 -0.348 1.00 92.75 491 TYR A N 1
ATOM 3868 C CA . TYR A 1 491 ? 8.145 -11.422 1.015 1.00 92.75 491 TYR A CA 1
ATOM 3869 C C . TYR A 1 491 ? 8.058 -12.947 1.164 1.00 92.75 491 TYR A C 1
ATOM 3871 O O . TYR A 1 491 ? 8.980 -13.567 1.696 1.00 92.75 491 TYR A O 1
ATOM 3879 N N . SER A 1 492 ? 6.989 -13.574 0.661 1.00 90.00 492 SER A N 1
ATOM 3880 C CA . SER A 1 492 ? 6.800 -15.027 0.764 1.00 90.00 492 SER A CA 1
ATOM 3881 C C . SER A 1 492 ? 7.859 -15.825 0.000 1.00 90.00 492 SER A C 1
ATOM 3883 O O . SER A 1 492 ? 8.406 -16.781 0.544 1.00 90.00 492 SER A O 1
ATOM 3885 N N . ASN A 1 493 ? 8.196 -15.431 -1.230 1.00 91.94 493 ASN A N 1
ATOM 3886 C CA . ASN A 1 493 ? 9.221 -16.113 -2.023 1.00 91.94 493 ASN A CA 1
ATOM 3887 C C . ASN A 1 493 ? 10.607 -15.985 -1.384 1.00 91.94 493 ASN A C 1
ATOM 3889 O O . ASN A 1 493 ? 11.342 -16.968 -1.303 1.00 91.94 493 ASN A O 1
ATOM 3893 N N . TRP A 1 494 ? 10.949 -14.791 -0.890 1.00 92.12 494 TRP A N 1
ATOM 3894 C CA . TRP A 1 494 ? 12.224 -14.562 -0.217 1.00 92.12 494 TRP A CA 1
ATOM 3895 C C . TRP A 1 494 ? 12.357 -15.412 1.049 1.00 92.12 494 TRP A C 1
ATOM 3897 O O . TRP A 1 494 ? 13.336 -16.132 1.209 1.00 92.12 494 TRP A O 1
ATOM 3907 N N . THR A 1 495 ? 11.354 -15.364 1.926 1.00 90.25 495 THR A N 1
ATOM 3908 C CA . THR A 1 495 ? 11.372 -16.066 3.220 1.00 90.25 495 THR A CA 1
ATOM 3909 C C . THR A 1 495 ? 11.301 -17.588 3.094 1.00 90.25 495 THR A C 1
ATOM 3911 O O . THR A 1 495 ? 11.786 -18.296 3.977 1.00 90.25 495 THR A O 1
ATOM 3914 N N . ALA A 1 496 ? 10.738 -18.104 1.999 1.00 88.12 496 ALA A N 1
ATOM 3915 C CA . ALA A 1 496 ? 10.735 -19.531 1.692 1.00 88.12 496 ALA A CA 1
ATOM 3916 C C . ALA A 1 496 ? 12.086 -20.048 1.161 1.00 88.12 496 ALA A C 1
ATOM 3918 O O . ALA A 1 496 ? 12.331 -21.255 1.209 1.00 88.12 496 ALA A O 1
ATOM 3919 N N . SER A 1 497 ? 12.960 -19.173 0.650 1.00 86.44 497 SER A N 1
ATOM 3920 C CA . SER A 1 497 ? 14.233 -19.577 0.050 1.00 86.44 497 SER A CA 1
ATOM 3921 C C . SER A 1 497 ? 15.325 -19.772 1.111 1.00 86.44 497 SER A C 1
ATOM 3923 O O . SER A 1 497 ? 15.549 -18.885 1.935 1.00 86.44 497 SER A O 1
ATOM 3925 N N . PRO A 1 498 ? 16.093 -20.877 1.078 1.00 80.56 498 PRO A N 1
ATOM 3926 C CA . PRO A 1 498 ? 17.273 -21.011 1.924 1.00 80.56 498 PRO A CA 1
ATOM 3927 C C . PRO A 1 498 ? 18.366 -20.037 1.454 1.00 80.56 498 PRO A C 1
ATOM 3929 O O . PRO A 1 498 ? 18.789 -20.065 0.301 1.00 80.56 498 PRO A O 1
ATOM 3932 N N . HIS A 1 499 ? 18.850 -19.171 2.345 1.00 81.38 499 HIS A N 1
ATOM 3933 C CA . HIS A 1 499 ? 19.955 -18.239 2.067 1.00 81.38 499 HIS A CA 1
ATOM 3934 C C . HIS A 1 499 ? 21.314 -18.832 2.470 1.00 81.38 499 HIS A C 1
ATOM 3936 O O . HIS A 1 499 ? 22.093 -18.201 3.177 1.00 81.38 499 HIS A O 1
ATOM 3942 N N . THR A 1 500 ? 21.569 -20.080 2.074 1.00 72.38 500 THR A N 1
ATOM 3943 C CA . THR A 1 500 ? 22.774 -20.851 2.444 1.00 72.38 500 THR A CA 1
ATOM 3944 C C . THR A 1 500 ? 23.808 -20.935 1.316 1.00 72.38 500 THR A C 1
ATOM 3946 O O . THR A 1 500 ? 24.748 -21.722 1.399 1.00 72.38 500 THR A O 1
ATOM 3949 N N . GLU A 1 501 ? 23.605 -20.194 0.228 1.00 70.44 501 GLU A N 1
ATOM 3950 C CA . GLU A 1 501 ? 24.471 -20.211 -0.953 1.00 70.44 501 GLU A CA 1
ATOM 3951 C C . GLU A 1 501 ? 25.792 -19.436 -0.731 1.00 70.44 501 GLU A C 1
ATOM 3953 O O . GLU A 1 501 ? 25.924 -18.673 0.229 1.00 70.44 501 GLU A O 1
ATOM 3958 N N . PRO A 1 502 ? 26.828 -19.686 -1.559 1.00 69.38 502 PRO A N 1
ATOM 3959 C CA . PRO A 1 502 ? 28.136 -19.063 -1.384 1.00 69.38 502 PRO A CA 1
ATOM 3960 C C . PRO A 1 502 ? 28.101 -17.542 -1.573 1.00 69.38 502 PRO A C 1
ATOM 3962 O O . PRO A 1 502 ? 27.526 -17.021 -2.529 1.00 69.38 502 PRO A O 1
ATOM 3965 N N . TYR A 1 503 ? 28.808 -16.845 -0.682 1.00 78.81 503 TYR A N 1
ATOM 3966 C CA . TYR A 1 503 ? 28.984 -15.397 -0.708 1.00 78.81 503 TYR A CA 1
ATOM 3967 C C . TYR A 1 503 ? 29.784 -14.938 -1.935 1.00 78.81 503 TYR A C 1
ATOM 3969 O O . TYR A 1 503 ? 30.855 -15.476 -2.216 1.00 78.81 503 TYR A O 1
ATOM 3977 N N . GLY A 1 504 ? 29.297 -13.905 -2.626 1.00 81.94 504 GLY A N 1
ATOM 3978 C CA . GLY A 1 504 ? 30.005 -13.258 -3.734 1.00 81.94 504 GLY A CA 1
ATOM 3979 C C . GLY A 1 504 ? 29.091 -12.840 -4.885 1.00 81.94 504 GLY A C 1
ATOM 3980 O O . GLY A 1 504 ? 27.867 -12.967 -4.806 1.00 81.94 504 GLY A O 1
ATOM 3981 N N . LEU A 1 505 ? 29.710 -12.331 -5.951 1.00 87.50 505 LEU A N 1
ATOM 3982 C CA . LEU A 1 505 ? 29.072 -11.997 -7.221 1.00 87.50 505 LEU A CA 1
ATOM 3983 C C . LEU A 1 505 ? 29.869 -12.609 -8.379 1.00 87.50 505 LEU A C 1
ATOM 3985 O O . LEU A 1 505 ? 31.017 -12.245 -8.615 1.00 87.50 505 LEU A O 1
ATOM 3989 N N . SER A 1 506 ? 29.222 -13.450 -9.180 1.00 90.94 506 SER A N 1
ATOM 3990 C CA . SER A 1 506 ? 29.706 -13.833 -10.502 1.00 90.94 506 SER A CA 1
ATOM 3991 C C . SER A 1 506 ? 28.890 -13.089 -11.552 1.00 90.94 506 SER A C 1
ATOM 3993 O O . SER A 1 506 ? 27.819 -13.529 -11.983 1.00 90.94 506 SER A O 1
ATOM 3995 N N . LEU A 1 507 ? 29.406 -11.934 -11.980 1.00 90.44 507 LEU A N 1
ATOM 3996 C CA . LEU A 1 507 ? 28.728 -11.097 -12.968 1.00 90.44 507 LEU A CA 1
ATOM 3997 C C . LEU A 1 507 ? 28.367 -11.871 -14.256 1.00 90.44 507 LEU A C 1
ATOM 3999 O O . LEU A 1 507 ? 27.235 -11.722 -14.719 1.00 90.44 507 LEU A O 1
ATOM 4003 N N . PRO A 1 508 ? 29.230 -12.744 -14.821 1.00 92.88 508 PRO A N 1
ATOM 4004 C CA . PRO A 1 508 ? 28.848 -13.553 -15.976 1.00 92.88 508 PRO A CA 1
ATOM 4005 C C . PRO A 1 508 ? 27.636 -14.463 -15.732 1.00 92.88 508 PRO A C 1
ATOM 4007 O O . PRO A 1 508 ? 26.753 -14.512 -16.585 1.00 92.88 508 PRO A O 1
ATOM 4010 N N . ASN A 1 509 ? 27.549 -15.146 -14.584 1.00 92.31 509 ASN A N 1
ATOM 4011 C CA . ASN A 1 509 ? 26.424 -16.041 -14.273 1.00 92.31 509 ASN A CA 1
ATOM 4012 C C . ASN A 1 509 ? 25.110 -15.265 -14.123 1.00 92.31 509 ASN A C 1
ATOM 4014 O O . ASN A 1 509 ? 24.077 -15.652 -14.681 1.00 92.31 509 ASN A O 1
ATOM 4018 N N . ALA A 1 510 ? 25.163 -14.127 -13.425 1.00 92.75 510 ALA A N 1
ATOM 4019 C CA . ALA A 1 510 ? 24.021 -13.233 -13.292 1.00 92.75 510 ALA A CA 1
ATOM 4020 C C . ALA A 1 510 ? 23.548 -12.707 -14.659 1.00 92.75 510 ALA A C 1
ATOM 4022 O O . ALA A 1 510 ? 22.350 -12.710 -14.943 1.00 92.75 510 ALA A O 1
ATOM 4023 N N . LEU A 1 511 ? 24.477 -12.316 -15.541 1.00 94.50 511 LEU A N 1
ATOM 4024 C CA . LEU A 1 511 ? 24.161 -11.834 -16.890 1.00 94.50 511 LEU A CA 1
ATOM 4025 C C . LEU A 1 511 ? 23.618 -12.937 -17.810 1.00 94.50 511 LEU A C 1
ATOM 4027 O O . LEU A 1 511 ? 22.717 -12.666 -18.602 1.00 94.50 511 LEU A O 1
ATOM 4031 N N . ILE A 1 512 ? 24.118 -14.174 -17.711 1.00 95.19 512 ILE A N 1
ATOM 4032 C CA . ILE A 1 512 ? 23.562 -15.324 -18.448 1.00 95.19 512 ILE A CA 1
ATOM 4033 C C . ILE A 1 512 ? 22.098 -15.532 -18.058 1.00 95.19 512 ILE A C 1
ATOM 4035 O O . ILE A 1 512 ? 21.237 -15.634 -18.932 1.00 95.19 512 ILE A O 1
ATOM 4039 N N . THR A 1 513 ? 21.813 -15.521 -16.756 1.00 94.88 513 THR A N 1
ATOM 4040 C CA . THR A 1 513 ? 20.446 -15.666 -16.245 1.00 94.88 513 THR A CA 1
ATOM 4041 C C . THR A 1 513 ? 19.569 -14.499 -16.697 1.00 94.88 513 THR A C 1
ATOM 4043 O O . THR A 1 513 ? 18.473 -14.712 -17.209 1.00 94.88 513 THR A O 1
ATOM 4046 N N . LEU A 1 514 ? 20.057 -13.257 -16.588 1.00 95.06 514 LEU A N 1
ATOM 4047 C CA . LEU A 1 514 ? 19.347 -12.069 -17.069 1.00 95.06 514 LEU A CA 1
ATOM 4048 C C . LEU A 1 514 ? 18.997 -12.186 -18.559 1.00 95.06 514 LEU A C 1
ATOM 4050 O O . LEU A 1 514 ? 17.862 -11.909 -18.947 1.00 95.06 514 LEU A O 1
ATOM 4054 N N . LYS A 1 515 ? 19.946 -12.634 -19.388 1.00 93.62 515 LYS A N 1
ATOM 4055 C CA . LYS A 1 515 ? 19.725 -12.863 -20.818 1.00 93.62 515 LYS A CA 1
ATOM 4056 C C . LYS A 1 515 ? 18.618 -13.890 -21.056 1.00 93.62 515 LYS A C 1
ATOM 4058 O O . LYS A 1 515 ? 17.685 -13.599 -21.796 1.00 93.62 515 LYS A O 1
ATOM 4063 N N . GLN A 1 516 ? 18.688 -15.048 -20.398 1.00 92.62 516 GLN A N 1
ATOM 4064 C CA . GLN A 1 516 ? 17.673 -16.102 -20.515 1.00 92.62 516 GLN A CA 1
ATOM 4065 C C . GLN A 1 516 ? 16.282 -15.606 -20.105 1.00 92.62 516 GLN A C 1
ATOM 4067 O O . GLN A 1 516 ? 15.295 -15.886 -20.780 1.00 92.62 516 GLN A O 1
ATOM 4072 N N . ARG A 1 517 ? 16.189 -14.815 -19.030 1.00 91.81 517 ARG A N 1
ATOM 4073 C CA . ARG A 1 517 ? 14.919 -14.221 -18.586 1.00 91.81 517 ARG A CA 1
ATOM 4074 C C . ARG A 1 517 ? 14.341 -13.260 -19.621 1.00 91.81 517 ARG A C 1
ATOM 4076 O O . ARG A 1 517 ? 13.146 -13.318 -19.902 1.00 91.81 517 ARG A O 1
ATOM 4083 N N . LEU A 1 518 ? 15.177 -12.402 -20.207 1.00 90.19 518 LEU A N 1
ATOM 4084 C CA . LEU A 1 518 ? 14.755 -11.486 -21.268 1.00 90.19 518 LEU A CA 1
ATOM 4085 C C . LEU A 1 518 ? 14.295 -12.242 -22.521 1.00 90.19 518 LEU A C 1
ATOM 4087 O O . LEU A 1 518 ? 13.275 -11.878 -23.097 1.00 90.19 518 LEU A O 1
ATOM 4091 N N . GLU A 1 519 ? 14.988 -13.315 -22.904 1.00 89.75 519 GLU A N 1
ATOM 4092 C CA . GLU A 1 519 ? 14.591 -14.182 -24.022 1.00 89.75 519 GLU A CA 1
ATOM 4093 C C . GLU A 1 519 ? 13.235 -14.857 -23.766 1.00 89.75 519 GLU A C 1
ATOM 4095 O O . GLU A 1 519 ? 12.326 -14.727 -24.586 1.00 89.75 519 GLU A O 1
ATOM 4100 N N . ASN A 1 520 ? 13.051 -15.475 -22.594 1.00 89.00 520 ASN A N 1
ATOM 4101 C CA . ASN A 1 520 ? 11.784 -16.104 -22.200 1.00 89.00 520 ASN A CA 1
ATOM 4102 C C . ASN A 1 520 ? 10.623 -15.103 -22.188 1.00 89.00 520 ASN A C 1
ATOM 4104 O O . ASN A 1 520 ? 9.489 -15.423 -22.548 1.00 89.00 520 ASN A O 1
ATOM 4108 N N . ARG A 1 521 ? 10.892 -13.873 -21.749 1.00 86.69 521 ARG A N 1
ATOM 4109 C CA . ARG A 1 521 ? 9.904 -12.800 -21.746 1.00 86.69 521 ARG A CA 1
ATOM 4110 C C . ARG A 1 521 ? 9.516 -12.389 -23.164 1.00 86.69 521 ARG A C 1
ATOM 4112 O O . ARG A 1 521 ? 8.327 -12.318 -23.459 1.00 86.69 521 ARG A O 1
ATOM 4119 N N . ILE A 1 522 ? 10.502 -12.143 -24.024 1.00 83.94 522 ILE A N 1
ATOM 4120 C CA . ILE A 1 522 ? 10.295 -11.814 -25.438 1.00 83.94 522 ILE A CA 1
ATOM 4121 C C . ILE A 1 522 ? 9.460 -12.904 -26.124 1.00 83.94 522 ILE A C 1
ATOM 4123 O O . ILE A 1 522 ? 8.531 -12.600 -26.869 1.00 83.94 522 ILE A O 1
ATOM 4127 N N . GLU A 1 523 ? 9.740 -14.177 -25.839 1.00 85.00 523 GLU A N 1
ATOM 4128 C CA . GLU A 1 523 ? 8.980 -15.302 -26.382 1.00 85.00 523 GLU A CA 1
ATOM 4129 C C . GLU A 1 523 ? 7.516 -15.303 -25.912 1.00 85.00 523 GLU A C 1
ATOM 4131 O O . GLU A 1 523 ? 6.607 -15.459 -26.730 1.00 85.00 523 GLU A O 1
ATOM 4136 N N . LYS A 1 524 ? 7.262 -15.058 -24.618 1.00 84.44 524 LYS A N 1
ATOM 4137 C CA . LYS A 1 524 ? 5.896 -14.920 -24.080 1.00 84.44 524 LYS A CA 1
ATOM 4138 C C . LYS A 1 524 ? 5.138 -13.765 -24.742 1.00 84.44 524 LYS A C 1
ATOM 4140 O O . LYS A 1 524 ? 3.999 -13.956 -25.168 1.00 84.44 524 LYS A O 1
ATOM 4145 N N . GLU A 1 525 ? 5.768 -12.596 -24.861 1.00 81.94 525 GLU A N 1
ATOM 4146 C CA . GLU A 1 525 ? 5.181 -11.411 -25.505 1.00 81.94 525 GLU A CA 1
ATOM 4147 C C . GLU A 1 525 ? 4.864 -11.679 -26.984 1.00 81.94 525 GLU A C 1
ATOM 4149 O O . GLU A 1 525 ? 3.768 -11.361 -27.452 1.00 81.94 525 GLU A O 1
ATOM 4154 N N . LYS A 1 526 ? 5.776 -12.348 -27.704 1.00 80.56 526 LYS A N 1
ATOM 4155 C CA . LYS A 1 526 ? 5.578 -12.768 -29.097 1.00 80.56 526 LYS A CA 1
ATOM 4156 C C . LYS A 1 526 ? 4.404 -13.737 -29.246 1.00 80.56 526 LYS A C 1
ATOM 4158 O O . LYS A 1 526 ? 3.576 -13.544 -30.131 1.00 80.56 526 LYS A O 1
ATOM 4163 N N . ASN A 1 527 ? 4.324 -14.763 -28.399 1.00 82.69 527 ASN A N 1
ATOM 4164 C CA . ASN A 1 527 ? 3.292 -15.800 -28.491 1.00 82.69 527 ASN A CA 1
ATOM 4165 C C . ASN A 1 527 ? 1.889 -15.261 -28.183 1.00 82.69 527 ASN A C 1
ATOM 4167 O O . ASN A 1 527 ? 0.908 -15.735 -28.749 1.00 82.69 527 ASN A O 1
ATOM 4171 N N . GLN A 1 528 ? 1.791 -14.268 -27.299 1.00 79.75 528 GLN A N 1
ATOM 4172 C CA . GLN A 1 528 ? 0.518 -13.655 -26.921 1.00 79.75 528 GLN A CA 1
ATOM 4173 C C . GLN A 1 528 ? 0.165 -12.427 -27.774 1.00 79.75 528 GLN A C 1
ATOM 4175 O O . GLN A 1 528 ? -0.970 -11.961 -27.718 1.00 79.75 528 GLN A O 1
ATOM 4180 N N . ASN A 1 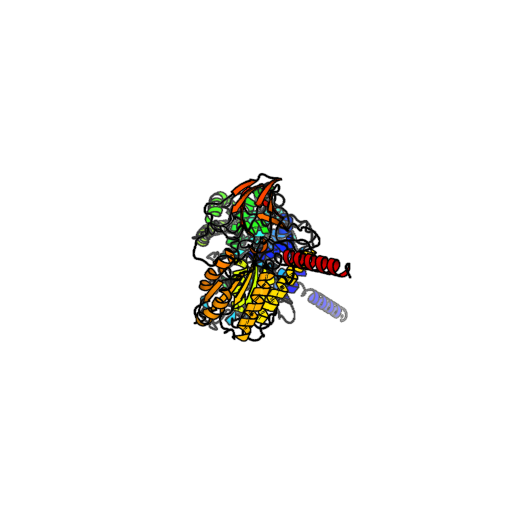529 ? 1.117 -11.908 -28.561 1.00 77.62 529 ASN A N 1
ATOM 4181 C CA . ASN A 1 529 ? 1.024 -10.622 -29.257 1.00 77.62 529 ASN A CA 1
ATOM 4182 C C . ASN A 1 529 ? 0.636 -9.466 -28.309 1.00 77.62 529 ASN A C 1
ATOM 4184 O O . ASN A 1 529 ? -0.148 -8.582 -28.659 1.00 77.62 529 ASN A O 1
ATOM 4188 N N . ILE A 1 530 ? 1.164 -9.503 -27.081 1.00 77.31 530 ILE A N 1
ATOM 4189 C CA . ILE A 1 530 ? 0.932 -8.498 -26.039 1.00 77.31 530 ILE A CA 1
ATOM 4190 C C . ILE A 1 530 ? 2.244 -7.760 -25.803 1.00 77.31 530 ILE A C 1
ATOM 4192 O O . ILE A 1 530 ? 3.229 -8.364 -25.384 1.00 77.31 530 ILE A O 1
ATOM 4196 N N . TYR A 1 531 ? 2.238 -6.447 -26.023 1.00 83.62 531 TYR A N 1
ATOM 4197 C CA . TYR A 1 531 ? 3.364 -5.574 -25.708 1.00 83.62 531 TYR A CA 1
ATOM 4198 C C . TYR A 1 531 ? 3.115 -4.847 -24.388 1.00 83.62 531 TYR A C 1
ATOM 4200 O O . TYR A 1 531 ? 1.985 -4.499 -24.042 1.00 83.62 531 TYR A O 1
ATOM 4208 N N . THR A 1 532 ? 4.186 -4.590 -23.647 1.00 84.69 532 THR A N 1
ATOM 4209 C CA . THR A 1 532 ? 4.148 -3.821 -22.402 1.00 84.69 532 THR A CA 1
ATOM 4210 C C . THR A 1 532 ? 5.132 -2.671 -22.484 1.00 84.69 532 THR A C 1
ATOM 4212 O O . THR A 1 532 ? 6.242 -2.823 -22.984 1.00 84.69 532 THR A O 1
ATOM 4215 N N . SER A 1 533 ? 4.735 -1.514 -21.961 1.00 87.94 533 SER A N 1
ATOM 4216 C CA . SER A 1 533 ? 5.580 -0.324 -21.961 1.00 87.94 533 SER A CA 1
ATOM 4217 C C . SER A 1 533 ? 6.633 -0.310 -20.837 1.00 87.94 533 SER A C 1
ATOM 4219 O O . SER A 1 533 ? 7.169 0.748 -20.501 1.00 87.94 533 SER A O 1
ATOM 4221 N N . SER A 1 534 ? 6.829 -1.419 -20.117 1.00 90.12 534 SER A N 1
ATOM 4222 C CA . SER A 1 534 ? 7.710 -1.448 -18.944 1.00 90.12 534 SER A CA 1
ATOM 4223 C C . SER A 1 534 ? 9.180 -1.441 -19.364 1.00 90.12 534 SER A C 1
ATOM 4225 O O . SER A 1 534 ? 9.599 -2.312 -20.129 1.00 90.12 534 SER A O 1
ATOM 4227 N N . SER A 1 535 ? 9.980 -0.544 -18.802 1.00 91.88 535 SER A N 1
ATOM 4228 C CA . SER A 1 535 ? 11.416 -0.495 -19.100 1.00 91.88 535 SER A CA 1
ATOM 4229 C C . SER A 1 535 ? 12.185 -1.532 -18.294 1.00 91.88 535 SER A C 1
ATOM 4231 O O . SER A 1 535 ? 11.926 -1.719 -17.107 1.00 91.88 535 SER A O 1
ATOM 4233 N N . CYS A 1 536 ? 13.126 -2.226 -18.930 1.00 93.31 536 CYS A N 1
ATOM 4234 C CA . CYS A 1 536 ? 13.940 -3.229 -18.249 1.00 93.31 536 CYS A CA 1
ATOM 4235 C C . CYS A 1 536 ? 15.096 -2.552 -17.510 1.00 93.31 536 CYS A C 1
ATOM 4237 O O . CYS A 1 536 ? 15.841 -1.766 -18.096 1.00 93.31 536 CYS A O 1
ATOM 4239 N N . VAL A 1 537 ? 15.261 -2.877 -16.231 1.00 95.00 537 VAL A N 1
ATOM 4240 C CA . VAL A 1 537 ? 16.367 -2.382 -15.409 1.00 95.00 537 VAL A CA 1
ATOM 4241 C C . VAL A 1 537 ? 16.990 -3.557 -14.673 1.00 95.00 537 VAL A C 1
ATOM 4243 O O . VAL A 1 537 ? 16.281 -4.371 -14.087 1.00 95.00 537 VAL A O 1
ATOM 4246 N N . ALA A 1 538 ? 18.313 -3.646 -14.684 1.00 95.75 538 ALA A N 1
ATOM 4247 C CA . ALA A 1 538 ? 19.056 -4.615 -13.893 1.00 95.75 538 ALA A CA 1
ATOM 4248 C C . ALA A 1 538 ? 19.905 -3.872 -12.857 1.00 95.75 538 ALA A C 1
ATOM 4250 O O . ALA A 1 538 ? 20.826 -3.141 -13.215 1.00 95.75 538 ALA A O 1
ATOM 4251 N N . LEU A 1 539 ? 19.563 -4.043 -11.579 1.00 94.44 539 LEU A N 1
ATOM 4252 C CA . LEU A 1 539 ? 20.292 -3.479 -10.444 1.00 94.44 539 LEU A CA 1
ATOM 4253 C C . LEU A 1 539 ? 21.255 -4.541 -9.918 1.00 94.44 539 LEU A C 1
ATOM 4255 O O . LEU A 1 539 ? 20.809 -5.579 -9.439 1.00 94.44 539 LEU A O 1
ATOM 4259 N N . VAL A 1 540 ? 22.557 -4.296 -10.016 1.00 92.88 540 VAL A N 1
ATOM 4260 C CA . VAL A 1 540 ? 23.600 -5.261 -9.658 1.00 92.88 540 VAL A CA 1
ATOM 4261 C C . VAL A 1 540 ? 24.352 -4.788 -8.422 1.00 92.88 540 VAL A C 1
ATOM 4263 O O . VAL A 1 540 ? 25.059 -3.782 -8.473 1.00 92.88 540 VAL A O 1
ATOM 4266 N N . MET A 1 541 ? 24.225 -5.531 -7.323 1.00 87.75 541 MET A N 1
ATOM 4267 C CA . MET A 1 541 ? 24.979 -5.302 -6.090 1.00 87.75 541 MET A CA 1
ATOM 4268 C C . MET A 1 541 ? 26.367 -5.918 -6.227 1.00 87.75 541 MET A C 1
ATOM 4270 O O . MET A 1 541 ? 26.552 -7.119 -6.071 1.00 87.75 541 MET A O 1
ATOM 4274 N N . GLY A 1 542 ? 27.340 -5.081 -6.562 1.00 81.69 542 GLY A N 1
ATOM 4275 C CA . GLY A 1 542 ? 28.753 -5.418 -6.704 1.00 81.69 542 GLY A CA 1
ATOM 4276 C C . GLY A 1 542 ? 29.613 -4.791 -5.612 1.00 81.69 542 GLY A C 1
ATOM 4277 O O . GLY A 1 542 ? 30.751 -4.397 -5.870 1.00 81.69 542 GLY A O 1
ATOM 4278 N N . TYR A 1 543 ? 29.062 -4.642 -4.403 1.00 76.94 543 TYR A N 1
ATOM 4279 C CA . TYR A 1 543 ? 29.678 -3.871 -3.323 1.00 76.94 543 TYR A CA 1
ATOM 4280 C C . TYR A 1 543 ? 31.059 -4.425 -2.939 1.00 76.94 543 TYR A C 1
ATOM 4282 O O . TYR A 1 543 ? 32.060 -3.701 -2.932 1.00 76.94 543 TYR A O 1
ATOM 4290 N N . SER A 1 544 ? 31.110 -5.726 -2.664 1.00 74.06 544 SER A N 1
ATOM 4291 C CA . SER A 1 544 ? 32.270 -6.401 -2.071 1.00 74.06 544 SER A CA 1
ATOM 4292 C C . SER A 1 544 ? 33.196 -7.080 -3.085 1.00 74.06 544 SER A C 1
ATOM 4294 O O . SER A 1 544 ? 34.330 -7.422 -2.754 1.00 74.06 544 SER A O 1
ATOM 4296 N N . THR A 1 545 ? 32.726 -7.293 -4.317 1.00 74.75 545 THR A N 1
ATOM 4297 C CA . THR A 1 545 ? 33.362 -8.232 -5.249 1.00 74.75 545 THR A CA 1
ATOM 4298 C C . THR A 1 545 ? 34.227 -7.522 -6.289 1.00 74.75 545 THR A C 1
ATOM 4300 O O . THR A 1 545 ? 33.777 -6.591 -6.958 1.00 74.75 545 THR A O 1
ATOM 4303 N N . ASN A 1 546 ? 35.466 -7.998 -6.429 1.00 80.25 546 ASN A N 1
ATOM 4304 C CA . ASN A 1 546 ? 36.384 -7.643 -7.510 1.00 80.25 546 ASN A CA 1
ATOM 4305 C C . ASN A 1 546 ? 36.086 -8.522 -8.741 1.00 80.25 546 ASN A C 1
ATOM 4307 O O . ASN A 1 546 ? 35.897 -9.729 -8.592 1.00 80.25 546 ASN A O 1
ATOM 4311 N N . ILE A 1 547 ? 36.047 -7.933 -9.938 1.00 82.81 547 ILE A N 1
ATOM 4312 C CA . ILE A 1 547 ? 35.804 -8.660 -11.190 1.00 82.81 547 ILE A CA 1
ATOM 4313 C C . ILE A 1 547 ? 37.160 -9.033 -11.811 1.00 82.81 547 ILE A C 1
ATOM 4315 O O . ILE A 1 547 ? 37.885 -8.132 -12.236 1.00 82.81 547 ILE A O 1
ATOM 4319 N N . PRO A 1 548 ? 37.513 -10.327 -11.919 1.00 86.00 548 PRO A N 1
ATOM 4320 C CA . PRO A 1 548 ? 38.744 -10.734 -12.592 1.00 86.00 548 PRO A CA 1
ATOM 4321 C C . PRO A 1 548 ? 38.676 -10.434 -14.097 1.00 86.00 548 PRO A C 1
ATOM 4323 O O . PRO A 1 548 ? 37.599 -10.454 -14.695 1.00 86.00 548 PRO A O 1
ATOM 4326 N N . ASP A 1 549 ? 39.827 -10.217 -14.741 1.00 85.69 549 ASP A N 1
ATOM 4327 C CA . ASP A 1 549 ? 39.894 -9.812 -16.158 1.00 85.69 549 ASP A CA 1
ATOM 4328 C C . ASP A 1 549 ? 39.173 -10.782 -17.112 1.00 85.69 549 ASP A C 1
ATOM 4330 O O . ASP A 1 549 ? 38.526 -10.358 -18.074 1.00 85.69 549 ASP A O 1
ATOM 4334 N N . SER A 1 550 ? 39.223 -12.090 -16.830 1.00 87.44 550 SER A N 1
ATOM 4335 C CA . SER A 1 550 ? 38.506 -13.108 -17.609 1.00 87.44 550 SER A CA 1
ATOM 4336 C C . SER A 1 550 ? 36.989 -12.930 -17.547 1.00 87.44 550 SER A C 1
ATOM 4338 O O . SER A 1 550 ? 36.297 -13.066 -18.560 1.00 87.44 550 SER A O 1
ATOM 4340 N N . ASP A 1 551 ? 36.468 -12.603 -16.364 1.00 88.69 551 ASP A N 1
ATOM 4341 C CA . ASP A 1 551 ? 35.042 -12.372 -16.156 1.00 88.69 551 ASP A CA 1
ATOM 4342 C C . ASP A 1 551 ? 34.629 -11.012 -16.700 1.00 88.69 551 ASP A C 1
ATOM 4344 O O . ASP A 1 551 ? 33.520 -10.889 -17.214 1.00 88.69 551 ASP A O 1
ATOM 4348 N N . TYR A 1 552 ? 35.520 -10.019 -16.665 1.00 89.62 552 TYR A N 1
ATOM 4349 C CA . TYR A 1 552 ? 35.291 -8.713 -17.273 1.00 89.62 552 TYR A CA 1
ATOM 4350 C C . TYR A 1 552 ? 35.052 -8.837 -18.785 1.00 89.62 552 TYR A C 1
ATOM 4352 O O . TYR A 1 552 ? 34.027 -8.368 -19.284 1.00 89.62 552 TYR A O 1
ATOM 4360 N N . GLU A 1 553 ? 35.937 -9.515 -19.527 1.00 89.81 553 GLU A N 1
ATOM 4361 C CA . GLU A 1 553 ? 35.764 -9.674 -20.980 1.00 89.81 553 GLU A CA 1
ATOM 4362 C C . GLU A 1 553 ? 34.523 -10.512 -21.321 1.00 89.81 553 GLU A C 1
ATOM 4364 O O . GLU A 1 553 ? 33.782 -10.207 -22.267 1.00 89.81 553 GLU A O 1
ATOM 4369 N N . ARG A 1 554 ? 34.223 -11.529 -20.504 1.00 92.25 554 ARG A N 1
ATOM 4370 C CA . ARG A 1 554 ? 33.005 -12.332 -20.654 1.00 92.25 554 ARG A CA 1
ATOM 4371 C C . ARG A 1 554 ? 31.743 -11.513 -20.390 1.00 92.25 554 ARG A C 1
ATOM 4373 O O . ARG A 1 554 ? 30.810 -11.565 -21.192 1.00 92.25 554 ARG A O 1
ATOM 4380 N N . ALA A 1 555 ? 31.719 -10.734 -19.311 1.00 91.44 555 ALA A N 1
ATOM 4381 C CA . ALA A 1 555 ? 30.618 -9.845 -18.961 1.00 91.44 555 ALA A CA 1
ATOM 4382 C C . ALA A 1 555 ? 30.395 -8.795 -20.050 1.00 91.44 555 ALA A C 1
ATOM 4384 O O . ALA A 1 555 ? 29.267 -8.600 -20.489 1.00 91.44 555 ALA A O 1
ATOM 4385 N N . LYS A 1 556 ? 31.465 -8.191 -20.574 1.00 90.25 556 LYS A N 1
ATOM 4386 C CA . LYS A 1 556 ? 31.404 -7.228 -21.679 1.00 90.25 556 LYS A CA 1
ATOM 4387 C C . LYS A 1 556 ? 30.772 -7.823 -22.938 1.00 90.25 556 LYS A C 1
ATOM 4389 O O . LYS A 1 556 ? 29.936 -7.183 -23.575 1.00 90.25 556 LYS A O 1
ATOM 4394 N N . SER A 1 557 ? 31.140 -9.054 -23.296 1.00 90.06 557 SER A N 1
ATOM 4395 C CA . SER A 1 557 ? 30.526 -9.778 -24.416 1.00 90.06 557 SER A CA 1
ATOM 4396 C C . SER A 1 557 ? 29.036 -10.063 -24.172 1.00 90.06 557 SER A C 1
ATOM 4398 O O . SER A 1 557 ? 28.198 -9.817 -25.043 1.00 90.06 557 SER A O 1
ATOM 4400 N N . LEU A 1 558 ? 28.686 -10.508 -22.960 1.00 92.31 558 LEU A N 1
ATOM 4401 C CA . LEU A 1 558 ? 27.302 -10.770 -22.562 1.00 92.31 558 LEU A CA 1
ATOM 4402 C C . LEU A 1 558 ? 26.447 -9.499 -22.572 1.00 92.31 558 LEU A C 1
ATOM 4404 O O . LEU A 1 558 ? 25.359 -9.530 -23.135 1.00 92.31 558 LEU A O 1
ATOM 4408 N N . ILE A 1 559 ? 26.941 -8.379 -22.037 1.00 92.00 559 ILE A N 1
ATOM 4409 C CA . ILE A 1 559 ? 26.238 -7.087 -22.036 1.00 92.00 559 ILE A CA 1
ATOM 4410 C C . ILE A 1 559 ? 25.906 -6.667 -23.466 1.00 92.00 559 ILE A C 1
ATOM 4412 O O . ILE A 1 559 ? 24.746 -6.386 -23.750 1.00 92.00 559 ILE A O 1
ATOM 4416 N N . ARG A 1 560 ? 26.870 -6.714 -24.397 1.00 88.50 560 ARG A N 1
ATOM 4417 C CA . ARG A 1 560 ? 26.604 -6.417 -25.818 1.00 88.50 560 ARG A CA 1
ATOM 4418 C C . ARG A 1 560 ? 25.535 -7.333 -26.406 1.00 88.50 560 ARG A C 1
ATOM 4420 O O . ARG A 1 560 ? 24.653 -6.873 -27.125 1.00 88.50 560 ARG A O 1
ATOM 4427 N N . SER A 1 561 ? 25.589 -8.627 -26.087 1.00 88.38 561 SER A N 1
ATOM 4428 C CA . SER A 1 561 ? 24.575 -9.584 -26.535 1.00 88.38 561 SER A CA 1
ATOM 4429 C C . SER A 1 561 ? 23.197 -9.326 -25.923 1.00 88.38 561 SER A C 1
ATOM 4431 O O . SER A 1 561 ? 22.201 -9.640 -26.564 1.00 88.38 561 SER A O 1
ATOM 4433 N N . ILE A 1 562 ? 23.118 -8.830 -24.692 1.00 90.88 562 ILE A N 1
ATOM 4434 C CA . ILE A 1 562 ? 21.849 -8.522 -24.030 1.00 90.88 562 ILE A CA 1
ATOM 4435 C C . ILE A 1 562 ? 21.277 -7.218 -24.588 1.00 90.88 562 ILE A C 1
ATOM 4437 O O . ILE A 1 562 ? 20.095 -7.155 -24.905 1.00 90.88 562 ILE A O 1
ATOM 4441 N N . LYS A 1 563 ? 22.114 -6.193 -24.763 1.00 88.50 563 LYS A N 1
ATOM 4442 C CA . LYS A 1 563 ? 21.730 -4.893 -25.326 1.00 88.50 563 LYS A CA 1
ATOM 4443 C C . LYS A 1 563 ? 21.314 -4.992 -26.792 1.00 88.50 563 LYS A C 1
ATOM 4445 O O . LYS A 1 563 ? 20.476 -4.220 -27.238 1.00 88.50 563 LYS A O 1
ATOM 4450 N N . SER A 1 564 ? 21.834 -5.962 -27.545 1.00 82.38 564 SER A N 1
ATOM 4451 C CA . SER A 1 564 ? 21.341 -6.226 -28.901 1.00 82.38 564 SER A CA 1
ATOM 4452 C C . SER A 1 564 ? 19.937 -6.845 -28.919 1.00 82.38 564 SER A C 1
ATOM 4454 O O . SER A 1 564 ? 19.183 -6.584 -29.854 1.00 82.38 564 SER A O 1
ATOM 4456 N N . LEU A 1 565 ? 19.579 -7.618 -27.884 1.00 83.44 565 LEU A N 1
ATOM 4457 C CA . LEU A 1 565 ? 18.239 -8.176 -27.655 1.00 83.44 565 LEU A CA 1
ATOM 4458 C C . LEU A 1 565 ? 17.261 -7.120 -27.121 1.00 83.44 565 LEU A C 1
ATOM 4460 O O . LEU A 1 565 ? 16.133 -7.028 -27.598 1.00 83.44 565 LEU A O 1
ATOM 4464 N N . ASN A 1 566 ? 17.692 -6.327 -26.138 1.00 88.25 566 ASN A N 1
ATOM 4465 C CA . ASN A 1 566 ? 16.917 -5.249 -25.535 1.00 88.25 566 ASN A CA 1
ATOM 4466 C C . ASN A 1 566 ? 17.790 -3.991 -25.355 1.00 88.25 566 ASN A C 1
ATOM 4468 O O . ASN A 1 566 ? 18.438 -3.828 -24.315 1.00 88.25 566 ASN A O 1
ATOM 4472 N N . PRO A 1 567 ? 17.798 -3.090 -26.352 1.00 86.69 567 PRO A N 1
ATOM 4473 C CA . PRO A 1 567 ? 18.584 -1.858 -26.315 1.00 86.69 567 PRO A CA 1
ATOM 4474 C C . PRO A 1 567 ? 18.220 -0.899 -25.177 1.00 86.69 567 PRO A C 1
ATOM 4476 O O . PRO A 1 567 ? 19.077 -0.160 -24.709 1.00 86.69 567 PRO A O 1
ATOM 4479 N N . ASP A 1 568 ? 16.966 -0.924 -24.712 1.00 87.25 568 ASP A N 1
ATOM 4480 C CA . ASP A 1 568 ? 16.477 -0.055 -23.634 1.00 87.25 568 ASP A CA 1
ATOM 4481 C C . ASP A 1 568 ? 16.804 -0.580 -22.225 1.00 87.25 568 ASP A C 1
ATOM 4483 O O . ASP A 1 568 ? 16.515 0.109 -21.243 1.00 87.25 568 ASP A O 1
ATOM 4487 N N . LEU A 1 569 ? 17.393 -1.779 -22.091 1.00 91.81 569 LEU A N 1
ATOM 4488 C CA . LEU A 1 569 ? 17.837 -2.287 -20.791 1.00 91.81 569 LEU A CA 1
ATOM 4489 C C . LEU A 1 569 ? 18.827 -1.300 -20.166 1.00 91.81 569 LEU A C 1
ATOM 4491 O O . LEU A 1 569 ? 19.839 -0.984 -20.783 1.00 91.81 569 LEU A O 1
ATOM 4495 N N . ARG A 1 570 ? 18.597 -0.887 -18.918 1.00 92.75 570 ARG A N 1
ATOM 4496 C CA . ARG A 1 570 ? 19.565 -0.102 -18.134 1.00 92.75 570 ARG A CA 1
ATOM 4497 C C . ARG A 1 570 ? 20.227 -0.971 -17.075 1.00 92.75 570 ARG A C 1
ATOM 4499 O O . ARG A 1 570 ? 19.532 -1.605 -16.281 1.00 92.75 570 ARG A O 1
ATOM 4506 N N . LEU A 1 571 ? 21.554 -0.991 -17.051 1.00 93.75 571 LEU A N 1
ATOM 4507 C CA . LEU A 1 571 ? 22.334 -1.633 -15.996 1.00 93.75 571 LEU A CA 1
ATOM 4508 C C . LEU A 1 571 ? 22.725 -0.571 -14.965 1.00 93.75 571 LEU A C 1
ATOM 4510 O O . LEU A 1 571 ? 23.348 0.436 -15.296 1.00 93.75 571 LEU A O 1
ATOM 4514 N N . ILE A 1 572 ? 22.327 -0.787 -13.716 1.00 93.44 572 ILE A N 1
ATOM 4515 C CA . ILE A 1 572 ? 22.697 0.059 -12.584 1.00 93.44 572 ILE A CA 1
ATOM 4516 C C . ILE A 1 572 ? 23.583 -0.776 -11.673 1.00 93.44 572 ILE A C 1
ATOM 4518 O O . ILE A 1 572 ? 23.126 -1.738 -11.059 1.00 93.44 572 ILE A O 1
ATOM 4522 N N . TYR A 1 573 ? 24.854 -0.413 -11.590 1.00 91.62 573 TYR A N 1
ATOM 4523 C CA . TYR A 1 573 ? 25.826 -1.082 -10.739 1.00 91.62 573 TYR A CA 1
ATOM 4524 C C . TYR A 1 573 ? 25.950 -0.338 -9.421 1.00 91.62 573 TYR A C 1
ATOM 4526 O O . TYR A 1 573 ? 26.152 0.873 -9.400 1.00 91.62 573 TYR A O 1
ATOM 4534 N N . VAL A 1 574 ? 25.866 -1.070 -8.321 1.00 89.25 574 VAL A N 1
ATOM 4535 C CA . VAL A 1 574 ? 26.136 -0.557 -6.982 1.00 89.25 574 VAL A CA 1
ATOM 4536 C C . VAL A 1 574 ? 27.482 -1.110 -6.552 1.00 89.25 574 VAL A C 1
ATOM 4538 O O . VAL A 1 574 ? 27.615 -2.312 -6.333 1.00 89.25 574 VAL A O 1
ATOM 4541 N N . ALA A 1 575 ? 28.485 -0.246 -6.452 1.00 87.44 575 ALA A N 1
ATOM 4542 C CA . ALA A 1 575 ? 29.859 -0.639 -6.162 1.00 87.44 575 ALA A CA 1
ATOM 4543 C C . ALA A 1 575 ? 30.406 0.132 -4.960 1.00 87.44 575 ALA A C 1
ATOM 4545 O O . ALA A 1 575 ? 30.019 1.273 -4.709 1.00 87.44 575 ALA A O 1
ATOM 4546 N N . SER A 1 576 ? 31.342 -0.466 -4.224 1.00 84.81 576 SER A N 1
ATOM 4547 C CA . SER A 1 576 ? 32.131 0.301 -3.258 1.00 84.81 576 SER A CA 1
ATOM 4548 C C . SER A 1 576 ? 33.036 1.300 -3.983 1.00 84.81 576 SER A C 1
ATOM 4550 O O . SER A 1 576 ? 33.436 1.072 -5.129 1.00 84.81 576 SER A O 1
ATOM 4552 N N . TRP A 1 577 ? 33.432 2.377 -3.300 1.00 82.19 577 TRP A N 1
ATOM 4553 C CA . TRP A 1 577 ? 34.404 3.348 -3.821 1.00 82.19 577 TRP A CA 1
ATOM 4554 C C . TRP A 1 577 ? 35.655 2.683 -4.426 1.00 82.19 577 TRP A C 1
ATOM 4556 O O . TRP A 1 577 ? 36.130 3.089 -5.485 1.00 82.19 577 TRP A O 1
ATOM 4566 N N . ARG A 1 578 ? 36.153 1.609 -3.795 1.00 82.50 578 ARG A N 1
ATOM 4567 C CA . ARG A 1 578 ? 37.340 0.863 -4.249 1.00 82.50 578 ARG A CA 1
ATOM 4568 C C . ARG A 1 578 ? 37.117 0.104 -5.557 1.00 82.50 578 ARG A C 1
ATOM 4570 O O . ARG A 1 578 ? 38.037 0.035 -6.361 1.00 82.50 578 ARG A O 1
ATOM 4577 N N . ASN A 1 579 ? 35.922 -0.446 -5.772 1.00 83.69 579 ASN A N 1
ATOM 4578 C CA . ASN A 1 579 ? 35.614 -1.285 -6.935 1.00 83.69 579 ASN A CA 1
ATOM 4579 C C . ASN A 1 579 ? 34.937 -0.508 -8.078 1.00 83.69 579 ASN A C 1
ATOM 4581 O O . ASN A 1 579 ? 34.780 -1.046 -9.172 1.00 83.69 579 ASN A O 1
ATOM 4585 N N . ASN A 1 580 ? 34.561 0.757 -7.852 1.00 86.81 580 ASN A N 1
ATOM 4586 C CA . ASN A 1 580 ? 33.862 1.619 -8.811 1.00 86.81 580 ASN A CA 1
ATOM 4587 C C . ASN A 1 580 ? 34.475 1.591 -10.221 1.00 86.81 580 ASN A C 1
ATOM 4589 O O . ASN A 1 580 ? 33.758 1.428 -11.206 1.00 86.81 580 ASN A O 1
ATOM 4593 N N . PHE A 1 581 ? 35.805 1.691 -10.325 1.00 86.38 581 PHE A N 1
ATOM 4594 C CA . PHE A 1 581 ? 36.497 1.783 -11.613 1.00 86.38 581 PHE A CA 1
ATOM 4595 C C . PHE A 1 581 ? 36.228 0.584 -12.540 1.00 86.38 581 PHE A C 1
ATOM 4597 O O . PHE A 1 581 ? 36.141 0.755 -13.754 1.00 86.38 581 PHE A O 1
ATOM 4604 N N . MET A 1 582 ? 36.046 -0.621 -11.988 1.00 84.69 582 MET A N 1
ATOM 4605 C CA . MET A 1 582 ? 35.793 -1.832 -12.779 1.00 84.69 582 MET A CA 1
ATOM 4606 C C . MET A 1 582 ? 34.415 -1.788 -13.437 1.00 84.69 582 MET A C 1
ATOM 4608 O O . MET A 1 582 ? 34.272 -2.117 -14.614 1.00 84.69 582 MET A O 1
ATOM 4612 N N . TYR A 1 583 ? 33.408 -1.339 -12.684 1.00 88.12 583 TYR A N 1
ATOM 4613 C CA . TYR A 1 583 ? 32.043 -1.183 -13.177 1.00 88.12 583 TYR A CA 1
ATOM 4614 C C . TYR A 1 583 ? 31.923 0.024 -14.109 1.00 88.12 583 TYR A C 1
ATOM 4616 O O . TYR A 1 583 ? 31.255 -0.069 -15.136 1.00 88.12 583 TYR A O 1
ATOM 4624 N N . ALA A 1 584 ? 32.633 1.122 -13.828 1.00 87.81 584 ALA A N 1
ATOM 4625 C CA . ALA A 1 584 ? 32.688 2.286 -14.712 1.00 87.81 584 ALA A CA 1
ATOM 4626 C C . ALA A 1 584 ? 33.208 1.900 -16.107 1.00 87.81 584 ALA A C 1
ATOM 4628 O O . ALA A 1 584 ? 32.583 2.239 -17.113 1.00 87.81 584 ALA A O 1
ATOM 4629 N N . ARG A 1 585 ? 34.248 1.059 -16.175 1.00 87.69 585 ARG A N 1
ATOM 4630 C CA . ARG A 1 585 ? 34.797 0.522 -17.432 1.00 87.69 585 ARG A CA 1
ATOM 4631 C C . ARG A 1 585 ? 33.793 -0.329 -18.231 1.00 87.69 585 ARG A C 1
ATOM 4633 O O . ARG A 1 585 ? 33.970 -0.521 -19.433 1.00 87.69 585 ARG A O 1
ATOM 4640 N N . LEU A 1 586 ? 32.751 -0.884 -17.601 1.00 86.69 586 LEU A N 1
ATOM 4641 C CA . LEU A 1 586 ? 31.656 -1.573 -18.307 1.00 86.69 586 LEU A CA 1
ATOM 4642 C C . LEU A 1 586 ? 30.651 -0.583 -18.920 1.00 86.69 586 LEU A C 1
ATOM 4644 O O . LEU A 1 586 ? 30.005 -0.914 -19.911 1.00 86.69 586 LEU A O 1
ATOM 4648 N N . THR A 1 587 ? 30.554 0.633 -18.375 1.00 85.44 587 THR A N 1
ATOM 4649 C CA . THR A 1 587 ? 29.637 1.684 -18.855 1.00 85.44 587 THR A CA 1
ATOM 4650 C C . THR A 1 587 ? 30.199 2.537 -19.996 1.00 85.44 587 THR A C 1
ATOM 4652 O O . THR A 1 587 ? 29.442 3.202 -20.692 1.00 85.44 587 THR A O 1
ATOM 4655 N N . GLU A 1 588 ? 31.507 2.472 -20.261 1.00 79.81 588 GLU A N 1
ATOM 4656 C CA . GLU A 1 588 ? 32.189 3.267 -21.301 1.00 79.81 588 GLU A CA 1
ATOM 4657 C C . GLU A 1 588 ? 31.805 2.898 -22.748 1.00 79.81 588 GLU A C 1
ATOM 4659 O O . GLU A 1 588 ? 32.185 3.588 -23.694 1.00 79.81 588 GLU A O 1
ATOM 4664 N N . SER A 1 589 ? 31.073 1.800 -22.959 1.00 71.75 589 SER A N 1
ATOM 4665 C CA . SER A 1 589 ? 30.660 1.387 -24.303 1.00 71.75 589 SER A CA 1
ATOM 4666 C C . SER A 1 589 ? 29.469 2.203 -24.823 1.00 71.75 589 SER A C 1
ATOM 4668 O O . SER A 1 589 ? 28.604 2.622 -24.057 1.00 71.75 589 SER A O 1
ATOM 4670 N N . THR A 1 590 ? 29.373 2.387 -26.146 1.00 66.88 590 THR A N 1
ATOM 4671 C CA . THR A 1 590 ? 28.258 3.121 -26.780 1.00 66.88 590 THR A CA 1
ATOM 4672 C C . THR A 1 590 ? 26.887 2.529 -26.445 1.00 66.88 590 THR A C 1
ATOM 4674 O O . THR A 1 590 ? 25.915 3.267 -26.292 1.00 66.88 590 THR A O 1
ATOM 4677 N N . ASP A 1 591 ? 26.817 1.210 -26.266 1.00 69.56 591 ASP A N 1
ATOM 4678 C CA . ASP A 1 591 ? 25.585 0.472 -25.952 1.00 69.56 591 ASP A CA 1
ATOM 4679 C C . ASP A 1 591 ? 25.201 0.565 -24.455 1.00 69.56 591 ASP A C 1
ATOM 4681 O O . ASP A 1 591 ? 24.117 0.139 -24.044 1.00 69.56 591 ASP A O 1
ATOM 4685 N N . SER A 1 592 ? 26.077 1.159 -23.637 1.00 80.94 592 SER A N 1
ATOM 4686 C CA . SER A 1 592 ? 25.958 1.288 -22.180 1.00 80.94 592 SER A CA 1
ATOM 4687 C C . SER A 1 592 ? 25.975 2.736 -21.679 1.00 80.94 592 SER A C 1
ATOM 4689 O O . SER A 1 592 ? 26.069 2.959 -20.480 1.00 80.94 592 SER A O 1
ATOM 4691 N N . HIS A 1 593 ? 25.826 3.734 -22.552 1.00 76.19 593 HIS A N 1
ATOM 4692 C CA . HIS A 1 593 ? 25.818 5.152 -22.149 1.00 76.19 593 HIS A CA 1
ATOM 4693 C C . HIS A 1 593 ? 24.685 5.518 -21.157 1.00 76.19 593 HIS A C 1
ATOM 4695 O O . HIS A 1 593 ? 24.817 6.477 -20.396 1.00 76.19 593 HIS A O 1
ATOM 4701 N N . ASP A 1 594 ? 23.573 4.772 -21.167 1.00 84.31 594 ASP A N 1
ATOM 4702 C CA . ASP A 1 594 ? 22.456 4.916 -20.219 1.00 84.31 594 ASP A CA 1
ATOM 4703 C C . ASP A 1 594 ? 22.690 4.162 -18.895 1.00 84.31 594 ASP A C 1
ATOM 4705 O O . ASP A 1 594 ? 21.927 4.343 -17.940 1.00 84.31 594 ASP A O 1
ATOM 4709 N N . ASP A 1 595 ? 23.720 3.312 -18.831 1.00 90.94 595 ASP A N 1
ATOM 4710 C CA . ASP A 1 595 ? 24.068 2.549 -17.636 1.00 90.94 595 ASP A CA 1
ATOM 4711 C C . ASP A 1 595 ? 24.701 3.478 -16.590 1.00 90.94 595 ASP A C 1
ATOM 4713 O O . ASP A 1 595 ? 25.326 4.497 -16.904 1.00 90.94 595 ASP A O 1
ATOM 4717 N N . LYS A 1 596 ? 24.507 3.154 -15.311 1.00 90.38 596 LYS A N 1
ATOM 4718 C CA . LYS A 1 596 ? 24.957 3.989 -14.191 1.00 90.38 596 LYS A CA 1
ATOM 4719 C C . LYS A 1 596 ? 25.744 3.172 -13.187 1.00 90.38 596 LYS A C 1
ATOM 4721 O O . LYS A 1 596 ? 25.431 2.012 -12.939 1.00 90.38 596 LYS A O 1
ATOM 4726 N N . VAL A 1 597 ? 26.729 3.813 -12.569 1.00 89.88 597 VAL A N 1
ATOM 4727 C CA . VAL A 1 597 ? 27.418 3.283 -11.393 1.00 89.88 597 VAL A CA 1
ATOM 4728 C C . VAL A 1 597 ? 27.113 4.197 -10.217 1.00 89.88 597 VAL A C 1
ATOM 4730 O O . VAL A 1 597 ? 27.291 5.410 -10.305 1.00 89.88 597 VAL A O 1
ATOM 4733 N N . ILE A 1 598 ? 26.615 3.609 -9.137 1.00 88.06 598 ILE A N 1
ATOM 4734 C CA . ILE A 1 598 ? 26.337 4.268 -7.867 1.00 88.06 598 ILE A CA 1
ATOM 4735 C C . ILE A 1 598 ? 27.392 3.782 -6.884 1.00 88.06 598 ILE A C 1
ATOM 4737 O O . ILE A 1 598 ? 27.539 2.580 -6.649 1.00 88.06 598 ILE A O 1
ATOM 4741 N N . THR A 1 599 ? 28.142 4.726 -6.327 1.00 84.50 599 THR A N 1
ATOM 4742 C CA . THR A 1 599 ? 29.235 4.441 -5.401 1.00 84.50 599 THR A CA 1
ATOM 4743 C C . THR A 1 599 ? 28.774 4.548 -3.957 1.00 84.50 599 THR A C 1
ATOM 4745 O O . THR A 1 599 ? 28.210 5.565 -3.565 1.00 84.50 599 THR A O 1
ATOM 4748 N N . ILE A 1 600 ? 29.071 3.521 -3.167 1.00 78.38 600 ILE A N 1
ATOM 4749 C CA . ILE A 1 600 ? 28.869 3.475 -1.716 1.00 78.38 600 ILE A CA 1
ATOM 4750 C C . ILE A 1 600 ? 30.241 3.578 -1.032 1.00 78.38 600 ILE A C 1
ATOM 4752 O O . ILE A 1 600 ? 31.232 3.025 -1.525 1.00 78.38 600 ILE A O 1
ATOM 4756 N N . ASP A 1 601 ? 30.305 4.270 0.104 1.00 68.81 601 ASP A N 1
ATOM 4757 C CA . ASP A 1 601 ? 31.495 4.345 0.952 1.00 68.81 601 ASP A CA 1
ATOM 4758 C C . ASP A 1 601 ? 32.014 2.952 1.353 1.00 68.81 601 ASP A C 1
ATOM 4760 O O . ASP A 1 601 ? 31.267 1.987 1.525 1.00 68.81 601 ASP A O 1
ATOM 4764 N N . ALA A 1 602 ? 33.342 2.836 1.440 1.00 55.44 602 ALA A N 1
ATOM 4765 C CA . ALA A 1 602 ? 34.052 1.560 1.562 1.00 55.44 602 ALA A CA 1
ATOM 4766 C C . ALA A 1 602 ? 33.999 0.925 2.966 1.00 55.44 602 ALA A C 1
ATOM 4768 O O . ALA A 1 602 ? 34.499 -0.185 3.147 1.00 55.44 602 ALA A O 1
ATOM 4769 N N . ASP A 1 603 ? 33.448 1.623 3.956 1.00 56.06 603 ASP A N 1
ATOM 4770 C CA . ASP A 1 603 ? 33.329 1.158 5.340 1.00 56.06 603 ASP A CA 1
ATOM 4771 C C . ASP A 1 603 ? 32.082 0.287 5.577 1.00 56.06 603 ASP A C 1
ATOM 4773 O O . ASP A 1 603 ? 31.926 -0.282 6.656 1.00 56.06 603 ASP A O 1
ATOM 4777 N N . GLY A 1 604 ? 31.204 0.144 4.574 1.00 51.72 604 GLY A N 1
ATOM 4778 C CA . GLY A 1 604 ? 30.010 -0.708 4.625 1.00 51.72 604 GLY A CA 1
ATOM 4779 C C . GLY A 1 604 ? 28.983 -0.264 5.660 1.00 51.72 604 GLY A C 1
ATOM 4780 O O . GLY A 1 604 ? 28.038 -0.999 5.941 1.00 51.72 604 GLY A O 1
ATOM 4781 N N . SER A 1 605 ? 29.175 0.926 6.234 1.00 52.41 605 SER A N 1
ATOM 4782 C CA . SER A 1 605 ? 28.426 1.415 7.384 1.00 52.41 605 SER A CA 1
ATOM 4783 C C . SER A 1 605 ? 27.245 2.300 6.993 1.00 52.41 605 SER A C 1
ATOM 4785 O O . SER A 1 605 ? 26.534 2.777 7.876 1.00 52.41 605 SER A O 1
ATOM 4787 N N . ILE A 1 606 ? 26.991 2.495 5.689 1.00 55.47 606 ILE A N 1
ATOM 4788 C CA . ILE A 1 606 ? 25.905 3.359 5.229 1.00 55.47 606 ILE A CA 1
ATOM 4789 C C . ILE A 1 606 ? 24.573 2.816 5.770 1.00 55.47 606 ILE A C 1
ATOM 4791 O O . ILE A 1 606 ? 24.126 1.740 5.354 1.00 55.47 606 ILE A O 1
ATOM 4795 N N . PRO A 1 607 ? 23.893 3.543 6.678 1.00 61.47 607 PRO A N 1
ATOM 4796 C CA . PRO A 1 607 ? 22.547 3.176 7.078 1.00 61.47 607 PRO A CA 1
ATOM 4797 C C . PRO A 1 607 ? 21.695 3.155 5.812 1.00 61.47 607 PRO A C 1
ATOM 4799 O O . PRO A 1 607 ? 21.723 4.137 5.074 1.00 61.47 607 PRO A O 1
ATOM 4802 N N . LEU A 1 608 ? 20.911 2.092 5.566 1.00 66.38 608 LEU A N 1
ATOM 4803 C CA . LEU A 1 608 ? 20.029 1.982 4.385 1.00 66.38 608 LEU A CA 1
ATOM 4804 C C . LEU A 1 608 ? 19.383 3.339 4.025 1.00 66.38 608 LEU A C 1
ATOM 4806 O O . LEU A 1 608 ? 19.373 3.747 2.874 1.00 66.38 608 LEU A O 1
ATOM 4810 N N . ARG A 1 609 ? 18.942 4.097 5.034 1.00 65.44 609 ARG A N 1
ATOM 4811 C CA . ARG A 1 609 ? 18.318 5.423 4.910 1.00 65.44 609 ARG A CA 1
ATOM 4812 C C . ARG A 1 609 ? 19.066 6.453 4.047 1.00 65.44 609 ARG A C 1
ATOM 4814 O O . ARG A 1 609 ? 18.384 7.232 3.396 1.00 65.44 609 ARG A O 1
ATOM 4821 N N . SER A 1 610 ? 20.399 6.493 4.023 1.00 68.44 610 SER A N 1
ATOM 4822 C CA . SER A 1 610 ? 21.156 7.454 3.192 1.00 68.44 610 SER A CA 1
ATOM 4823 C C . SER A 1 610 ? 21.504 6.920 1.800 1.00 68.44 610 SER A C 1
ATOM 4825 O O . SER A 1 610 ? 21.706 7.706 0.875 1.00 68.44 610 SER A O 1
ATOM 4827 N N . PHE A 1 611 ? 21.526 5.598 1.630 1.00 74.12 611 PHE A N 1
ATOM 4828 C CA . PHE A 1 611 ? 21.717 4.945 0.333 1.00 74.12 611 PHE A CA 1
ATOM 4829 C C . PHE A 1 611 ? 20.442 4.969 -0.522 1.00 74.12 611 PHE A C 1
ATOM 4831 O O . PHE A 1 611 ? 20.487 5.175 -1.733 1.00 74.12 611 PHE A O 1
ATOM 4838 N N . LEU A 1 612 ? 19.288 4.792 0.119 1.00 73.62 612 LEU A N 1
ATOM 4839 C CA . LEU A 1 612 ? 18.003 4.630 -0.551 1.00 73.62 612 LEU A CA 1
ATOM 4840 C C . LEU A 1 612 ? 17.609 5.794 -1.491 1.00 73.62 612 LEU A C 1
ATOM 4842 O O . LEU A 1 612 ? 17.221 5.498 -2.623 1.00 73.62 612 LEU A O 1
ATOM 4846 N N . PRO A 1 613 ? 17.765 7.084 -1.124 1.00 75.25 613 PRO A N 1
ATOM 4847 C CA . PRO A 1 613 ? 17.464 8.192 -2.036 1.00 75.25 613 PRO A CA 1
ATOM 4848 C C . PRO A 1 613 ? 18.327 8.189 -3.307 1.00 75.25 613 PRO A C 1
ATOM 4850 O O . PRO A 1 613 ? 17.836 8.509 -4.386 1.00 75.25 613 PRO A O 1
ATOM 4853 N N . GLN A 1 614 ? 19.591 7.757 -3.211 1.00 78.62 614 GLN A N 1
ATOM 4854 C CA . GLN A 1 614 ? 20.511 7.707 -4.358 1.00 78.62 614 GLN A CA 1
ATOM 4855 C C . GLN A 1 614 ? 20.102 6.647 -5.393 1.00 78.62 614 GLN A C 1
ATOM 4857 O O . GLN A 1 614 ? 20.406 6.791 -6.575 1.00 78.62 614 GLN A O 1
ATOM 4862 N N . LEU A 1 615 ? 19.396 5.593 -4.965 1.00 79.62 615 LEU A N 1
ATOM 4863 C CA . LEU A 1 615 ? 18.816 4.587 -5.859 1.00 79.62 615 LEU A CA 1
ATOM 4864 C C . LEU A 1 615 ? 17.496 5.039 -6.487 1.00 79.62 615 LEU A C 1
ATOM 4866 O O . LEU A 1 615 ? 17.184 4.632 -7.606 1.00 79.62 615 LEU A O 1
ATOM 4870 N N . GLN A 1 616 ? 16.708 5.846 -5.776 1.00 78.25 616 GLN A N 1
ATOM 4871 C CA . GLN A 1 616 ? 15.378 6.236 -6.234 1.00 78.25 616 GLN A CA 1
ATOM 4872 C C . GLN A 1 616 ? 15.437 7.075 -7.508 1.00 78.25 616 GLN A C 1
ATOM 4874 O O . GLN A 1 616 ? 14.744 6.744 -8.465 1.00 78.25 616 GLN A O 1
ATOM 4879 N N . ASP A 1 617 ? 16.281 8.105 -7.573 1.00 81.12 617 ASP A N 1
ATOM 4880 C CA . ASP A 1 617 ? 16.318 9.006 -8.732 1.00 81.12 617 ASP A CA 1
ATOM 4881 C C . ASP A 1 617 ? 16.625 8.282 -10.061 1.00 81.12 617 ASP A C 1
ATOM 4883 O O . ASP A 1 617 ? 15.865 8.455 -11.025 1.00 81.12 617 ASP A O 1
ATOM 4887 N N . PRO A 1 618 ? 17.660 7.419 -10.158 1.00 83.88 618 PRO A N 1
ATOM 4888 C CA . PRO A 1 618 ? 17.938 6.658 -11.376 1.00 83.88 618 PRO A CA 1
ATOM 4889 C C . PRO A 1 618 ? 16.836 5.673 -11.769 1.00 83.88 618 PRO A C 1
ATOM 4891 O O . PRO A 1 618 ? 16.663 5.415 -12.957 1.00 83.88 618 PRO A O 1
ATOM 4894 N N . LEU A 1 619 ? 16.097 5.123 -10.800 1.00 85.81 619 LEU A N 1
ATOM 4895 C CA . LEU A 1 619 ? 15.035 4.145 -11.052 1.00 85.81 619 LEU A CA 1
ATOM 4896 C C . LEU A 1 619 ? 13.694 4.810 -11.399 1.00 85.81 619 LEU A C 1
ATOM 4898 O O . LEU A 1 619 ? 12.981 4.336 -12.281 1.00 85.81 619 LEU A O 1
ATOM 4902 N N . LEU A 1 620 ? 13.362 5.925 -10.743 1.00 84.19 620 LEU A N 1
ATOM 4903 C CA . LEU A 1 620 ? 12.105 6.656 -10.928 1.00 84.19 620 LEU A CA 1
ATOM 4904 C C . LEU A 1 620 ? 12.105 7.557 -12.167 1.00 84.19 620 LEU A C 1
ATOM 4906 O O . LEU A 1 620 ? 11.041 7.914 -12.672 1.00 84.19 620 LEU A O 1
ATOM 4910 N N . SER A 1 621 ? 13.285 7.926 -12.670 1.00 83.88 621 SER A N 1
ATOM 4911 C CA . SER A 1 621 ? 13.439 8.740 -13.882 1.00 83.88 621 SER A CA 1
ATOM 4912 C C . SER A 1 621 ? 13.409 7.937 -15.185 1.00 83.88 621 SER A C 1
ATOM 4914 O O . SER A 1 621 ? 13.408 8.537 -16.259 1.00 83.88 621 SER A O 1
ATOM 4916 N N . VAL A 1 622 ? 13.375 6.600 -15.130 1.00 88.62 622 VAL A N 1
ATOM 4917 C CA . VAL A 1 622 ? 13.382 5.765 -16.339 1.00 88.62 622 VAL A CA 1
ATOM 4918 C C . VAL A 1 622 ? 12.074 5.964 -17.122 1.00 88.62 622 VAL A C 1
ATOM 4920 O O . VAL A 1 622 ? 11.006 5.610 -16.615 1.00 88.62 622 VAL A O 1
ATOM 4923 N N . PRO A 1 623 ? 12.118 6.496 -18.362 1.00 90.38 623 PRO A N 1
ATOM 4924 C CA . PRO A 1 623 ? 10.931 6.597 -19.202 1.00 90.38 623 PRO A CA 1
ATOM 4925 C C . PRO A 1 623 ? 10.469 5.198 -19.606 1.00 90.38 623 PRO A C 1
ATOM 4927 O O . PRO A 1 623 ? 11.285 4.283 -19.722 1.00 90.38 623 PRO A O 1
ATOM 4930 N N . ARG A 1 624 ? 9.172 5.036 -19.861 1.00 92.75 624 ARG A N 1
ATOM 4931 C CA . ARG A 1 624 ? 8.571 3.789 -20.356 1.00 92.75 624 ARG A CA 1
ATOM 4932 C C . ARG A 1 624 ? 9.107 3.453 -21.751 1.00 92.75 624 ARG A C 1
ATOM 4934 O O . ARG A 1 624 ? 9.210 4.342 -22.591 1.00 92.75 624 ARG A O 1
ATOM 4941 N N . SER A 1 625 ? 9.440 2.196 -22.014 1.00 92.06 625 SER A N 1
ATOM 4942 C CA . SER A 1 625 ? 9.994 1.768 -23.304 1.00 92.06 625 SER A CA 1
ATOM 4943 C C . SER A 1 625 ? 8.872 1.407 -24.271 1.00 92.06 625 SER A C 1
ATOM 4945 O O . SER A 1 625 ? 7.934 0.696 -23.917 1.00 92.06 625 SER A O 1
ATOM 4947 N N . LEU A 1 626 ? 8.965 1.912 -25.495 1.00 92.38 626 LEU A N 1
ATOM 4948 C CA . LEU A 1 626 ? 8.107 1.549 -26.613 1.00 92.38 626 LEU A CA 1
ATOM 4949 C C . LEU A 1 626 ? 8.917 0.692 -27.585 1.00 92.38 626 LEU A C 1
ATOM 4951 O O . LEU A 1 626 ? 9.692 1.205 -28.396 1.00 92.38 626 LEU A O 1
ATOM 4955 N N . SER A 1 627 ? 8.752 -0.624 -27.462 1.00 88.12 627 SER A N 1
ATOM 4956 C CA . SER A 1 627 ? 9.514 -1.613 -28.218 1.00 88.12 627 SER A CA 1
ATOM 4957 C C . SER A 1 627 ? 8.976 -1.840 -29.633 1.00 88.12 627 SER A C 1
ATOM 4959 O O . SER A 1 627 ? 7.780 -1.718 -29.927 1.00 88.12 627 SER A O 1
ATOM 4961 N N . ALA A 1 628 ? 9.897 -2.190 -30.529 1.00 84.25 628 ALA A N 1
ATOM 4962 C CA . ALA A 1 628 ? 9.579 -2.609 -31.884 1.00 84.25 628 ALA A CA 1
ATOM 4963 C C . ALA A 1 628 ? 8.881 -3.983 -31.910 1.00 84.25 628 ALA A C 1
ATOM 4965 O O . ALA A 1 628 ? 9.062 -4.785 -30.989 1.00 84.25 628 ALA A O 1
ATOM 4966 N N . PRO A 1 629 ? 8.112 -4.281 -32.970 1.00 81.69 629 PRO A N 1
ATOM 4967 C CA . PRO A 1 629 ? 7.439 -5.564 -33.101 1.00 81.69 629 PRO A CA 1
ATOM 4968 C C . PRO A 1 629 ? 8.458 -6.685 -33.329 1.00 81.69 629 PRO A C 1
ATOM 4970 O O . PRO A 1 629 ? 9.560 -6.462 -33.837 1.00 81.69 629 PRO A O 1
ATOM 4973 N N . TYR A 1 630 ? 8.094 -7.919 -32.995 1.00 77.56 630 TYR A N 1
ATOM 4974 C CA . TYR A 1 630 ? 8.954 -9.077 -33.245 1.00 77.56 630 TYR A CA 1
ATOM 4975 C C . TYR A 1 630 ? 8.897 -9.495 -34.716 1.00 77.56 630 TYR A C 1
ATOM 4977 O O . TYR A 1 630 ? 7.822 -9.538 -35.317 1.00 77.56 630 TYR A O 1
ATOM 4985 N N . CYS A 1 631 ? 10.045 -9.828 -35.314 1.00 71.81 631 CYS A N 1
ATOM 4986 C CA . CYS A 1 631 ? 10.072 -10.208 -36.724 1.00 71.81 631 CYS A CA 1
ATOM 4987 C C . CYS A 1 631 ? 9.281 -11.506 -36.967 1.00 71.81 631 CYS A C 1
ATOM 4989 O O . CYS A 1 631 ? 9.681 -12.583 -36.522 1.00 71.81 631 CYS A O 1
ATOM 4991 N N . SER A 1 632 ? 8.186 -11.394 -37.717 1.00 64.50 632 SER A N 1
ATOM 4992 C CA . SER A 1 632 ? 7.407 -12.498 -38.294 1.00 64.50 632 SER A CA 1
ATOM 4993 C C . SER A 1 632 ? 7.192 -12.220 -39.789 1.00 64.50 632 SER A C 1
ATOM 4995 O O . SER A 1 632 ? 7.559 -11.148 -40.270 1.00 64.50 632 SER A O 1
ATOM 4997 N N . ILE A 1 633 ? 6.656 -13.173 -40.557 1.00 46.78 633 ILE A N 1
ATOM 4998 C CA . ILE A 1 633 ? 6.403 -12.993 -41.999 1.00 46.78 633 ILE A CA 1
ATOM 4999 C C . ILE A 1 633 ? 5.236 -11.998 -42.170 1.00 46.78 633 ILE A C 1
ATOM 5001 O O . ILE A 1 633 ? 4.076 -12.389 -42.219 1.00 46.78 633 ILE A O 1
ATOM 5005 N N . GLY A 1 634 ? 5.549 -10.700 -42.172 1.00 53.34 634 GLY A N 1
ATOM 5006 C CA . GLY A 1 634 ? 4.605 -9.581 -42.261 1.00 53.34 634 GLY A CA 1
ATOM 5007 C C . GLY A 1 634 ? 5.132 -8.328 -41.546 1.00 53.34 634 GLY A C 1
ATOM 5008 O O . GLY A 1 634 ? 5.903 -8.431 -40.593 1.00 53.34 634 GLY A O 1
ATOM 5009 N N . GLN A 1 635 ? 4.740 -7.133 -42.006 1.00 54.06 635 GLN A N 1
ATOM 5010 C CA . GLN A 1 635 ? 5.020 -5.882 -41.288 1.00 54.06 635 GLN A CA 1
ATOM 5011 C C . GLN A 1 635 ? 4.215 -5.874 -39.981 1.00 54.06 635 GLN A C 1
ATOM 5013 O O . GLN A 1 635 ? 3.004 -5.671 -40.003 1.00 54.06 635 GLN A O 1
ATOM 5018 N N . GLY A 1 636 ? 4.879 -6.150 -38.859 1.00 70.88 636 GLY A N 1
ATOM 5019 C CA . GLY A 1 636 ? 4.259 -6.104 -37.537 1.00 70.88 636 GLY A CA 1
ATOM 5020 C C . GLY A 1 636 ? 4.008 -4.665 -37.091 1.00 70.88 636 GLY A C 1
ATOM 5021 O O . GLY A 1 636 ? 4.802 -3.773 -37.386 1.00 7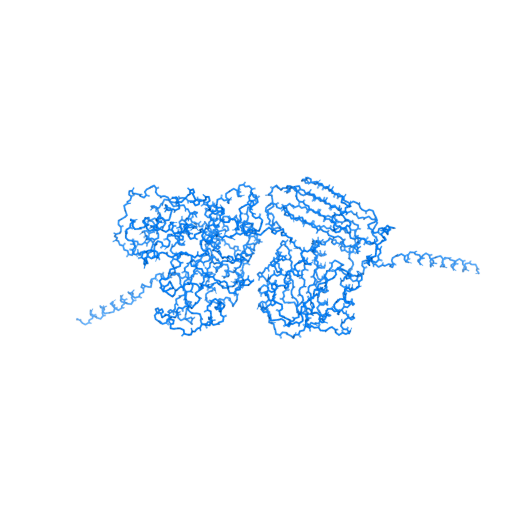0.88 636 GLY A O 1
ATOM 5022 N N . GLU A 1 637 ? 2.913 -4.444 -36.373 1.00 83.25 637 GLU A N 1
ATOM 5023 C CA . GLU A 1 637 ? 2.642 -3.213 -35.628 1.00 83.25 637 GLU A CA 1
ATOM 5024 C C . GLU A 1 637 ? 2.747 -3.540 -34.131 1.00 83.25 637 GLU A C 1
ATOM 5026 O O . GLU A 1 637 ? 2.242 -4.577 -33.694 1.00 83.25 637 GLU A O 1
ATOM 5031 N N . SER A 1 638 ? 3.409 -2.686 -33.343 1.00 87.88 638 SER A N 1
ATOM 5032 C CA . SER A 1 638 ? 3.403 -2.819 -31.876 1.00 87.88 638 SER A CA 1
ATOM 5033 C C . SER A 1 638 ? 2.211 -2.062 -31.312 1.00 87.88 638 SER A C 1
ATOM 5035 O O . SER A 1 638 ? 2.031 -0.889 -31.641 1.00 87.88 638 SER A O 1
ATOM 5037 N N . TYR A 1 639 ? 1.429 -2.695 -30.440 1.00 90.12 639 TYR A N 1
ATOM 5038 C CA . TYR A 1 639 ? 0.241 -2.097 -29.831 1.00 90.12 639 TYR A CA 1
ATOM 5039 C C . TYR A 1 639 ? 0.341 -2.094 -28.305 1.00 90.12 639 TYR A C 1
ATOM 5041 O O . TYR A 1 639 ? 0.540 -3.141 -27.691 1.00 90.12 639 TYR A O 1
ATOM 5049 N N . PHE A 1 640 ? 0.150 -0.921 -27.703 1.00 92.50 640 PHE A N 1
ATOM 5050 C CA . PHE A 1 640 ? 0.216 -0.696 -26.262 1.00 92.50 640 PHE A CA 1
ATOM 5051 C C . PHE A 1 640 ? -1.113 -0.126 -25.767 1.00 92.50 640 PHE A C 1
ATOM 5053 O O . PHE A 1 640 ? -1.567 0.910 -26.255 1.00 92.50 640 PHE A O 1
ATOM 5060 N N . GLU A 1 641 ? -1.718 -0.796 -24.787 1.00 92.62 641 GLU A N 1
ATOM 5061 C CA . GLU A 1 641 ? -2.891 -0.312 -24.054 1.00 92.62 641 GLU A CA 1
ATOM 5062 C C . GLU A 1 641 ? -2.436 0.292 -22.726 1.00 92.62 641 GLU A C 1
ATOM 5064 O O . GLU A 1 641 ? -1.817 -0.394 -21.911 1.00 92.62 641 GLU A O 1
ATOM 5069 N N . GLU A 1 642 ? -2.743 1.569 -22.502 1.00 93.50 642 GLU A N 1
ATOM 5070 C CA . GLU A 1 642 ? -2.236 2.323 -21.360 1.00 93.50 642 GLU A CA 1
ATOM 5071 C C . GLU A 1 642 ? -3.341 3.099 -20.635 1.00 93.50 642 GLU A C 1
ATOM 5073 O O . GLU A 1 642 ? -4.358 3.500 -21.207 1.00 93.50 642 GLU A O 1
ATOM 5078 N N . TYR A 1 643 ? -3.108 3.309 -19.341 1.00 93.94 643 TYR A N 1
ATOM 5079 C CA . TYR A 1 643 ? -3.990 4.034 -18.432 1.00 93.94 643 TYR A CA 1
ATOM 5080 C C . TYR A 1 643 ? -3.174 5.125 -17.749 1.00 93.94 643 TYR A C 1
ATOM 5082 O O . TYR A 1 643 ? -2.099 4.852 -17.208 1.00 93.94 643 TYR A O 1
ATOM 5090 N N . ILE A 1 644 ? -3.675 6.357 -17.772 1.00 92.50 644 ILE A N 1
ATOM 5091 C CA . ILE A 1 644 ? -3.007 7.511 -17.170 1.00 92.50 644 ILE A CA 1
ATOM 5092 C C . ILE A 1 644 ? -3.838 8.095 -16.029 1.00 92.50 644 ILE A C 1
ATOM 5094 O O . ILE A 1 644 ? -5.048 8.284 -16.150 1.00 92.50 644 ILE A O 1
ATOM 5098 N N . THR A 1 645 ? -3.167 8.388 -14.916 1.00 90.56 645 THR A N 1
ATOM 5099 C CA . THR A 1 645 ? -3.760 9.050 -13.750 1.00 90.56 645 THR A CA 1
ATOM 5100 C C . THR A 1 645 ? -3.677 10.571 -13.916 1.00 90.56 645 THR A C 1
ATOM 5102 O O . THR A 1 645 ? -2.607 11.078 -14.268 1.00 90.56 645 THR A O 1
ATOM 5105 N N . PRO A 1 646 ? -4.751 11.329 -13.629 1.00 89.06 646 PRO A N 1
ATOM 5106 C CA . PRO A 1 646 ? -4.698 12.789 -13.603 1.00 89.06 646 PRO A CA 1
ATOM 5107 C C . PRO A 1 646 ? -3.564 13.323 -12.713 1.00 89.06 646 PRO A C 1
ATOM 5109 O O . PRO A 1 646 ? -3.304 12.786 -11.636 1.00 89.06 646 PRO A O 1
ATOM 5112 N N . GLY A 1 647 ? -2.859 14.358 -13.181 1.00 86.06 647 GLY A N 1
ATOM 5113 C CA . GLY A 1 647 ? -1.707 14.951 -12.482 1.00 86.06 647 GLY A CA 1
ATOM 5114 C C . GLY A 1 647 ? -0.394 14.156 -12.568 1.00 86.06 647 GLY A C 1
ATOM 5115 O O . GLY A 1 647 ? 0.636 14.650 -12.116 1.00 86.06 647 GLY A O 1
ATOM 5116 N N . GLN A 1 648 ? -0.393 12.960 -13.172 1.00 87.38 648 GLN A N 1
ATOM 5117 C CA . GLN A 1 648 ? 0.797 12.114 -13.329 1.00 87.38 648 GLN A CA 1
ATOM 5118 C C . GLN A 1 648 ? 1.113 11.899 -14.820 1.00 87.38 648 GLN A C 1
ATOM 5120 O O . GLN A 1 648 ? 0.551 10.991 -15.436 1.00 87.38 648 GLN A O 1
ATOM 5125 N N . PRO A 1 649 ? 1.987 12.725 -15.431 1.00 88.88 649 PRO A N 1
ATOM 5126 C CA . PRO A 1 649 ? 2.363 12.565 -16.833 1.00 88.88 649 PRO A CA 1
ATOM 5127 C C . PRO A 1 649 ? 3.037 11.212 -17.076 1.00 88.88 649 PRO A C 1
ATOM 5129 O O . PRO A 1 649 ? 3.897 10.788 -16.300 1.00 88.88 649 PRO A O 1
ATOM 5132 N N . LEU A 1 650 ? 2.689 10.558 -18.185 1.00 91.25 650 LEU A N 1
ATOM 5133 C CA . LEU A 1 650 ? 3.383 9.358 -18.643 1.00 91.25 650 LEU A CA 1
ATOM 5134 C C . LEU A 1 650 ? 4.369 9.719 -19.739 1.00 91.25 650 LEU A C 1
ATOM 5136 O O . LEU A 1 650 ? 3.993 10.304 -20.753 1.00 91.25 650 LEU A O 1
ATOM 5140 N N . LYS A 1 651 ? 5.619 9.315 -19.536 1.00 91.44 651 LYS A N 1
ATOM 5141 C CA . LYS A 1 651 ? 6.709 9.553 -20.470 1.00 91.44 651 LYS A CA 1
ATOM 5142 C C . LYS A 1 651 ? 7.187 8.251 -21.078 1.00 91.44 651 LYS A C 1
ATOM 5144 O O . LYS A 1 651 ? 7.520 7.312 -20.353 1.00 91.44 651 LYS A O 1
ATOM 5149 N N . TYR A 1 652 ? 7.254 8.229 -22.399 1.00 93.81 652 TYR A N 1
ATOM 5150 C CA . TYR A 1 652 ? 7.679 7.097 -23.203 1.00 93.81 652 TYR A CA 1
ATOM 5151 C C . TYR A 1 652 ? 8.929 7.437 -24.007 1.00 93.81 652 TYR A C 1
ATOM 5153 O O . TYR A 1 652 ? 9.159 8.596 -24.354 1.00 93.81 652 TYR A O 1
ATOM 5161 N N . ARG A 1 653 ? 9.707 6.413 -24.344 1.00 92.25 653 ARG A N 1
ATOM 5162 C CA . ARG A 1 653 ? 10.903 6.488 -25.176 1.00 92.25 653 ARG A CA 1
ATOM 5163 C C . ARG A 1 653 ? 10.875 5.380 -26.221 1.00 92.25 653 ARG A C 1
ATOM 5165 O O . ARG A 1 653 ? 10.623 4.226 -25.894 1.00 92.25 653 ARG A O 1
ATOM 5172 N N . ILE A 1 654 ? 11.204 5.736 -27.457 1.00 91.69 654 ILE A N 1
ATOM 5173 C CA . ILE A 1 654 ? 11.591 4.792 -28.507 1.00 91.69 654 ILE A CA 1
ATOM 5174 C C . ILE A 1 654 ? 13.113 4.868 -28.642 1.00 91.69 654 ILE A C 1
ATOM 5176 O O . ILE A 1 654 ? 13.662 5.932 -28.956 1.00 91.69 654 ILE A O 1
ATOM 5180 N N . HIS A 1 655 ? 13.793 3.753 -28.376 1.00 88.94 655 HIS A N 1
ATOM 5181 C CA . HIS A 1 655 ? 15.249 3.675 -28.462 1.00 88.94 655 HIS A CA 1
ATOM 5182 C C . HIS A 1 655 ? 15.751 3.866 -29.907 1.00 88.94 655 HIS A C 1
ATOM 5184 O O . HIS A 1 655 ? 15.147 3.310 -30.829 1.00 88.94 655 HIS A O 1
ATOM 5190 N N . PRO A 1 656 ? 16.888 4.557 -30.133 1.00 84.25 656 PRO A N 1
ATOM 5191 C CA . PRO A 1 656 ? 17.445 4.768 -31.474 1.00 84.25 656 PRO A CA 1
ATOM 5192 C C . PRO A 1 656 ? 17.700 3.486 -32.264 1.00 84.25 656 PRO A C 1
ATOM 5194 O O . PRO A 1 656 ? 17.537 3.466 -33.478 1.00 84.25 656 PRO A O 1
ATOM 5197 N N . ALA A 1 657 ? 18.051 2.401 -31.572 1.00 82.50 657 ALA A N 1
ATOM 5198 C CA . ALA A 1 657 ? 18.295 1.107 -32.205 1.00 82.50 657 ALA A CA 1
ATOM 5199 C C . ALA A 1 657 ? 17.090 0.601 -33.021 1.00 82.50 657 ALA A C 1
ATOM 5201 O O . ALA A 1 657 ? 17.286 -0.044 -34.041 1.00 82.50 657 ALA A O 1
ATOM 5202 N N . TYR A 1 658 ? 15.855 0.921 -32.618 1.00 85.50 658 TYR A N 1
ATOM 5203 C CA . TYR A 1 658 ? 14.645 0.525 -33.351 1.00 85.50 658 TYR A CA 1
ATOM 5204 C C . TYR A 1 658 ? 14.350 1.407 -34.573 1.00 85.50 658 TYR A C 1
ATOM 5206 O O . TYR A 1 658 ? 13.495 1.062 -35.387 1.00 85.50 658 TYR A O 1
ATOM 5214 N N . LEU A 1 659 ? 15.022 2.555 -34.683 1.00 84.00 659 LEU A N 1
ATOM 5215 C CA . LEU A 1 659 ? 14.807 3.557 -35.727 1.00 84.00 659 LEU A CA 1
ATOM 5216 C C . LEU A 1 659 ? 15.750 3.369 -36.925 1.00 84.00 659 LEU A C 1
ATOM 5218 O O . LEU A 1 659 ? 15.480 3.897 -38.006 1.00 84.00 659 LEU A O 1
ATOM 5222 N N . CYS A 1 660 ? 16.855 2.637 -36.748 1.00 73.81 660 CYS A N 1
ATOM 5223 C CA . CYS A 1 660 ? 17.832 2.375 -37.804 1.00 73.81 660 CYS A CA 1
ATOM 5224 C C . CYS A 1 660 ? 17.165 1.767 -39.046 1.00 73.81 660 CYS A C 1
ATOM 5226 O O . CYS A 1 660 ? 16.341 0.861 -38.947 1.00 73.81 660 CYS A O 1
ATOM 5228 N N . GLY A 1 661 ? 17.531 2.256 -40.234 1.00 70.12 661 GLY A N 1
ATOM 5229 C CA . GLY A 1 661 ? 17.081 1.682 -41.510 1.00 70.12 661 GLY A CA 1
ATOM 5230 C C . GLY A 1 661 ? 15.573 1.756 -41.777 1.00 70.12 661 GLY A C 1
ATOM 5231 O O . GLY A 1 661 ? 15.100 1.071 -42.680 1.00 70.12 661 GLY A O 1
ATOM 5232 N N . SER A 1 662 ? 14.834 2.547 -40.997 1.00 77.44 662 SER A N 1
ATOM 5233 C CA . SER A 1 662 ? 13.411 2.810 -41.208 1.00 77.44 662 SER A CA 1
ATOM 5234 C C . SER A 1 662 ? 13.248 4.069 -42.059 1.00 77.44 662 SER A C 1
ATOM 5236 O O . SER A 1 662 ? 13.804 5.105 -41.699 1.00 77.44 662 SER A O 1
ATOM 5238 N N . ASP A 1 663 ? 12.494 3.989 -43.157 1.00 81.75 663 ASP A N 1
ATOM 5239 C CA . ASP A 1 663 ? 12.248 5.136 -44.051 1.00 81.75 663 ASP A CA 1
ATOM 5240 C C . ASP A 1 663 ? 11.140 6.052 -43.498 1.00 81.75 663 ASP A C 1
ATOM 5242 O O . ASP A 1 663 ? 11.226 7.276 -43.555 1.00 81.75 663 ASP A O 1
ATOM 5246 N N . GLU A 1 664 ? 10.110 5.467 -42.883 1.00 88.00 664 GLU A N 1
ATOM 5247 C CA . GLU A 1 664 ? 9.012 6.199 -42.252 1.00 88.00 664 GLU A CA 1
ATOM 5248 C C . GLU A 1 664 ? 8.576 5.509 -40.956 1.00 88.00 664 GLU A C 1
ATOM 5250 O O . GLU A 1 664 ? 8.304 4.308 -40.934 1.00 88.00 664 GLU A O 1
ATOM 5255 N N . LEU A 1 665 ? 8.448 6.292 -39.883 1.00 90.06 665 LEU A N 1
ATOM 5256 C CA . LEU A 1 665 ? 7.845 5.879 -38.618 1.00 90.06 665 LEU A CA 1
ATOM 5257 C C . LEU A 1 665 ? 6.487 6.565 -38.445 1.00 90.06 665 LEU A C 1
ATOM 5259 O O . LEU A 1 665 ? 6.385 7.793 -38.485 1.00 90.06 665 LEU A O 1
ATOM 5263 N N . THR A 1 666 ? 5.452 5.771 -38.181 1.00 93.06 666 THR A N 1
ATOM 5264 C CA . THR A 1 666 ? 4.126 6.261 -37.793 1.00 93.06 666 THR A CA 1
ATOM 5265 C C . THR A 1 666 ? 3.818 5.873 -36.353 1.00 93.06 666 THR A C 1
ATOM 5267 O O . THR A 1 666 ? 3.799 4.693 -36.004 1.00 93.06 666 THR A O 1
ATOM 5270 N N . ILE A 1 667 ? 3.530 6.880 -35.528 1.00 94.75 667 ILE A N 1
ATOM 5271 C CA . ILE A 1 667 ? 3.054 6.725 -34.151 1.00 94.75 667 ILE A CA 1
ATOM 5272 C C . ILE A 1 667 ? 1.590 7.159 -34.128 1.00 94.75 667 ILE A C 1
ATOM 5274 O O . ILE A 1 667 ? 1.291 8.345 -34.280 1.00 94.75 667 ILE A O 1
ATOM 5278 N N . LYS A 1 668 ? 0.678 6.207 -33.944 1.00 95.81 668 LYS A N 1
ATOM 5279 C CA . LYS A 1 668 ? -0.757 6.461 -33.797 1.00 95.81 668 LYS A CA 1
ATOM 5280 C C . LYS A 1 668 ? -1.116 6.453 -32.316 1.00 95.81 668 LYS A C 1
ATOM 5282 O O . LYS A 1 668 ? -0.911 5.447 -31.646 1.00 95.81 668 LYS A O 1
ATOM 5287 N N . VAL A 1 669 ? -1.706 7.536 -31.820 1.00 96.88 669 VAL A N 1
ATOM 5288 C CA . VAL A 1 669 ? -2.307 7.589 -30.481 1.00 96.88 669 VAL A CA 1
ATOM 5289 C C . VAL A 1 669 ? -3.817 7.685 -30.618 1.00 96.88 669 VAL A C 1
ATOM 5291 O O . VAL A 1 669 ? -4.328 8.530 -31.346 1.00 96.88 669 VAL A O 1
ATOM 5294 N N . THR A 1 670 ? -4.533 6.789 -29.948 1.00 96.81 670 THR A N 1
ATOM 5295 C CA . THR A 1 670 ? -6.000 6.721 -29.955 1.00 96.81 670 THR A CA 1
ATOM 5296 C C . THR A 1 670 ? -6.519 6.953 -28.549 1.00 96.81 670 THR A C 1
ATOM 5298 O O . THR A 1 670 ? -6.274 6.132 -27.662 1.00 96.81 670 THR A O 1
ATOM 5301 N N . ASN A 1 671 ? -7.238 8.054 -28.344 1.00 96.06 671 ASN A N 1
ATOM 5302 C CA . ASN A 1 671 ? -7.902 8.308 -27.075 1.00 96.06 671 ASN A CA 1
ATOM 5303 C C . ASN A 1 671 ? -9.199 7.489 -26.981 1.00 96.06 671 ASN A C 1
ATOM 5305 O O . ASN A 1 671 ? -9.913 7.317 -27.973 1.00 96.06 671 ASN A O 1
ATOM 5309 N N . ARG A 1 672 ? -9.520 6.976 -25.792 1.00 94.81 672 ARG A N 1
ATOM 5310 C CA . ARG A 1 672 ? -10.789 6.278 -25.537 1.00 94.81 672 ARG A CA 1
ATOM 5311 C C . ARG A 1 672 ? -11.789 7.215 -24.864 1.00 94.81 672 ARG A C 1
ATOM 5313 O O . ARG A 1 672 ? -11.580 8.417 -24.751 1.00 94.81 672 ARG A O 1
ATOM 5320 N N . GLU A 1 673 ? -12.919 6.669 -24.443 1.00 91.50 673 GLU A N 1
ATOM 5321 C CA . GLU A 1 673 ? -14.061 7.433 -23.938 1.00 91.50 673 GLU A CA 1
ATOM 5322 C C . GLU A 1 673 ? -14.009 7.830 -22.456 1.00 91.50 673 GLU A C 1
ATOM 5324 O O . GLU A 1 673 ? -15.044 8.059 -21.831 1.00 91.50 673 GLU A O 1
ATOM 5329 N N . TYR A 1 674 ? -12.809 7.893 -21.884 1.00 91.19 674 TYR A N 1
ATOM 5330 C CA . TYR A 1 674 ? -12.599 8.026 -20.439 1.00 91.19 674 TYR A CA 1
ATOM 5331 C C . TYR A 1 674 ? -12.293 9.472 -20.036 1.00 91.19 674 TYR A C 1
ATOM 5333 O O . TYR A 1 674 ? -12.307 9.799 -18.854 1.00 91.19 674 TYR A O 1
ATOM 5341 N N . GLY A 1 675 ? -12.018 10.343 -21.008 1.00 93.75 675 GLY A N 1
ATOM 5342 C CA . GLY A 1 675 ? -11.603 11.719 -20.773 1.00 93.75 675 GLY A CA 1
ATOM 5343 C C . GLY A 1 675 ? -10.899 12.324 -21.982 1.00 93.75 675 GLY A C 1
ATOM 5344 O O . GLY A 1 675 ? -10.968 11.792 -23.092 1.00 93.75 675 GLY A O 1
ATOM 5345 N N . SER A 1 676 ? -10.208 13.439 -21.766 1.00 95.31 676 SER A N 1
ATOM 5346 C CA . SER A 1 676 ? -9.360 14.079 -22.776 1.00 95.31 676 SER A CA 1
ATOM 5347 C C . SER A 1 676 ? -7.896 14.064 -22.354 1.00 95.31 676 SER A C 1
ATOM 5349 O O . SER A 1 676 ? -7.569 14.242 -21.178 1.00 95.31 676 SER A O 1
ATOM 5351 N N . ILE A 1 677 ? -7.010 13.872 -23.331 1.00 96.50 677 ILE A N 1
ATOM 5352 C CA . ILE A 1 677 ? -5.559 13.796 -23.121 1.00 96.50 677 ILE A CA 1
ATOM 5353 C C . ILE A 1 677 ? -4.823 14.814 -23.991 1.00 96.50 677 ILE A C 1
ATOM 5355 O O . ILE A 1 677 ? -5.329 15.232 -25.032 1.00 96.50 677 ILE A O 1
ATOM 5359 N N . GLN A 1 678 ? -3.620 15.204 -23.586 1.00 95.19 678 GLN A N 1
ATOM 5360 C CA . GLN A 1 678 ? -2.634 15.835 -24.459 1.00 95.19 678 GLN A CA 1
ATOM 5361 C C . GLN A 1 678 ? -1.556 14.820 -24.786 1.00 95.19 678 GLN A C 1
ATOM 5363 O O . GLN A 1 678 ? -1.104 14.096 -23.902 1.00 95.19 678 GLN A O 1
ATOM 5368 N N . VAL A 1 679 ? -1.100 14.814 -26.032 1.00 94.75 679 VAL A N 1
ATOM 5369 C CA . VAL A 1 679 ? 0.083 14.057 -26.425 1.00 94.75 679 VAL A CA 1
ATOM 5370 C C . VAL A 1 679 ? 1.090 14.991 -27.060 1.00 94.75 679 VAL A C 1
ATOM 5372 O O . VAL A 1 679 ? 0.747 15.750 -27.966 1.00 94.75 679 VAL A O 1
ATOM 5375 N N . CYS A 1 680 ? 2.332 14.909 -26.602 1.00 92.62 680 CYS A N 1
ATOM 5376 C CA . CYS A 1 680 ? 3.460 15.656 -27.126 1.00 92.62 680 CYS A CA 1
ATOM 5377 C C . CYS A 1 680 ? 4.555 14.706 -27.607 1.00 92.62 680 CYS A C 1
ATOM 5379 O O . CYS A 1 680 ? 4.815 13.681 -26.982 1.00 92.62 680 CYS A O 1
ATOM 5381 N N . LYS A 1 681 ? 5.223 15.072 -28.699 1.00 91.50 681 LYS A N 1
ATOM 5382 C CA . LYS A 1 681 ? 6.417 14.392 -29.213 1.00 91.50 681 LYS A CA 1
ATOM 5383 C C . LYS A 1 681 ? 7.629 15.319 -29.106 1.00 91.50 681 LYS A C 1
ATOM 5385 O O . LYS A 1 681 ? 7.507 16.491 -29.454 1.00 91.50 681 LYS A O 1
ATOM 5390 N N . SER A 1 682 ? 8.784 14.772 -28.717 1.00 89.56 682 SER A N 1
ATOM 5391 C CA . SER A 1 682 ? 10.077 15.473 -28.645 1.00 89.56 682 SER A CA 1
ATOM 5392 C C . SER A 1 682 ? 11.252 14.559 -29.043 1.00 89.56 682 SER A C 1
ATOM 5394 O O . SER A 1 682 ? 11.155 13.334 -28.965 1.00 89.56 682 SER A O 1
ATOM 5396 N N . ARG A 1 683 ? 12.383 15.145 -29.466 1.00 84.12 683 ARG A N 1
ATOM 5397 C CA . ARG A 1 683 ? 13.686 14.456 -29.644 1.00 84.12 683 ARG A CA 1
ATOM 5398 C C . ARG A 1 683 ? 14.617 14.583 -28.433 1.00 84.12 683 ARG A C 1
ATOM 5400 O O . ARG A 1 683 ? 15.598 13.855 -28.324 1.00 84.12 683 ARG A O 1
ATOM 5407 N N . SER A 1 684 ? 14.309 15.500 -27.521 1.00 78.88 684 SER A N 1
ATOM 5408 C CA . SER A 1 684 ? 15.043 15.718 -26.275 1.00 78.88 684 SER A CA 1
ATOM 5409 C C . SER A 1 684 ? 14.241 15.195 -25.093 1.00 78.88 684 SER A C 1
ATOM 5411 O O . SER A 1 684 ? 13.017 15.322 -25.046 1.00 78.88 684 SER A O 1
ATOM 5413 N N . GLU A 1 685 ? 14.947 14.652 -24.104 1.00 70.69 685 GLU A N 1
ATOM 5414 C CA . GLU A 1 685 ? 14.340 14.252 -22.842 1.00 70.69 685 GLU A CA 1
ATOM 5415 C C . GLU A 1 685 ? 13.860 15.472 -22.038 1.00 70.69 685 GLU A C 1
ATOM 5417 O O . GLU A 1 685 ? 12.839 15.400 -21.357 1.00 70.69 685 GLU A O 1
ATOM 5422 N N . LYS A 1 686 ? 14.571 16.602 -22.101 1.00 63.94 686 LYS A N 1
ATOM 5423 C CA . LYS A 1 686 ? 14.170 17.843 -21.423 1.00 63.94 686 LYS A CA 1
ATOM 5424 C C . LYS A 1 686 ? 13.346 18.711 -22.360 1.00 63.94 686 LYS A C 1
ATOM 5426 O O . LYS A 1 686 ? 13.691 18.832 -23.538 1.00 63.94 686 LYS A O 1
ATOM 5431 N N . ALA A 1 687 ? 12.306 19.334 -21.804 1.00 53.75 687 ALA A N 1
ATOM 5432 C CA . ALA A 1 687 ? 11.328 20.118 -22.538 1.00 53.75 687 ALA A CA 1
ATOM 5433 C C . ALA A 1 687 ? 11.887 21.430 -23.106 1.00 53.75 687 ALA A C 1
ATOM 5435 O O . ALA A 1 687 ? 11.606 22.507 -22.592 1.00 53.75 687 ALA A O 1
ATOM 5436 N N . SER A 1 688 ? 12.733 21.347 -24.132 1.00 43.88 688 SER A N 1
ATOM 5437 C CA . SER A 1 688 ? 13.363 22.510 -24.750 1.00 43.88 688 SER A CA 1
ATOM 5438 C C . SER A 1 688 ? 13.121 22.503 -26.260 1.00 43.88 688 SER A C 1
ATOM 5440 O O . SER A 1 688 ? 13.618 21.641 -26.980 1.00 43.88 688 SER A O 1
ATOM 5442 N N . GLY A 1 689 ? 12.309 23.460 -26.715 1.00 50.78 689 GLY A N 1
ATOM 5443 C CA . GLY A 1 689 ? 12.226 23.934 -28.101 1.00 50.78 689 GLY A CA 1
ATOM 5444 C C . GLY A 1 689 ? 11.392 23.126 -29.103 1.00 50.78 689 GLY A C 1
ATOM 5445 O O . GLY A 1 689 ? 10.679 23.741 -29.886 1.00 50.78 689 GLY A O 1
ATOM 5446 N N . ASP A 1 690 ? 11.441 21.790 -29.087 1.00 57.28 690 ASP A N 1
ATOM 5447 C CA . ASP A 1 690 ? 10.958 20.956 -30.212 1.00 57.28 690 ASP A CA 1
ATOM 5448 C C . ASP A 1 690 ? 9.737 20.078 -29.850 1.00 57.28 690 ASP A C 1
ATOM 5450 O O . ASP A 1 690 ? 9.743 18.856 -30.013 1.00 57.28 690 ASP A O 1
ATOM 5454 N N . TYR A 1 691 ? 8.696 20.699 -29.274 1.00 73.50 691 TYR A N 1
ATOM 5455 C CA . TYR A 1 691 ? 7.476 20.017 -28.812 1.00 73.50 691 TYR A CA 1
ATOM 5456 C C . TYR A 1 691 ? 6.350 20.119 -29.841 1.00 73.50 691 TYR A C 1
ATOM 5458 O O . TYR A 1 691 ? 5.765 21.182 -30.038 1.00 73.50 691 TYR A O 1
ATOM 5466 N N . ALA A 1 692 ? 5.978 18.988 -30.441 1.00 83.38 692 ALA A N 1
ATOM 5467 C CA . ALA A 1 692 ? 4.752 18.883 -31.230 1.00 83.38 692 ALA A CA 1
ATOM 5468 C C . ALA A 1 692 ? 3.637 18.299 -30.354 1.00 83.38 692 ALA A C 1
ATOM 5470 O O . ALA A 1 692 ? 3.594 17.086 -30.147 1.00 83.38 692 ALA A O 1
ATOM 5471 N N . CYS A 1 693 ? 2.764 19.160 -29.825 1.00 90.38 693 CYS A N 1
ATOM 5472 C CA . CYS A 1 693 ? 1.677 18.773 -28.924 1.00 90.38 693 CYS A CA 1
ATOM 5473 C C . CYS A 1 693 ? 0.302 18.845 -29.595 1.00 90.38 693 CYS A C 1
ATOM 5475 O O . CYS A 1 693 ? 0.007 19.775 -30.346 1.00 90.38 693 CYS A O 1
ATOM 5477 N N . ARG A 1 694 ? -0.576 17.901 -29.253 1.00 94.00 694 ARG A N 1
ATOM 5478 C CA . ARG A 1 694 ? -1.975 17.876 -29.682 1.00 94.00 694 ARG A CA 1
ATOM 5479 C C . ARG A 1 694 ? -2.875 17.392 -28.551 1.00 94.00 694 ARG A C 1
ATOM 5481 O O . ARG A 1 694 ? -2.605 16.366 -27.932 1.00 94.00 694 ARG A O 1
ATOM 5488 N N . SER A 1 695 ? -3.965 18.114 -28.315 1.00 94.19 695 SER A N 1
ATOM 5489 C CA . SER A 1 695 ? -5.041 17.676 -27.423 1.00 94.19 695 SER A CA 1
ATOM 5490 C C . SER A 1 695 ? -6.011 16.773 -28.179 1.00 94.19 695 SER A C 1
ATOM 5492 O O . SER A 1 695 ? -6.394 17.102 -29.301 1.00 94.19 695 SER A O 1
ATOM 5494 N N . LEU A 1 696 ? -6.402 15.662 -27.559 1.00 95.81 696 LEU A N 1
ATOM 5495 C CA . LEU A 1 696 ? -7.315 14.662 -28.103 1.00 95.81 696 LEU A CA 1
ATOM 5496 C C . LEU A 1 696 ? -8.582 14.596 -27.256 1.00 95.81 696 LEU A C 1
ATOM 5498 O O . LEU A 1 696 ? -8.535 14.372 -26.042 1.00 95.81 696 LEU A O 1
ATOM 5502 N N . ARG A 1 697 ? -9.727 14.780 -27.910 1.00 94.88 697 ARG A N 1
ATOM 5503 C CA . ARG A 1 697 ? -11.053 14.537 -27.333 1.00 94.88 697 ARG A CA 1
ATOM 5504 C C . ARG A 1 697 ? -11.336 13.031 -27.243 1.00 94.88 697 ARG A C 1
ATOM 5506 O O . ARG A 1 697 ? -10.585 12.236 -27.817 1.00 94.88 697 ARG A O 1
ATOM 5513 N N . PRO A 1 698 ? -12.376 12.604 -26.506 1.00 92.88 698 PRO A N 1
ATOM 5514 C CA . PRO A 1 698 ? -12.820 11.212 -26.527 1.00 92.88 698 PRO A CA 1
ATOM 5515 C C . PRO A 1 698 ? -12.971 10.690 -27.961 1.00 92.88 698 PRO A C 1
ATOM 5517 O O . PRO A 1 698 ? -13.529 11.392 -28.802 1.00 92.88 698 PRO A O 1
ATOM 5520 N N . TYR A 1 699 ? -12.471 9.479 -28.225 1.00 93.56 699 TYR A N 1
ATOM 5521 C CA . TYR A 1 699 ? -12.472 8.817 -29.542 1.00 93.56 699 TYR A CA 1
ATOM 5522 C C . TYR A 1 699 ? -11.610 9.466 -30.642 1.00 93.56 699 TYR A C 1
ATOM 5524 O O . TYR A 1 699 ? -11.566 8.947 -31.756 1.00 93.56 699 TYR A O 1
ATOM 5532 N N . GLU A 1 700 ? -10.910 10.570 -30.364 1.00 96.38 700 GLU A N 1
ATOM 5533 C CA . GLU A 1 700 ? -10.020 11.201 -31.341 1.00 96.38 700 GLU A CA 1
ATOM 5534 C C . GLU A 1 700 ? -8.720 10.394 -31.500 1.00 96.38 700 GLU A C 1
ATOM 5536 O O . GLU A 1 700 ? -8.151 9.861 -30.539 1.00 96.38 700 GLU A O 1
ATOM 5541 N N . GLU A 1 701 ? -8.233 10.332 -32.737 1.00 96.25 701 GLU A N 1
ATOM 5542 C CA . GLU A 1 701 ? -6.963 9.713 -33.094 1.00 96.25 701 GLU A CA 1
ATOM 5543 C C . GLU A 1 701 ? -5.987 10.766 -33.613 1.00 96.25 701 GLU A C 1
ATOM 5545 O O . GLU A 1 701 ? -6.367 11.696 -34.326 1.00 96.25 701 GLU A O 1
ATOM 5550 N N . HIS A 1 702 ? -4.704 10.591 -33.311 1.00 96.06 702 HIS A N 1
ATOM 5551 C CA . HIS A 1 702 ? -3.647 11.436 -33.844 1.00 96.06 702 HIS A CA 1
ATOM 5552 C C . HIS A 1 702 ? -2.448 10.624 -34.310 1.00 96.06 702 HIS A C 1
ATOM 5554 O O . HIS A 1 702 ? -2.101 9.600 -33.723 1.00 96.06 702 HIS A O 1
ATOM 5560 N N . TYR A 1 703 ? -1.818 11.105 -35.379 1.00 95.12 703 TYR A N 1
ATOM 5561 C CA . TYR A 1 703 ? -0.732 10.431 -36.073 1.00 95.12 703 TYR A CA 1
ATOM 5562 C C . TYR A 1 703 ? 0.484 11.349 -36.112 1.00 95.12 703 TYR A C 1
ATOM 5564 O O . TYR A 1 703 ? 0.461 12.385 -36.777 1.00 95.12 703 TYR A O 1
ATOM 5572 N N . PHE A 1 704 ? 1.572 10.938 -35.467 1.00 93.50 704 PHE A N 1
ATOM 5573 C CA . PHE A 1 704 ? 2.880 11.528 -35.717 1.00 93.50 704 PHE A CA 1
ATOM 5574 C C . PHE A 1 704 ? 3.575 10.716 -36.808 1.00 93.50 704 PHE A C 1
ATOM 5576 O O . PHE A 1 704 ? 3.978 9.577 -36.573 1.00 93.50 704 PHE A O 1
ATOM 5583 N N . ARG A 1 705 ? 3.713 11.305 -38.000 1.00 92.19 705 ARG A N 1
ATOM 5584 C CA . ARG A 1 705 ? 4.504 10.740 -39.102 1.00 92.19 705 ARG A CA 1
ATOM 5585 C C . ARG A 1 705 ? 5.889 11.365 -39.106 1.00 92.19 705 ARG A C 1
ATOM 5587 O O . ARG A 1 705 ? 6.020 12.587 -39.029 1.00 92.19 705 ARG A O 1
ATOM 5594 N N . ILE A 1 706 ? 6.914 10.526 -39.140 1.00 89.00 706 ILE A N 1
ATOM 5595 C CA . ILE A 1 706 ? 8.315 10.933 -39.081 1.00 89.00 706 ILE A CA 1
ATOM 5596 C C . ILE A 1 706 ? 9.019 10.267 -40.252 1.00 89.00 706 ILE A C 1
ATOM 5598 O O . ILE A 1 706 ? 9.231 9.057 -40.245 1.00 89.00 706 ILE A O 1
ATOM 5602 N N . GLN A 1 707 ? 9.356 11.078 -41.247 1.00 87.31 707 GLN A N 1
ATOM 5603 C CA . GLN A 1 707 ? 10.174 10.667 -42.381 1.00 87.31 707 GLN A CA 1
ATOM 5604 C C . GLN A 1 707 ? 11.636 10.612 -41.940 1.00 87.31 707 GLN A C 1
ATOM 5606 O O . GLN A 1 707 ? 12.079 11.493 -41.197 1.00 87.31 707 GLN A O 1
ATOM 5611 N N . ASP A 1 708 ? 12.347 9.570 -42.363 1.00 80.19 708 ASP A N 1
ATOM 5612 C CA . ASP A 1 708 ? 13.749 9.309 -42.048 1.00 80.19 708 ASP A CA 1
ATOM 5613 C C . ASP A 1 708 ? 14.091 9.554 -40.557 1.00 80.19 708 ASP A C 1
ATOM 5615 O O . ASP A 1 708 ? 14.844 10.472 -40.206 1.00 80.19 708 ASP A O 1
ATOM 5619 N N . PRO A 1 709 ? 13.551 8.756 -39.615 1.00 80.56 709 PRO A N 1
ATOM 5620 C CA . PRO A 1 709 ? 13.735 8.964 -38.179 1.00 80.56 709 PRO A CA 1
ATOM 5621 C C . PRO A 1 709 ? 15.203 9.046 -37.716 1.00 80.56 709 PRO A C 1
ATOM 5623 O O . PRO A 1 709 ? 15.439 9.629 -36.652 1.00 80.56 709 PRO A O 1
ATOM 5626 N N . CYS A 1 710 ? 16.159 8.538 -38.503 1.00 75.25 710 CYS A N 1
ATOM 5627 C CA . CYS A 1 710 ? 17.605 8.599 -38.271 1.00 75.25 710 CYS A CA 1
ATOM 5628 C C . CYS A 1 710 ? 18.381 9.421 -39.326 1.00 75.25 710 CYS A C 1
ATOM 5630 O O . CYS A 1 710 ? 19.478 9.021 -39.725 1.00 75.25 710 CYS A O 1
ATOM 5632 N N . GLN A 1 711 ? 17.866 10.560 -39.813 1.00 59.53 711 GLN A N 1
ATOM 5633 C CA . GLN A 1 711 ? 18.704 11.441 -40.644 1.00 59.53 711 GLN A CA 1
ATOM 5634 C C . GLN A 1 711 ? 19.967 11.854 -39.880 1.00 59.53 711 GLN A C 1
ATOM 5636 O O . GLN A 1 711 ? 19.887 12.351 -38.757 1.00 59.53 711 GLN A O 1
ATOM 5641 N N . LYS A 1 712 ? 21.135 11.697 -40.521 1.00 51.34 712 LYS A N 1
ATOM 5642 C CA . LYS A 1 712 ? 22.405 12.276 -40.063 1.00 51.34 712 LYS A CA 1
ATOM 5643 C C . LYS A 1 712 ? 22.221 13.789 -39.950 1.00 51.34 712 LYS A C 1
ATOM 5645 O O . LYS A 1 712 ? 22.328 14.503 -40.949 1.00 51.34 712 LYS A O 1
ATOM 5650 N N . SER A 1 713 ? 21.895 14.281 -38.758 1.00 43.34 713 SER A N 1
ATOM 5651 C CA . SER A 1 713 ? 21.730 15.712 -38.532 1.00 43.34 713 SER A CA 1
ATOM 5652 C C . SER A 1 713 ? 23.064 16.401 -38.807 1.00 43.34 713 SER A C 1
ATOM 5654 O O . SER A 1 713 ? 24.037 16.210 -38.083 1.00 43.34 713 SER A O 1
ATOM 5656 N N . ARG A 1 714 ? 23.122 17.216 -39.867 1.00 39.66 714 ARG A N 1
ATOM 5657 C CA . ARG A 1 714 ? 24.299 18.029 -40.222 1.00 39.66 714 ARG A CA 1
ATOM 5658 C C . ARG A 1 714 ? 24.601 19.138 -39.197 1.00 39.66 714 ARG A C 1
ATOM 5660 O O . ARG A 1 714 ? 25.560 19.876 -39.392 1.00 39.66 714 ARG A O 1
ATOM 5667 N N . TYR A 1 715 ? 23.792 19.281 -38.143 1.00 40.38 715 TYR A N 1
ATOM 5668 C CA . TYR A 1 715 ? 23.768 20.477 -37.297 1.00 40.38 715 TYR A CA 1
ATOM 5669 C C . TYR A 1 715 ? 24.235 20.273 -35.845 1.00 40.38 715 TYR A C 1
ATOM 5671 O O . TYR A 1 715 ? 24.387 21.251 -35.120 1.00 40.38 715 TYR A O 1
ATOM 5679 N N . TYR A 1 716 ? 24.526 19.047 -35.402 1.00 42.47 716 TYR A N 1
ATOM 5680 C CA . TYR A 1 716 ? 25.038 18.829 -34.043 1.00 42.47 716 TYR A CA 1
ATOM 5681 C C . TYR A 1 716 ? 26.568 18.851 -34.011 1.00 42.47 716 TYR A C 1
ATOM 5683 O O . TYR A 1 716 ? 27.240 17.859 -34.276 1.00 42.47 716 TYR A O 1
ATOM 5691 N N . ARG A 1 717 ? 27.113 20.024 -33.679 1.00 36.72 717 ARG A N 1
ATOM 5692 C CA . ARG A 1 717 ? 28.521 20.243 -33.329 1.00 36.72 717 ARG A CA 1
ATOM 5693 C C . ARG A 1 717 ? 28.596 20.434 -31.808 1.00 36.72 717 ARG A C 1
ATOM 5695 O O . ARG A 1 717 ? 28.739 21.551 -31.329 1.00 36.72 717 ARG A O 1
ATOM 5702 N N . GLY A 1 718 ? 28.375 19.358 -31.059 1.00 39.12 718 GLY A N 1
ATOM 5703 C CA . GLY A 1 718 ? 28.452 19.343 -29.598 1.00 39.12 718 GLY A CA 1
ATOM 5704 C C . GLY A 1 718 ? 29.333 18.188 -29.143 1.00 39.12 718 GLY A C 1
ATOM 5705 O O . GLY A 1 718 ? 29.145 17.059 -29.588 1.00 39.12 718 GLY A O 1
ATOM 5706 N N . GLU A 1 719 ? 30.320 18.485 -28.307 1.00 37.59 719 GLU A N 1
ATOM 5707 C CA . GLU A 1 719 ? 31.245 17.510 -27.735 1.00 37.59 719 GLU A CA 1
ATOM 5708 C C . GLU A 1 719 ? 30.492 16.570 -26.784 1.00 37.59 719 GLU A C 1
ATOM 5710 O O . GLU A 1 719 ? 30.043 16.958 -25.708 1.00 37.59 719 GLU A O 1
ATOM 5715 N N . GLY A 1 720 ? 30.313 15.323 -27.208 1.00 41.56 720 GLY A N 1
ATOM 5716 C CA . GLY A 1 720 ? 29.730 14.259 -26.401 1.00 41.56 720 GLY A CA 1
ATOM 5717 C C . GLY A 1 720 ? 29.441 13.044 -27.273 1.00 41.56 720 GLY A C 1
ATOM 5718 O O . GLY A 1 720 ? 28.793 13.169 -28.306 1.00 41.56 720 GLY A O 1
ATOM 5719 N N . LEU A 1 721 ? 29.952 11.875 -26.883 1.00 44.84 721 LEU A N 1
ATOM 5720 C CA . LEU A 1 721 ? 29.750 10.588 -27.558 1.00 44.84 721 LEU A CA 1
ATOM 5721 C C . LEU A 1 721 ? 28.248 10.255 -27.667 1.00 44.84 721 LEU A C 1
ATOM 5723 O O . LEU A 1 721 ? 27.683 9.611 -26.787 1.00 44.84 721 LEU A O 1
ATOM 5727 N N . GLN A 1 722 ? 27.576 10.710 -28.724 1.00 52.03 722 GLN A N 1
ATOM 5728 C CA . GLN A 1 722 ? 26.140 10.517 -28.916 1.00 52.03 722 GLN A CA 1
ATOM 5729 C C . GLN A 1 722 ? 25.885 9.598 -30.102 1.00 52.03 722 GLN A C 1
ATOM 5731 O O . GLN A 1 722 ? 25.938 10.050 -31.238 1.00 52.03 722 GLN A O 1
ATOM 5736 N N . TRP A 1 723 ? 25.563 8.338 -29.781 1.00 54.94 723 TRP A N 1
ATOM 5737 C CA . TRP A 1 723 ? 24.950 7.313 -30.638 1.00 54.94 723 TRP A CA 1
ATOM 5738 C C . TRP A 1 723 ? 25.691 7.030 -31.954 1.00 54.94 723 TRP A C 1
ATOM 5740 O O . TRP A 1 723 ? 25.869 7.908 -32.788 1.00 54.94 723 TRP A O 1
ATOM 5750 N N . SER A 1 724 ? 26.070 5.774 -32.196 1.00 46.91 724 SER A N 1
ATOM 5751 C CA . SER A 1 724 ? 26.987 5.347 -33.272 1.00 46.91 724 SER A CA 1
ATOM 5752 C C . SER A 1 724 ? 26.622 5.753 -34.717 1.00 46.91 724 SER A C 1
ATOM 5754 O O . SER A 1 724 ? 27.444 5.561 -35.609 1.00 46.91 724 SER A O 1
ATOM 5756 N N . GLU A 1 725 ? 25.466 6.379 -34.970 1.00 52.25 725 GLU A N 1
ATOM 5757 C CA . GLU A 1 725 ? 25.067 6.907 -36.285 1.00 52.25 725 GLU A CA 1
ATOM 5758 C C . GLU A 1 725 ? 24.359 8.286 -36.258 1.00 52.25 725 GLU A C 1
ATOM 5760 O O . GLU A 1 725 ? 23.803 8.708 -37.273 1.00 52.25 725 GLU A O 1
ATOM 5765 N N . GLY A 1 726 ? 24.369 9.025 -35.139 1.00 57.81 726 GLY A N 1
ATOM 5766 C CA . GLY A 1 726 ? 23.684 10.328 -35.045 1.00 57.81 726 GLY A CA 1
ATOM 5767 C C . GLY A 1 726 ? 22.149 10.244 -35.000 1.00 57.81 726 GLY A C 1
ATOM 5768 O O . GLY A 1 726 ? 21.468 11.233 -35.277 1.00 57.81 726 GLY A O 1
ATOM 5769 N N . CYS A 1 727 ? 21.593 9.077 -34.652 1.00 75.31 727 CYS A N 1
ATOM 5770 C CA . CYS A 1 727 ? 20.157 8.880 -34.462 1.00 75.31 727 CYS A CA 1
ATOM 5771 C C . CYS A 1 727 ? 19.755 9.118 -32.998 1.00 75.31 727 CYS A C 1
ATOM 5773 O O . CYS A 1 727 ? 20.212 8.415 -32.098 1.00 75.31 727 CYS A O 1
ATOM 5775 N N . MET A 1 728 ? 18.902 10.118 -32.758 1.00 79.69 728 MET A N 1
ATOM 5776 C CA . MET A 1 728 ? 18.422 10.482 -31.419 1.00 79.69 728 MET A CA 1
ATOM 5777 C C . MET A 1 728 ? 17.123 9.748 -31.050 1.00 79.69 728 MET A C 1
ATOM 5779 O O . MET A 1 728 ? 16.289 9.516 -31.935 1.00 79.69 728 MET A O 1
ATOM 5783 N N . PRO A 1 729 ? 16.901 9.443 -29.755 1.00 87.19 729 PRO A N 1
ATOM 5784 C CA . PRO A 1 729 ? 15.657 8.837 -29.288 1.00 87.19 729 PRO A CA 1
ATOM 5785 C C . PRO A 1 729 ? 14.447 9.730 -29.581 1.00 87.19 729 PRO A C 1
ATOM 5787 O O . PRO A 1 729 ? 14.563 10.946 -29.741 1.00 87.19 729 PRO A O 1
ATOM 5790 N N . ILE A 1 730 ? 13.268 9.114 -29.628 1.00 90.00 730 ILE A N 1
ATOM 5791 C CA . ILE A 1 730 ? 11.991 9.833 -29.690 1.00 90.00 730 ILE A CA 1
ATOM 5792 C C . ILE A 1 730 ? 11.301 9.671 -28.344 1.00 90.00 730 ILE A C 1
ATOM 5794 O O . ILE A 1 730 ? 11.149 8.550 -27.859 1.00 90.00 730 ILE A O 1
ATOM 5798 N N . TYR A 1 731 ? 10.867 10.785 -27.768 1.00 92.00 731 TYR A N 1
ATOM 5799 C CA . TYR A 1 731 ? 10.088 10.819 -26.541 1.00 92.00 731 TYR A CA 1
ATOM 5800 C C . TYR A 1 731 ? 8.638 11.182 -26.838 1.00 92.00 731 TYR A C 1
ATOM 5802 O O . TYR A 1 731 ? 8.362 12.025 -27.699 1.00 92.00 731 TYR A O 1
ATOM 5810 N N . ILE A 1 732 ? 7.723 10.543 -26.113 1.00 93.12 732 ILE A N 1
ATOM 5811 C CA . ILE A 1 732 ? 6.295 10.854 -26.143 1.00 93.12 732 ILE A CA 1
ATOM 5812 C C . ILE A 1 732 ? 5.851 11.129 -24.713 1.00 93.12 732 ILE A C 1
ATOM 5814 O O . ILE A 1 732 ? 6.016 10.274 -23.846 1.00 93.12 732 ILE A O 1
ATOM 5818 N N . ASP A 1 733 ? 5.263 12.295 -24.491 1.00 92.44 733 ASP A N 1
ATOM 5819 C CA . ASP A 1 733 ? 4.670 12.678 -23.215 1.00 92.44 733 ASP A CA 1
ATOM 5820 C C . ASP A 1 733 ? 3.146 12.681 -23.363 1.00 92.44 733 ASP A C 1
ATOM 5822 O O . ASP A 1 733 ? 2.609 13.263 -24.308 1.00 92.44 733 ASP A O 1
ATOM 5826 N N . VAL A 1 734 ? 2.445 12.029 -22.436 1.00 93.62 734 VAL A N 1
ATOM 5827 C CA . VAL A 1 734 ? 0.980 12.013 -22.373 1.00 93.62 734 VAL A CA 1
ATOM 5828 C C . VAL A 1 734 ? 0.535 12.614 -21.046 1.00 93.62 734 VAL A C 1
ATOM 5830 O O . VAL A 1 734 ? 1.025 12.215 -19.988 1.00 93.62 734 VAL A O 1
ATOM 5833 N N . THR A 1 735 ? -0.399 13.560 -21.094 1.00 93.81 735 THR A N 1
ATOM 5834 C CA . THR A 1 735 ? -1.010 14.199 -19.919 1.00 93.81 735 THR A CA 1
ATOM 5835 C C . THR A 1 735 ? -2.531 14.131 -20.000 1.00 93.81 735 THR A C 1
ATOM 5837 O O . THR A 1 735 ? -3.103 14.010 -21.082 1.00 93.81 735 THR A O 1
ATOM 5840 N N . VAL A 1 736 ? -3.204 14.196 -18.852 1.00 93.50 736 VAL A N 1
ATOM 5841 C CA . VAL A 1 736 ? -4.673 14.226 -18.779 1.00 93.50 736 VAL A CA 1
ATOM 5842 C C . VAL A 1 736 ? -5.146 15.665 -18.637 1.00 93.50 736 VAL A C 1
ATOM 5844 O O . VAL A 1 736 ? -4.648 16.392 -17.780 1.00 93.50 736 VAL A O 1
ATOM 5847 N N . TYR A 1 737 ? -6.136 16.046 -19.442 1.00 90.75 737 TYR A N 1
ATOM 5848 C CA . TYR A 1 737 ? -6.841 17.323 -19.321 1.00 90.75 737 TYR A CA 1
ATOM 5849 C C . TYR A 1 737 ? -8.141 17.204 -18.530 1.00 90.75 737 TYR A C 1
ATOM 5851 O O . TYR A 1 737 ? -8.462 18.085 -17.740 1.00 90.75 737 TYR A O 1
ATOM 5859 N N . SER A 1 738 ? -8.910 16.140 -18.762 1.00 92.31 738 SER A N 1
ATOM 5860 C CA . SER A 1 738 ? -10.170 15.889 -18.059 1.00 92.31 738 SER A CA 1
ATOM 5861 C C . SER A 1 738 ? -10.450 14.395 -17.964 1.00 92.31 738 SER A C 1
ATOM 5863 O O . SER A 1 738 ? -9.957 13.618 -18.783 1.00 92.31 738 SER A O 1
ATOM 5865 N N . THR A 1 739 ? -11.257 14.008 -16.981 1.00 90.81 739 THR A N 1
ATOM 5866 C CA . THR A 1 739 ? -11.665 12.625 -16.716 1.00 90.81 739 THR A CA 1
ATOM 5867 C C . THR A 1 739 ? -13.180 12.535 -16.576 1.00 90.81 739 THR A C 1
ATOM 5869 O O . THR A 1 739 ? -13.828 13.477 -16.122 1.00 90.81 739 THR A O 1
ATOM 5872 N N . LEU A 1 740 ? -13.742 11.403 -16.994 1.00 89.50 740 LEU A N 1
ATOM 5873 C CA . LEU A 1 740 ? -15.166 11.082 -16.895 1.00 89.50 740 LEU A CA 1
ATOM 5874 C C . LEU A 1 740 ? -15.460 10.028 -15.812 1.00 89.50 740 LEU A C 1
ATOM 5876 O O . LEU A 1 740 ? -16.598 9.582 -15.712 1.00 89.50 740 LEU A O 1
ATOM 5880 N N . ASN A 1 741 ? -14.456 9.620 -15.022 1.00 86.75 741 ASN A N 1
ATOM 5881 C CA . ASN A 1 741 ? -14.584 8.662 -13.911 1.00 86.75 741 ASN A CA 1
ATOM 5882 C C . ASN A 1 741 ? -15.205 7.301 -14.298 1.00 86.75 741 ASN A C 1
ATOM 5884 O O . ASN A 1 741 ? -15.979 6.710 -13.544 1.00 86.75 741 ASN A O 1
ATOM 5888 N N . LYS A 1 742 ? -14.883 6.809 -15.500 1.00 87.44 742 LYS A N 1
ATOM 5889 C CA . LYS A 1 742 ? -15.444 5.573 -16.078 1.00 87.44 742 LYS A CA 1
ATOM 5890 C C . LYS A 1 742 ? -14.549 4.339 -15.924 1.00 87.44 742 LYS A C 1
ATOM 5892 O O . LYS A 1 742 ? -14.904 3.274 -16.424 1.00 87.44 742 LYS A O 1
ATOM 5897 N N . CYS A 1 743 ? -13.382 4.460 -15.289 1.00 89.31 743 CYS A N 1
ATOM 5898 C CA . CYS A 1 743 ? -12.398 3.381 -15.278 1.00 89.31 743 CYS A CA 1
ATOM 5899 C C . CYS A 1 743 ? -12.773 2.265 -14.292 1.00 89.31 743 CYS A C 1
ATOM 5901 O O . CYS A 1 743 ? -12.474 2.340 -13.100 1.00 89.31 743 CYS A O 1
ATOM 5903 N N . THR A 1 744 ? -13.418 1.219 -14.809 1.00 86.56 744 THR A N 1
ATOM 5904 C CA . THR A 1 744 ? -13.936 0.080 -14.028 1.00 86.56 744 THR A CA 1
ATOM 5905 C C . THR A 1 744 ? -13.251 -1.245 -14.337 1.00 86.56 744 THR A C 1
ATOM 5907 O O . THR A 1 744 ? -13.450 -2.227 -13.625 1.00 86.56 744 THR A O 1
ATOM 5910 N N . GLU A 1 745 ? -12.423 -1.294 -15.381 1.00 87.00 745 GLU A N 1
ATOM 5911 C CA . GLU A 1 745 ? -11.730 -2.516 -15.775 1.00 87.00 745 GLU A CA 1
ATOM 5912 C C . GLU A 1 745 ? -10.747 -2.974 -14.694 1.00 87.00 745 GLU A C 1
ATOM 5914 O O . GLU A 1 745 ? -10.204 -2.179 -13.925 1.00 87.00 745 GLU A O 1
ATOM 5919 N N . THR A 1 746 ? -10.420 -4.265 -14.690 1.00 82.69 746 THR A N 1
ATOM 5920 C CA . THR A 1 746 ? -9.444 -4.830 -13.745 1.00 82.69 746 THR A CA 1
ATOM 5921 C C . THR A 1 746 ? -8.073 -4.154 -13.834 1.00 82.69 746 THR A C 1
ATOM 5923 O O . THR A 1 746 ? -7.403 -4.024 -12.815 1.00 82.69 746 THR A O 1
ATOM 5926 N N . LYS A 1 747 ? -7.683 -3.666 -15.023 1.00 86.75 747 LYS A N 1
ATOM 5927 C CA . LYS A 1 747 ? -6.440 -2.909 -15.262 1.00 86.75 747 LYS A CA 1
ATOM 5928 C C . LYS A 1 747 ? -6.494 -1.443 -14.813 1.00 86.75 747 LYS A C 1
ATOM 5930 O O . LYS A 1 747 ? -5.444 -0.806 -14.745 1.00 86.75 747 LYS A O 1
ATOM 5935 N N . CYS A 1 748 ? -7.671 -0.903 -14.504 1.00 89.19 748 CYS A N 1
ATOM 5936 C CA . CYS A 1 748 ? -7.787 0.426 -13.917 1.00 89.19 748 CYS A CA 1
ATOM 5937 C C . CYS A 1 748 ? -7.288 0.372 -12.477 1.00 89.19 748 CYS A C 1
ATOM 5939 O O . CYS A 1 748 ? -7.787 -0.410 -11.676 1.00 89.19 748 CYS A O 1
ATOM 5941 N N . ARG A 1 749 ? -6.345 1.229 -12.105 1.00 90.25 749 ARG A N 1
ATOM 5942 C CA . ARG A 1 749 ? -5.974 1.426 -10.703 1.00 90.25 749 ARG A CA 1
ATOM 5943 C C . ARG A 1 749 ? -6.980 2.319 -9.994 1.00 90.25 749 ARG A C 1
ATOM 5945 O O . ARG A 1 749 ? -7.456 1.965 -8.923 1.00 90.25 749 ARG A O 1
ATOM 5952 N N . PHE A 1 750 ? -7.356 3.434 -10.616 1.00 90.94 750 PHE A N 1
ATOM 5953 C CA . PHE A 1 750 ? -8.298 4.407 -10.057 1.00 90.94 750 PHE A CA 1
ATOM 5954 C C . PHE A 1 750 ? -9.447 4.692 -11.032 1.00 90.94 750 PHE A C 1
ATOM 5956 O O . PHE A 1 750 ? -9.222 4.627 -12.242 1.00 90.94 750 PHE A O 1
ATOM 5963 N N . PRO A 1 751 ? -10.652 5.040 -10.544 1.00 89.44 751 PRO A N 1
ATOM 5964 C CA . PRO A 1 751 ? -11.810 5.304 -11.407 1.00 89.44 751 PRO A CA 1
ATOM 5965 C C . PRO A 1 751 ? -11.637 6.497 -12.349 1.00 89.44 751 PRO A C 1
ATOM 5967 O O . PRO A 1 751 ? -12.220 6.522 -13.431 1.00 89.44 751 PRO A O 1
ATOM 5970 N N . ASP A 1 752 ? -10.809 7.464 -11.956 1.00 90.00 752 ASP A N 1
ATOM 5971 C CA . ASP A 1 752 ? -10.537 8.700 -12.685 1.00 90.00 752 ASP A CA 1
ATOM 5972 C C . ASP A 1 752 ? -9.451 8.556 -13.767 1.00 90.00 752 ASP A C 1
ATOM 5974 O O . ASP A 1 752 ? -9.104 9.540 -14.426 1.00 90.00 752 ASP A O 1
ATOM 5978 N N . GLN A 1 753 ? -8.913 7.350 -13.978 1.00 92.75 753 GLN A N 1
ATOM 5979 C CA . GLN A 1 753 ? -7.914 7.111 -15.016 1.00 92.75 753 GLN A CA 1
ATOM 5980 C C . GLN A 1 753 ? -8.499 7.191 -16.426 1.00 92.75 753 GLN A C 1
ATOM 5982 O O . GLN A 1 753 ? -9.622 6.761 -16.695 1.00 92.75 753 GLN A O 1
ATOM 5987 N N . VAL A 1 754 ? -7.683 7.701 -17.350 1.00 94.81 754 VAL A N 1
ATOM 5988 C CA . VAL A 1 754 ? -8.030 7.799 -18.768 1.00 94.81 754 VAL A CA 1
ATOM 5989 C C . VAL A 1 754 ? -7.304 6.715 -19.552 1.00 94.81 754 VAL A C 1
ATOM 5991 O O . VAL A 1 754 ? -6.079 6.598 -19.486 1.00 94.81 754 VAL A O 1
ATOM 5994 N N . LYS A 1 755 ? -8.070 5.919 -20.299 1.00 95.56 755 LYS A N 1
ATOM 5995 C CA . LYS A 1 755 ? -7.563 4.863 -21.175 1.00 95.56 755 LYS A CA 1
ATOM 5996 C C . LYS A 1 755 ? -7.203 5.418 -22.552 1.00 95.56 755 LYS A C 1
ATOM 5998 O O . LYS A 1 755 ? -7.980 6.158 -23.155 1.00 95.56 755 LYS A O 1
ATOM 6003 N N . PHE A 1 756 ? -6.061 5.012 -23.090 1.00 95.69 756 PHE A N 1
ATOM 6004 C CA . PHE A 1 756 ? -5.635 5.341 -24.450 1.00 95.69 756 PHE A CA 1
ATOM 6005 C C . PHE A 1 756 ? -4.715 4.251 -24.999 1.00 95.69 756 PHE A C 1
ATOM 6007 O O . PHE A 1 756 ? -4.214 3.411 -24.255 1.00 95.69 756 PHE A O 1
ATOM 6014 N N . ASN A 1 757 ? -4.489 4.265 -26.310 1.00 95.56 757 ASN A N 1
ATOM 6015 C CA . ASN A 1 757 ? -3.602 3.303 -26.954 1.00 95.56 757 ASN A CA 1
ATOM 6016 C C . ASN A 1 757 ? -2.547 3.986 -27.807 1.00 95.56 757 ASN A C 1
ATOM 6018 O O . ASN A 1 757 ? -2.821 5.017 -28.425 1.00 95.56 757 ASN A O 1
ATOM 6022 N N . ILE A 1 758 ? -1.378 3.357 -27.889 1.00 95.62 758 ILE A N 1
ATOM 6023 C CA . ILE A 1 758 ? -0.292 3.731 -28.793 1.00 95.62 758 ILE A CA 1
ATOM 6024 C C . ILE A 1 758 ? -0.054 2.562 -29.748 1.00 95.62 758 ILE A C 1
ATOM 6026 O O . ILE A 1 758 ? 0.170 1.438 -29.305 1.00 95.62 758 ILE A O 1
ATOM 6030 N N . ALA A 1 759 ? -0.081 2.827 -31.051 1.00 93.69 759 ALA A N 1
ATOM 6031 C CA . ALA A 1 759 ? 0.304 1.878 -32.086 1.00 93.69 759 ALA A CA 1
ATOM 6032 C C . ALA A 1 759 ? 1.507 2.411 -32.874 1.00 93.69 759 ALA A C 1
ATOM 6034 O O . ALA A 1 759 ? 1.534 3.581 -33.269 1.00 93.69 759 ALA A O 1
ATOM 6035 N N . LEU A 1 760 ? 2.505 1.555 -33.090 1.00 92.25 760 LEU A N 1
ATOM 6036 C CA . LEU A 1 760 ? 3.761 1.894 -33.759 1.00 92.25 760 LEU A CA 1
ATOM 6037 C C . LEU A 1 760 ? 3.910 1.077 -35.036 1.00 92.25 760 LEU A C 1
ATOM 6039 O O . LEU A 1 760 ? 3.815 -0.151 -35.006 1.00 92.25 760 LEU A O 1
ATOM 6043 N N . LYS A 1 761 ? 4.206 1.763 -36.139 1.00 90.44 761 LYS A N 1
ATOM 6044 C CA . LYS A 1 761 ? 4.453 1.156 -37.448 1.00 90.44 761 LYS A CA 1
ATOM 6045 C C . LYS A 1 761 ? 5.721 1.718 -38.072 1.00 90.44 761 LYS A C 1
ATOM 6047 O O . LYS A 1 761 ? 5.960 2.921 -37.998 1.00 90.44 761 LYS A O 1
ATOM 6052 N N . GLY A 1 762 ? 6.490 0.851 -38.725 1.00 85.50 762 GLY A N 1
ATOM 6053 C CA . GLY A 1 762 ? 7.724 1.239 -39.411 1.00 85.50 762 GLY A CA 1
ATOM 6054 C C . GLY A 1 762 ? 8.959 1.235 -38.513 1.00 85.50 762 GLY A C 1
ATOM 6055 O O . GLY A 1 762 ? 9.948 1.853 -38.865 1.00 85.50 762 GLY A O 1
ATOM 6056 N N . LEU A 1 763 ? 8.912 0.554 -37.361 1.00 86.00 763 LEU A N 1
ATOM 6057 C CA . LEU A 1 763 ? 10.106 0.259 -36.565 1.00 86.00 763 LEU A CA 1
ATOM 6058 C C . LEU A 1 763 ? 10.810 -0.986 -37.102 1.00 86.00 763 LEU A C 1
ATOM 6060 O O . LEU A 1 763 ? 10.159 -1.937 -37.550 1.00 86.00 763 LEU A O 1
ATOM 6064 N N . GLN A 1 764 ? 12.136 -1.018 -36.990 1.00 80.38 764 GLN A N 1
ATOM 6065 C CA . GLN A 1 764 ? 12.895 -2.214 -37.316 1.00 80.38 764 GLN A CA 1
ATOM 6066 C C . GLN A 1 764 ? 12.589 -3.316 -36.298 1.00 80.38 764 GLN A C 1
ATOM 6068 O O . GLN A 1 764 ? 12.838 -3.166 -35.102 1.00 80.38 764 GLN A O 1
ATOM 6073 N N . CYS A 1 765 ? 12.046 -4.431 -36.784 1.00 74.94 765 CYS A N 1
ATOM 6074 C CA . CYS A 1 765 ? 11.622 -5.522 -35.922 1.00 74.94 765 CYS A CA 1
ATOM 6075 C C . CYS A 1 765 ? 12.806 -6.192 -35.205 1.00 74.94 765 CYS A C 1
ATOM 6077 O O . CYS A 1 765 ? 13.917 -6.287 -35.740 1.00 74.94 765 CYS A O 1
ATOM 6079 N N . VAL A 1 766 ? 12.555 -6.697 -33.998 1.00 71.94 766 VAL A N 1
ATOM 6080 C CA . VAL A 1 766 ? 13.566 -7.405 -33.204 1.00 71.94 766 VAL A CA 1
ATOM 6081 C C . VAL A 1 766 ? 13.714 -8.834 -33.733 1.00 71.94 766 VAL A C 1
ATOM 6083 O O . VAL A 1 766 ? 12.739 -9.591 -33.788 1.00 71.94 766 VAL A O 1
ATOM 6086 N N . GLN A 1 767 ? 14.937 -9.211 -34.129 1.00 64.38 767 GLN A N 1
ATOM 6087 C CA . GLN A 1 767 ? 15.302 -10.599 -34.427 1.00 64.38 767 GLN A CA 1
ATOM 6088 C C . GLN A 1 767 ? 16.010 -11.205 -33.213 1.00 64.38 767 GLN A C 1
ATOM 6090 O O . GLN A 1 767 ? 17.010 -10.641 -32.764 1.00 64.38 767 GLN A O 1
ATOM 6095 N N . PRO A 1 768 ? 15.564 -12.369 -32.710 1.00 54.53 768 PRO A N 1
ATOM 6096 C CA . PRO A 1 768 ? 16.316 -13.095 -31.698 1.00 54.53 768 PRO A CA 1
ATOM 6097 C C . PRO A 1 768 ? 17.749 -13.333 -32.189 1.00 54.53 768 PRO A C 1
ATOM 6099 O O . PRO A 1 768 ? 17.956 -13.740 -33.336 1.00 54.53 768 PRO A O 1
ATOM 6102 N N . TYR A 1 769 ? 18.733 -13.070 -31.328 1.00 50.66 769 TYR A N 1
ATOM 6103 C CA . TYR A 1 769 ? 20.154 -13.357 -31.574 1.00 50.66 769 TYR A CA 1
ATOM 6104 C C . TYR A 1 769 ? 20.834 -12.550 -32.698 1.00 50.66 769 TYR A C 1
ATOM 6106 O O . TYR A 1 769 ? 21.954 -12.882 -33.090 1.00 50.66 769 TYR A O 1
ATOM 6114 N N . LYS A 1 770 ? 20.213 -11.477 -33.211 1.00 53.22 770 LYS A N 1
ATOM 6115 C CA . LYS A 1 770 ? 20.815 -10.587 -34.220 1.00 53.22 770 LYS A CA 1
ATOM 6116 C C . LYS A 1 770 ? 20.731 -9.126 -33.796 1.00 53.22 770 LYS A C 1
ATOM 6118 O O . LYS A 1 770 ? 19.703 -8.669 -33.316 1.00 53.22 770 LYS A O 1
ATOM 6123 N N . ALA A 1 771 ? 21.817 -8.388 -34.021 1.00 53.62 771 ALA A N 1
ATOM 6124 C CA . ALA A 1 771 ? 21.848 -6.951 -33.780 1.00 53.62 771 ALA A CA 1
ATOM 6125 C C . ALA A 1 771 ? 20.855 -6.224 -34.697 1.00 53.62 771 ALA A C 1
ATOM 6127 O O . ALA A 1 771 ? 20.820 -6.481 -35.904 1.00 53.62 771 ALA A O 1
ATOM 6128 N N . ILE A 1 772 ? 20.078 -5.310 -34.110 1.00 55.31 772 ILE A N 1
ATOM 6129 C CA . ILE A 1 772 ? 19.036 -4.550 -34.808 1.00 55.31 772 ILE A CA 1
ATOM 6130 C C . ILE A 1 772 ? 19.691 -3.648 -35.867 1.00 55.31 772 ILE A C 1
ATOM 6132 O O . ILE A 1 772 ? 19.420 -3.806 -37.054 1.00 55.31 772 ILE A O 1
ATOM 6136 N N . CYS A 1 773 ? 20.683 -2.836 -35.497 1.00 55.12 773 CYS A N 1
ATOM 6137 C CA . CYS A 1 773 ? 21.489 -2.081 -36.460 1.00 55.12 773 CYS A CA 1
ATOM 6138 C C . CYS A 1 773 ? 22.766 -2.874 -36.797 1.00 55.12 773 CYS A C 1
ATOM 6140 O O . CYS A 1 773 ? 23.759 -2.805 -36.078 1.00 55.12 773 CYS A O 1
ATOM 6142 N N . SER A 1 774 ? 22.755 -3.657 -37.881 1.00 46.91 774 SER A N 1
ATOM 6143 C CA . SER A 1 774 ? 23.990 -4.174 -38.490 1.00 46.91 774 SER A CA 1
ATOM 6144 C C . SER A 1 774 ? 24.175 -3.541 -39.866 1.00 46.91 774 SER A C 1
ATOM 6146 O O . SER A 1 774 ? 23.333 -3.666 -40.755 1.00 46.91 774 SER A O 1
ATOM 6148 N N . SER A 1 775 ? 25.300 -2.855 -40.055 1.00 40.44 775 SER A N 1
ATOM 6149 C CA . SER A 1 775 ? 25.666 -2.096 -41.262 1.00 40.44 775 SER A CA 1
ATOM 6150 C C . SER A 1 775 ? 25.848 -2.952 -42.532 1.00 40.44 775 SER A C 1
ATOM 6152 O O . SER A 1 775 ? 26.195 -2.439 -43.595 1.00 40.44 775 SER A O 1
ATOM 6154 N N . ALA A 1 776 ? 25.570 -4.256 -42.474 1.00 36.47 776 ALA A N 1
ATOM 6155 C CA . ALA A 1 776 ? 25.877 -5.207 -43.537 1.00 36.47 776 ALA A CA 1
ATOM 6156 C C . ALA A 1 776 ? 24.881 -5.215 -44.716 1.00 36.47 776 ALA A C 1
ATOM 6158 O O . ALA A 1 776 ? 25.187 -5.783 -45.764 1.00 36.47 776 ALA A O 1
ATOM 6159 N N . ARG A 1 777 ? 23.697 -4.586 -44.613 1.00 39.19 777 ARG A N 1
ATOM 6160 C CA . ARG A 1 777 ? 22.681 -4.690 -45.685 1.00 39.19 777 ARG A CA 1
ATOM 6161 C C . ARG A 1 777 ? 22.935 -3.826 -46.924 1.00 39.19 777 ARG A C 1
ATOM 6163 O O . ARG A 1 777 ? 22.407 -4.163 -47.978 1.00 39.19 777 ARG A O 1
ATOM 6170 N N . LYS A 1 778 ? 23.776 -2.784 -46.860 1.00 35.41 778 LYS A N 1
ATOM 6171 C CA . LYS A 1 778 ? 24.106 -1.964 -48.050 1.00 35.41 778 LYS A CA 1
ATOM 6172 C C . LYS A 1 778 ? 25.236 -2.523 -48.928 1.00 35.41 778 LYS A C 1
ATOM 6174 O O . LYS A 1 778 ? 25.452 -1.999 -50.013 1.00 35.41 778 LYS A O 1
ATOM 6179 N N . LEU A 1 779 ? 25.923 -3.591 -48.513 1.00 33.78 779 LEU A N 1
ATOM 6180 C CA . LEU A 1 779 ? 27.024 -4.179 -49.296 1.00 33.78 779 LEU A CA 1
ATOM 6181 C C . LEU A 1 779 ? 26.598 -5.350 -50.195 1.00 33.78 779 LEU A C 1
ATOM 6183 O O . LEU A 1 779 ? 27.264 -5.629 -51.189 1.00 33.78 779 LEU A O 1
ATOM 6187 N N . ILE A 1 780 ? 25.465 -6.000 -49.914 1.00 38.09 780 ILE A N 1
ATOM 6188 C CA . ILE A 1 780 ? 25.054 -7.202 -50.658 1.00 38.09 780 ILE A CA 1
ATOM 6189 C C . ILE A 1 780 ? 24.376 -6.852 -51.999 1.00 38.09 780 ILE A C 1
ATOM 6191 O O . ILE A 1 780 ? 24.506 -7.613 -52.955 1.00 38.09 780 ILE A O 1
ATOM 6195 N N . SER A 1 781 ? 23.748 -5.676 -52.143 1.00 36.06 781 SER A N 1
ATOM 6196 C CA . SER A 1 781 ? 23.164 -5.265 -53.434 1.00 36.06 781 SER A CA 1
ATOM 6197 C C . SER A 1 781 ? 24.215 -4.862 -54.479 1.00 36.06 781 SER A C 1
ATOM 6199 O O . SER A 1 781 ? 23.976 -5.035 -55.671 1.00 36.06 781 SER A O 1
ATOM 6201 N N . HIS A 1 782 ? 25.394 -4.388 -54.058 1.00 38.66 782 HIS A N 1
ATOM 6202 C CA . HIS A 1 782 ? 26.469 -3.999 -54.979 1.00 38.66 782 HIS A CA 1
ATOM 6203 C C . HIS A 1 782 ? 27.404 -5.158 -55.365 1.00 38.66 782 HIS A C 1
ATOM 6205 O O . HIS A 1 782 ? 27.907 -5.173 -56.486 1.00 38.66 782 HIS A O 1
ATOM 6211 N N . LEU A 1 783 ? 27.585 -6.166 -54.501 1.00 41.16 783 LEU A N 1
ATOM 6212 C CA . LEU A 1 783 ? 28.371 -7.372 -54.819 1.00 41.16 783 LEU A CA 1
ATOM 6213 C C . LEU A 1 783 ? 27.586 -8.404 -55.656 1.00 41.16 783 LEU A C 1
ATOM 6215 O O . LEU A 1 783 ? 28.178 -9.132 -56.453 1.00 41.16 783 LEU A O 1
ATOM 6219 N N . GLY A 1 784 ? 26.252 -8.440 -55.539 1.00 40.50 784 GLY A N 1
ATOM 6220 C CA . GLY A 1 784 ? 25.398 -9.280 -56.393 1.00 40.50 784 GLY A CA 1
ATOM 6221 C C . GLY A 1 784 ? 25.321 -8.795 -57.846 1.00 40.50 784 GLY A C 1
ATOM 6222 O O . GLY A 1 784 ? 25.262 -9.605 -58.767 1.00 40.50 784 GLY A O 1
ATOM 6223 N N . PHE A 1 785 ? 25.390 -7.478 -58.073 1.00 45.69 785 PHE A N 1
ATOM 6224 C CA . PHE A 1 785 ? 25.377 -6.910 -59.426 1.00 45.69 785 PHE A CA 1
ATOM 6225 C C . PHE A 1 785 ? 26.721 -7.070 -60.155 1.00 45.69 785 PHE A C 1
ATOM 6227 O O . PHE A 1 785 ? 26.729 -7.296 -61.364 1.00 45.69 785 PHE A O 1
ATOM 6234 N N . SER A 1 786 ? 27.858 -7.014 -59.447 1.00 48.66 786 SER A N 1
ATOM 6235 C CA . SER A 1 786 ? 29.174 -7.199 -60.080 1.00 48.66 786 SER A CA 1
ATOM 6236 C C . SER A 1 786 ? 29.456 -8.660 -60.449 1.00 48.66 786 SER A C 1
ATOM 6238 O O . SER A 1 786 ? 30.071 -8.924 -61.481 1.00 48.66 786 SER A O 1
ATOM 6240 N N . THR A 1 787 ? 28.951 -9.617 -59.666 1.00 51.28 787 THR A N 1
ATOM 6241 C CA . THR A 1 787 ? 29.105 -11.055 -59.942 1.00 51.28 787 THR A CA 1
ATOM 6242 C C . THR A 1 787 ? 28.212 -11.535 -61.091 1.00 51.28 787 THR A C 1
ATOM 6244 O O . THR A 1 787 ? 28.675 -12.320 -61.917 1.00 51.28 787 THR A O 1
ATOM 6247 N N . TYR A 1 788 ? 26.990 -11.002 -61.235 1.00 52.53 788 TYR A N 1
ATOM 6248 C CA . TYR A 1 788 ? 26.135 -11.278 -62.401 1.00 52.53 788 TYR A CA 1
ATOM 6249 C C . TYR A 1 788 ? 26.670 -10.659 -63.700 1.00 52.53 788 TYR A C 1
ATOM 6251 O O . TYR A 1 788 ? 26.592 -11.291 -64.752 1.00 52.53 788 TYR A O 1
ATOM 6259 N N . ALA A 1 789 ? 27.265 -9.462 -63.638 1.00 55.59 789 ALA A N 1
ATOM 6260 C CA . ALA A 1 789 ? 27.884 -8.839 -64.809 1.00 55.59 789 ALA A CA 1
ATOM 6261 C C . ALA A 1 789 ? 29.131 -9.612 -65.286 1.00 55.59 789 ALA A C 1
ATOM 6263 O O . ALA A 1 789 ? 29.311 -9.805 -66.487 1.00 55.59 789 ALA A O 1
ATOM 6264 N N . LEU A 1 790 ? 29.955 -10.121 -64.362 1.00 53.47 790 LEU A N 1
ATOM 6265 C CA . LEU A 1 790 ? 31.131 -10.939 -64.694 1.00 53.47 790 LEU A CA 1
ATOM 6266 C C . LEU A 1 790 ? 30.761 -12.329 -65.242 1.00 53.47 790 LEU A C 1
ATOM 6268 O O . LEU A 1 790 ? 31.406 -12.800 -66.178 1.00 53.47 790 LEU A O 1
ATOM 6272 N N . LEU A 1 791 ? 29.699 -12.961 -64.729 1.00 55.22 791 LEU A N 1
ATOM 6273 C CA . LEU A 1 791 ? 29.186 -14.231 -65.263 1.00 55.22 791 LEU A CA 1
ATOM 6274 C C . LEU A 1 791 ? 28.556 -14.071 -66.655 1.00 55.22 791 LEU A C 1
ATOM 6276 O O . LEU A 1 791 ? 28.760 -14.928 -67.511 1.00 55.22 791 LEU A O 1
ATOM 6280 N N . ALA A 1 792 ? 27.858 -12.964 -66.924 1.00 57.38 792 ALA A N 1
ATOM 6281 C CA . ALA A 1 792 ? 27.300 -12.692 -68.250 1.00 57.38 792 ALA A CA 1
ATOM 6282 C C . ALA A 1 792 ? 28.390 -12.452 -69.314 1.00 57.38 792 ALA A C 1
ATOM 6284 O O . ALA A 1 792 ? 28.241 -12.895 -70.452 1.00 57.38 792 ALA A O 1
ATOM 6285 N N . ILE A 1 793 ? 29.505 -11.810 -68.942 1.00 61.91 793 ILE A N 1
ATOM 6286 C CA . ILE A 1 793 ? 30.646 -11.580 -69.846 1.00 61.91 793 ILE A CA 1
ATOM 6287 C C . ILE A 1 793 ? 31.400 -12.890 -70.133 1.00 61.91 793 ILE A C 1
ATOM 6289 O O . ILE A 1 793 ? 31.749 -13.145 -71.283 1.00 61.91 793 ILE A O 1
ATOM 6293 N N . LEU A 1 794 ? 31.577 -13.763 -69.132 1.00 54.84 794 LEU A N 1
ATOM 6294 C CA . LEU A 1 794 ? 32.220 -15.073 -69.318 1.00 54.84 794 LEU A CA 1
ATOM 6295 C C . LEU A 1 794 ? 31.391 -16.032 -70.192 1.00 54.84 794 LEU A C 1
ATOM 6297 O O . LEU A 1 794 ? 31.958 -16.770 -70.998 1.00 54.84 794 LEU A O 1
ATOM 6301 N N . VAL A 1 795 ? 30.057 -15.986 -70.094 1.00 58.56 795 VAL A N 1
ATOM 6302 C CA . VAL A 1 795 ? 29.160 -16.789 -70.947 1.00 58.56 795 VAL A CA 1
ATOM 6303 C C . VAL A 1 795 ? 29.120 -16.257 -72.387 1.00 58.56 795 VAL A C 1
ATOM 6305 O O . VAL A 1 795 ? 29.004 -17.046 -73.323 1.00 58.56 795 VAL A O 1
ATOM 6308 N N . TYR A 1 796 ? 29.295 -14.947 -72.602 1.00 56.16 796 TYR A N 1
ATOM 6309 C CA . TYR A 1 796 ? 29.417 -14.387 -73.954 1.00 56.16 796 TYR A CA 1
ATOM 6310 C C . TYR A 1 796 ? 30.755 -14.731 -74.634 1.00 56.16 796 TYR A C 1
ATOM 6312 O O . TYR A 1 796 ? 30.775 -14.921 -75.847 1.00 56.16 796 TYR A O 1
ATOM 6320 N N . SER A 1 797 ? 31.855 -14.879 -73.883 1.00 51.72 797 SER A N 1
ATOM 6321 C CA . SER A 1 797 ? 33.166 -15.250 -74.449 1.00 51.72 797 SER A CA 1
ATOM 6322 C C . SER A 1 797 ? 33.333 -16.737 -74.792 1.00 51.72 797 SER A C 1
ATOM 6324 O O . SER A 1 797 ? 34.260 -17.078 -75.516 1.00 51.72 797 SER A O 1
ATOM 6326 N N . LEU A 1 798 ? 32.454 -17.621 -74.306 1.00 49.72 798 LEU A N 1
ATOM 6327 C CA . LEU A 1 798 ? 32.511 -19.068 -74.578 1.00 49.72 798 LEU A CA 1
ATOM 6328 C C . LEU A 1 798 ? 31.646 -19.517 -75.772 1.00 49.72 798 LEU A C 1
ATOM 6330 O O . LEU A 1 798 ? 31.706 -20.679 -76.153 1.00 49.72 798 LEU A O 1
ATOM 6334 N N . ASN A 1 799 ? 30.874 -18.610 -76.384 1.00 48.75 799 ASN A N 1
ATOM 6335 C CA . ASN A 1 799 ? 30.049 -18.896 -77.569 1.00 48.75 799 ASN A CA 1
ATOM 6336 C C . ASN A 1 799 ? 30.688 -18.447 -78.901 1.00 48.75 799 ASN A C 1
ATOM 6338 O O . ASN A 1 799 ? 30.043 -18.526 -79.943 1.00 48.75 799 ASN A O 1
ATOM 6342 N N . TYR A 1 800 ? 31.942 -17.984 -78.880 1.00 52.97 800 TYR A N 1
ATOM 6343 C CA . TYR A 1 800 ? 32.737 -17.668 -80.073 1.00 52.97 800 TYR A CA 1
ATOM 6344 C C . TYR A 1 800 ? 34.119 -18.336 -79.989 1.00 52.97 800 TYR A C 1
ATOM 6346 O O . TYR A 1 800 ? 35.140 -17.664 -79.868 1.00 52.97 800 TYR A O 1
ATOM 6354 N N . THR A 1 801 ? 34.132 -19.667 -80.057 1.00 42.34 801 THR A N 1
ATOM 6355 C CA . THR A 1 801 ? 35.262 -20.488 -80.533 1.00 42.34 801 THR A CA 1
ATOM 6356 C C . THR A 1 801 ? 34.722 -21.742 -81.182 1.00 42.34 801 THR A C 1
ATOM 6358 O O . THR A 1 801 ? 33.889 -22.398 -80.514 1.00 42.34 801 THR A O 1
#

Organism: Laodelphax striatellus (NCBI:txid195883)

pLDDT: mean 80.89, std 16.32, range [30.62, 97.81]

Secondary structure (DSSP, 8-state):
--HHHHHHHHHHHHHHHHTT-------PPPHHHHHHHHS--SSPPP-BHHHHHHHHHHHHTSTT----HHHHHHHHHHHH--TTEEE-TTS-TTTS--EEE-STHHHHHHHIIIIIS-------GGGGS-HHHHHHHHHHH--EEEEE--S-HHHHS-HHHH-S-----PPB-GGGPBEEEEEEEES-EEETTEEE-HHHHHHHHHHHHS--EEEHHHHHHHHHHHHTTT-------TTSSTT-EEEHHHHTTHHHHHHHIIIIIITT-SS----B-EEES-SSS---EEES---HHHHHTT--SSBHHHHHHHHHHHHHHHHHHHHHHHSSS--HHHHHHHHTSTT--SS-TT-SGGGHHHHHHHHHHHHHHHHHHHHHHHHHHHHHHH--S---HHHHHHHHHHHHHHHHHHHHHHTTT------------EEEEEEEPTTS-HHHHHHHHHHHHHHTTBSTTSBEEEEEETTT--EEEEEE-SHHHHHHHHHHS---SPSS--HHHHHHHHHHHHHHHHHHHHHHT----PEEEEEEEESS----HHHHHHHHHHHHHHHHH-TT-EEEEEEETTTHHHHHHHHTSGGGTT-EEEEE-TTS---HHHHHHHHHHHHHTPPEE-PPPB-BSB---EEEEEEE-TT--EEEEE-GGGTTT-SEEEEEEEE-TTEEEEEEEESSSS--S--EEEEE-TT-EEEEEEESTT---TT---SS---TTSPPPEEEEEEEEEE-S---STT-SSTTPEEEEEEEESPPPBPTTS-SS-GGGGTHHHHHHHHHHHHHHHHHHTS--